Protein AF-0000000067865206 (afdb_homodimer)

Secondary structure (DSSP, 8-state):
-HHHHHHHHHHHHHHHGGGS-HHHHHHH-HHHHHHHHHHHHHHHHHHHSHHHHHHHHHHHHHHHHSHHHHHHHHHHHHHHHHHHH-SSHHHHHHHHHHHHHHHHHHHHHHHH--HHHHHHHHHHHHHHHHHHHHHHHHHHHHH-TT--EEETTEEE--TTSSSHHHHHHHHHHHHHHHHHHHHH---HHHHHHHHHHHHHHHHHHHHHT-HHHHHHHHHHHHHHHHHT-GGGGHHHHHHHHHHHHSHHHHHHHHTHHHHHHT-HHHHHHHHHHHHHHHSTTT-S-TTHHHHHHHHHHHH-GGG--TT--S---S-HHHHHHHHHHHHHHHHHHHHHHHHHHHHHHHHHH-SSTTHHHHHHHHHHHHHHHHHTTTS-GGG-HHHHHHHHHHHHHHHHHHHHHHHH-/-HHHHHHHHHHHHHHHGGGS-HHHHHHH-HHHHHHHHHHHHHHHHHHHSHHHHHHHHHHHHHHHHSHHHHHHHHHHHHHHHHHHH-SSHHHHHHHHHHHHHHHHHHHHHHHH--HHHHHHHHHHHHHHHHHHHHHHHHHHHHH-TT--EEETTEEE--TTSSSHHHHHHHHHHHHHHHHHHHHH---HHHHHHHHHHHHHHHHHHHHHT-HHHHHHHHHHHHHHHHHT-GGGGHHHHHHHHHHHHSHHHHHHHHTHHHHHHT-HHHHHHHHHHHHHHHSTTT-S-TTHHHHHHHHHHHH-GGG--TT--S---S-HHHHHHHHHHHHHHHHHHHHHHHHHHHHHHHHHH-SSTTHHHHHHHHHHHHHHHHHTTTS-GGG-HHHHHHHHHHHHHHHHHHHHHHHH-

Radius of gyration: 28.32 Å; Cα contacts (8 Å, |Δi|>4): 1065; chains: 2; bounding box: 62×91×67 Å

Sequence (810 aa):
MVNELIKWGFLIYLGITPLIPDTINSKYRIMDIYLVLLVFVYLIHMLVSYDRRNKLCNDLKKFFKDSIVIFMLIVIVLMGVSTVYSVDRGLALQETIRFGTYIAILYYFVSEINIKKDLGKVVRFIYYPAFIIGVLGVIQFITGKGITRYANGVARIVVTLDNPNTLGMYFVVLLFPLVMIAFYEKRTVKKVILGLVCLLFILNIAFSFSRNAWLALVVGICILTIIYNWKFIIGLFIAGAGVLLYPPLSVRIVGLGKAVMNDGRLKHWGIALEMFKDKPLTGVGNGNYVTLHSQYVKLFPKFIVPGEENYPTHNSYFKILSELGILGFIPFMLLHTMIFIRSIKICKLYSEKYKGLIKGLIVALLIFFQANLLDNMWFVPKVTFLYWIIVGILILLYRNKKAAKMVNELIKWGFLIYLGITPLIPDTINSKYRIMDIYLVLLVFVYLIHMLVSYDRRNKLCNDLKKFFKDSIVIFMLIVIVLMGVSTVYSVDRGLALQETIRFGTYIAILYYFVSEINIKKDLGKVVRFIYYPAFIIGVLGVIQFITGKGITRYANGVARIVVTLDNPNTLGMYFVVLLFPLVMIAFYEKRTVKKVILGLVCLLFILNIAFSFSRNAWLALVVGICILTIIYNWKFIIGLFIAGAGVLLYPPLSVRIVGLGKAVMNDGRLKHWGIALEMFKDKPLTGVGNGNYVTLHSQYVKLFPKFIVPGEENYPTHNSYFKILSELGILGFIPFMLLHTMIFIRSIKICKLYSEKYKGLIKGLIVALLIFFQANLLDNMWFVPKVTFLYWIIVGILILLYRNKKAAK

InterPro domains:
  IPR007016 O-antigen ligase-related domain [PF04932] (197-332)
  IPR051533 O-antigen ligase-like [PTHR37422] (36-397)

pLDDT: mean 91.8, std 6.21, range [66.19, 98.56]

Organism: NCBI:txid29363

Nearest PDB structures (foldseek):
  7tpj-assembly1_B  TM=6.674E-01  e=6.515E-07  Cupriavidus metallidurans
  8p1u-assembly1_A  TM=5.374E-01  e=4.015E-04  Pseudomonas aeruginosa
  7tpj-assembly1_B  TM=6.712E-01  e=6.562E-07  Cupriavidus metallidurans
  8p1u-assembly1_A  TM=5.367E-01  e=4.576E-04  Pseudomonas aeruginosa
  8bh1-assembly1_A  TM=5.716E-01  e=2.557E-03  Pseudomonas aeruginosa PAO1

Foldseek 3Di:
DVLVVLVVLLLLLQQCVLVAAPVVCVVPVVSVVSLVVSLVSVVVVQPVDPVSVVLVVVLVVVLCPDPLNVLLVLLLVLLQVLLVQAPPNVQSVVLSVVSVSLSVSLSCLQSRDACVPCVVSSLCSNVVSVLVQLVQQVVCQVVVPPFDDADPRHTAGQRRHDALQLLLLSLLLNLLLLLLVLVLDDDPVVSVVSVVSSVSSVVSNVRNLHPLSVVLNVLLLVLCCVPPNVCSVVVVVVVVVVQVVDPVSVVSVVCVVVCVVLPLLVLLLVLLVVLCVVPQAAANHQSCSLVCVQVSCVVPVVSDDPPDHSHDNFAQLSNQCRHGHPSSNVSVVVSLVVLLVLLVVLLVLDDRPCNSSSSSLSSSSVSVVSSNRRGNQCSRCSRVSVVSVSSSSSSSSVVVSVVVD/DVLVVLVVLLLLLQQCVLVAAPVVCVVPVVSVVSLVVSLVSVVVVQPVDPVSVVLVVVLVVVLCPDPLNVLLVLLLVLLQVLLVQAPPNVQSVVLSVVSVSLSVSLSCLQSRPACVPCVVSSLCSNVVSVLVQLVQQVVCQVVVPPFDDADPRHTAGQRRHDALQLLLLSLLLNLLLLLLVLVLDDDPVVSVVSVVSSVSSVVSNVRNLHPLSVVLNVLLLVLCCVPPNVCSVVVVVVVVVVQVVDPVSVVSVVCVVVCVVLPLLVLLLVLLVVLCVVPQAAANHQSCSLVCVQVSCVVPVVSDDPPDHSHDNFAQLSNQCRHGHPSSNVSVVVSLVVLLVLLVVLLVLDDRPCNSSSSSLSSSSVSVVSSNRRGNQCSRCSRVSVVSVSSSSSSSSVVVSVVVD

Solvent-accessible surface area (backbone atoms only — not comparable to full-atom values): 40981 Å² total; per-residue (Å²): 110,67,67,58,51,52,49,49,51,50,47,47,49,59,25,45,57,62,65,49,36,34,80,56,35,72,75,62,39,52,64,58,52,50,49,52,49,52,51,50,53,50,51,53,62,31,62,72,40,70,71,39,36,52,49,49,54,52,49,48,55,56,48,61,64,34,69,63,45,43,32,50,50,53,43,45,51,51,28,51,58,23,28,76,73,22,85,51,35,68,53,7,46,51,52,32,51,53,56,47,50,53,51,51,50,34,48,49,44,55,72,71,54,45,68,90,80,37,42,69,56,55,52,47,31,52,48,51,42,50,48,53,51,33,52,48,29,52,48,32,61,75,70,49,61,90,55,86,44,65,58,96,86,37,75,24,35,35,79,30,45,83,37,23,54,55,38,7,40,48,33,52,46,54,37,45,27,48,52,27,46,31,70,71,45,80,54,63,68,60,25,51,53,46,48,51,52,46,51,41,36,51,51,39,32,58,45,13,68,18,66,63,31,51,51,38,48,52,51,40,36,53,49,43,22,70,78,71,41,59,73,41,48,53,53,54,54,51,51,50,49,51,31,69,74,36,58,76,50,36,53,52,58,68,40,40,44,63,47,56,49,65,33,58,47,40,32,32,44,47,50,28,49,53,43,16,69,75,27,50,55,57,21,54,7,32,71,28,56,29,74,44,34,52,63,51,31,68,77,40,62,89,38,62,42,91,93,59,67,53,49,73,44,41,16,40,62,48,43,38,29,16,10,27,2,53,68,36,33,52,46,47,51,49,32,57,49,48,53,52,48,49,47,56,56,45,46,74,71,36,88,60,79,60,36,42,43,46,53,12,48,48,43,30,54,51,35,49,62,56,42,19,67,68,22,40,47,83,75,33,66,84,48,26,53,54,53,47,50,52,50,28,52,50,53,44,53,46,52,52,56,59,69,74,104,110,70,65,58,50,52,49,49,50,51,47,47,51,58,26,45,56,60,66,48,37,35,77,55,38,73,74,64,40,51,64,59,51,50,50,52,50,50,51,49,54,51,50,52,62,31,63,73,39,71,72,40,37,53,48,50,53,52,48,48,54,54,49,61,64,34,67,63,47,43,34,49,48,54,42,45,51,50,29,52,57,24,28,76,73,21,86,52,33,68,52,7,45,52,53,32,51,52,55,49,49,52,53,51,50,35,48,49,45,54,72,70,54,45,68,90,78,38,42,69,55,54,52,47,31,54,48,51,41,48,50,53,50,32,53,49,29,52,50,29,60,75,70,51,61,89,57,84,44,67,58,96,85,37,74,23,35,34,79,30,43,82,38,23,54,55,37,7,40,48,34,50,45,54,37,45,27,48,52,27,45,31,68,70,44,81,54,64,70,61,26,50,52,46,47,52,51,45,49,41,35,50,49,38,30,58,47,13,68,18,66,62,29,51,48,38,47,52,50,40,36,53,48,43,21,72,76,70,43,58,73,40,48,55,54,56,54,53,52,51,50,49,31,70,72,35,58,77,49,35,53,54,59,67,40,40,44,62,47,55,50,66,35,58,48,40,31,32,44,48,50,27,50,54,42,16,70,75,28,47,55,56,20,55,6,32,69,30,58,29,74,43,34,51,61,51,30,68,75,41,60,89,40,62,40,92,93,59,66,51,48,72,43,42,16,40,63,48,43,38,30,16,11,26,2,54,67,36,32,52,46,48,51,50,33,57,50,48,53,53,47,49,48,57,54,44,47,72,72,36,88,58,78,59,37,43,43,48,53,12,47,48,43,29,53,52,35,50,61,57,43,19,67,67,22,40,46,82,75,34,65,84,47,27,53,54,55,46,50,52,51,29,52,51,52,46,54,46,51,53,54,58,69,73,106

Structure (mmCIF, N/CA/C/O backbone):
data_AF-0000000067865206-model_v1
#
loop_
_entity.id
_entity.type
_entity.pdbx_description
1 polymer 'O-antigen ligase-related domain-containing protein'
#
loop_
_atom_site.group_PDB
_atom_site.id
_atom_site.type_symbol
_atom_site.label_atom_id
_atom_site.label_alt_id
_atom_site.label_comp_id
_atom_site.label_asym_id
_atom_site.label_entity_id
_atom_site.label_seq_id
_atom_site.pdbx_PDB_ins_code
_atom_site.Cartn_x
_atom_site.Cartn_y
_atom_site.Cartn_z
_atom_site.occupancy
_atom_site.B_iso_or_equiv
_atom_site.auth_seq_id
_atom_site.auth_comp_id
_atom_site.auth_asym_id
_atom_site.auth_atom_id
_atom_site.pdbx_PDB_model_num
ATOM 1 N N . MET A 1 1 ? 20.188 -33.969 -27.562 1 78.44 1 MET A N 1
ATOM 2 C CA . MET A 1 1 ? 19.141 -33.625 -28.516 1 78.44 1 MET A CA 1
ATOM 3 C C . MET A 1 1 ? 17.766 -33.656 -27.859 1 78.44 1 MET A C 1
ATOM 5 O O . MET A 1 1 ? 17.016 -32.688 -27.891 1 78.44 1 MET A O 1
ATOM 9 N N . VAL A 1 2 ? 17.453 -34.781 -27.109 1 85.94 2 VAL A N 1
ATOM 10 C CA . VAL A 1 2 ? 16.141 -34.938 -26.516 1 85.94 2 VAL A CA 1
ATOM 11 C C . VAL A 1 2 ? 15.93 -33.906 -25.422 1 85.94 2 VAL A C 1
ATOM 13 O O . VAL A 1 2 ? 14.852 -33.312 -25.312 1 85.94 2 VAL A O 1
ATOM 16 N N . ASN A 1 3 ? 16.938 -33.594 -24.75 1 88.5 3 ASN A N 1
ATOM 17 C CA . ASN A 1 3 ? 16.859 -32.594 -23.688 1 88.5 3 ASN A CA 1
ATOM 18 C C . ASN A 1 3 ? 16.5 -31.203 -24.25 1 88.5 3 ASN A C 1
ATOM 20 O O . ASN A 1 3 ? 15.719 -30.469 -23.656 1 88.5 3 ASN A O 1
ATOM 24 N N . GLU A 1 4 ? 17.047 -30.953 -25.344 1 91.75 4 GLU A N 1
ATOM 25 C CA . GLU A 1 4 ? 16.766 -29.672 -25.984 1 91.75 4 GLU A CA 1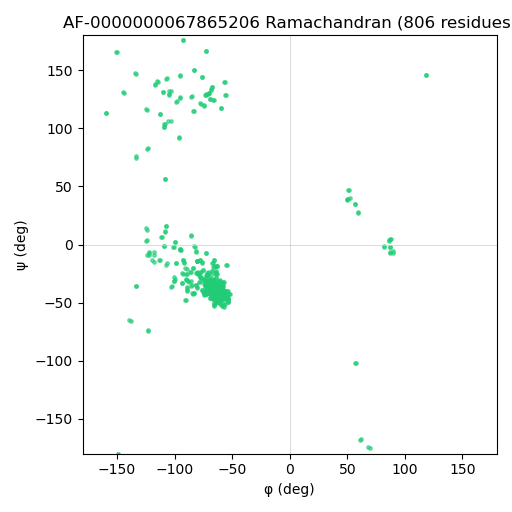
ATOM 26 C C . GLU A 1 4 ? 15.336 -29.609 -26.5 1 91.75 4 GLU A C 1
ATOM 28 O O . GLU A 1 4 ? 14.695 -28.562 -26.453 1 91.75 4 GLU A O 1
ATOM 33 N N . LEU A 1 5 ? 14.898 -30.766 -26.938 1 92.69 5 LEU A N 1
ATOM 34 C CA . LEU A 1 5 ? 13.531 -30.828 -27.438 1 92.69 5 LEU A CA 1
ATOM 35 C C . LEU A 1 5 ? 12.539 -30.625 -26.297 1 92.69 5 LEU A C 1
ATOM 37 O O . LEU A 1 5 ? 11.516 -29.953 -26.453 1 92.69 5 LEU A O 1
ATOM 41 N N . ILE A 1 6 ? 12.812 -31.219 -25.188 1 93.81 6 ILE A N 1
ATOM 42 C CA . ILE A 1 6 ? 11.953 -31.078 -24.016 1 93.81 6 ILE A CA 1
ATOM 43 C C . ILE A 1 6 ? 11.984 -29.625 -23.531 1 93.81 6 ILE A C 1
ATOM 45 O O . ILE A 1 6 ? 10.945 -29.078 -23.141 1 93.81 6 ILE A O 1
ATOM 49 N N . LYS A 1 7 ? 13.102 -29.047 -23.625 1 95.12 7 LYS A N 1
ATOM 50 C CA . LYS A 1 7 ? 13.227 -27.656 -23.234 1 95.12 7 LYS A CA 1
ATOM 51 C C . LYS A 1 7 ? 12.398 -26.75 -24.141 1 95.12 7 LYS A C 1
ATOM 53 O O . LYS A 1 7 ? 11.711 -25.844 -23.656 1 95.12 7 LYS A O 1
ATOM 58 N N . TRP A 1 8 ? 12.453 -27.031 -25.359 1 95.44 8 TRP A N 1
ATOM 59 C CA . TRP A 1 8 ? 11.625 -26.281 -26.297 1 95.44 8 TRP A CA 1
ATOM 60 C C . TRP A 1 8 ? 10.141 -26.531 -26.031 1 95.44 8 TRP A C 1
ATOM 62 O O . TRP A 1 8 ? 9.328 -25.609 -26.125 1 95.44 8 TRP A O 1
ATOM 72 N N . GLY A 1 9 ? 9.852 -27.781 -25.75 1 95.94 9 GLY A N 1
ATOM 73 C CA . GLY A 1 9 ? 8.484 -28.094 -25.375 1 95.94 9 GLY A CA 1
ATOM 74 C C . GLY A 1 9 ? 7.992 -27.297 -24.188 1 95.94 9 GLY A C 1
ATOM 75 O O . GLY A 1 9 ? 6.848 -26.828 -24.172 1 95.94 9 GLY A O 1
ATOM 76 N N . PHE A 1 10 ? 8.844 -27.125 -23.234 1 95.62 10 PHE A N 1
ATOM 77 C CA . PHE A 1 10 ? 8.5 -26.359 -22.047 1 95.62 10 PHE A CA 1
ATOM 78 C C . PHE A 1 10 ? 8.32 -24.875 -22.391 1 95.62 10 PHE A C 1
ATOM 80 O O . PHE A 1 10 ? 7.375 -24.25 -21.922 1 95.62 10 PHE A O 1
ATOM 87 N N . LEU A 1 11 ? 9.203 -24.312 -23.203 1 95.56 11 LEU A N 1
ATOM 88 C CA . LEU A 1 11 ? 9.109 -22.906 -23.609 1 95.56 11 LEU A CA 1
ATOM 89 C C . LEU A 1 11 ? 7.836 -22.656 -24.406 1 95.56 11 LEU A C 1
ATOM 91 O O . LEU A 1 11 ? 7.176 -21.625 -24.234 1 95.56 11 LEU A O 1
ATOM 95 N N . ILE A 1 12 ? 7.512 -23.609 -25.203 1 95.75 12 ILE A N 1
ATOM 96 C CA . ILE A 1 12 ? 6.281 -23.5 -25.984 1 95.75 12 ILE A CA 1
ATOM 97 C C . ILE A 1 12 ? 5.078 -23.547 -25.047 1 95.75 12 ILE A C 1
ATOM 99 O O . ILE A 1 12 ? 4.109 -22.797 -25.234 1 95.75 12 ILE A O 1
ATOM 103 N N . TYR A 1 13 ? 5.113 -24.406 -24.062 1 94.62 13 TYR A N 1
ATOM 104 C CA . TYR A 1 13 ? 4.059 -24.469 -23.062 1 94.62 13 TYR A CA 1
ATOM 105 C C . TYR A 1 13 ? 3.865 -23.109 -22.391 1 94.62 13 TYR A C 1
ATOM 107 O O . TYR A 1 13 ? 2.734 -22.641 -22.234 1 94.62 13 TYR A O 1
ATOM 115 N N . LEU A 1 14 ? 4.965 -22.453 -22.125 1 92.19 14 LEU A N 1
ATOM 116 C CA . LEU A 1 14 ? 4.922 -21.141 -21.484 1 92.19 14 LEU A CA 1
ATOM 117 C C . LEU A 1 14 ? 4.273 -20.109 -22.391 1 92.19 14 LEU A C 1
ATOM 119 O O . LEU A 1 14 ? 3.471 -19.297 -21.938 1 92.19 14 LEU A O 1
ATOM 123 N N . GLY A 1 15 ? 4.566 -20.172 -23.594 1 94.06 15 GLY A N 1
ATOM 124 C CA . GLY A 1 15 ? 4.105 -19.188 -24.547 1 94.06 15 GLY A CA 1
ATOM 125 C C . GLY A 1 15 ? 2.66 -19.375 -24.969 1 94.06 15 GLY A C 1
ATOM 126 O O . GLY A 1 15 ? 1.923 -18.406 -25.141 1 94.06 15 GLY A O 1
ATOM 127 N N . ILE A 1 16 ? 2.217 -20.578 -25.016 1 94.44 16 ILE A N 1
ATOM 128 C CA . ILE A 1 16 ? 0.913 -20.891 -25.594 1 94.44 16 ILE A CA 1
ATOM 129 C C . ILE A 1 16 ? -0.157 -20.828 -24.5 1 94.44 16 ILE A C 1
ATOM 131 O O . ILE A 1 16 ? -1.331 -20.578 -24.797 1 94.44 16 ILE A O 1
ATOM 135 N N . THR A 1 17 ? 0.217 -21.031 -23.297 1 92.88 17 THR A N 1
ATOM 136 C CA . THR A 1 17 ? -0.716 -21.125 -22.188 1 92.88 17 THR A CA 1
ATOM 137 C C . THR A 1 17 ? -1.628 -19.891 -22.141 1 92.88 17 THR A C 1
ATOM 139 O O . THR A 1 17 ? -2.852 -20.031 -22.094 1 92.88 17 THR A O 1
ATOM 142 N N . PRO A 1 18 ? -1.116 -18.672 -22.266 1 93.88 18 PRO A N 1
ATOM 143 C CA . PRO A 1 18 ? -2.016 -17.516 -22.188 1 93.88 18 PRO A CA 1
ATOM 144 C C . PRO A 1 18 ? -2.795 -17.281 -23.469 1 93.88 18 PRO A C 1
ATOM 146 O O . PRO A 1 18 ? -3.795 -16.562 -23.469 1 93.88 18 PRO A O 1
ATOM 149 N N . LEU A 1 19 ? -2.422 -17.922 -24.578 1 94.62 19 LEU A N 1
ATOM 150 C CA . LEU A 1 19 ? -3.035 -17.672 -25.875 1 94.62 19 LEU A CA 1
ATOM 151 C C . LEU A 1 19 ? -4.285 -18.531 -26.047 1 94.62 19 LEU A C 1
ATOM 153 O O . LEU A 1 19 ? -5.152 -18.219 -26.875 1 94.62 19 LEU A O 1
ATOM 157 N N . ILE A 1 20 ? -4.336 -19.625 -25.328 1 93.5 20 ILE A N 1
ATOM 158 C CA . ILE A 1 20 ? -5.496 -20.5 -25.438 1 93.5 20 ILE A CA 1
ATOM 159 C C . ILE A 1 20 ? -6.668 -19.906 -24.656 1 93.5 20 ILE A C 1
ATOM 161 O O . ILE A 1 20 ? -6.57 -19.703 -23.438 1 93.5 20 ILE A O 1
ATOM 165 N N . PRO A 1 21 ? -7.746 -19.656 -25.359 1 91.44 21 PRO A N 1
ATOM 166 C CA . PRO A 1 21 ? -8.898 -19.078 -24.656 1 91.44 21 PRO A CA 1
ATOM 167 C C . PRO A 1 21 ? -9.352 -19.938 -23.469 1 91.44 21 PRO A C 1
ATOM 169 O O . PRO A 1 21 ? -9.344 -21.156 -23.547 1 91.44 21 PRO A O 1
ATOM 172 N N . ASP A 1 22 ? -9.68 -19.281 -22.438 1 87.06 22 ASP A N 1
ATOM 173 C CA . ASP A 1 22 ? -10.086 -19.969 -21.203 1 87.06 22 ASP A CA 1
ATOM 174 C C . ASP A 1 22 ? -11.32 -20.828 -21.438 1 87.06 22 ASP A C 1
ATOM 176 O O . ASP A 1 22 ? -11.461 -21.891 -20.828 1 87.06 22 ASP A O 1
ATOM 180 N N . THR A 1 23 ? -12.219 -20.422 -22.297 1 85 23 THR A N 1
ATOM 181 C CA . THR A 1 23 ? -13.438 -21.156 -22.594 1 85 23 THR A CA 1
ATOM 182 C C . THR A 1 23 ? -13.117 -22.531 -23.172 1 85 23 THR A C 1
ATOM 184 O O . THR A 1 23 ? -13.797 -23.516 -22.875 1 85 23 THR A O 1
ATOM 187 N N . ILE A 1 24 ? -12.016 -22.562 -23.875 1 86.81 24 ILE A N 1
ATOM 188 C CA . ILE A 1 24 ? -11.602 -23.797 -24.5 1 86.81 24 ILE A CA 1
ATOM 189 C C . ILE A 1 24 ? -10.812 -24.656 -23.5 1 86.81 24 ILE A C 1
ATOM 191 O O . ILE A 1 24 ? -11.078 -25.844 -23.359 1 86.81 24 ILE A O 1
ATOM 195 N N . ASN A 1 25 ? -9.953 -24.031 -22.75 1 87.12 25 ASN A N 1
ATOM 196 C CA . ASN A 1 25 ? -9.102 -24.766 -21.812 1 87.12 25 ASN A CA 1
ATOM 197 C C . ASN A 1 25 ? -9.891 -25.281 -20.625 1 87.12 25 ASN A C 1
ATOM 199 O O . ASN A 1 25 ? -9.578 -26.344 -20.078 1 87.12 25 ASN A O 1
ATOM 203 N N . SER A 1 26 ? -10.906 -24.578 -20.219 1 81.88 26 SER A N 1
ATOM 204 C CA . SER A 1 26 ? -11.719 -25.016 -19.094 1 81.88 26 SER A CA 1
ATOM 205 C C . SER A 1 26 ? -12.539 -26.25 -19.453 1 81.88 26 SER A C 1
ATOM 207 O O . SER A 1 26 ? -12.766 -27.125 -18.609 1 81.88 26 SER A O 1
ATOM 209 N N . LYS A 1 27 ? -12.891 -26.359 -20.719 1 83.88 27 LYS A N 1
ATOM 210 C CA . LYS A 1 27 ? -13.719 -27.453 -21.188 1 83.88 27 LYS A CA 1
ATOM 211 C C . LYS A 1 27 ? -12.875 -28.688 -21.516 1 83.88 27 LYS A C 1
ATOM 213 O O . LYS A 1 27 ? -13.219 -29.797 -21.141 1 83.88 27 LYS A O 1
ATOM 218 N N . TYR A 1 28 ? -11.609 -28.359 -22.047 1 84.5 28 TYR A N 1
ATOM 219 C CA . TYR A 1 28 ? -10.859 -29.484 -22.594 1 84.5 28 TYR A CA 1
ATOM 220 C C . TYR A 1 28 ? -9.555 -29.688 -21.844 1 84.5 28 TYR A C 1
ATOM 222 O O . TYR A 1 28 ? -8.867 -30.688 -22.047 1 84.5 28 TYR A O 1
ATOM 230 N N . ARG A 1 29 ? -9.18 -28.906 -20.984 1 85.56 29 ARG A N 1
ATOM 231 C CA . ARG A 1 29 ? -7.988 -29.016 -20.141 1 85.56 29 ARG A CA 1
ATOM 232 C C . ARG A 1 29 ? -6.746 -29.281 -20.984 1 85.56 29 ARG A C 1
ATOM 234 O O . ARG A 1 29 ? -5.945 -30.156 -20.672 1 85.56 29 ARG A O 1
ATOM 241 N N . ILE A 1 30 ? -6.695 -28.641 -22.094 1 88.31 30 ILE A N 1
ATOM 242 C CA . ILE A 1 30 ? -5.664 -28.844 -23.109 1 88.31 30 ILE A CA 1
ATOM 243 C C . ILE A 1 30 ? -4.289 -28.578 -22.5 1 88.31 30 ILE A C 1
ATOM 245 O O . ILE A 1 30 ? -3.367 -29.391 -22.656 1 88.31 30 ILE A O 1
ATOM 249 N N . MET A 1 31 ? -4.137 -27.547 -21.75 1 88.94 31 MET A N 1
ATOM 250 C CA . MET A 1 31 ? -2.824 -27.156 -21.25 1 88.94 31 MET A CA 1
ATOM 251 C C . MET A 1 31 ? -2.402 -28.047 -20.094 1 88.94 31 MET A C 1
ATOM 253 O O . MET A 1 31 ? -1.213 -28.312 -19.891 1 88.94 31 MET A O 1
ATOM 257 N N . ASP A 1 32 ? -3.375 -28.562 -19.375 1 86.75 32 ASP A N 1
ATOM 258 C CA . ASP A 1 32 ? -3.062 -29.531 -18.328 1 86.75 32 ASP A CA 1
ATOM 259 C C . ASP A 1 32 ? -2.516 -30.828 -18.906 1 86.75 32 ASP A C 1
ATOM 261 O O . ASP A 1 32 ? -1.541 -31.375 -18.406 1 86.75 32 ASP A O 1
ATOM 265 N N . ILE A 1 33 ? -3.18 -31.234 -19.953 1 89.25 33 ILE A N 1
ATOM 266 C CA . ILE A 1 33 ? -2.748 -32.469 -20.625 1 89.25 33 ILE A CA 1
ATOM 267 C C . ILE A 1 33 ? -1.355 -32.25 -21.219 1 89.25 33 ILE A C 1
ATOM 269 O O . ILE A 1 33 ? -0.49 -33.125 -21.109 1 89.25 33 ILE A O 1
ATOM 273 N N . TYR A 1 34 ? -1.206 -31.078 -21.812 1 93.19 34 TYR A N 1
ATOM 274 C CA . TYR A 1 34 ? 0.099 -30.734 -22.359 1 93.19 34 TYR A CA 1
ATOM 275 C C . TYR A 1 34 ? 1.185 -30.828 -21.297 1 93.19 34 TYR A C 1
ATOM 277 O O . TYR A 1 34 ? 2.234 -31.438 -21.516 1 93.19 34 TYR A O 1
ATOM 285 N N . LEU A 1 35 ? 0.959 -30.297 -20.188 1 91.5 35 LEU A N 1
ATOM 286 C CA . LEU A 1 35 ? 1.952 -30.266 -19.109 1 91.5 35 LEU A CA 1
ATOM 287 C C . LEU A 1 35 ? 2.227 -31.672 -18.594 1 91.5 35 LEU A C 1
ATOM 289 O O . LEU A 1 35 ? 3.379 -32.031 -18.344 1 91.5 35 LEU A O 1
ATOM 293 N N . VAL A 1 36 ? 1.192 -32.5 -18.438 1 89.56 36 VAL A N 1
ATOM 294 C CA . VAL A 1 36 ? 1.336 -33.875 -17.938 1 89.56 36 VAL A CA 1
ATOM 295 C C . VAL A 1 36 ? 2.172 -34.688 -18.922 1 89.56 36 VAL A C 1
ATOM 297 O O . VAL A 1 36 ? 3.051 -35.438 -18.516 1 89.56 36 VAL A O 1
ATOM 300 N N . LEU A 1 37 ? 1.875 -34.438 -20.172 1 92.62 37 LEU A N 1
ATOM 301 C CA . LEU A 1 37 ? 2.627 -35.156 -21.203 1 92.62 37 LEU A CA 1
ATOM 302 C C . LEU A 1 37 ? 4.098 -34.75 -21.188 1 92.62 37 LEU A C 1
ATOM 304 O O . LEU A 1 37 ? 4.984 -35.594 -21.328 1 92.62 37 LEU A O 1
ATOM 308 N N . LEU A 1 38 ? 4.305 -33.438 -21.031 1 93.81 38 LEU A N 1
ATOM 309 C CA . LEU A 1 38 ? 5.672 -32.938 -20.969 1 93.81 38 LEU A CA 1
ATOM 310 C C . LEU A 1 38 ? 6.418 -33.531 -19.781 1 93.81 38 LEU A C 1
ATOM 312 O O . LEU A 1 38 ? 7.582 -33.938 -19.906 1 93.81 38 LEU A O 1
ATOM 316 N N . VAL A 1 39 ? 5.809 -33.625 -18.656 1 91.44 39 VAL A N 1
ATOM 317 C CA . VAL A 1 39 ? 6.41 -34.188 -17.453 1 91.44 39 VAL A CA 1
ATOM 318 C C . VAL A 1 39 ? 6.695 -35.656 -17.656 1 91.44 39 VAL A C 1
ATOM 320 O O . VAL A 1 39 ? 7.758 -36.156 -17.25 1 91.44 39 VAL A O 1
ATOM 323 N N . PHE A 1 40 ? 5.754 -36.312 -18.266 1 91.88 40 PHE A N 1
ATOM 324 C CA . PHE A 1 40 ? 5.895 -37.75 -18.516 1 91.88 40 PHE A CA 1
ATOM 325 C C . PHE A 1 40 ? 7.09 -38.031 -19.422 1 91.88 40 PHE A C 1
ATOM 327 O O . PHE A 1 40 ? 7.914 -38.906 -19.125 1 91.88 40 PHE A O 1
ATOM 334 N N . VAL A 1 41 ? 7.176 -37.312 -20.484 1 94.12 41 VAL A N 1
ATOM 335 C CA . VAL A 1 41 ? 8.273 -37.469 -21.422 1 94.12 41 VAL A CA 1
ATOM 336 C C . VAL A 1 41 ? 9.602 -37.156 -20.734 1 94.12 41 VAL A C 1
ATOM 338 O O . VAL A 1 41 ? 10.602 -37.844 -20.938 1 94.12 41 VAL A O 1
ATOM 341 N N . TYR A 1 42 ? 9.602 -36.094 -19.953 1 94.69 42 TYR A N 1
ATOM 342 C CA . TYR A 1 42 ? 10.797 -35.719 -19.219 1 94.69 42 TYR A CA 1
ATOM 343 C C . TYR A 1 42 ? 11.242 -36.812 -18.25 1 94.69 42 TYR A C 1
ATOM 345 O O . TYR A 1 42 ? 12.422 -37.156 -18.203 1 94.69 42 TYR A O 1
ATOM 353 N N . LEU A 1 43 ? 10.281 -37.406 -17.531 1 92.62 43 LEU A N 1
ATOM 354 C CA . LEU A 1 43 ? 10.602 -38.438 -16.562 1 92.62 43 LEU A CA 1
ATOM 355 C C . LEU A 1 43 ? 11.125 -39.688 -17.25 1 92.62 43 LEU A C 1
ATOM 357 O O . LEU A 1 43 ? 12.086 -40.312 -16.781 1 92.62 43 LEU A O 1
ATOM 361 N N . ILE A 1 44 ? 10.508 -40.031 -18.344 1 93.81 44 ILE A N 1
ATOM 362 C CA . ILE A 1 44 ? 10.961 -41.219 -19.094 1 93.81 44 ILE A CA 1
ATOM 363 C C . ILE A 1 44 ? 12.383 -40.969 -19.594 1 93.81 44 ILE A C 1
ATOM 365 O O . ILE A 1 44 ? 13.234 -41.875 -19.484 1 93.81 44 ILE A O 1
ATOM 369 N N . HIS A 1 45 ? 12.586 -39.75 -20.125 1 93.62 45 HIS A N 1
ATOM 370 C CA . HIS A 1 45 ? 13.914 -39.406 -20.625 1 93.62 45 HIS A CA 1
ATOM 371 C C . HIS A 1 45 ? 14.961 -39.5 -19.531 1 93.62 45 HIS A C 1
ATOM 373 O O . HIS A 1 45 ? 16.078 -39.969 -19.766 1 93.62 45 HIS A O 1
ATOM 379 N N . MET A 1 46 ? 14.617 -39.156 -18.328 1 92.75 46 MET A N 1
ATOM 380 C CA . MET A 1 46 ? 15.562 -39.125 -17.219 1 92.75 46 MET A CA 1
ATOM 381 C C . MET A 1 46 ? 15.781 -40.531 -16.656 1 92.75 46 MET A C 1
ATOM 383 O O . MET A 1 46 ? 16.859 -40.812 -16.125 1 92.75 46 MET A O 1
ATOM 387 N N . LEU A 1 47 ? 14.82 -41.438 -16.828 1 92.62 47 LEU A N 1
ATOM 388 C CA . LEU A 1 47 ? 14.867 -42.75 -16.172 1 92.62 47 LEU A CA 1
ATOM 389 C C . LEU A 1 47 ? 15.531 -43.781 -17.078 1 92.62 47 LEU A C 1
ATOM 391 O O . LEU A 1 47 ? 15.961 -44.844 -16.609 1 92.62 47 LEU A O 1
ATOM 395 N N . VAL A 1 48 ? 15.727 -43.531 -18.328 1 91.19 48 VAL A N 1
ATOM 396 C CA . VAL A 1 48 ? 16.219 -44.5 -19.297 1 91.19 48 VAL A CA 1
ATOM 397 C C . VAL A 1 48 ? 17.719 -44.719 -19.125 1 91.19 48 VAL A C 1
ATOM 399 O O . VAL A 1 48 ? 18.203 -45.844 -19.25 1 91.19 48 VAL A O 1
ATOM 402 N N . SER A 1 49 ? 18.5 -43.688 -18.844 1 91.25 49 SER A N 1
ATOM 403 C CA . SER A 1 49 ? 19.953 -43.781 -18.703 1 91.25 49 SER A CA 1
ATOM 404 C C . SER A 1 49 ? 20.359 -43.656 -17.234 1 91.25 49 SER A C 1
ATOM 406 O O . SER A 1 49 ? 19.75 -42.906 -16.469 1 91.25 49 SER A O 1
ATOM 408 N N . TYR A 1 50 ? 21.344 -44.438 -16.938 1 90.69 50 TYR A N 1
ATOM 409 C CA . TYR A 1 50 ? 21.859 -44.406 -15.57 1 90.69 50 TYR A CA 1
ATOM 410 C C . TYR A 1 50 ? 22.375 -43.031 -15.188 1 90.69 50 TYR A C 1
ATOM 412 O O . TYR A 1 50 ? 22.094 -42.531 -14.094 1 90.69 50 TYR A O 1
ATOM 420 N N . ASP A 1 51 ? 23.094 -42.438 -16.031 1 92.88 51 ASP A N 1
ATOM 421 C CA . ASP A 1 51 ? 23.672 -41.125 -15.773 1 92.88 51 ASP A CA 1
ATOM 422 C C . ASP A 1 51 ? 22.578 -40.094 -15.547 1 92.88 51 ASP A C 1
ATOM 424 O O . ASP A 1 51 ? 22.688 -39.219 -14.664 1 92.88 51 ASP A O 1
ATOM 428 N N . ARG A 1 52 ? 21.531 -40.156 -16.266 1 93.25 52 ARG A N 1
ATOM 429 C CA . ARG A 1 52 ? 20.422 -39.219 -16.156 1 93.25 52 ARG A CA 1
ATOM 430 C C . ARG A 1 52 ? 19.609 -39.469 -14.891 1 93.25 52 ARG A C 1
ATOM 432 O O . ARG A 1 52 ? 19.094 -38.531 -14.273 1 93.25 52 ARG A O 1
ATOM 439 N N . ARG A 1 53 ? 19.516 -40.75 -14.547 1 94.06 53 ARG A N 1
ATOM 440 C CA . ARG A 1 53 ? 18.844 -41.094 -13.305 1 94.06 53 ARG A CA 1
ATOM 441 C C . ARG A 1 53 ? 19.578 -40.5 -12.102 1 94.06 53 ARG A C 1
ATOM 443 O O . ARG A 1 53 ? 18.953 -40 -11.164 1 94.06 53 ARG A O 1
ATOM 450 N N . ASN A 1 54 ? 20.844 -40.625 -12.18 1 94.25 54 ASN A N 1
ATOM 451 C CA . ASN A 1 54 ? 21.656 -40.062 -11.102 1 94.25 54 ASN A CA 1
ATOM 452 C C . ASN A 1 54 ? 21.547 -38.531 -11.039 1 94.25 54 ASN A C 1
ATOM 454 O O . ASN A 1 54 ? 21.5 -37.969 -9.953 1 94.25 54 ASN A O 1
ATOM 458 N N . LYS A 1 55 ? 21.5 -37.938 -12.141 1 93.94 55 LYS A N 1
ATOM 459 C CA . LYS A 1 55 ? 21.297 -36.5 -12.188 1 93.94 55 LYS A CA 1
ATOM 460 C C . LYS A 1 55 ? 19.953 -36.094 -11.609 1 93.94 55 LYS A C 1
ATOM 462 O O . LYS A 1 55 ? 19.844 -35.156 -10.844 1 93.94 55 LYS A O 1
ATOM 467 N N . LEU A 1 56 ? 19.016 -36.844 -12.016 1 93.88 56 LEU A N 1
ATOM 468 C CA . LEU A 1 56 ? 17.656 -36.594 -11.523 1 93.88 56 LEU A CA 1
ATOM 469 C C . LEU A 1 56 ? 17.609 -36.688 -10 1 93.88 56 LEU A C 1
ATOM 471 O O . LEU A 1 56 ? 17.031 -35.844 -9.336 1 93.88 56 LEU A O 1
ATOM 475 N N . CYS A 1 57 ? 18.25 -37.75 -9.43 1 94.44 57 CYS A N 1
ATOM 476 C CA . CYS A 1 57 ? 18.266 -37.938 -7.984 1 94.44 57 CYS A CA 1
ATOM 477 C C . CYS A 1 57 ? 19 -36.812 -7.277 1 94.44 57 CYS A C 1
ATOM 479 O O . CYS A 1 57 ? 18.531 -36.312 -6.254 1 94.44 57 CYS A O 1
ATOM 481 N N . ASN A 1 58 ? 20.031 -36.406 -7.84 1 94.06 58 ASN A N 1
ATOM 482 C CA . ASN A 1 58 ? 20.812 -35.312 -7.25 1 94.06 58 ASN A CA 1
ATOM 483 C C . ASN A 1 58 ? 20.062 -34 -7.336 1 94.06 58 ASN A C 1
ATOM 485 O O . ASN A 1 58 ? 20.078 -33.188 -6.391 1 94.06 58 ASN A O 1
ATOM 489 N N . ASP A 1 59 ? 19.453 -33.75 -8.445 1 94.12 59 ASP A N 1
ATOM 490 C CA . ASP A 1 59 ? 18.688 -32.531 -8.633 1 94.12 59 ASP A CA 1
ATOM 491 C C . ASP A 1 59 ? 17.484 -32.469 -7.691 1 94.12 59 ASP A C 1
ATOM 493 O O . ASP A 1 59 ? 17.141 -31.406 -7.168 1 94.12 59 ASP A O 1
ATOM 497 N N . LEU A 1 60 ? 16.875 -33.562 -7.52 1 94.62 60 LEU A N 1
ATOM 498 C CA . LEU A 1 60 ? 15.742 -33.656 -6.609 1 94.62 60 LEU A CA 1
ATOM 499 C C . LEU A 1 60 ? 16.172 -33.375 -5.172 1 94.62 60 LEU A C 1
ATOM 501 O O . LEU A 1 60 ? 15.492 -32.656 -4.434 1 94.62 60 LEU A O 1
ATOM 505 N N . LYS A 1 61 ? 17.297 -33.906 -4.805 1 94.19 61 LYS A N 1
ATOM 506 C CA . LYS A 1 61 ? 17.828 -33.688 -3.459 1 94.19 61 LYS A CA 1
ATOM 507 C C . LYS A 1 61 ? 18.109 -32.219 -3.209 1 94.19 61 LYS A C 1
ATOM 509 O O . LYS A 1 61 ? 17.75 -31.688 -2.154 1 94.19 61 LYS A O 1
ATOM 514 N N . LYS A 1 62 ? 18.641 -31.641 -4.191 1 93 62 LYS A N 1
ATOM 515 C CA . LYS A 1 62 ? 18.938 -30.219 -4.086 1 93 62 LYS A CA 1
ATOM 516 C C . LYS A 1 62 ? 17.656 -29.391 -4.074 1 93 62 LYS A C 1
ATOM 518 O O . LYS A 1 62 ? 17.547 -28.406 -3.34 1 93 62 LYS A O 1
ATOM 523 N N . PHE A 1 63 ? 16.75 -29.797 -4.879 1 94.75 63 PHE A N 1
ATOM 524 C CA . PHE A 1 63 ? 15.484 -29.109 -5.016 1 94.75 63 PHE A CA 1
ATOM 525 C C . PHE A 1 63 ? 14.695 -29.141 -3.711 1 94.75 63 PHE A C 1
ATOM 527 O O . PHE A 1 63 ? 14.188 -28.125 -3.252 1 94.75 63 PHE A O 1
ATOM 534 N N . PHE A 1 64 ? 14.68 -30.266 -3.031 1 94.81 64 PHE A N 1
ATOM 535 C CA . PHE A 1 64 ? 13.867 -30.453 -1.835 1 94.81 64 PHE A CA 1
ATOM 536 C C . PHE A 1 64 ? 14.555 -29.859 -0.611 1 94.81 64 PHE A C 1
ATOM 538 O O . PHE A 1 64 ? 13.938 -29.734 0.451 1 94.81 64 PHE A O 1
ATOM 545 N N . LYS A 1 65 ? 15.773 -29.391 -0.791 1 93.38 65 LYS A N 1
ATOM 546 C CA . LYS A 1 65 ? 16.5 -28.75 0.311 1 93.38 65 LYS A CA 1
ATOM 547 C C . LYS A 1 65 ? 16.266 -27.25 0.325 1 93.38 65 LYS A C 1
ATOM 549 O O . LYS A 1 65 ? 16.562 -26.578 1.319 1 93.38 65 LYS A O 1
ATOM 554 N N . ASP A 1 66 ? 15.758 -26.797 -0.785 1 93.75 66 ASP A N 1
ATOM 555 C CA . ASP A 1 66 ? 15.492 -25.375 -0.861 1 93.75 66 ASP A CA 1
ATOM 556 C C . ASP A 1 66 ? 14.344 -24.984 0.073 1 93.75 66 ASP A C 1
ATOM 558 O O . ASP A 1 66 ? 13.32 -25.656 0.126 1 93.75 66 ASP A O 1
ATOM 562 N N . SER A 1 67 ? 14.531 -23.906 0.833 1 93.19 67 SER A N 1
ATOM 563 C CA . SER A 1 67 ? 13.555 -23.484 1.832 1 93.19 67 SER A CA 1
ATOM 564 C C . SER A 1 67 ? 12.203 -23.172 1.191 1 93.19 67 SER A C 1
ATOM 566 O O . SER A 1 67 ? 11.156 -23.484 1.764 1 93.19 67 SER A O 1
ATOM 568 N N . ILE A 1 68 ? 12.18 -22.594 0.03 1 95.56 68 ILE A N 1
ATOM 569 C CA . ILE A 1 68 ? 10.945 -22.266 -0.681 1 95.56 68 ILE A CA 1
ATOM 570 C C . ILE A 1 68 ? 10.188 -23.547 -1.002 1 95.56 68 ILE A C 1
ATOM 572 O O . ILE A 1 68 ? 8.977 -23.641 -0.77 1 95.56 68 ILE A O 1
ATOM 576 N N . VAL A 1 69 ? 10.906 -24.547 -1.454 1 96 69 VAL A N 1
ATOM 577 C CA . VAL A 1 69 ? 10.305 -25.828 -1.853 1 96 69 VAL A CA 1
ATOM 578 C C . VAL A 1 69 ? 9.781 -26.562 -0.618 1 96 69 VAL A C 1
ATOM 580 O O . VAL A 1 69 ? 8.727 -27.188 -0.663 1 96 69 VAL A O 1
ATOM 583 N N . ILE A 1 70 ? 10.484 -26.453 0.457 1 96.38 70 ILE A N 1
ATOM 584 C CA . ILE A 1 70 ? 10.055 -27.078 1.702 1 96.38 70 ILE A CA 1
ATOM 585 C C . ILE A 1 70 ? 8.695 -26.516 2.123 1 96.38 70 ILE A C 1
ATOM 587 O O . ILE A 1 70 ? 7.789 -27.266 2.477 1 96.38 70 ILE A O 1
ATOM 591 N N . PHE A 1 71 ? 8.547 -25.219 2.025 1 96.5 71 PHE A N 1
ATOM 592 C CA . PHE A 1 71 ? 7.273 -24.609 2.393 1 96.5 71 PHE A CA 1
ATOM 593 C C . PHE A 1 71 ? 6.184 -25 1.396 1 96.5 71 PHE A C 1
ATOM 595 O O . PHE A 1 71 ? 5.02 -25.156 1.771 1 96.5 71 PHE A O 1
ATOM 602 N N . MET A 1 72 ? 6.547 -25.125 0.129 1 97.56 72 MET A N 1
ATOM 603 C CA . MET A 1 72 ? 5.578 -25.594 -0.858 1 97.56 72 MET A CA 1
ATOM 604 C C . MET A 1 72 ? 5.098 -27 -0.524 1 97.56 72 MET A C 1
ATOM 606 O O . MET A 1 72 ? 3.912 -27.312 -0.658 1 97.56 72 MET A O 1
ATOM 610 N N . LEU A 1 73 ? 6.012 -27.828 -0.067 1 97.75 73 LEU A N 1
ATOM 611 C CA . LEU A 1 73 ? 5.68 -29.203 0.274 1 97.75 73 LEU A CA 1
ATOM 612 C C . LEU A 1 73 ? 4.785 -29.266 1.507 1 97.75 73 LEU A C 1
ATOM 614 O O . LEU A 1 73 ? 3.844 -30.047 1.561 1 97.75 73 LEU A O 1
ATOM 618 N N . ILE A 1 74 ? 5.066 -28.391 2.439 1 98.12 74 ILE A N 1
ATOM 619 C CA . ILE A 1 74 ? 4.223 -28.328 3.625 1 98.12 74 ILE A CA 1
ATOM 620 C C . ILE A 1 74 ? 2.801 -27.938 3.225 1 98.12 74 ILE A C 1
ATOM 622 O O . ILE A 1 74 ? 1.831 -28.562 3.662 1 98.12 74 ILE A O 1
ATOM 626 N N . VAL A 1 75 ? 2.66 -26.984 2.357 1 98.19 75 VAL A N 1
ATOM 627 C CA . VAL A 1 75 ? 1.354 -26.484 1.939 1 98.19 75 VAL A CA 1
ATOM 628 C C . VAL A 1 75 ? 0.608 -27.562 1.164 1 98.19 75 VAL A C 1
ATOM 630 O O . VAL A 1 75 ? -0.574 -27.812 1.411 1 98.19 75 VAL A O 1
ATOM 633 N N . ILE A 1 76 ? 1.332 -28.266 0.25 1 98.19 76 ILE A N 1
ATOM 634 C CA . ILE A 1 76 ? 0.639 -29.25 -0.569 1 98.19 76 ILE A CA 1
ATOM 635 C C . ILE A 1 76 ? 0.22 -30.438 0.296 1 98.19 76 ILE A C 1
ATOM 637 O O . ILE A 1 76 ? -0.831 -31.047 0.067 1 98.19 76 ILE A O 1
ATOM 641 N N . VAL A 1 77 ? 1.005 -30.812 1.296 1 98.31 77 VAL A N 1
ATOM 642 C CA . VAL A 1 77 ? 0.644 -31.891 2.209 1 98.31 77 VAL A CA 1
ATOM 643 C C . VAL A 1 77 ? -0.629 -31.531 2.967 1 98.31 77 VAL A C 1
ATOM 645 O O . VAL A 1 77 ? -1.538 -32.344 3.102 1 98.31 77 VAL A O 1
ATOM 648 N N . LEU A 1 78 ? -0.69 -30.297 3.404 1 98.38 78 LEU A N 1
ATOM 649 C CA . LEU A 1 78 ? -1.871 -29.844 4.129 1 98.38 78 LEU A CA 1
ATOM 650 C C . LEU A 1 78 ? -3.09 -29.812 3.215 1 98.38 78 LEU A C 1
ATOM 652 O O . LEU A 1 78 ? -4.199 -30.141 3.635 1 98.38 78 LEU A O 1
ATOM 656 N N . MET A 1 79 ? -2.895 -29.438 1.979 1 98.44 79 MET A N 1
ATOM 657 C CA . MET A 1 79 ? -3.967 -29.484 0.988 1 98.44 79 MET A CA 1
ATOM 658 C C . MET A 1 79 ? -4.434 -30.922 0.761 1 98.44 79 MET A C 1
ATOM 660 O O . MET A 1 79 ? -5.637 -31.188 0.689 1 98.44 79 MET A O 1
ATOM 664 N N . GLY A 1 80 ? -3.494 -31.797 0.657 1 98.31 80 GLY A N 1
ATOM 665 C CA . GLY A 1 80 ? -3.811 -33.219 0.474 1 98.31 80 GLY A CA 1
ATOM 666 C C . GLY A 1 80 ? -4.562 -33.812 1.646 1 98.31 80 GLY A C 1
ATOM 667 O O . GLY A 1 80 ? -5.555 -34.5 1.458 1 98.31 80 GLY A O 1
ATOM 668 N N . VAL A 1 81 ? -4.137 -33.5 2.832 1 98.25 81 VAL A N 1
ATOM 669 C CA . VAL A 1 81 ? -4.785 -33.969 4.039 1 98.25 81 VAL A CA 1
ATOM 670 C C . VAL A 1 81 ? -6.223 -33.469 4.102 1 98.25 81 VAL A C 1
ATOM 672 O O . VAL A 1 81 ? -7.125 -34.188 4.551 1 98.25 81 VAL A O 1
ATOM 675 N N . SER A 1 82 ? -6.465 -32.281 3.625 1 98.12 82 SER A N 1
ATOM 676 C CA . SER A 1 82 ? -7.785 -31.656 3.695 1 98.12 82 SER A CA 1
ATOM 677 C C . SER A 1 82 ? -8.797 -32.406 2.842 1 98.12 82 SER A C 1
ATOM 679 O O . SER A 1 82 ? -10.008 -32.281 3.041 1 98.12 82 SER A O 1
ATOM 681 N N . THR A 1 83 ? -8.297 -33.25 1.881 1 97.62 83 THR A N 1
ATOM 682 C CA . THR A 1 83 ? -9.188 -34.031 1.03 1 97.62 83 THR A CA 1
ATOM 683 C C . THR A 1 83 ? -9.984 -35.031 1.86 1 97.62 83 THR A C 1
ATOM 685 O O . THR A 1 83 ? -11.102 -35.375 1.497 1 97.62 83 THR A O 1
ATOM 688 N N . VAL A 1 84 ? -9.516 -35.406 2.977 1 97.31 84 VAL A N 1
ATOM 689 C CA . VAL A 1 84 ? -10.117 -36.406 3.83 1 97.31 84 VAL A CA 1
ATOM 690 C C . VAL A 1 84 ? -11.375 -35.844 4.496 1 97.31 84 VAL A C 1
ATOM 692 O O . VAL A 1 84 ? -12.375 -36.562 4.633 1 97.31 84 VAL A O 1
ATOM 695 N N . TYR A 1 85 ? -11.336 -34.594 4.852 1 96.94 85 TYR A N 1
ATOM 696 C CA . TYR A 1 85 ? -12.445 -34.062 5.633 1 96.94 85 TYR A CA 1
ATOM 697 C C . TYR A 1 85 ? -13.266 -33.062 4.812 1 96.94 85 TYR A C 1
ATOM 699 O O . TYR A 1 85 ? -14.203 -32.469 5.328 1 96.94 85 TYR A O 1
ATOM 707 N N . SER A 1 86 ? -12.969 -32.938 3.572 1 97.75 86 SER A N 1
ATOM 708 C CA . SER A 1 86 ? -13.703 -32.031 2.715 1 97.75 86 SER A CA 1
ATOM 709 C C . SER A 1 86 ? -15.062 -32.594 2.324 1 97.75 86 SER A C 1
ATOM 711 O O . SER A 1 86 ? -15.211 -33.781 2.145 1 97.75 86 SER A O 1
ATOM 713 N N . VAL A 1 87 ? -16.047 -31.672 2.229 1 97.62 87 VAL A N 1
ATOM 714 C CA . VAL A 1 87 ? -17.359 -32.062 1.735 1 97.62 87 VAL A CA 1
ATOM 715 C C . VAL A 1 87 ? -17.25 -32.469 0.267 1 97.62 87 VAL A C 1
ATOM 717 O O . VAL A 1 87 ? -17.734 -33.531 -0.121 1 97.62 87 VAL A O 1
ATOM 720 N N . ASP A 1 88 ? -16.641 -31.609 -0.538 1 98.06 88 ASP A N 1
ATOM 721 C CA . ASP A 1 88 ? -16.328 -31.938 -1.925 1 98.06 88 ASP A CA 1
ATOM 722 C C . ASP A 1 88 ? -14.883 -32.438 -2.057 1 98.06 88 ASP A C 1
ATOM 724 O O . ASP A 1 88 ? -13.992 -31.641 -2.369 1 98.06 88 ASP A O 1
ATOM 728 N N . ARG A 1 89 ? -14.68 -33.656 -1.996 1 98.06 89 ARG A N 1
ATOM 729 C CA . ARG A 1 89 ? -13.344 -34.25 -2.014 1 98.06 89 ARG A CA 1
ATOM 730 C C . ARG A 1 89 ? -12.711 -34.125 -3.396 1 98.06 89 ARG A C 1
ATOM 732 O O . ARG A 1 89 ? -11.492 -34 -3.518 1 98.06 89 ARG A O 1
ATOM 739 N N . GLY A 1 90 ? -13.547 -34.281 -4.422 1 96.94 90 GLY A N 1
ATOM 740 C CA . GLY A 1 90 ? -13.055 -34.156 -5.781 1 96.94 90 GLY A CA 1
ATOM 741 C C . GLY A 1 90 ? -12.414 -32.812 -6.055 1 96.94 90 GLY A C 1
ATOM 742 O O . GLY A 1 90 ? -11.32 -32.719 -6.621 1 96.94 90 GLY A O 1
ATOM 743 N N . LEU A 1 91 ? -13.102 -31.812 -5.621 1 96.06 91 LEU A N 1
ATOM 744 C CA . LEU A 1 91 ? -12.586 -30.453 -5.812 1 96.06 91 LEU A CA 1
ATOM 745 C C . LEU A 1 91 ? -11.305 -30.25 -5.008 1 96.06 91 LEU A C 1
ATOM 747 O O . LEU A 1 91 ? -10.359 -29.609 -5.484 1 96.06 91 LEU A O 1
ATOM 751 N N . ALA A 1 92 ? -11.281 -30.734 -3.787 1 98 92 ALA A N 1
ATOM 752 C CA . ALA A 1 92 ? -10.094 -30.625 -2.941 1 98 92 ALA A CA 1
ATOM 753 C C . ALA A 1 92 ? -8.891 -31.281 -3.605 1 98 92 ALA A C 1
ATOM 755 O O . ALA A 1 92 ? -7.797 -30.719 -3.633 1 98 92 ALA A O 1
ATOM 756 N N . LEU A 1 93 ? -9.094 -32.438 -4.117 1 97.12 93 LEU A N 1
ATOM 757 C CA . LEU A 1 93 ? -8.023 -33.156 -4.777 1 97.12 93 LEU A CA 1
ATOM 758 C C . LEU A 1 93 ? -7.559 -32.438 -6.035 1 97.12 93 LEU A C 1
ATOM 760 O O . LEU A 1 93 ? -6.359 -32.375 -6.309 1 97.12 93 LEU A O 1
ATOM 764 N N . GLN A 1 94 ? -8.484 -31.969 -6.812 1 94 94 GLN A N 1
ATOM 765 C CA . GLN A 1 94 ? -8.148 -31.234 -8.039 1 94 94 GLN A CA 1
ATOM 766 C C . GLN A 1 94 ? -7.266 -30.031 -7.738 1 94 94 GLN A C 1
ATOM 768 O O . GLN A 1 94 ? -6.273 -29.797 -8.43 1 94 94 GLN A O 1
ATOM 773 N N . GLU A 1 95 ? -7.625 -29.25 -6.734 1 95.38 95 GLU A N 1
ATOM 774 C CA . GLU A 1 95 ? -6.836 -28.078 -6.355 1 95.38 95 GLU A CA 1
ATOM 775 C C . GLU A 1 95 ? -5.461 -28.484 -5.836 1 95.38 95 GLU A C 1
ATOM 777 O O . GLU A 1 95 ? -4.477 -27.781 -6.055 1 95.38 95 GLU A O 1
ATOM 782 N N . THR A 1 96 ? -5.398 -29.578 -5.141 1 97.12 96 THR A N 1
ATOM 783 C CA . THR A 1 96 ? -4.129 -30.094 -4.633 1 97.12 96 THR A CA 1
ATOM 784 C C . THR A 1 96 ? -3.211 -30.5 -5.785 1 97.12 96 THR A C 1
ATOM 786 O O . THR A 1 96 ? -2.033 -30.125 -5.805 1 97.12 96 THR A O 1
ATOM 789 N N . ILE A 1 97 ? -3.756 -31.188 -6.727 1 94.06 97 ILE A N 1
ATOM 790 C CA . ILE A 1 97 ? -2.99 -31.609 -7.895 1 94.06 97 ILE A CA 1
ATOM 791 C C . ILE A 1 97 ? -2.5 -30.391 -8.672 1 94.06 97 ILE A C 1
ATOM 793 O O . ILE A 1 97 ? -1.356 -30.359 -9.125 1 94.06 97 ILE A O 1
ATOM 797 N N . ARG A 1 98 ? -3.344 -29.406 -8.789 1 92.81 98 ARG A N 1
ATOM 798 C CA . ARG A 1 98 ? -2.955 -28.188 -9.477 1 92.81 98 ARG A CA 1
ATOM 799 C C . ARG A 1 98 ? -1.749 -27.531 -8.805 1 92.81 98 ARG A C 1
ATOM 801 O O . ARG A 1 98 ? -0.812 -27.109 -9.477 1 92.81 98 ARG A O 1
ATOM 808 N N . PHE A 1 99 ? -1.814 -27.422 -7.512 1 95.62 99 PHE A N 1
ATOM 809 C CA . PHE A 1 99 ? -0.671 -26.875 -6.789 1 95.62 99 PHE A CA 1
ATOM 810 C C . PHE A 1 99 ? 0.575 -27.719 -7.031 1 95.62 99 PHE A C 1
ATOM 812 O O . PHE A 1 99 ? 1.679 -27.188 -7.152 1 95.62 99 PHE A O 1
ATOM 819 N N . GLY A 1 100 ? 0.415 -29.016 -7.121 1 94.75 100 GLY A N 1
ATOM 820 C CA . GLY A 1 100 ? 1.507 -29.922 -7.441 1 94.75 100 GLY A CA 1
ATOM 821 C C . GLY A 1 100 ? 2.127 -29.641 -8.805 1 94.75 100 GLY A C 1
ATOM 822 O O . GLY A 1 100 ? 3.34 -29.781 -8.969 1 94.75 100 GLY A O 1
ATOM 823 N N . THR A 1 101 ? 1.303 -29.281 -9.75 1 93.12 101 THR A N 1
ATOM 824 C CA . THR A 1 101 ? 1.818 -28.969 -11.078 1 93.12 101 THR A CA 1
ATOM 825 C C . THR A 1 101 ? 2.748 -27.75 -11.023 1 93.12 101 THR A C 1
ATOM 827 O O . THR A 1 101 ? 3.729 -27.688 -11.766 1 93.12 101 THR A O 1
ATOM 830 N N . TYR A 1 102 ? 2.477 -26.812 -10.148 1 94.56 102 TYR A N 1
ATOM 831 C CA . TYR A 1 102 ? 3.357 -25.656 -10 1 94.56 102 TYR A CA 1
ATOM 832 C C . TYR A 1 102 ? 4.711 -26.078 -9.438 1 94.56 102 TYR A C 1
ATOM 834 O O . TYR A 1 102 ? 5.746 -25.531 -9.82 1 94.56 102 TYR A O 1
ATOM 842 N N . ILE A 1 103 ? 4.684 -27.047 -8.547 1 95.25 103 ILE A N 1
ATOM 843 C CA . ILE A 1 103 ? 5.93 -27.578 -8 1 95.25 103 ILE A CA 1
ATOM 844 C C . ILE A 1 103 ? 6.73 -28.266 -9.102 1 95.25 103 ILE A C 1
ATOM 846 O O . ILE A 1 103 ? 7.945 -28.062 -9.211 1 95.25 103 ILE A O 1
ATOM 850 N N . ALA A 1 104 ? 6.012 -28.984 -9.945 1 93.69 104 ALA A N 1
ATOM 851 C CA . ALA A 1 104 ? 6.66 -29.672 -11.062 1 93.69 104 ALA A CA 1
ATOM 852 C C . ALA A 1 104 ? 7.273 -28.672 -12.039 1 93.69 104 ALA A C 1
ATOM 854 O O . ALA A 1 104 ? 8.398 -28.875 -12.516 1 93.69 104 ALA A O 1
ATOM 855 N N . ILE A 1 105 ? 6.57 -27.672 -12.297 1 93.75 105 ILE A N 1
ATOM 856 C CA . ILE A 1 105 ? 7.047 -26.625 -13.203 1 93.75 105 ILE A CA 1
ATOM 857 C C . ILE A 1 105 ? 8.289 -25.953 -12.617 1 93.75 105 ILE A C 1
ATOM 859 O O . ILE A 1 105 ? 9.289 -25.766 -13.32 1 93.75 105 ILE A O 1
ATOM 863 N N . LEU A 1 106 ? 8.172 -25.656 -11.359 1 95.75 106 LEU A N 1
ATOM 864 C CA . LEU A 1 106 ? 9.305 -25.031 -10.695 1 95.75 106 LEU A CA 1
ATOM 865 C C . LEU A 1 106 ? 10.523 -25.938 -10.711 1 95.75 106 LEU A C 1
ATOM 867 O O . LEU A 1 106 ? 11.641 -25.484 -10.961 1 95.75 106 LEU A O 1
ATOM 871 N N . TYR A 1 107 ? 10.336 -27.188 -10.461 1 95.62 107 TYR A N 1
ATOM 872 C CA . TYR A 1 107 ? 11.43 -28.156 -10.484 1 95.62 107 TYR A CA 1
ATOM 873 C C . TYR A 1 107 ? 12.102 -28.188 -11.852 1 95.62 107 TYR A C 1
ATOM 875 O O . TYR A 1 107 ? 13.328 -28.078 -11.945 1 95.62 107 TYR A O 1
ATOM 883 N N . TYR A 1 108 ? 11.281 -28.344 -12.836 1 94.5 108 TYR A N 1
ATOM 884 C CA . TYR A 1 108 ? 11.852 -28.391 -14.18 1 94.5 108 TYR A CA 1
ATOM 885 C C . TYR A 1 108 ? 12.633 -27.125 -14.492 1 94.5 108 TYR A C 1
ATOM 887 O O . TYR A 1 108 ? 13.742 -27.188 -15.023 1 94.5 108 TYR A O 1
ATOM 895 N N . PHE A 1 109 ? 12.07 -26 -14.188 1 93.88 109 PHE A N 1
ATOM 896 C CA . PHE A 1 109 ? 12.672 -24.703 -14.484 1 93.88 109 PHE A CA 1
ATOM 897 C C . PHE A 1 109 ? 14.031 -24.562 -13.812 1 93.88 109 PHE A C 1
ATOM 899 O O . PHE A 1 109 ? 15.023 -24.219 -14.461 1 93.88 109 PHE A O 1
ATOM 906 N N . VAL A 1 110 ? 14.133 -24.969 -12.586 1 94.5 110 VAL A N 1
ATOM 907 C CA . VAL A 1 110 ? 15.344 -24.75 -11.805 1 94.5 110 VAL A CA 1
ATOM 908 C C . VAL A 1 110 ? 16.391 -25.812 -12.148 1 94.5 110 VAL A C 1
ATOM 910 O O . VAL A 1 110 ? 17.594 -25.562 -12.062 1 94.5 110 VAL A O 1
ATOM 913 N N . SER A 1 111 ? 15.93 -26.969 -12.641 1 93.81 111 SER A N 1
ATOM 914 C CA . SER A 1 111 ? 16.844 -28.078 -12.914 1 93.81 111 SER A CA 1
ATOM 915 C C . SER A 1 111 ? 17.391 -28.016 -14.336 1 93.81 111 SER A C 1
ATOM 917 O O . SER A 1 111 ? 18.516 -28.422 -14.594 1 93.81 111 SER A O 1
ATOM 919 N N . GLU A 1 112 ? 16.562 -27.438 -15.242 1 93.88 112 GLU A N 1
ATOM 920 C CA . GLU A 1 112 ? 16.938 -27.625 -16.641 1 93.88 112 GLU A CA 1
ATOM 921 C C . GLU A 1 112 ? 17.188 -26.297 -17.328 1 93.88 112 GLU A C 1
ATOM 923 O O . GLU A 1 112 ? 17.781 -26.25 -18.406 1 93.88 112 GLU A O 1
ATOM 928 N N . ILE A 1 113 ? 16.812 -25.188 -16.766 1 94.19 113 ILE A N 1
ATOM 929 C CA . ILE A 1 113 ? 17 -23.875 -17.391 1 94.19 113 ILE A CA 1
ATOM 930 C C . ILE A 1 113 ? 18.281 -23.234 -16.875 1 94.19 113 ILE A C 1
ATOM 932 O O . ILE A 1 113 ? 18.531 -23.188 -15.672 1 94.19 113 ILE A O 1
ATOM 936 N N . ASN A 1 114 ? 19.094 -22.844 -17.797 1 92.5 114 ASN A N 1
ATOM 937 C CA . ASN A 1 114 ? 20.328 -22.125 -17.5 1 92.5 114 ASN A CA 1
ATOM 938 C C . ASN A 1 114 ? 20.141 -20.609 -17.688 1 92.5 114 ASN A C 1
ATOM 940 O O . ASN A 1 114 ? 19.812 -20.156 -18.781 1 92.5 114 ASN A O 1
ATOM 944 N N . ILE A 1 115 ? 20.391 -19.906 -16.703 1 88.75 115 ILE A N 1
ATOM 945 C CA . ILE A 1 115 ? 20.094 -18.484 -16.703 1 88.75 115 ILE A CA 1
ATOM 946 C C . ILE A 1 115 ? 20.906 -17.766 -17.781 1 88.75 115 ILE A C 1
ATOM 948 O O . ILE A 1 115 ? 20.422 -16.859 -18.438 1 88.75 115 ILE A O 1
ATOM 952 N N . LYS A 1 116 ? 22.156 -18.109 -17.984 1 89.44 116 LYS A N 1
ATOM 953 C CA . LYS A 1 116 ? 23.031 -17.453 -18.953 1 89.44 116 LYS A CA 1
ATOM 954 C C . LYS A 1 116 ? 22.609 -17.766 -20.391 1 89.44 116 LYS A C 1
ATOM 956 O O . LYS A 1 116 ? 22.547 -16.859 -21.234 1 89.44 116 LYS A O 1
ATOM 961 N N . LYS A 1 117 ? 22.109 -18.938 -20.594 1 92.81 117 LYS A N 1
ATOM 962 C CA . LYS A 1 117 ? 21.859 -19.391 -21.953 1 92.81 117 LYS A CA 1
ATOM 963 C C . LYS A 1 117 ? 20.391 -19.25 -22.328 1 92.81 117 LYS A C 1
ATOM 965 O O . LYS A 1 117 ? 20.047 -19 -23.484 1 92.81 117 LYS A O 1
ATOM 970 N N . ASP A 1 118 ? 19.5 -19.391 -21.297 1 94.75 118 ASP A N 1
ATOM 971 C CA . ASP A 1 118 ? 18.094 -19.625 -21.625 1 94.75 118 ASP A CA 1
ATOM 972 C C . ASP A 1 118 ? 17.234 -18.438 -21.203 1 94.75 118 ASP A C 1
ATOM 974 O O . ASP A 1 118 ? 16.078 -18.312 -21.625 1 94.75 118 ASP A O 1
ATOM 978 N N . LEU A 1 119 ? 17.719 -17.547 -20.422 1 92.88 119 LEU A N 1
ATOM 979 C CA . LEU A 1 119 ? 16.891 -16.484 -19.859 1 92.88 119 LEU A CA 1
ATOM 980 C C . LEU A 1 119 ? 16.266 -15.633 -20.969 1 92.88 119 LEU A C 1
ATOM 982 O O . LEU A 1 119 ? 15.086 -15.289 -20.906 1 92.88 119 LEU A O 1
ATOM 986 N N . GLY A 1 120 ? 17.094 -15.289 -21.969 1 93.38 120 GLY A N 1
ATOM 987 C CA . GLY A 1 120 ? 16.578 -14.516 -23.078 1 93.38 120 GLY A CA 1
ATOM 988 C C . GLY A 1 120 ? 15.406 -15.18 -23.781 1 93.38 120 GLY A C 1
ATOM 989 O O . GLY A 1 120 ? 14.43 -14.523 -24.125 1 93.38 120 GLY A O 1
ATOM 990 N N . LYS A 1 121 ? 15.461 -16.484 -23.969 1 95.56 121 LYS A N 1
ATOM 991 C CA . LYS A 1 121 ? 14.383 -17.25 -24.594 1 95.56 121 LYS A CA 1
ATOM 992 C C . LYS A 1 121 ? 13.141 -17.25 -23.703 1 95.56 121 LYS A C 1
ATOM 994 O O . LYS A 1 121 ? 12.023 -17.094 -24.203 1 95.56 121 LYS A O 1
ATOM 999 N N . VAL A 1 122 ? 13.367 -17.438 -22.422 1 95.81 122 VAL A N 1
ATOM 1000 C CA . VAL A 1 122 ? 12.258 -17.469 -21.469 1 95.81 122 VAL A CA 1
ATOM 1001 C C . VAL A 1 122 ? 11.492 -16.156 -21.516 1 95.81 122 VAL A C 1
ATOM 1003 O O . VAL A 1 122 ? 10.266 -16.141 -21.609 1 95.81 122 VAL A O 1
ATOM 1006 N N . VAL A 1 123 ? 12.234 -15.055 -21.531 1 94.81 123 VAL A N 1
ATOM 1007 C CA . VAL A 1 123 ? 11.641 -13.727 -21.547 1 94.81 123 VAL A CA 1
ATOM 1008 C C . VAL A 1 123 ? 10.852 -13.531 -22.844 1 94.81 123 VAL A C 1
ATOM 1010 O O . VAL A 1 123 ? 9.711 -13.047 -22.812 1 94.81 123 VAL A O 1
ATOM 1013 N N . ARG A 1 124 ? 11.336 -13.969 -23.969 1 95.44 124 ARG A N 1
ATOM 1014 C CA . ARG A 1 124 ? 10.664 -13.828 -25.266 1 95.44 124 ARG A CA 1
ATOM 1015 C C . ARG A 1 124 ? 9.375 -14.641 -25.297 1 95.44 124 ARG A C 1
ATOM 1017 O O . ARG A 1 124 ? 8.352 -14.164 -25.797 1 95.44 124 ARG A O 1
ATOM 1024 N N . PHE A 1 125 ? 9.422 -15.789 -24.719 1 96.88 125 PHE A N 1
ATOM 1025 C CA . PHE A 1 125 ? 8.273 -16.688 -24.766 1 96.88 125 PHE A CA 1
ATOM 1026 C C . PHE A 1 125 ? 7.191 -16.219 -23.797 1 96.88 125 PHE A C 1
ATOM 1028 O O . PHE A 1 125 ? 6.043 -16.656 -23.891 1 96.88 125 PHE A O 1
ATOM 1035 N N . ILE A 1 126 ? 7.547 -15.359 -22.906 1 96.5 126 ILE A N 1
ATOM 1036 C CA . ILE A 1 126 ? 6.559 -14.789 -22 1 96.5 126 ILE A CA 1
ATOM 1037 C C . ILE A 1 126 ? 5.961 -13.531 -22.609 1 96.5 126 ILE A C 1
ATOM 1039 O O . ILE A 1 126 ? 4.742 -13.336 -22.578 1 96.5 126 ILE A O 1
ATOM 1043 N N . TYR A 1 127 ? 6.754 -12.688 -23.281 1 97.44 127 TYR A N 1
ATOM 1044 C CA . TYR A 1 127 ? 6.305 -11.352 -23.672 1 97.44 127 TYR A CA 1
ATOM 1045 C C . TYR A 1 127 ? 5.727 -11.359 -25.078 1 97.44 127 TYR A C 1
ATOM 1047 O O . TYR A 1 127 ? 4.898 -10.516 -25.422 1 97.44 127 TYR A O 1
ATOM 1055 N N . TYR A 1 128 ? 6.145 -12.352 -25.953 1 97.38 128 TYR A N 1
ATOM 1056 C CA . TYR A 1 128 ? 5.562 -12.398 -27.297 1 97.38 128 TYR A CA 1
ATOM 1057 C C . TYR A 1 128 ? 4.07 -12.695 -27.234 1 97.38 128 TYR A C 1
ATOM 1059 O O . TYR A 1 128 ? 3.264 -11.977 -27.828 1 97.38 128 TYR A O 1
ATOM 1067 N N . PRO A 1 129 ? 3.709 -13.711 -26.5 1 97.44 129 PRO A N 1
ATOM 1068 C CA . PRO A 1 129 ? 2.266 -13.93 -26.359 1 97.44 129 PRO A CA 1
ATOM 1069 C C . PRO A 1 129 ? 1.547 -12.75 -25.719 1 97.44 129 PRO A C 1
ATOM 1071 O O . PRO A 1 129 ? 0.415 -12.43 -26.094 1 97.44 129 PRO A O 1
ATOM 1074 N N . ALA A 1 130 ? 2.139 -12.148 -24.734 1 97.94 130 ALA A N 1
ATOM 1075 C CA . ALA A 1 130 ? 1.543 -10.984 -24.094 1 97.94 130 ALA A CA 1
ATOM 1076 C C . ALA A 1 130 ? 1.312 -9.859 -25.094 1 97.94 130 ALA A C 1
ATOM 1078 O O . ALA A 1 130 ? 0.306 -9.156 -25.031 1 97.94 130 ALA A O 1
ATOM 1079 N N . PHE A 1 131 ? 2.258 -9.719 -26 1 98.25 131 PHE A N 1
ATOM 1080 C CA . PHE A 1 131 ? 2.119 -8.719 -27.047 1 98.25 131 PHE A CA 1
ATOM 1081 C C . PHE A 1 131 ? 0.921 -9.031 -27.938 1 98.25 131 PHE A C 1
ATOM 1083 O O . PHE A 1 131 ? 0.12 -8.148 -28.25 1 98.25 131 PHE A O 1
ATOM 1090 N N . ILE A 1 132 ? 0.815 -10.258 -28.297 1 98.12 132 ILE A N 1
ATOM 1091 C CA . ILE A 1 132 ? -0.287 -10.688 -29.156 1 98.12 132 ILE A CA 1
ATOM 1092 C C . ILE A 1 132 ? -1.616 -10.445 -28.438 1 98.12 132 ILE A C 1
ATOM 1094 O O . ILE A 1 132 ? -2.539 -9.859 -29.016 1 98.12 132 ILE A O 1
ATOM 1098 N N . ILE A 1 133 ? -1.697 -10.844 -27.203 1 97.81 133 ILE A N 1
ATOM 1099 C CA . ILE A 1 133 ? -2.906 -10.656 -26.422 1 97.81 133 ILE A CA 1
ATOM 1100 C C . ILE A 1 133 ? -3.207 -9.172 -26.281 1 97.81 133 ILE A C 1
ATOM 1102 O O . ILE A 1 133 ? -4.367 -8.758 -26.328 1 97.81 133 ILE A O 1
ATOM 1106 N N . GLY A 1 134 ? -2.143 -8.367 -26.078 1 98.31 134 GLY A N 1
ATOM 1107 C CA . GLY A 1 134 ? -2.311 -6.926 -25.984 1 98.31 134 GLY A CA 1
ATOM 1108 C C . GLY A 1 134 ? -2.9 -6.297 -27.234 1 98.31 134 GLY A C 1
ATOM 1109 O O . GLY A 1 134 ? -3.791 -5.449 -27.141 1 98.31 134 GLY A O 1
ATOM 1110 N N . VAL A 1 135 ? -2.41 -6.691 -28.359 1 98.19 135 VAL A N 1
ATOM 1111 C CA . VAL A 1 135 ? -2.922 -6.188 -29.625 1 98.19 135 VAL A CA 1
ATOM 1112 C C . VAL A 1 135 ? -4.379 -6.609 -29.797 1 98.19 135 VAL A C 1
ATOM 1114 O O . VAL A 1 135 ? -5.23 -5.789 -30.156 1 98.19 135 VAL A O 1
ATOM 1117 N N . LEU A 1 136 ? -4.648 -7.832 -29.516 1 97.19 136 LEU A N 1
ATOM 1118 C CA . LEU A 1 136 ? -6.016 -8.336 -29.609 1 97.19 136 LEU A CA 1
ATOM 1119 C C . LEU A 1 136 ? -6.938 -7.598 -28.656 1 97.19 136 LEU A C 1
ATOM 1121 O O . LEU A 1 136 ? -8.117 -7.383 -28.953 1 97.19 136 LEU A O 1
ATOM 1125 N N . GLY A 1 137 ? -6.402 -7.281 -27.484 1 97 137 GLY A N 1
ATOM 1126 C CA . GLY A 1 137 ? -7.188 -6.52 -26.531 1 97 137 GLY A CA 1
ATOM 1127 C C . GLY A 1 137 ? -7.605 -5.156 -27.047 1 97 137 GLY A C 1
ATOM 1128 O O . GLY A 1 137 ? -8.766 -4.762 -26.906 1 97 137 GLY A O 1
ATOM 1129 N N . VAL A 1 138 ? -6.734 -4.461 -27.703 1 96.25 138 VAL A N 1
ATOM 1130 C CA . VAL A 1 138 ? -7.035 -3.15 -28.266 1 96.25 138 VAL A CA 1
ATOM 1131 C C . VAL A 1 138 ? -8.055 -3.301 -29.406 1 96.25 138 VAL A C 1
ATOM 1133 O O . VAL A 1 138 ? -8.992 -2.512 -29.5 1 96.25 138 VAL A O 1
ATOM 1136 N N . ILE A 1 139 ? -7.852 -4.281 -30.188 1 96.19 139 ILE A N 1
ATOM 1137 C CA . ILE A 1 139 ? -8.781 -4.547 -31.281 1 96.19 139 ILE A CA 1
ATOM 1138 C C . ILE A 1 139 ? -10.172 -4.84 -30.719 1 96.19 139 ILE A C 1
ATOM 1140 O O . ILE A 1 139 ? -11.172 -4.32 -31.203 1 96.19 139 ILE A O 1
ATOM 1144 N N . GLN A 1 140 ? -10.172 -5.695 -29.672 1 95.69 140 GLN A N 1
ATOM 1145 C CA . GLN A 1 140 ? -11.438 -6.016 -29.031 1 95.69 140 GLN A CA 1
ATOM 1146 C C . GLN A 1 140 ? -12.109 -4.762 -28.484 1 95.69 140 GLN A C 1
ATOM 1148 O O . GLN A 1 140 ? -13.336 -4.617 -28.562 1 95.69 140 GLN A O 1
ATOM 1153 N N . PHE A 1 141 ? -11.383 -3.916 -27.984 1 93.19 141 PHE A N 1
ATOM 1154 C CA . PHE A 1 141 ? -11.922 -2.686 -27.422 1 93.19 141 PHE A CA 1
ATOM 1155 C C . PHE A 1 141 ? -12.523 -1.805 -28.5 1 93.19 141 PHE A C 1
ATOM 1157 O O . PHE A 1 141 ? -13.594 -1.216 -28.312 1 93.19 141 PHE A O 1
ATOM 1164 N N . ILE A 1 142 ? -11.906 -1.671 -29.625 1 92.88 142 ILE A N 1
ATOM 1165 C CA . ILE A 1 142 ? -12.32 -0.793 -30.719 1 92.88 142 ILE A CA 1
ATOM 1166 C C . ILE A 1 142 ? -13.523 -1.398 -31.438 1 92.88 142 ILE A C 1
ATOM 1168 O O . ILE A 1 142 ? -14.492 -0.696 -31.75 1 92.88 142 ILE A O 1
ATOM 1172 N N . THR A 1 143 ? -13.555 -2.697 -31.672 1 93.56 143 THR A N 1
ATOM 1173 C CA . THR A 1 143 ? -14.578 -3.338 -32.469 1 93.56 143 THR A CA 1
ATOM 1174 C C . THR A 1 143 ? -15.773 -3.75 -31.625 1 93.56 143 THR A C 1
ATOM 1176 O O . THR A 1 143 ? -16.891 -3.904 -32.125 1 93.56 143 THR A O 1
ATOM 1179 N N . GLY A 1 144 ? -15.461 -4.086 -30.328 1 91 144 GLY A N 1
ATOM 1180 C CA . GLY A 1 144 ? -16.5 -4.578 -29.438 1 91 144 GLY A CA 1
ATOM 1181 C C . GLY A 1 144 ? -16.797 -6.055 -29.625 1 91 144 GLY A C 1
ATOM 1182 O O . GLY A 1 144 ? -17.578 -6.633 -28.875 1 91 144 GLY A O 1
ATOM 1183 N N . LYS A 1 145 ? -16.125 -6.633 -30.531 1 89.56 145 LYS A N 1
ATOM 1184 C CA . LYS A 1 145 ? -16.406 -8.031 -30.844 1 89.56 145 LYS A CA 1
ATOM 1185 C C . LYS A 1 145 ? -15.891 -8.945 -29.734 1 89.56 145 LYS A C 1
ATOM 1187 O O . LYS A 1 145 ? -14.758 -8.812 -29.281 1 89.56 145 LYS A O 1
ATOM 1192 N N . GLY A 1 146 ? -16.766 -9.859 -29.25 1 86.06 146 GLY A N 1
ATOM 1193 C CA . GLY A 1 146 ? -16.359 -10.852 -28.281 1 86.06 146 GLY A CA 1
ATOM 1194 C C . GLY A 1 146 ? -16.469 -10.359 -26.844 1 86.06 146 GLY A C 1
ATOM 1195 O O . GLY A 1 146 ? -16.125 -11.078 -25.906 1 86.06 146 GLY A O 1
ATOM 1196 N N . ILE A 1 147 ? -16.984 -9.195 -26.672 1 87.38 147 ILE A N 1
ATOM 1197 C CA . ILE A 1 147 ? -17.109 -8.633 -25.328 1 87.38 147 ILE A CA 1
ATOM 1198 C C . ILE A 1 147 ? -18.391 -9.125 -24.672 1 87.38 147 ILE A C 1
ATOM 1200 O O . ILE A 1 147 ? -19.469 -9.07 -25.281 1 87.38 147 ILE A O 1
ATOM 1204 N N . THR A 1 148 ? -18.281 -9.656 -23.5 1 81.44 148 THR A N 1
ATOM 1205 C CA . THR A 1 148 ? -19.438 -10.195 -22.797 1 81.44 148 THR A CA 1
ATOM 1206 C C . THR A 1 148 ? -19.594 -9.531 -21.422 1 81.44 148 THR A C 1
ATOM 1208 O O . THR A 1 148 ? -20.578 -9.75 -20.734 1 81.44 148 THR A O 1
ATOM 1211 N N . ARG A 1 149 ? -18.688 -8.789 -21 1 86.94 149 ARG A N 1
ATOM 1212 C CA . ARG A 1 149 ? -18.688 -8.164 -19.672 1 86.94 149 ARG A CA 1
ATOM 1213 C C . ARG A 1 149 ? -18.734 -6.645 -19.781 1 86.94 149 ARG A C 1
ATOM 1215 O O . ARG A 1 149 ? -18.062 -6.062 -20.641 1 86.94 149 ARG A O 1
ATOM 1222 N N . TYR A 1 150 ? -19.547 -6.059 -18.922 1 81.44 150 TYR A N 1
ATOM 1223 C CA . TYR A 1 150 ? -19.719 -4.609 -18.953 1 81.44 150 TYR A CA 1
ATOM 1224 C C . TYR A 1 150 ? -19.656 -4.035 -17.531 1 81.44 150 TYR A C 1
ATOM 1226 O O . TYR A 1 150 ? -19.969 -4.723 -16.562 1 81.44 150 TYR A O 1
ATOM 1234 N N . ALA A 1 151 ? -19.172 -2.885 -17.359 1 74.06 151 ALA A N 1
ATOM 1235 C CA . ALA A 1 151 ? -19.203 -2.102 -16.125 1 74.06 151 ALA A CA 1
ATOM 1236 C C . ALA A 1 151 ? -19.828 -0.731 -16.359 1 74.06 151 ALA A C 1
ATOM 1238 O O . ALA A 1 151 ? -19.25 0.124 -17.016 1 74.06 151 ALA A O 1
ATOM 1239 N N . ASN A 1 152 ? -20.953 -0.526 -15.688 1 72.94 152 ASN A N 1
ATOM 1240 C CA . ASN A 1 152 ? -21.672 0.726 -15.875 1 72.94 152 ASN A CA 1
ATOM 1241 C C . ASN A 1 152 ? -21.875 1.044 -17.359 1 72.94 152 ASN A C 1
ATOM 1243 O O . ASN A 1 152 ? -21.562 2.146 -17.797 1 72.94 152 ASN A O 1
ATOM 1247 N N . GLY A 1 153 ? -22.156 0.023 -18.156 1 76.44 153 GLY A N 1
ATOM 1248 C CA . GLY A 1 153 ? -22.469 0.215 -19.562 1 76.44 153 GLY A CA 1
ATOM 1249 C C . GLY A 1 153 ? -21.25 0.247 -20.453 1 76.44 153 GLY A C 1
ATOM 1250 O O . GLY A 1 153 ? -21.375 0.344 -21.672 1 76.44 153 GLY A O 1
ATOM 1251 N N . VAL A 1 154 ? -20.094 0.137 -19.828 1 80.81 154 VAL A N 1
ATOM 1252 C CA . VAL A 1 154 ? -18.875 0.184 -20.625 1 80.81 154 VAL A CA 1
ATOM 1253 C C . VAL A 1 154 ? -18.312 -1.223 -20.781 1 80.81 154 VAL A C 1
ATOM 1255 O O . VAL A 1 154 ? -18.266 -1.991 -19.812 1 80.81 154 VAL A O 1
ATOM 1258 N N . ALA A 1 155 ? -17.984 -1.542 -22.016 1 86.19 155 ALA A N 1
ATOM 1259 C CA . ALA A 1 155 ? -17.453 -2.859 -22.344 1 86.19 155 ALA A CA 1
ATOM 1260 C C . ALA A 1 155 ? -16.062 -3.068 -21.734 1 86.19 155 ALA A C 1
ATOM 1262 O O . ALA A 1 155 ? -15.242 -2.154 -21.719 1 86.19 155 ALA A O 1
ATOM 1263 N N . ARG A 1 156 ? -15.828 -4.258 -21.141 1 92.31 156 ARG A N 1
ATOM 1264 C CA . ARG A 1 156 ? -14.539 -4.648 -20.562 1 92.31 156 ARG A CA 1
ATOM 1265 C C . ARG A 1 156 ? -13.891 -5.75 -21.406 1 92.31 156 ARG A C 1
ATOM 1267 O O . ARG A 1 156 ? -14.531 -6.754 -21.719 1 92.31 156 ARG A O 1
ATOM 1274 N N . ILE A 1 157 ? -12.711 -5.594 -21.719 1 94.88 157 ILE A N 1
ATOM 1275 C CA . ILE A 1 157 ? -12.055 -6.555 -22.594 1 94.88 157 ILE A CA 1
ATOM 1276 C C . ILE A 1 157 ? -11.57 -7.754 -21.781 1 94.88 157 ILE A C 1
ATOM 1278 O O . ILE A 1 157 ? -11.211 -7.613 -20.609 1 94.88 157 ILE A O 1
ATOM 1282 N N . VAL A 1 158 ? -11.523 -8.992 -22.453 1 94.12 158 VAL A N 1
ATOM 1283 C CA . VAL A 1 158 ? -11.141 -10.234 -21.781 1 94.12 158 VAL A CA 1
ATOM 1284 C C . VAL A 1 158 ? -10.133 -10.992 -22.656 1 94.12 158 VAL A C 1
ATOM 1286 O O . VAL A 1 158 ? -9.266 -11.688 -22.125 1 94.12 158 VAL A O 1
ATOM 1289 N N . VAL A 1 159 ? -10.32 -10.898 -24.016 1 94.56 159 VAL A N 1
ATOM 1290 C CA . VAL A 1 159 ? -9.5 -11.523 -25.047 1 94.56 159 VAL A CA 1
ATOM 1291 C C . VAL A 1 159 ? -9.453 -13.031 -24.844 1 94.56 159 VAL A C 1
ATOM 1293 O O . VAL A 1 159 ? -10.453 -13.727 -25.047 1 94.56 159 VAL A O 1
ATOM 1296 N N . THR A 1 160 ? -8.305 -13.617 -24.266 1 93.56 160 THR A N 1
ATOM 1297 C CA . THR A 1 160 ? -8.18 -15.062 -24.094 1 93.56 160 THR A CA 1
ATOM 1298 C C . THR A 1 160 ? -8.281 -15.453 -22.625 1 93.56 160 THR A C 1
ATOM 1300 O O . THR A 1 160 ? -8.211 -16.641 -22.281 1 93.56 160 THR A O 1
ATOM 1303 N N . LEU A 1 161 ? -8.43 -14.539 -21.734 1 93.31 161 LEU A N 1
ATOM 1304 C CA . LEU A 1 161 ? -8.453 -14.828 -20.312 1 93.31 161 LEU A CA 1
ATOM 1305 C C . LEU A 1 161 ? -9.875 -15.047 -19.812 1 93.31 161 LEU A C 1
ATOM 1307 O O . LEU A 1 161 ? -10.82 -15.078 -20.609 1 93.31 161 LEU A O 1
ATOM 1311 N N . ASP A 1 162 ? -10.047 -15.383 -18.625 1 89.5 162 ASP A N 1
ATOM 1312 C CA . ASP A 1 162 ? -11.352 -15.789 -18.109 1 89.5 162 ASP A CA 1
ATOM 1313 C C . ASP A 1 162 ? -12.219 -14.57 -17.781 1 89.5 162 ASP A C 1
ATOM 1315 O O . ASP A 1 162 ? -13.438 -14.609 -17.953 1 89.5 162 ASP A O 1
ATOM 1319 N N . ASN A 1 163 ? -11.664 -13.531 -17.281 1 92.5 163 ASN A N 1
ATOM 1320 C CA . ASN A 1 163 ? -12.398 -12.305 -16.969 1 92.5 163 ASN A CA 1
ATOM 1321 C C . ASN A 1 163 ? -11.508 -11.07 -17.094 1 92.5 163 ASN A C 1
ATOM 1323 O O . ASN A 1 163 ? -10.289 -11.188 -17.203 1 92.5 163 ASN A O 1
ATOM 1327 N N . PRO A 1 164 ? -12.086 -9.906 -17.125 1 95 164 PRO A N 1
ATOM 1328 C CA . PRO A 1 164 ? -11.328 -8.664 -17.312 1 95 164 PRO A CA 1
ATOM 1329 C C . PRO A 1 164 ? -10.328 -8.422 -16.188 1 95 164 PRO A C 1
ATOM 1331 O O . PRO A 1 164 ? -9.25 -7.855 -16.406 1 95 164 PRO A O 1
ATOM 1334 N N . ASN A 1 165 ? -10.672 -8.844 -14.961 1 93.94 165 ASN A N 1
ATOM 1335 C CA . ASN A 1 165 ? -9.742 -8.68 -13.844 1 93.94 165 ASN A CA 1
ATOM 1336 C C . ASN A 1 165 ? -8.461 -9.469 -14.062 1 93.94 165 ASN A C 1
ATOM 1338 O O . ASN A 1 165 ? -7.363 -8.961 -13.805 1 93.94 165 ASN A O 1
ATOM 1342 N N . THR A 1 166 ? -8.625 -10.617 -14.578 1 96 166 THR A N 1
ATOM 1343 C CA . THR A 1 166 ? -7.465 -11.469 -14.844 1 96 166 THR A CA 1
ATOM 1344 C C . THR A 1 166 ? -6.598 -10.875 -15.953 1 96 166 THR A C 1
ATOM 1346 O O . THR A 1 166 ? -5.371 -10.906 -15.867 1 96 166 THR A O 1
ATOM 1349 N N . LEU A 1 167 ? -7.258 -10.359 -16.938 1 97.06 167 LEU A N 1
ATOM 1350 C CA . LEU A 1 167 ? -6.516 -9.734 -18.016 1 97.06 167 LEU A CA 1
ATOM 1351 C C . LEU A 1 167 ? -5.707 -8.547 -17.5 1 97.06 167 LEU A C 1
ATOM 1353 O O . LEU A 1 167 ? -4.523 -8.414 -17.828 1 97.06 167 LEU A O 1
ATOM 1357 N N . GLY A 1 168 ? -6.355 -7.695 -16.766 1 97.56 168 GLY A N 1
ATOM 1358 C CA . GLY A 1 168 ? -5.66 -6.559 -16.188 1 97.56 168 GLY A CA 1
ATOM 1359 C C . GLY A 1 168 ? -4.449 -6.961 -15.367 1 97.56 168 GLY A C 1
ATOM 1360 O O . GLY A 1 168 ? -3.371 -6.379 -15.523 1 97.56 168 GLY A O 1
ATOM 1361 N N . MET A 1 169 ? -4.617 -7.945 -14.555 1 97.38 169 MET A N 1
ATOM 1362 C CA . MET A 1 169 ? -3.535 -8.391 -13.68 1 97.38 169 MET A CA 1
ATOM 1363 C C . MET A 1 169 ? -2.412 -9.023 -14.492 1 97.38 169 MET A C 1
ATOM 1365 O O . MET A 1 169 ? -1.234 -8.852 -14.172 1 97.38 169 MET A O 1
ATOM 1369 N N . TYR A 1 170 ? -2.826 -9.789 -15.516 1 97.69 170 TYR A N 1
ATOM 1370 C CA . TYR A 1 170 ? -1.848 -10.383 -16.422 1 97.69 170 TYR A CA 1
ATOM 1371 C C . TYR A 1 170 ? -0.891 -9.328 -16.969 1 97.69 170 TYR A C 1
ATOM 1373 O O . TYR A 1 170 ? 0.329 -9.508 -16.922 1 97.69 170 TYR A O 1
ATOM 1381 N N . PHE A 1 171 ? -1.412 -8.227 -17.328 1 98.44 171 PHE A N 1
ATOM 1382 C CA . PHE A 1 171 ? -0.602 -7.191 -17.953 1 98.44 171 PHE A CA 1
ATOM 1383 C C . PHE A 1 171 ? 0.155 -6.387 -16.906 1 98.44 171 PHE A C 1
ATOM 1385 O O . PHE A 1 171 ? 1.287 -5.961 -17.141 1 98.44 171 PHE A O 1
ATOM 1392 N N . VAL A 1 172 ? -0.438 -6.168 -15.75 1 97.75 172 VAL A N 1
ATOM 1393 C CA . VAL A 1 172 ? 0.251 -5.352 -14.758 1 97.75 172 VAL A CA 1
ATOM 1394 C C . VAL A 1 172 ? 1.469 -6.105 -14.227 1 97.75 172 VAL A C 1
ATOM 1396 O O . VAL A 1 172 ? 2.527 -5.512 -14.008 1 97.75 172 VAL A O 1
ATOM 1399 N N . VAL A 1 173 ? 1.371 -7.375 -14.07 1 97.19 173 VAL A N 1
ATOM 1400 C CA . VAL A 1 173 ? 2.469 -8.203 -13.578 1 97.19 173 VAL A CA 1
ATOM 1401 C C . VAL A 1 173 ? 3.621 -8.18 -14.578 1 97.19 173 VAL A C 1
ATOM 1403 O O . VAL A 1 173 ? 4.789 -8.117 -14.188 1 97.19 173 VAL A O 1
ATOM 1406 N N . LEU A 1 174 ? 3.303 -8.188 -15.828 1 97.94 174 LEU A N 1
ATOM 1407 C CA . LEU A 1 174 ? 4.316 -8.258 -16.875 1 97.94 174 LEU A CA 1
ATOM 1408 C C . LEU A 1 174 ? 4.867 -6.871 -17.188 1 97.94 174 LEU A C 1
ATOM 1410 O O . LEU A 1 174 ? 5.957 -6.742 -17.75 1 97.94 174 LEU A O 1
ATOM 1414 N N . LEU A 1 175 ? 4.141 -5.809 -16.844 1 98 175 LEU A N 1
ATOM 1415 C CA . LEU A 1 175 ? 4.488 -4.438 -17.203 1 98 175 LEU A CA 1
ATOM 1416 C C . LEU A 1 175 ? 5.77 -3.996 -16.5 1 98 175 LEU A C 1
ATOM 1418 O O . LEU A 1 175 ? 6.699 -3.508 -17.141 1 98 175 LEU A O 1
ATOM 1422 N N . PHE A 1 176 ? 5.871 -4.234 -15.242 1 96.62 176 PHE A N 1
ATOM 1423 C CA . PHE A 1 176 ? 6.922 -3.594 -14.461 1 96.62 176 PHE A CA 1
ATOM 1424 C C . PHE A 1 176 ? 8.281 -4.203 -14.773 1 96.62 176 PHE A C 1
ATOM 1426 O O . PHE A 1 176 ? 9.266 -3.482 -14.953 1 96.62 176 PHE A O 1
ATOM 1433 N N . PRO A 1 177 ? 8.391 -5.566 -14.898 1 96.5 177 PRO A N 1
ATOM 1434 C CA . PRO A 1 177 ? 9.672 -6.086 -15.375 1 96.5 177 PRO A CA 1
ATOM 1435 C C . PRO A 1 177 ? 10.055 -5.543 -16.75 1 96.5 177 PRO A C 1
ATOM 1437 O O . PRO A 1 177 ? 11.227 -5.258 -17 1 96.5 177 PRO A O 1
ATOM 1440 N N . LEU A 1 178 ? 9.102 -5.359 -17.609 1 96.69 178 LEU A N 1
ATOM 1441 C CA . LEU A 1 178 ? 9.375 -4.844 -18.938 1 96.69 178 LEU A CA 1
ATOM 1442 C C . LEU A 1 178 ? 9.844 -3.393 -18.875 1 96.69 178 LEU A C 1
ATOM 1444 O O . LEU A 1 178 ? 10.742 -2.994 -19.625 1 96.69 178 LEU A O 1
ATOM 1448 N N . VAL A 1 179 ? 9.219 -2.604 -18.062 1 95.81 179 VAL A N 1
ATOM 1449 C CA . VAL A 1 179 ? 9.617 -1.212 -17.875 1 95.81 179 VAL A CA 1
ATOM 1450 C C . VAL A 1 179 ? 11.078 -1.144 -17.438 1 95.81 179 VAL A C 1
ATOM 1452 O O . VAL A 1 179 ? 11.844 -0.314 -17.938 1 95.81 179 VAL A O 1
ATOM 1455 N N . MET A 1 180 ? 11.461 -2.008 -16.547 1 94.06 180 MET A N 1
ATOM 1456 C CA . MET A 1 180 ? 12.828 -1.996 -16.047 1 94.06 180 MET A CA 1
ATOM 1457 C C . MET A 1 180 ? 13.812 -2.467 -17.109 1 94.06 180 MET A C 1
ATOM 1459 O O . MET A 1 180 ? 14.938 -1.969 -17.188 1 94.06 180 MET A O 1
ATOM 1463 N N . ILE A 1 181 ? 13.359 -3.439 -17.891 1 92.19 181 ILE A N 1
ATOM 1464 C CA . ILE A 1 181 ? 14.188 -3.871 -19 1 92.19 181 ILE A CA 1
ATOM 1465 C C . ILE A 1 181 ? 14.375 -2.717 -19.984 1 92.19 181 ILE A C 1
ATOM 1467 O O . ILE A 1 181 ? 15.484 -2.459 -20.453 1 92.19 181 ILE A O 1
ATOM 1471 N N . ALA A 1 182 ? 13.352 -1.988 -20.281 1 92.5 182 ALA A N 1
ATOM 1472 C CA . ALA A 1 182 ? 13.398 -0.853 -21.188 1 92.5 182 ALA A CA 1
ATOM 1473 C C . ALA A 1 182 ? 14.289 0.257 -20.641 1 92.5 182 ALA A C 1
ATOM 1475 O O . ALA A 1 182 ? 15.031 0.896 -21.406 1 92.5 182 ALA A O 1
ATOM 1476 N N . PHE A 1 183 ? 14.203 0.447 -19.375 1 88.88 183 PHE A N 1
ATOM 1477 C CA . PHE A 1 183 ? 14.945 1.522 -18.734 1 88.88 183 PHE A CA 1
ATOM 1478 C C . PHE A 1 183 ? 16.453 1.285 -18.844 1 88.88 183 PHE A C 1
ATOM 1480 O O . PHE A 1 183 ? 17.234 2.236 -18.953 1 88.88 183 PHE A O 1
ATOM 1487 N N . TYR A 1 184 ? 16.922 0.029 -18.828 1 87.75 184 TYR A N 1
ATOM 1488 C CA . TYR A 1 184 ? 18.344 -0.304 -18.844 1 87.75 184 TYR A CA 1
ATOM 1489 C C . TYR A 1 184 ? 18.812 -0.584 -20.266 1 87.75 184 TYR A C 1
ATOM 1491 O O . TYR A 1 184 ? 20 -0.814 -20.5 1 87.75 184 TYR A O 1
ATOM 1499 N N . GLU A 1 185 ? 17.828 -0.565 -21.188 1 90.25 185 GLU A N 1
ATOM 1500 C CA . GLU A 1 185 ? 18.188 -0.799 -22.578 1 90.25 185 GLU A CA 1
ATOM 1501 C C . GLU A 1 185 ? 18.984 0.366 -23.156 1 90.25 185 GLU A C 1
ATOM 1503 O O . GLU A 1 185 ? 18.641 1.53 -22.938 1 90.25 185 GLU A O 1
ATOM 1508 N N . LYS A 1 186 ? 20.094 0.113 -23.781 1 90.69 186 LYS A N 1
ATOM 1509 C CA . LYS A 1 186 ? 21.016 1.144 -24.266 1 90.69 186 LYS A CA 1
ATOM 1510 C C . LYS A 1 186 ? 20.656 1.576 -25.688 1 90.69 186 LYS A C 1
ATOM 1512 O O . LYS A 1 186 ? 20.844 2.738 -26.047 1 90.69 186 LYS A O 1
ATOM 1517 N N . ARG A 1 187 ? 20.219 0.704 -26.547 1 93.94 187 ARG A N 1
ATOM 1518 C CA . ARG A 1 187 ? 19.875 1.027 -27.922 1 93.94 187 ARG A CA 1
ATOM 1519 C C . ARG A 1 187 ? 18.562 1.806 -28 1 93.94 187 ARG A C 1
ATOM 1521 O O . ARG A 1 187 ? 17.516 1.315 -27.562 1 93.94 187 ARG A O 1
ATOM 1528 N N . THR A 1 188 ? 18.531 2.816 -28.609 1 94.69 188 THR A N 1
ATOM 1529 C CA . THR A 1 188 ? 17.391 3.74 -28.625 1 94.69 188 THR A CA 1
ATOM 1530 C C . THR A 1 188 ? 16.188 3.113 -29.328 1 94.69 188 THR A C 1
ATOM 1532 O O . THR A 1 188 ? 15.062 3.225 -28.844 1 94.69 188 THR A O 1
ATOM 1535 N N . VAL A 1 189 ? 16.453 2.506 -30.469 1 96.44 189 VAL A N 1
ATOM 1536 C CA . VAL A 1 189 ? 15.359 1.912 -31.234 1 96.44 189 VAL A CA 1
ATOM 1537 C C . VAL A 1 189 ? 14.664 0.845 -30.391 1 96.44 189 VAL A C 1
ATOM 1539 O O . VAL A 1 189 ? 13.43 0.816 -30.297 1 96.44 189 VAL A O 1
ATOM 1542 N N . LYS A 1 190 ? 15.406 -0.032 -29.781 1 95.38 190 LYS A N 1
ATOM 1543 C CA . LYS A 1 190 ? 14.852 -1.081 -28.922 1 95.38 190 LYS A CA 1
ATOM 1544 C C . LYS A 1 190 ? 14.133 -0.488 -27.719 1 95.38 190 LYS A C 1
ATOM 1546 O O . LYS A 1 190 ? 13.094 -1.004 -27.297 1 95.38 190 LYS A O 1
ATOM 1551 N N . LYS A 1 191 ? 14.688 0.525 -27.188 1 95.38 191 LYS A N 1
ATOM 1552 C CA . LYS A 1 191 ? 14.078 1.216 -26.062 1 95.38 191 LYS A CA 1
ATOM 1553 C C . LYS A 1 191 ? 12.703 1.762 -26.422 1 95.38 191 LYS A C 1
ATOM 1555 O O . LYS A 1 191 ? 11.75 1.646 -25.656 1 95.38 191 LYS A O 1
ATOM 1560 N N . VAL A 1 192 ? 12.594 2.332 -27.609 1 96.06 192 VAL A N 1
ATOM 1561 C CA . VAL A 1 192 ? 11.336 2.898 -28.078 1 96.06 192 VAL A CA 1
ATOM 1562 C C . VAL A 1 192 ? 10.32 1.781 -28.312 1 96.06 192 VAL A C 1
ATOM 1564 O O . VAL A 1 192 ? 9.148 1.906 -27.938 1 96.06 192 VAL A O 1
ATOM 1567 N N . ILE A 1 193 ? 10.773 0.733 -28.875 1 96.88 193 ILE A N 1
ATOM 1568 C CA . ILE A 1 193 ? 9.891 -0.402 -29.141 1 96.88 193 ILE A CA 1
ATOM 1569 C C . ILE A 1 193 ? 9.359 -0.956 -27.812 1 96.88 193 ILE A C 1
ATOM 1571 O O . ILE A 1 193 ? 8.156 -1.185 -27.672 1 96.88 193 ILE A O 1
ATOM 1575 N N . LEU A 1 194 ? 10.227 -1.174 -26.859 1 96.69 194 LEU A N 1
ATOM 1576 C CA . LEU A 1 194 ? 9.82 -1.664 -25.547 1 96.69 194 LEU A CA 1
ATOM 1577 C C . LEU A 1 194 ? 8.859 -0.69 -24.891 1 96.69 194 LEU A C 1
ATOM 1579 O O . LEU A 1 194 ? 7.91 -1.107 -24.203 1 96.69 194 LEU A O 1
ATOM 1583 N N . GLY A 1 195 ? 9.117 0.577 -25.078 1 95.94 195 GLY A N 1
ATOM 1584 C CA . GLY A 1 195 ? 8.211 1.593 -24.578 1 95.94 195 GLY A CA 1
ATOM 1585 C C . GLY A 1 195 ? 6.816 1.497 -25.172 1 95.94 195 GLY A C 1
ATOM 1586 O O . GLY A 1 195 ? 5.824 1.651 -24.453 1 95.94 195 GLY A O 1
ATOM 1587 N N . LEU A 1 196 ? 6.758 1.292 -26.406 1 97 196 LEU A N 1
ATOM 1588 C CA . LEU A 1 196 ? 5.473 1.151 -27.078 1 97 196 LEU A CA 1
ATOM 1589 C C . LEU A 1 196 ? 4.738 -0.093 -26.594 1 97 196 LEU A C 1
ATOM 1591 O O . LEU A 1 196 ? 3.51 -0.082 -26.469 1 97 196 LEU A O 1
ATOM 1595 N N . VAL A 1 197 ? 5.465 -1.156 -26.359 1 98 197 VAL A N 1
ATOM 1596 C CA . VAL A 1 197 ? 4.859 -2.367 -25.828 1 98 197 VAL A CA 1
ATOM 1597 C C . VAL A 1 197 ? 4.32 -2.098 -24.422 1 98 197 VAL A C 1
ATOM 1599 O O . VAL A 1 197 ? 3.238 -2.564 -24.062 1 98 197 VAL A O 1
ATOM 1602 N N . CYS A 1 198 ? 5.055 -1.331 -23.641 1 97.31 198 CYS A N 1
ATOM 1603 C CA . CYS A 1 198 ? 4.574 -0.94 -22.312 1 97.31 198 CYS A CA 1
ATOM 1604 C C . CYS A 1 198 ? 3.271 -0.154 -22.422 1 97.31 198 CYS A C 1
ATOM 1606 O O . CYS A 1 198 ? 2.346 -0.368 -21.641 1 97.31 198 CYS A O 1
ATOM 1608 N N . LEU A 1 199 ? 3.258 0.76 -23.359 1 95.88 199 LEU A N 1
ATOM 1609 C CA . LEU A 1 199 ? 2.045 1.542 -23.578 1 95.88 199 LEU A CA 1
ATOM 1610 C C . LEU A 1 199 ? 0.874 0.637 -23.953 1 95.88 199 LEU A C 1
ATOM 1612 O O . LEU A 1 199 ? -0.246 0.841 -23.469 1 95.88 199 LEU A O 1
ATOM 1616 N N . LEU A 1 200 ? 1.161 -0.308 -24.781 1 97.69 200 LEU A N 1
ATOM 1617 C CA . LEU A 1 200 ? 0.147 -1.291 -25.156 1 97.69 200 LEU A CA 1
ATOM 1618 C C . LEU A 1 200 ? -0.386 -2.006 -23.906 1 97.69 200 LEU A C 1
ATOM 1620 O O . LEU A 1 200 ? -1.594 -2.215 -23.781 1 97.69 200 LEU A O 1
ATOM 1624 N N . PHE A 1 201 ? 0.516 -2.424 -23.016 1 98.31 201 PHE A N 1
ATOM 1625 C CA . PHE A 1 201 ? 0.112 -3.096 -21.797 1 98.31 201 PHE A CA 1
ATOM 1626 C C . PHE A 1 201 ? -0.727 -2.168 -20.922 1 98.31 201 PHE A C 1
ATOM 1628 O O . PHE A 1 201 ? -1.736 -2.59 -20.344 1 98.31 201 PHE A O 1
ATOM 1635 N N . ILE A 1 202 ? -0.375 -0.899 -20.859 1 96.62 202 ILE A N 1
ATOM 1636 C CA . ILE A 1 202 ? -1.096 0.082 -20.047 1 96.62 202 ILE A CA 1
ATOM 1637 C C . ILE A 1 202 ? -2.504 0.272 -20.609 1 96.62 202 ILE A C 1
ATOM 1639 O O . ILE A 1 202 ? -3.473 0.367 -19.859 1 96.62 202 ILE A O 1
ATOM 1643 N N . LEU A 1 203 ? -2.625 0.33 -21.891 1 95.44 203 LEU A N 1
ATOM 1644 C CA . LEU A 1 203 ? -3.936 0.465 -22.516 1 95.44 203 LEU A CA 1
ATOM 1645 C C . LEU A 1 203 ? -4.824 -0.727 -22.188 1 95.44 203 LEU A C 1
ATOM 1647 O O . LEU A 1 203 ? -6.016 -0.558 -21.906 1 95.44 203 LEU A O 1
ATOM 1651 N N . ASN A 1 204 ? -4.23 -1.916 -22.203 1 97.5 204 ASN A N 1
ATOM 1652 C CA . ASN A 1 204 ? -5.008 -3.102 -21.875 1 97.5 204 ASN A CA 1
ATOM 1653 C C . ASN A 1 204 ? -5.426 -3.104 -20.406 1 97.5 204 ASN A C 1
ATOM 1655 O O . ASN A 1 204 ? -6.512 -3.576 -20.062 1 97.5 204 ASN A O 1
ATOM 1659 N N . ILE A 1 205 ? -4.59 -2.6 -19.531 1 96.88 205 ILE A N 1
ATOM 1660 C CA . ILE A 1 205 ? -4.949 -2.439 -18.125 1 96.88 205 ILE A CA 1
ATOM 1661 C C . ILE A 1 205 ? -6.117 -1.464 -18 1 96.88 205 ILE A C 1
ATOM 1663 O O . ILE A 1 205 ? -7.09 -1.742 -17.297 1 96.88 205 ILE A O 1
ATOM 1667 N N . ALA A 1 206 ? -6.035 -0.406 -18.734 1 93.81 206 ALA A N 1
ATOM 1668 C CA . ALA A 1 206 ? -7.078 0.612 -18.688 1 93.81 206 ALA A CA 1
ATOM 1669 C C . ALA A 1 206 ? -8.398 0.07 -19.234 1 93.81 206 ALA A C 1
ATOM 1671 O O . ALA A 1 206 ? -9.453 0.238 -18.609 1 93.81 206 ALA A O 1
ATOM 1672 N N . PHE A 1 207 ? -8.305 -0.662 -20.312 1 94.19 207 PHE A N 1
ATOM 1673 C CA . PHE A 1 207 ? -9.5 -1.114 -21.016 1 94.19 207 PHE A CA 1
ATOM 1674 C C . PHE A 1 207 ? -10.102 -2.33 -20.328 1 94.19 207 PHE A C 1
ATOM 1676 O O . PHE A 1 207 ? -11.242 -2.703 -20.594 1 94.19 207 PHE A O 1
ATOM 1683 N N . SER A 1 208 ? -9.344 -2.928 -19.453 1 94.88 208 SER A N 1
ATOM 1684 C CA . SER A 1 208 ? -9.914 -4.008 -18.672 1 94.88 208 SER A CA 1
ATOM 1685 C C . SER A 1 208 ? -10.914 -3.471 -17.641 1 94.88 208 SER A C 1
ATOM 1687 O O . SER A 1 208 ? -11.734 -4.219 -17.109 1 94.88 208 SER A O 1
ATOM 1689 N N . PHE A 1 209 ? -10.727 -2.229 -17.25 1 92.31 209 PHE A N 1
ATOM 1690 C CA . PHE A 1 209 ? -11.555 -1.548 -16.266 1 92.31 209 PHE A CA 1
ATOM 1691 C C . PHE A 1 209 ? -11.531 -2.287 -14.938 1 92.31 209 PHE A C 1
ATOM 1693 O O . PHE A 1 209 ? -12.516 -2.279 -14.195 1 92.31 209 PHE A O 1
ATOM 1700 N N . SER A 1 210 ? -10.438 -2.984 -14.703 1 92.88 210 SER A N 1
ATOM 1701 C CA . SER A 1 210 ? -10.242 -3.678 -13.438 1 92.88 210 SER A CA 1
ATOM 1702 C C . SER A 1 210 ? -9.703 -2.736 -12.367 1 92.88 210 SER A C 1
ATOM 1704 O O . SER A 1 210 ? -8.555 -2.301 -12.438 1 92.88 210 SER A O 1
ATOM 1706 N N . ARG A 1 211 ? -10.5 -2.523 -11.383 1 89.06 211 ARG A N 1
ATOM 1707 C CA . ARG A 1 211 ? -10.078 -1.653 -10.289 1 89.06 211 ARG A CA 1
ATOM 1708 C C . ARG A 1 211 ? -8.867 -2.229 -9.562 1 89.06 211 ARG A C 1
ATOM 1710 O O . ARG A 1 211 ? -7.988 -1.484 -9.125 1 89.06 211 ARG A O 1
ATOM 1717 N N . ASN A 1 212 ? -8.867 -3.52 -9.453 1 92.75 212 ASN A N 1
ATOM 1718 C CA . ASN A 1 212 ? -7.73 -4.184 -8.828 1 92.75 212 ASN A CA 1
ATOM 1719 C C . ASN A 1 212 ? -6.445 -3.963 -9.625 1 92.75 212 ASN A C 1
ATOM 1721 O O . ASN A 1 212 ? -5.387 -3.707 -9.047 1 92.75 212 ASN A O 1
ATOM 1725 N N . ALA A 1 213 ? -6.543 -4.043 -10.891 1 95.56 213 ALA A N 1
ATOM 1726 C CA . ALA A 1 213 ? -5.379 -3.838 -11.75 1 95.56 213 ALA A CA 1
ATOM 1727 C C . ALA A 1 213 ? -4.914 -2.385 -11.703 1 95.56 213 ALA A C 1
ATOM 1729 O O . ALA A 1 213 ? -3.711 -2.109 -11.719 1 95.56 213 ALA A O 1
ATOM 1730 N N . TRP A 1 214 ? -5.883 -1.505 -11.68 1 92.81 214 TRP A N 1
ATOM 1731 C CA . TRP A 1 214 ? -5.539 -0.091 -11.57 1 92.81 214 TRP A CA 1
ATOM 1732 C C . TRP A 1 214 ? -4.789 0.183 -10.266 1 92.81 214 TRP A C 1
ATOM 1734 O O . TRP A 1 214 ? -3.781 0.894 -10.266 1 92.81 214 TRP A O 1
ATOM 1744 N N . LEU A 1 215 ? -5.277 -0.354 -9.227 1 90.94 215 LEU A N 1
ATOM 1745 C CA . LEU A 1 215 ? -4.613 -0.199 -7.938 1 90.94 215 LEU A CA 1
ATOM 1746 C C . LEU A 1 215 ? -3.211 -0.798 -7.977 1 90.94 215 LEU A C 1
ATOM 1748 O O . LEU A 1 215 ? -2.266 -0.211 -7.441 1 90.94 215 LEU A O 1
ATOM 1752 N N . ALA A 1 216 ? -3.1 -1.933 -8.57 1 96 216 ALA A N 1
ATOM 1753 C CA . ALA A 1 216 ? -1.8 -2.586 -8.695 1 96 216 ALA A CA 1
ATOM 1754 C C . ALA A 1 216 ? -0.825 -1.717 -9.484 1 96 216 ALA A C 1
ATOM 1756 O O . ALA A 1 216 ? 0.367 -1.668 -9.172 1 96 216 ALA A O 1
ATOM 1757 N N . LEU A 1 217 ? -1.328 -1.1 -10.523 1 95.25 217 LEU A N 1
ATOM 1758 C CA . LEU A 1 217 ? -0.502 -0.191 -11.312 1 95.25 217 LEU A CA 1
ATOM 1759 C C . LEU A 1 217 ? 0.026 0.95 -10.453 1 95.25 217 LEU A C 1
ATOM 1761 O O . LEU A 1 217 ? 1.216 1.27 -10.492 1 95.25 217 LEU A O 1
ATOM 1765 N N . VAL A 1 218 ? -0.811 1.494 -9.633 1 91.19 218 VAL A N 1
ATOM 1766 C CA . VAL A 1 218 ? -0.442 2.6 -8.758 1 91.19 218 VAL A CA 1
ATOM 1767 C C . VAL A 1 218 ? 0.588 2.127 -7.73 1 91.19 218 VAL A C 1
ATOM 1769 O O . VAL A 1 218 ? 1.622 2.771 -7.539 1 91.19 218 VAL A O 1
ATOM 1772 N N . VAL A 1 219 ? 0.34 1.021 -7.152 1 91.19 219 VAL A N 1
ATOM 1773 C CA . VAL A 1 219 ? 1.231 0.464 -6.141 1 91.19 219 VAL A CA 1
ATOM 1774 C C . VAL A 1 219 ? 2.598 0.175 -6.758 1 91.19 219 VAL A C 1
ATOM 1776 O O . VAL A 1 219 ? 3.633 0.505 -6.176 1 91.19 219 VAL A O 1
ATOM 1779 N N . GLY A 1 220 ? 2.547 -0.426 -7.914 1 94.12 220 GLY A N 1
ATOM 1780 C CA . GLY A 1 220 ? 3.801 -0.725 -8.586 1 94.12 220 GLY A CA 1
ATOM 1781 C C . GLY A 1 220 ? 4.625 0.512 -8.891 1 94.12 220 GLY A C 1
ATOM 1782 O O . GLY A 1 220 ? 5.84 0.521 -8.68 1 94.12 220 GLY A O 1
ATOM 1783 N N . ILE A 1 221 ? 3.984 1.601 -9.344 1 93.81 221 ILE A N 1
ATOM 1784 C CA . ILE A 1 221 ? 4.672 2.854 -9.641 1 93.81 221 ILE A CA 1
ATOM 1785 C C . ILE A 1 221 ? 5.262 3.434 -8.359 1 93.81 221 ILE A C 1
ATOM 1787 O O . ILE A 1 221 ? 6.414 3.875 -8.344 1 93.81 221 ILE A O 1
ATOM 1791 N N . CYS A 1 222 ? 4.508 3.34 -7.305 1 89.38 222 CYS A N 1
ATOM 1792 C CA . CYS A 1 222 ? 4.98 3.855 -6.023 1 89.38 222 CYS A CA 1
ATOM 1793 C C . CYS A 1 222 ? 6.215 3.092 -5.551 1 89.38 222 CYS A C 1
ATOM 1795 O O . CYS A 1 222 ? 7.191 3.697 -5.105 1 89.38 222 CYS A O 1
ATOM 1797 N N . ILE A 1 223 ? 6.191 1.839 -5.711 1 89.88 223 ILE A N 1
ATOM 1798 C CA . ILE A 1 223 ? 7.309 1.015 -5.254 1 89.88 223 ILE A CA 1
ATOM 1799 C C . ILE A 1 223 ? 8.547 1.318 -6.086 1 89.88 223 ILE A C 1
ATOM 1801 O O . ILE A 1 223 ? 9.641 1.503 -5.543 1 89.88 223 ILE A O 1
ATOM 1805 N N . LEU A 1 224 ? 8.383 1.406 -7.367 1 91.06 224 LEU A N 1
ATOM 1806 C CA . LEU A 1 224 ? 9.523 1.7 -8.234 1 91.06 224 LEU A CA 1
ATOM 1807 C C . LEU A 1 224 ? 10.086 3.086 -7.938 1 91.06 224 LEU A C 1
ATOM 1809 O O . LEU A 1 224 ? 11.297 3.299 -8.016 1 91.06 224 LEU A O 1
ATOM 1813 N N . THR A 1 225 ? 9.203 4.016 -7.625 1 88.25 225 THR A N 1
ATOM 1814 C CA . THR A 1 225 ? 9.625 5.363 -7.266 1 88.25 225 THR A CA 1
ATOM 1815 C C . THR A 1 225 ? 10.5 5.344 -6.02 1 88.25 225 THR A C 1
ATOM 1817 O O . THR A 1 225 ? 11.508 6.051 -5.949 1 88.25 225 THR A O 1
ATOM 1820 N N . ILE A 1 226 ? 10.219 4.484 -5.137 1 84.19 226 ILE A N 1
ATOM 1821 C CA . ILE A 1 226 ? 10.898 4.426 -3.85 1 84.19 226 ILE A CA 1
ATOM 1822 C C . ILE A 1 226 ? 12.211 3.658 -3.992 1 84.19 226 ILE A C 1
ATOM 1824 O O . ILE A 1 226 ? 13.258 4.102 -3.502 1 84.19 226 ILE A O 1
ATOM 1828 N N . ILE A 1 227 ? 12.203 2.607 -4.707 1 82.94 227 ILE A N 1
ATOM 1829 C CA . ILE A 1 227 ? 13.336 1.693 -4.621 1 82.94 227 ILE A CA 1
ATOM 1830 C C . ILE A 1 227 ? 14.289 1.94 -5.789 1 82.94 227 ILE A C 1
ATOM 1832 O O . ILE A 1 227 ? 15.43 1.469 -5.781 1 82.94 227 ILE A O 1
ATOM 1836 N N . TYR A 1 228 ? 13.766 2.65 -6.781 1 86.5 228 TYR A N 1
ATOM 1837 C CA . TYR A 1 228 ? 14.633 2.766 -7.949 1 86.5 228 TYR A CA 1
ATOM 1838 C C . TYR A 1 228 ? 14.898 4.227 -8.289 1 86.5 228 TYR A C 1
ATOM 1840 O O . TYR A 1 228 ? 15.945 4.773 -7.949 1 86.5 228 TYR A O 1
ATOM 1848 N N . ASN A 1 229 ? 13.844 4.836 -8.867 1 88.88 229 ASN A N 1
ATOM 1849 C CA . ASN A 1 229 ? 14.023 6.203 -9.344 1 88.88 229 ASN A CA 1
ATOM 1850 C C . ASN A 1 229 ? 12.766 7.039 -9.141 1 88.88 229 ASN A C 1
ATOM 1852 O O . ASN A 1 229 ? 11.672 6.633 -9.539 1 88.88 229 ASN A O 1
ATOM 1856 N N . TRP A 1 230 ? 12.914 8.195 -8.57 1 87.25 230 TRP A N 1
ATOM 1857 C CA . TRP A 1 230 ? 11.781 9.055 -8.219 1 87.25 230 TRP A CA 1
ATOM 1858 C C . TRP A 1 230 ? 11.023 9.492 -9.469 1 87.25 230 TRP A C 1
ATOM 1860 O O . TRP A 1 230 ? 9.852 9.852 -9.398 1 87.25 230 TRP A O 1
ATOM 1870 N N . LYS A 1 231 ? 11.586 9.547 -10.625 1 89.81 231 LYS A N 1
ATOM 1871 C CA . LYS A 1 231 ? 10.969 10.031 -11.859 1 89.81 231 LYS A CA 1
ATOM 1872 C C . LYS A 1 231 ? 9.789 9.156 -12.258 1 89.81 231 LYS A C 1
ATOM 1874 O O . LYS A 1 231 ? 8.938 9.57 -13.055 1 89.81 231 LYS A O 1
ATOM 1879 N N . PHE A 1 232 ? 9.734 7.926 -11.688 1 90.38 232 PHE A N 1
ATOM 1880 C CA . PHE A 1 232 ? 8.633 7.027 -11.992 1 90.38 232 PHE A CA 1
ATOM 1881 C C . PHE A 1 232 ? 7.309 7.602 -11.492 1 90.38 232 PHE A C 1
ATOM 1883 O O . PHE A 1 232 ? 6.238 7.199 -11.945 1 90.38 232 PHE A O 1
ATOM 1890 N N . ILE A 1 233 ? 7.383 8.547 -10.57 1 90.06 233 ILE A N 1
ATOM 1891 C CA . ILE A 1 233 ? 6.18 9.141 -10.008 1 90.06 233 ILE A CA 1
ATOM 1892 C C . ILE A 1 233 ? 5.414 9.891 -11.102 1 90.06 233 ILE A C 1
ATOM 1894 O O . ILE A 1 233 ? 4.207 10.102 -10.984 1 90.06 233 ILE A O 1
ATOM 1898 N N . ILE A 1 234 ? 6.109 10.336 -12.133 1 88.81 234 ILE A N 1
ATOM 1899 C CA . ILE A 1 234 ? 5.488 11.023 -13.258 1 88.81 234 ILE A CA 1
ATOM 1900 C C . ILE A 1 234 ? 4.422 10.125 -13.883 1 88.81 234 ILE A C 1
ATOM 1902 O O . ILE A 1 234 ? 3.381 10.609 -14.336 1 88.81 234 ILE A O 1
ATOM 1906 N N . GLY A 1 235 ? 4.691 8.812 -13.82 1 88.56 235 GLY A N 1
ATOM 1907 C CA . GLY A 1 235 ? 3.711 7.863 -14.32 1 88.56 235 GLY A CA 1
ATOM 1908 C C . GLY A 1 235 ? 2.369 7.965 -13.617 1 88.56 235 GLY A C 1
ATOM 1909 O O . GLY A 1 235 ? 1.322 7.781 -14.242 1 88.56 235 GLY A O 1
ATOM 1910 N N . LEU A 1 236 ? 2.381 8.297 -12.336 1 88.06 236 LEU A N 1
ATOM 1911 C CA . LEU A 1 236 ? 1.143 8.445 -11.578 1 88.06 236 LEU A CA 1
ATOM 1912 C C . LEU A 1 236 ? 0.351 9.656 -12.062 1 88.06 236 LEU A C 1
ATOM 1914 O O . LEU A 1 236 ? -0.878 9.602 -12.148 1 88.06 236 LEU A O 1
ATOM 1918 N N . PHE A 1 237 ? 1.034 10.688 -12.367 1 87.44 237 PHE A N 1
ATOM 1919 C CA . PHE A 1 237 ? 0.379 11.898 -12.844 1 87.44 237 PHE A CA 1
ATOM 1920 C C . PHE A 1 237 ? -0.178 11.695 -14.25 1 87.44 237 PHE A C 1
ATOM 1922 O O . PHE A 1 237 ? -1.272 12.172 -14.562 1 87.44 237 PHE A O 1
ATOM 1929 N N . ILE A 1 238 ? 0.562 10.969 -15.031 1 85.31 238 ILE A N 1
ATOM 1930 C CA . ILE A 1 238 ? 0.086 10.664 -16.375 1 85.31 238 ILE A CA 1
ATOM 1931 C C . ILE A 1 238 ? -1.151 9.773 -16.312 1 85.31 238 ILE A C 1
ATOM 1933 O O . ILE A 1 238 ? -2.148 10.031 -16.984 1 85.31 238 ILE A O 1
ATOM 1937 N N . ALA A 1 239 ? -1.04 8.781 -15.453 1 85.25 239 ALA A N 1
ATOM 1938 C CA . ALA A 1 239 ? -2.189 7.898 -15.258 1 85.25 239 ALA A CA 1
ATOM 1939 C C . ALA A 1 239 ? -3.396 8.672 -14.742 1 85.25 239 ALA A C 1
ATOM 1941 O O . ALA A 1 239 ? -4.52 8.469 -15.203 1 85.25 239 ALA A O 1
ATOM 1942 N N . GLY A 1 240 ? -3.18 9.516 -13.805 1 83.5 240 GLY A N 1
ATOM 1943 C CA . GLY A 1 240 ? -4.25 10.344 -13.273 1 83.5 240 GLY A CA 1
ATOM 1944 C C . GLY A 1 240 ? -4.879 11.25 -14.32 1 83.5 240 GLY A C 1
ATOM 1945 O O . GLY A 1 240 ? -6.102 11.375 -14.375 1 83.5 240 GLY A O 1
ATOM 1946 N N . ALA A 1 241 ? -4.047 11.867 -15.125 1 83.19 241 ALA A N 1
ATOM 1947 C CA . ALA A 1 241 ? -4.531 12.711 -16.219 1 83.19 241 ALA A CA 1
ATOM 1948 C C . ALA A 1 241 ? -5.359 11.906 -17.203 1 83.19 241 ALA A C 1
ATOM 1950 O O . ALA A 1 241 ? -6.395 12.375 -17.688 1 83.19 241 ALA A O 1
ATOM 1951 N N . GLY A 1 242 ? -4.887 10.711 -17.5 1 83.31 242 GLY A N 1
ATOM 1952 C CA . GLY A 1 242 ? -5.645 9.836 -18.391 1 83.31 242 GLY A CA 1
ATOM 1953 C C . GLY A 1 242 ? -7.039 9.531 -17.875 1 83.31 242 GLY A C 1
ATOM 1954 O O . GLY A 1 242 ? -8 9.555 -18.641 1 83.31 242 GLY A O 1
ATOM 1955 N N . VAL A 1 243 ? -7.121 9.305 -16.609 1 83.31 243 VAL A N 1
ATOM 1956 C CA . VAL A 1 243 ? -8.406 9.016 -15.984 1 83.31 243 VAL A CA 1
ATOM 1957 C C . VAL A 1 243 ? -9.32 10.234 -16.094 1 83.31 243 VAL A C 1
ATOM 1959 O O . VAL A 1 243 ? -10.508 10.102 -16.391 1 83.31 243 VAL A O 1
ATOM 1962 N N . LEU A 1 244 ? -8.758 11.414 -15.867 1 76.88 244 LEU A N 1
ATOM 1963 C CA . LEU A 1 244 ? -9.547 12.648 -15.891 1 76.88 244 LEU A CA 1
ATOM 1964 C C . LEU A 1 244 ? -10.023 12.953 -17.312 1 76.88 244 LEU A C 1
ATOM 1966 O O . LEU A 1 244 ? -11.117 13.492 -17.5 1 76.88 244 LEU A O 1
ATOM 1970 N N . LEU A 1 245 ? -9.25 12.555 -18.297 1 81.12 245 LEU A N 1
ATOM 1971 C CA . LEU A 1 245 ? -9.523 12.945 -19.672 1 81.12 245 LEU A CA 1
ATOM 1972 C C . LEU A 1 245 ? -10.445 11.938 -20.359 1 81.12 245 LEU A C 1
ATOM 1974 O O . LEU A 1 245 ? -11.062 12.242 -21.375 1 81.12 245 LEU A O 1
ATOM 1978 N N . TYR A 1 246 ? -10.523 10.719 -19.844 1 84.44 246 TYR A N 1
ATOM 1979 C CA . TYR A 1 246 ? -11.367 9.68 -20.422 1 84.44 246 TYR A CA 1
ATOM 1980 C C . TYR A 1 246 ? -12.578 9.406 -19.547 1 84.44 246 TYR A C 1
ATOM 1982 O O . TYR A 1 246 ? -12.492 8.641 -18.578 1 84.44 246 TYR A O 1
ATOM 1990 N N . PRO A 1 247 ? -13.688 9.852 -19.875 1 82.94 247 PRO A N 1
ATOM 1991 C CA . PRO A 1 247 ? -14.867 9.898 -19.016 1 82.94 247 PRO A CA 1
ATOM 1992 C C . PRO A 1 247 ? -15.266 8.523 -18.469 1 82.94 247 PRO A C 1
ATOM 1994 O O . PRO A 1 247 ? -15.594 8.383 -17.297 1 82.94 247 PRO A O 1
ATOM 1997 N N . PRO A 1 248 ? -15.18 7.508 -19.344 1 82.25 248 PRO A N 1
ATOM 1998 C CA . PRO A 1 248 ? -15.562 6.215 -18.781 1 82.25 248 PRO A CA 1
ATOM 1999 C C . PRO A 1 248 ? -14.688 5.812 -17.594 1 82.25 248 PRO A C 1
ATOM 2001 O O . PRO A 1 248 ? -15.172 5.184 -16.641 1 82.25 248 PRO A O 1
ATOM 2004 N N . LEU A 1 249 ? -13.516 6.176 -17.625 1 82.19 249 LEU A N 1
ATOM 2005 C CA . LEU A 1 249 ? -12.617 5.863 -16.516 1 82.19 249 LEU A CA 1
ATOM 2006 C C . LEU A 1 249 ? -12.914 6.746 -15.312 1 82.19 249 LEU A C 1
ATOM 2008 O O . LEU A 1 249 ? -12.945 6.266 -14.18 1 82.19 249 LEU A O 1
ATOM 2012 N N . SER A 1 250 ? -13.133 8.023 -15.578 1 78.81 250 SER A N 1
ATOM 2013 C CA . SER A 1 250 ? -13.391 8.969 -14.492 1 78.81 250 SER A CA 1
ATOM 2014 C C . SER A 1 250 ? -14.672 8.617 -13.742 1 78.81 250 SER A C 1
ATOM 2016 O O . SER A 1 250 ? -14.719 8.68 -12.516 1 78.81 250 SER A O 1
ATOM 2018 N N . VAL A 1 251 ? -15.641 8.172 -14.438 1 78 251 VAL A N 1
ATOM 2019 C CA . VAL A 1 251 ? -16.922 7.797 -13.844 1 78 251 VAL A CA 1
ATOM 2020 C C . VAL A 1 251 ? -16.734 6.562 -12.961 1 78 251 VAL A C 1
ATOM 2022 O O . VAL A 1 251 ? -17.328 6.473 -11.875 1 78 251 VAL A O 1
ATOM 2025 N N . ARG A 1 252 ? -15.906 5.691 -13.375 1 78.75 252 ARG A N 1
ATOM 2026 C CA . ARG A 1 252 ? -15.672 4.465 -12.617 1 78.75 252 ARG A CA 1
ATOM 2027 C C . ARG A 1 252 ? -14.891 4.75 -11.336 1 78.75 252 ARG A C 1
ATOM 2029 O O . ARG A 1 252 ? -15.148 4.133 -10.297 1 78.75 252 ARG A O 1
ATOM 2036 N N . ILE A 1 253 ? -14.055 5.695 -11.422 1 74.19 253 ILE A N 1
ATOM 2037 C CA . ILE A 1 253 ? -13.281 6.051 -10.242 1 74.19 253 ILE A CA 1
ATOM 2038 C C . ILE A 1 253 ? -14.164 6.793 -9.242 1 74.19 253 ILE A C 1
ATOM 2040 O O . ILE A 1 253 ? -14.109 6.531 -8.039 1 74.19 253 ILE A O 1
ATOM 2044 N N . VAL A 1 254 ? -14.953 7.637 -9.766 1 68.12 254 VAL A N 1
ATOM 2045 C CA . VAL A 1 254 ? -15.859 8.414 -8.93 1 68.12 254 VAL A CA 1
ATOM 2046 C C . VAL A 1 254 ? -16.875 7.492 -8.273 1 68.12 254 VAL A C 1
ATOM 2048 O O . VAL A 1 254 ? -17.281 7.715 -7.129 1 68.12 254 VAL A O 1
ATOM 2051 N N . GLY A 1 255 ? -17.188 6.41 -8.984 1 71.69 255 GLY A N 1
ATOM 2052 C CA . GLY A 1 255 ? -18.172 5.461 -8.477 1 71.69 255 GLY A CA 1
ATOM 2053 C C . GLY A 1 255 ? -17.562 4.43 -7.543 1 71.69 255 GLY A C 1
ATOM 2054 O O . GLY A 1 255 ? -18.25 3.488 -7.129 1 71.69 255 GLY A O 1
ATOM 2055 N N . LEU A 1 256 ? -16.344 4.582 -7.195 1 73.12 256 LEU A N 1
ATOM 2056 C CA . LEU A 1 256 ? -15.625 3.6 -6.391 1 73.12 256 LEU A CA 1
ATOM 2057 C C . LEU A 1 256 ? -16.266 3.449 -5.016 1 73.12 256 LEU A C 1
ATOM 2059 O O . LEU A 1 256 ? -16.406 2.334 -4.512 1 73.12 256 LEU A O 1
ATOM 2063 N N . GLY A 1 257 ? -16.594 4.543 -4.418 1 67.25 257 GLY A N 1
ATOM 2064 C CA . GLY A 1 257 ? -17.234 4.473 -3.111 1 67.25 257 GLY A CA 1
ATOM 2065 C C . GLY A 1 257 ? -18.5 3.633 -3.107 1 67.25 257 GLY A C 1
ATOM 2066 O O . GLY A 1 257 ? -18.625 2.709 -2.305 1 67.25 257 GLY A O 1
ATOM 2067 N N . LYS A 1 258 ? -19.391 3.924 -4.039 1 69.44 258 LYS A N 1
ATOM 2068 C CA . LYS A 1 258 ? -20.625 3.162 -4.172 1 69.44 258 LYS A CA 1
ATOM 2069 C C . LYS A 1 258 ? -20.344 1.706 -4.531 1 69.44 258 LYS A C 1
ATOM 2071 O O . LYS A 1 258 ? -21 0.797 -4.023 1 69.44 258 LYS A O 1
ATOM 2076 N N . ALA A 1 259 ? -19.344 1.568 -5.328 1 73.88 259 ALA A N 1
ATOM 2077 C CA . ALA A 1 259 ? -19 0.222 -5.77 1 73.88 259 ALA A CA 1
ATOM 2078 C C . ALA A 1 259 ? -18.469 -0.615 -4.605 1 73.88 259 ALA A C 1
ATOM 2080 O O . ALA A 1 259 ? -18.797 -1.799 -4.488 1 73.88 259 ALA A O 1
ATOM 2081 N N . VAL A 1 260 ? -17.766 0.009 -3.775 1 71.19 260 VAL A N 1
ATOM 2082 C CA . VAL A 1 260 ? -17.203 -0.693 -2.625 1 71.19 260 VAL A CA 1
ATOM 2083 C C . VAL A 1 260 ? -18.312 -1.043 -1.64 1 71.19 260 VAL A C 1
ATOM 2085 O O . VAL A 1 260 ? -18.344 -2.15 -1.098 1 71.19 260 VAL A O 1
ATOM 2088 N N . MET A 1 261 ? -19.219 -0.14 -1.471 1 68.25 261 MET A N 1
ATOM 2089 C CA . MET A 1 261 ? -20.328 -0.346 -0.546 1 68.25 261 MET A CA 1
ATOM 2090 C C . MET A 1 261 ? -21.203 -1.51 -0.998 1 68.25 261 MET A C 1
ATOM 2092 O O . MET A 1 261 ? -21.797 -2.209 -0.17 1 68.25 261 MET A O 1
ATOM 2096 N N . ASN A 1 262 ? -21.188 -1.673 -2.264 1 69.62 262 ASN A N 1
ATOM 2097 C CA . ASN A 1 262 ? -22.094 -2.682 -2.811 1 69.62 262 ASN A CA 1
ATOM 2098 C C . ASN A 1 262 ? -21.328 -3.908 -3.299 1 69.62 262 ASN A C 1
ATOM 2100 O O . ASN A 1 262 ? -21.875 -4.75 -4.008 1 69.62 262 ASN A O 1
ATOM 2104 N N . ASP A 1 263 ? -20.094 -3.887 -2.928 1 75.12 263 ASP A N 1
ATOM 2105 C CA . ASP A 1 263 ? -19.266 -4.973 -3.445 1 75.12 263 ASP A CA 1
ATOM 2106 C C . ASP A 1 263 ? -19.578 -6.289 -2.736 1 75.12 263 ASP A C 1
ATOM 2108 O O . ASP A 1 263 ? -19.5 -6.375 -1.51 1 75.12 263 ASP A O 1
ATOM 2112 N N . GLY A 1 264 ? -20.016 -7.234 -3.531 1 83.31 264 GLY A N 1
ATOM 2113 C CA . GLY A 1 264 ? -20.281 -8.57 -3.02 1 83.31 264 GLY A CA 1
ATOM 2114 C C . GLY A 1 264 ? -19.094 -9.188 -2.309 1 83.31 264 GLY A C 1
ATOM 2115 O O . GLY A 1 264 ? -19.25 -10.039 -1.438 1 83.31 264 GLY A O 1
ATOM 2116 N N . ARG A 1 265 ? -17.891 -8.656 -2.518 1 85.94 265 ARG A N 1
ATOM 2117 C CA . ARG A 1 265 ? -16.672 -9.195 -1.945 1 85.94 265 ARG A CA 1
ATOM 2118 C C . ARG A 1 265 ? -16.688 -9.109 -0.423 1 85.94 265 ARG A C 1
ATOM 2120 O O . ARG A 1 265 ? -16.281 -10.047 0.264 1 85.94 265 ARG A O 1
ATOM 2127 N N . LEU A 1 266 ? -17.141 -8.031 0.028 1 84.56 266 LEU A N 1
ATOM 2128 C CA . LEU A 1 266 ? -17.125 -7.855 1.477 1 84.56 266 LEU A CA 1
ATOM 2129 C C . LEU A 1 266 ? -18.016 -8.891 2.154 1 84.56 266 LEU A C 1
ATOM 2131 O O . LEU A 1 266 ? -17.688 -9.383 3.238 1 84.56 266 LEU A O 1
ATOM 2135 N N . LYS A 1 267 ? -19.094 -9.172 1.554 1 87.81 267 LYS A N 1
ATOM 2136 C CA . LYS A 1 267 ? -19.969 -10.203 2.08 1 87.81 267 LYS A CA 1
ATOM 2137 C C . LYS A 1 267 ? -19.344 -11.586 1.945 1 87.81 267 LYS A C 1
ATOM 2139 O O . LYS A 1 267 ? -19.453 -12.414 2.854 1 87.81 267 LYS A O 1
ATOM 2144 N N . HIS A 1 268 ? -18.641 -11.797 0.845 1 92.88 268 HIS A N 1
ATOM 2145 C CA . HIS A 1 268 ? -17.938 -13.062 0.665 1 92.88 268 HIS A CA 1
ATOM 2146 C C . HIS A 1 268 ? -16.828 -13.234 1.707 1 92.88 268 HIS A C 1
ATOM 2148 O O . HIS A 1 268 ? -16.594 -14.344 2.193 1 92.88 268 HIS A O 1
ATOM 2154 N N . TRP A 1 269 ? -16.188 -12.164 2.014 1 91.12 269 TRP A N 1
ATOM 2155 C CA . TRP A 1 269 ? -15.156 -12.203 3.049 1 91.12 269 TRP A CA 1
ATOM 2156 C C . TRP A 1 269 ? -15.758 -12.555 4.406 1 91.12 269 TRP A C 1
ATOM 2158 O O . TRP A 1 269 ? -15.156 -13.289 5.191 1 91.12 269 TRP A O 1
ATOM 2168 N N . GLY A 1 270 ? -16.969 -11.969 4.621 1 88.5 270 GLY A N 1
ATOM 2169 C CA . GLY A 1 270 ? -17.672 -12.32 5.84 1 88.5 270 GLY A CA 1
ATOM 2170 C C . GLY A 1 270 ? -17.953 -13.805 5.965 1 88.5 270 GLY A C 1
ATOM 2171 O O . GLY A 1 270 ? -17.75 -14.391 7.027 1 88.5 270 GLY A O 1
ATOM 2172 N N . ILE A 1 271 ? -18.328 -14.367 4.895 1 92.75 271 ILE A N 1
ATOM 2173 C CA . ILE A 1 271 ? -18.625 -15.797 4.867 1 92.75 271 ILE A CA 1
ATOM 2174 C C . ILE A 1 271 ? -17.344 -16.594 5.109 1 92.75 271 ILE A C 1
ATOM 2176 O O . ILE A 1 271 ? -17.344 -17.578 5.855 1 92.75 271 ILE A O 1
ATOM 2180 N N . ALA A 1 272 ? -16.297 -16.156 4.492 1 94.81 272 ALA A N 1
ATOM 2181 C CA . ALA A 1 272 ? -15.023 -16.828 4.691 1 94.81 272 ALA A CA 1
ATOM 2182 C C . ALA A 1 272 ? -14.617 -16.797 6.16 1 94.81 272 ALA A C 1
ATOM 2184 O O . ALA A 1 272 ? -14.117 -17.797 6.691 1 94.81 272 ALA A O 1
ATOM 2185 N N . LEU A 1 273 ? -14.852 -15.75 6.793 1 90 273 LEU A N 1
ATOM 2186 C CA . LEU A 1 273 ? -14.484 -15.609 8.195 1 90 273 LEU A CA 1
ATOM 2187 C C . LEU A 1 273 ? -15.375 -16.469 9.086 1 90 273 LEU A C 1
ATOM 2189 O O . LEU A 1 273 ? -14.914 -17.016 10.086 1 90 273 LEU A O 1
ATOM 2193 N N . GLU A 1 274 ? -16.656 -16.547 8.766 1 91.81 274 GLU A N 1
ATOM 2194 C CA . GLU A 1 274 ? -17.531 -17.438 9.508 1 91.81 274 GLU A CA 1
ATOM 2195 C C . GLU A 1 274 ? -17.078 -18.891 9.375 1 91.81 274 GLU A C 1
ATOM 2197 O O . GLU A 1 274 ? -17.125 -19.641 10.352 1 91.81 274 GLU A O 1
ATOM 2202 N N . MET A 1 275 ? -16.672 -19.25 8.195 1 95.5 275 MET A N 1
ATOM 2203 C CA . MET A 1 275 ? -16.156 -20.594 7.992 1 95.5 275 MET A CA 1
ATOM 2204 C C . MET A 1 275 ? -14.906 -20.828 8.836 1 95.5 275 MET A C 1
ATOM 2206 O O . MET A 1 275 ? -14.734 -21.891 9.422 1 95.5 275 MET A O 1
ATOM 2210 N N . PHE A 1 276 ? -14.062 -19.844 8.898 1 93.44 276 PHE A N 1
ATOM 2211 C CA . PHE A 1 276 ? -12.844 -19.938 9.695 1 93.44 276 PHE A CA 1
ATOM 2212 C C . PHE A 1 276 ? -13.172 -20.094 11.172 1 93.44 276 PHE A C 1
ATOM 2214 O O . PHE A 1 276 ? -12.539 -20.891 11.867 1 93.44 276 PHE A O 1
ATOM 2221 N N . LYS A 1 277 ? -14.148 -19.375 11.625 1 89.88 277 LYS A N 1
ATOM 2222 C CA . LYS A 1 277 ? -14.562 -19.469 13.023 1 89.88 277 LYS A CA 1
ATOM 2223 C C . LYS A 1 277 ? -15.086 -20.859 13.352 1 89.88 277 LYS A C 1
ATOM 2225 O O . LYS A 1 277 ? -14.867 -21.375 14.453 1 89.88 277 LYS A O 1
ATOM 2230 N N . ASP A 1 278 ? -15.727 -21.422 12.438 1 94.12 278 ASP A N 1
ATOM 2231 C CA . ASP A 1 278 ? -16.297 -22.75 12.609 1 94.12 278 ASP A CA 1
ATOM 2232 C C . ASP A 1 278 ? -15.203 -23.812 12.703 1 94.12 278 ASP A C 1
ATOM 2234 O O . ASP A 1 278 ? -15.289 -24.734 13.516 1 94.12 278 ASP A O 1
ATOM 2238 N N . LYS A 1 279 ? -14.18 -23.703 11.898 1 96.38 279 LYS A N 1
ATOM 2239 C CA . LYS A 1 279 ? -13.055 -24.625 11.875 1 96.38 279 LYS A CA 1
ATOM 2240 C C . LYS A 1 279 ? -11.727 -23.859 11.844 1 96.38 279 LYS A C 1
ATOM 2242 O O . LYS A 1 279 ? -11 -23.922 10.852 1 96.38 279 LYS A O 1
ATOM 2247 N N . PRO A 1 280 ? -11.281 -23.297 12.922 1 93.5 280 PRO A N 1
ATOM 2248 C CA . PRO A 1 280 ? -10.133 -22.391 12.945 1 93.5 280 PRO A CA 1
ATOM 2249 C C . PRO A 1 280 ? -8.805 -23.094 12.68 1 93.5 280 PRO A C 1
ATOM 2251 O O . PRO A 1 280 ? -7.895 -22.484 12.102 1 93.5 280 PRO A O 1
ATOM 2254 N N . LEU A 1 281 ? -8.711 -24.344 12.938 1 95.12 281 LEU A N 1
ATOM 2255 C CA . LEU A 1 281 ? -7.434 -25.031 12.82 1 95.12 281 LEU A CA 1
ATOM 2256 C C . LEU A 1 281 ? -7.254 -25.609 11.414 1 95.12 281 LEU A C 1
ATOM 2258 O O . LEU A 1 281 ? -6.266 -25.312 10.742 1 95.12 281 LEU A O 1
ATOM 2262 N N . THR A 1 282 ? -8.273 -26.312 10.883 1 97.44 282 THR A N 1
ATOM 2263 C CA . THR A 1 282 ? -8.086 -27.094 9.656 1 97.44 282 THR A CA 1
ATOM 2264 C C . THR A 1 282 ? -8.781 -26.422 8.477 1 97.44 282 THR A C 1
ATOM 2266 O O . THR A 1 282 ? -8.484 -26.719 7.32 1 97.44 282 THR A O 1
ATOM 2269 N N . GLY A 1 283 ? -9.766 -25.438 8.766 1 97.56 283 GLY A N 1
ATOM 2270 C CA . GLY A 1 283 ? -10.609 -24.922 7.695 1 97.56 283 GLY A CA 1
ATOM 2271 C C . GLY A 1 283 ? -11.594 -25.953 7.176 1 97.56 283 GLY A C 1
ATOM 2272 O O . GLY A 1 283 ? -11.641 -27.078 7.672 1 97.56 283 GLY A O 1
ATOM 2273 N N . VAL A 1 284 ? -12.336 -25.656 6.152 1 98.19 284 VAL A N 1
ATOM 2274 C CA . VAL A 1 284 ? -13.43 -26.5 5.691 1 98.19 284 VAL A CA 1
ATOM 2275 C C . VAL A 1 284 ? -12.945 -27.422 4.578 1 98.19 284 VAL A C 1
ATOM 2277 O O . VAL A 1 284 ? -13.711 -28.234 4.062 1 98.19 284 VAL A O 1
ATOM 2280 N N . GLY A 1 285 ? -11.727 -27.266 4.184 1 98.5 285 GLY A N 1
ATOM 2281 C CA . GLY A 1 285 ? -11.156 -28.094 3.135 1 98.5 285 GLY A CA 1
ATOM 2282 C C . GLY A 1 285 ? -10.727 -27.312 1.916 1 98.5 285 GLY A C 1
ATOM 2283 O O . GLY A 1 285 ? -11.383 -26.328 1.538 1 98.5 285 GLY A O 1
ATOM 2284 N N . ASN A 1 286 ? -9.648 -27.781 1.286 1 98.06 286 ASN A N 1
ATOM 2285 C CA . ASN A 1 286 ? -9.07 -27.109 0.131 1 98.06 286 ASN A CA 1
ATOM 2286 C C . ASN A 1 286 ? -10.062 -27 -1.021 1 98.06 286 ASN A C 1
ATOM 2288 O O . ASN A 1 286 ? -10.586 -28.016 -1.485 1 98.06 286 ASN A O 1
ATOM 2292 N N . GLY A 1 287 ? -10.398 -25.797 -1.383 1 97.31 287 GLY A N 1
ATOM 2293 C CA . GLY A 1 287 ? -11.297 -25.547 -2.5 1 97.31 287 GLY A CA 1
ATOM 2294 C C . GLY A 1 287 ? -12.766 -25.578 -2.105 1 97.31 287 GLY A C 1
ATOM 2295 O O . GLY A 1 287 ? -13.641 -25.328 -2.932 1 97.31 287 GLY A O 1
ATOM 2296 N N . ASN A 1 288 ? -13.062 -25.75 -0.877 1 98.31 288 ASN A N 1
ATOM 2297 C CA . ASN A 1 288 ? -14.438 -26.047 -0.516 1 98.31 288 ASN A CA 1
ATOM 2298 C C . ASN A 1 288 ? -15.18 -24.812 -0.024 1 98.31 288 ASN A C 1
ATOM 2300 O O . ASN A 1 288 ? -16.359 -24.875 0.304 1 98.31 288 ASN A O 1
ATOM 2304 N N . TYR A 1 289 ? -14.508 -23.656 -0.033 1 97.88 289 TYR A N 1
ATOM 2305 C CA . TYR A 1 289 ? -15.25 -22.438 0.245 1 97.88 289 TYR A CA 1
ATOM 2306 C C . TYR A 1 289 ? -16.453 -22.312 -0.679 1 97.88 289 TYR A C 1
ATOM 2308 O O . TYR A 1 289 ? -17.578 -22.078 -0.219 1 97.88 289 TYR A O 1
ATOM 2316 N N . VAL A 1 290 ? -16.25 -22.531 -1.98 1 97.06 290 VAL A N 1
ATOM 2317 C CA . VAL A 1 290 ? -17.281 -22.312 -2.986 1 97.06 290 VAL A CA 1
ATOM 2318 C C . VAL A 1 290 ? -18.406 -23.328 -2.799 1 97.06 290 VAL A C 1
ATOM 2320 O O . VAL A 1 290 ? -19.578 -23 -2.945 1 97.06 290 VAL A O 1
ATOM 2323 N N . THR A 1 291 ? -18.031 -24.5 -2.424 1 96.81 291 THR A N 1
ATOM 2324 C CA . THR A 1 291 ? -19 -25.578 -2.236 1 96.81 291 THR A CA 1
ATOM 2325 C C . THR A 1 291 ? -19.922 -25.281 -1.064 1 96.81 291 THR A C 1
ATOM 2327 O O . THR A 1 291 ? -21.109 -25.594 -1.111 1 96.81 291 THR A O 1
ATOM 2330 N N . LEU A 1 292 ? -19.359 -24.641 -0.104 1 97.25 292 LEU A N 1
ATOM 2331 C CA . LEU A 1 292 ? -20.125 -24.453 1.127 1 97.25 292 LEU A CA 1
ATOM 2332 C C . LEU A 1 292 ? -20.703 -23.047 1.192 1 97.25 292 LEU A C 1
ATOM 2334 O O . LEU A 1 292 ? -21.438 -22.703 2.127 1 97.25 292 LEU A O 1
ATOM 2338 N N . HIS A 1 293 ? -20.406 -22.266 0.214 1 96.44 293 HIS A N 1
ATOM 2339 C CA . HIS A 1 293 ? -20.797 -20.859 0.193 1 96.44 293 HIS A CA 1
ATOM 2340 C C . HIS A 1 293 ? -22.297 -20.703 0.415 1 96.44 293 HIS A C 1
ATOM 2342 O O . HIS A 1 293 ? -22.734 -19.984 1.316 1 96.44 293 HIS A O 1
ATOM 2348 N N . SER A 1 294 ? -23.141 -21.422 -0.303 1 95.25 294 SER A N 1
ATOM 2349 C CA . SER A 1 294 ? -24.594 -21.297 -0.239 1 95.25 294 SER A CA 1
ATOM 2350 C C . SER A 1 294 ? -25.125 -21.734 1.12 1 95.25 294 SER A C 1
ATOM 2352 O O . SER A 1 294 ? -26.062 -21.109 1.651 1 95.25 294 SER A O 1
ATOM 2354 N N . GLN A 1 295 ? -24.578 -22.719 1.648 1 95.88 295 GLN A N 1
ATOM 2355 C CA . GLN A 1 295 ? -25.016 -23.219 2.953 1 95.88 295 GLN A CA 1
ATOM 2356 C C . GLN A 1 295 ? -24.75 -22.188 4.047 1 95.88 295 GLN A C 1
ATOM 2358 O O . GLN A 1 295 ? -25.594 -21.953 4.91 1 95.88 295 GLN A O 1
ATOM 2363 N N . TYR A 1 296 ? -23.578 -21.625 4.008 1 95.31 296 TYR A N 1
ATOM 2364 C CA . TYR A 1 296 ? -23.234 -20.641 5.027 1 95.31 296 TYR A CA 1
ATOM 2365 C C . TYR A 1 296 ? -24.031 -19.344 4.848 1 95.31 296 TYR A C 1
ATOM 2367 O O . TYR A 1 296 ? -24.344 -18.672 5.824 1 95.31 296 TYR A O 1
ATOM 2375 N N . VAL A 1 297 ? -24.328 -18.984 3.629 1 94.12 297 VAL A N 1
ATOM 2376 C CA . VAL A 1 297 ? -25.156 -17.812 3.371 1 94.12 297 VAL A CA 1
ATOM 2377 C C . VAL A 1 297 ? -26.531 -18.016 3.977 1 94.12 297 VAL A C 1
ATOM 2379 O O . VAL A 1 297 ? -27.141 -17.062 4.496 1 94.12 297 VAL A O 1
ATOM 2382 N N . LYS A 1 298 ? -27.047 -19.188 3.891 1 94.69 298 LYS A N 1
ATOM 2383 C CA . LYS A 1 298 ? -28.328 -19.516 4.508 1 94.69 298 LYS A CA 1
ATOM 2384 C C . LYS A 1 298 ? -28.266 -19.359 6.023 1 94.69 298 LYS A C 1
ATOM 2386 O O . LYS A 1 298 ? -29.234 -18.906 6.645 1 94.69 298 LYS A O 1
ATOM 2391 N N . LEU A 1 299 ? -27.188 -19.703 6.594 1 94.5 299 LEU A N 1
ATOM 2392 C CA . LEU A 1 299 ? -26.984 -19.594 8.039 1 94.5 299 LEU A CA 1
ATOM 2393 C C . LEU A 1 299 ? -26.812 -18.141 8.461 1 94.5 299 LEU A C 1
ATOM 2395 O O . LEU A 1 299 ? -27.188 -17.75 9.57 1 94.5 299 LEU A O 1
ATOM 2399 N N . PHE A 1 300 ? -26.141 -17.359 7.574 1 92.12 300 PHE A N 1
ATOM 2400 C CA . PHE A 1 300 ? -25.875 -15.953 7.852 1 92.12 300 PHE A CA 1
ATOM 2401 C C . PHE A 1 300 ? -26.438 -15.07 6.75 1 92.12 300 PHE A C 1
ATOM 2403 O O . PHE A 1 300 ? -25.688 -14.469 5.98 1 92.12 300 PHE A O 1
ATOM 2410 N N . PRO A 1 301 ? -27.672 -14.734 6.762 1 91.56 301 PRO A N 1
ATOM 2411 C CA . PRO A 1 301 ? -28.375 -14.055 5.664 1 91.56 301 PRO A CA 1
ATOM 2412 C C . PRO A 1 301 ? -27.875 -12.625 5.445 1 91.56 301 PRO A C 1
ATOM 2414 O O . PRO A 1 301 ? -28.109 -12.047 4.379 1 91.56 301 PRO A O 1
ATOM 2417 N N . LYS A 1 302 ? -27.188 -12.094 6.379 1 85 302 LYS A N 1
ATOM 2418 C CA . LYS A 1 302 ? -26.641 -10.742 6.238 1 85 302 LYS A CA 1
ATOM 2419 C C . LYS A 1 302 ? -25.594 -10.688 5.137 1 85 302 LYS A C 1
ATOM 2421 O O . LYS A 1 302 ? -25.266 -9.609 4.637 1 85 302 LYS A O 1
ATOM 2426 N N . PHE A 1 303 ? -25.188 -11.867 4.723 1 87.88 303 PHE A N 1
ATOM 2427 C CA . PHE A 1 303 ? -24.125 -11.914 3.727 1 87.88 303 PHE A CA 1
ATOM 2428 C C . PHE A 1 303 ? -24.672 -12.32 2.365 1 87.88 303 PHE A C 1
ATOM 2430 O O . PHE A 1 303 ? -23.906 -12.672 1.462 1 87.88 303 PHE A O 1
ATOM 2437 N N . ILE A 1 304 ? -25.906 -12.258 2.172 1 87.62 304 ILE A N 1
ATOM 2438 C CA . ILE A 1 304 ? -26.531 -12.617 0.901 1 87.62 304 ILE A CA 1
ATOM 2439 C C . ILE A 1 304 ? -26.156 -11.586 -0.163 1 87.62 304 ILE A C 1
ATOM 2441 O O . ILE A 1 304 ? -26.219 -10.383 0.089 1 87.62 304 ILE A O 1
ATOM 2445 N N . VAL A 1 305 ? -25.641 -12.062 -1.182 1 88.31 305 VAL A N 1
ATOM 2446 C CA . VAL A 1 305 ? -25.5 -11.266 -2.398 1 88.31 305 VAL A CA 1
ATOM 2447 C C . VAL A 1 305 ? -26.406 -11.836 -3.492 1 88.31 305 VAL A C 1
ATOM 2449 O O . VAL A 1 305 ? -26.156 -12.93 -4.004 1 88.31 305 VAL A O 1
ATOM 2452 N N . PRO A 1 306 ? -27.406 -11.023 -3.811 1 84.69 306 PRO A N 1
ATOM 2453 C CA . PRO A 1 306 ? -28.375 -11.555 -4.777 1 84.69 306 PRO A CA 1
ATOM 2454 C C . PRO A 1 306 ? -27.719 -12.008 -6.078 1 84.69 306 PRO A C 1
ATOM 2456 O O . PRO A 1 306 ? -26.891 -11.281 -6.645 1 84.69 306 PRO A O 1
ATOM 2459 N N . GLY A 1 307 ? -28 -13.234 -6.504 1 85.06 307 GLY A N 1
ATOM 2460 C CA . GLY A 1 307 ? -27.531 -13.75 -7.781 1 85.06 307 GLY A CA 1
ATOM 2461 C C . GLY A 1 307 ? -26.172 -14.43 -7.684 1 85.06 307 GLY A C 1
ATOM 2462 O O . GLY A 1 307 ? -25.672 -14.961 -8.68 1 85.06 307 GLY A O 1
ATOM 2463 N N . GLU A 1 308 ? -25.641 -14.32 -6.535 1 86 308 GLU A N 1
ATOM 2464 C CA . GLU A 1 308 ? -24.328 -14.938 -6.367 1 86 308 GLU A CA 1
ATOM 2465 C C . GLU A 1 308 ? -24.406 -16.172 -5.473 1 86 308 GLU A C 1
ATOM 2467 O O . GLU A 1 308 ? -24.438 -16.047 -4.246 1 86 308 GLU A O 1
ATOM 2472 N N . GLU A 1 309 ? -24.406 -17.312 -6.137 1 85.62 309 GLU A N 1
ATOM 2473 C CA . GLU A 1 309 ? -24.391 -18.594 -5.449 1 85.62 309 GLU A CA 1
ATOM 2474 C C . GLU A 1 309 ? -23.094 -19.359 -5.75 1 85.62 309 GLU A C 1
ATOM 2476 O O . GLU A 1 309 ? -22.609 -19.359 -6.887 1 85.62 309 GLU A O 1
ATOM 2481 N N . ASN A 1 310 ? -22.547 -20.031 -4.707 1 88.75 310 ASN A N 1
ATOM 2482 C CA . ASN A 1 310 ? -21.297 -20.766 -4.871 1 88.75 310 ASN A CA 1
ATOM 2483 C C . ASN A 1 310 ? -20.219 -19.891 -5.512 1 88.75 310 ASN A C 1
ATOM 2485 O O . ASN A 1 310 ? -19.578 -20.312 -6.48 1 88.75 310 ASN A O 1
ATOM 2489 N N . TYR A 1 311 ? -20.125 -18.766 -5.008 1 89.94 311 TYR A N 1
ATOM 2490 C CA . TYR A 1 311 ? -19.25 -17.719 -5.535 1 89.94 311 TYR A CA 1
ATOM 2491 C C . TYR A 1 311 ? -17.906 -17.719 -4.801 1 89.94 311 TYR A C 1
ATOM 2493 O O . TYR A 1 311 ? -17.844 -18.031 -3.615 1 89.94 311 TYR A O 1
ATOM 2501 N N . PRO A 1 312 ? -16.812 -17.406 -5.473 1 93.06 312 PRO A N 1
ATOM 2502 C CA . PRO A 1 312 ? -15.5 -17.422 -4.828 1 93.06 312 PRO A CA 1
ATOM 2503 C C . PRO A 1 312 ? -15.305 -16.25 -3.857 1 93.06 312 PRO A C 1
ATOM 2505 O O . PRO A 1 312 ? -16.094 -15.305 -3.865 1 93.06 312 PRO A O 1
ATOM 2508 N N . THR A 1 313 ? -14.289 -16.344 -3.043 1 93.19 313 THR A N 1
ATOM 2509 C CA . THR A 1 313 ? -14.016 -15.367 -2.002 1 93.19 313 THR A CA 1
ATOM 2510 C C . THR A 1 313 ? -13.477 -14.07 -2.607 1 93.19 313 THR A C 1
ATOM 2512 O O . THR A 1 313 ? -13.625 -13 -2.021 1 93.19 313 THR A O 1
ATOM 2515 N N . HIS A 1 314 ? -12.773 -14.125 -3.779 1 92.62 314 HIS A N 1
ATOM 2516 C CA . HIS A 1 314 ? -12.07 -13.016 -4.41 1 92.62 314 HIS A CA 1
ATOM 2517 C C . HIS A 1 314 ? -11.039 -12.406 -3.461 1 92.62 314 HIS A C 1
ATOM 2519 O O . HIS A 1 314 ? -10.922 -11.18 -3.375 1 92.62 314 HIS A O 1
ATOM 2525 N N . ASN A 1 315 ? -10.453 -13.172 -2.688 1 95 315 ASN A N 1
ATOM 2526 C CA . ASN A 1 315 ? -9.383 -12.875 -1.747 1 95 315 ASN A CA 1
ATOM 2527 C C . ASN A 1 315 ? -8.617 -14.141 -1.363 1 95 315 ASN A C 1
ATOM 2529 O O . ASN A 1 315 ? -9.133 -14.992 -0.642 1 95 315 ASN A O 1
ATOM 2533 N N . SER A 1 316 ? -7.398 -14.164 -1.781 1 97.12 316 SER A N 1
ATOM 2534 C CA . SER A 1 316 ? -6.645 -15.398 -1.607 1 97.12 316 SER A CA 1
ATOM 2535 C C . SER A 1 316 ? -6.348 -15.664 -0.135 1 97.12 316 SER A C 1
ATOM 2537 O O . SER A 1 316 ? -6.242 -16.812 0.285 1 97.12 316 SER A O 1
ATOM 2539 N N . TYR A 1 317 ? -6.211 -14.672 0.649 1 94.25 317 TYR A N 1
ATOM 2540 C CA . TYR A 1 317 ? -5.914 -14.828 2.068 1 94.25 317 TYR A CA 1
ATOM 2541 C C . TYR A 1 317 ? -7.105 -15.414 2.816 1 94.25 317 TYR A C 1
ATOM 2543 O O . TYR A 1 317 ? -6.961 -16.375 3.578 1 94.25 317 TYR A O 1
ATOM 2551 N N . PHE A 1 318 ? -8.266 -14.875 2.535 1 94.44 318 PHE A N 1
ATOM 2552 C CA . PHE A 1 318 ? -9.477 -15.383 3.164 1 94.44 318 PHE A CA 1
ATOM 2553 C C . PHE A 1 318 ? -9.812 -16.781 2.633 1 94.44 318 PHE A C 1
ATOM 2555 O O . PHE A 1 318 ? -10.344 -17.609 3.365 1 94.44 318 PHE A O 1
ATOM 2562 N N . LYS A 1 319 ? -9.43 -16.953 1.354 1 97.5 319 LYS A N 1
ATOM 2563 C CA . LYS A 1 319 ? -9.625 -18.281 0.79 1 97.5 319 LYS A CA 1
ATOM 2564 C C . LYS A 1 319 ? -8.844 -19.328 1.574 1 97.5 319 LYS A C 1
ATOM 2566 O O . LYS A 1 319 ? -9.422 -20.312 2.053 1 97.5 319 LYS A O 1
ATOM 2571 N N . ILE A 1 320 ? -7.598 -19.109 1.791 1 97.94 320 ILE A N 1
ATOM 2572 C CA . ILE A 1 320 ? -6.738 -20.078 2.461 1 97.94 320 ILE A CA 1
ATOM 2573 C C . ILE A 1 320 ? -7.125 -20.188 3.936 1 97.94 320 ILE A C 1
ATOM 2575 O O . ILE A 1 320 ? -7.164 -21.281 4.504 1 97.94 320 ILE A O 1
ATOM 2579 N N . LEU A 1 321 ? -7.453 -19.109 4.516 1 94.81 321 LEU A N 1
ATOM 2580 C CA . LEU A 1 321 ? -7.844 -19.094 5.918 1 94.81 321 LEU A CA 1
ATOM 2581 C C . LEU A 1 321 ? -9.102 -19.922 6.145 1 94.81 321 LEU A C 1
ATOM 2583 O O . LEU A 1 321 ? -9.18 -20.688 7.105 1 94.81 321 LEU A O 1
ATOM 2587 N N . SER A 1 322 ? -10.078 -19.781 5.289 1 97 322 SER A N 1
ATOM 2588 C CA . SER A 1 322 ? -11.344 -20.5 5.426 1 97 322 SER A CA 1
ATOM 2589 C C . SER A 1 322 ? -11.188 -21.969 5.035 1 97 322 SER A C 1
ATOM 2591 O O . SER A 1 322 ? -11.805 -22.844 5.637 1 97 322 SER A O 1
ATOM 2593 N N . GLU A 1 323 ? -10.297 -22.266 4.121 1 98.56 323 GLU A N 1
ATOM 2594 C CA . GLU A 1 323 ? -10.219 -23.609 3.537 1 98.56 323 GLU A CA 1
ATOM 2595 C C . GLU A 1 323 ? -9.211 -24.484 4.281 1 98.56 323 GLU A C 1
ATOM 2597 O O . GLU A 1 323 ? -9.391 -25.703 4.383 1 98.56 323 GLU A O 1
ATOM 2602 N N . LEU A 1 324 ? -8.133 -23.828 4.797 1 98.44 324 LEU A N 1
ATOM 2603 C CA . LEU A 1 324 ? -7.082 -24.641 5.398 1 98.44 324 LEU A CA 1
ATOM 2604 C C . LEU A 1 324 ? -6.809 -24.203 6.836 1 98.44 324 LEU A C 1
ATOM 2606 O O . LEU A 1 324 ? -5.895 -24.719 7.484 1 98.44 324 LEU A O 1
ATOM 2610 N N . GLY A 1 325 ? -7.551 -23.25 7.367 1 95.88 325 GLY A N 1
ATOM 2611 C CA . GLY A 1 325 ? -7.391 -22.812 8.742 1 95.88 325 GLY A CA 1
ATOM 2612 C C . GLY A 1 325 ? -6.023 -22.219 9.023 1 95.88 325 GLY A C 1
ATOM 2613 O O . GLY A 1 325 ? -5.281 -21.891 8.094 1 95.88 325 GLY A O 1
ATOM 2614 N N . ILE A 1 326 ? -5.727 -22.047 10.281 1 93 326 ILE A N 1
ATOM 2615 C CA . ILE A 1 326 ? -4.465 -21.453 10.695 1 93 326 ILE A CA 1
ATOM 2616 C C . ILE A 1 326 ? -3.305 -22.375 10.336 1 93 326 ILE A C 1
ATOM 2618 O O . ILE A 1 326 ? -2.207 -21.922 10.016 1 93 326 ILE A O 1
ATOM 2622 N N . LEU A 1 327 ? -3.514 -23.625 10.32 1 96.06 327 LEU A N 1
ATOM 2623 C CA . LEU A 1 327 ? -2.482 -24.609 10.008 1 96.06 327 LEU A CA 1
ATOM 2624 C C . LEU A 1 327 ? -2.008 -24.469 8.562 1 96.06 327 LEU A C 1
ATOM 2626 O O . LEU A 1 327 ? -0.826 -24.656 8.273 1 96.06 327 LEU A O 1
ATOM 2630 N N . GLY A 1 328 ? -2.924 -24.172 7.715 1 97.25 328 GLY A N 1
ATOM 2631 C CA . GLY A 1 328 ? -2.557 -23.953 6.328 1 97.25 328 GLY A CA 1
ATOM 2632 C C . GLY A 1 328 ? -2.145 -22.516 6.039 1 97.25 328 GLY A C 1
ATOM 2633 O O . GLY A 1 328 ? -1.256 -22.281 5.219 1 97.25 328 GLY A O 1
ATOM 2634 N N . PHE A 1 329 ? -2.727 -21.562 6.746 1 95.56 329 PHE A N 1
ATOM 2635 C CA . PHE A 1 329 ? -2.52 -20.141 6.496 1 95.56 329 PHE A CA 1
ATOM 2636 C C . PHE A 1 329 ? -1.092 -19.734 6.84 1 95.56 329 PHE A C 1
ATOM 2638 O O . PHE A 1 329 ? -0.445 -19.016 6.078 1 95.56 329 PHE A O 1
ATOM 2645 N N . ILE A 1 330 ? -0.585 -20.188 7.926 1 93.12 330 ILE A N 1
ATOM 2646 C CA . ILE A 1 330 ? 0.724 -19.766 8.414 1 93.12 330 ILE A CA 1
ATOM 2647 C C . ILE A 1 330 ? 1.809 -20.234 7.441 1 93.12 330 ILE A C 1
ATOM 2649 O O . ILE A 1 330 ? 2.59 -19.422 6.938 1 93.12 330 ILE A O 1
ATOM 2653 N N . PRO A 1 331 ? 1.848 -21.516 7.094 1 96.12 331 PRO A N 1
ATOM 2654 C CA . PRO A 1 331 ? 2.871 -21.922 6.129 1 96.12 331 PRO A CA 1
ATOM 2655 C C . PRO A 1 331 ? 2.699 -21.234 4.77 1 96.12 331 PRO A C 1
ATOM 2657 O O . PRO A 1 331 ? 3.688 -20.953 4.09 1 96.12 331 PRO A O 1
ATOM 2660 N N . PHE A 1 332 ? 1.494 -21.031 4.379 1 97.12 332 PHE A N 1
ATOM 2661 C CA . PHE A 1 332 ? 1.226 -20.359 3.117 1 97.12 332 PHE A CA 1
ATOM 2662 C C . PHE A 1 332 ? 1.802 -18.953 3.125 1 97.12 332 PHE A C 1
ATOM 2664 O O . PHE A 1 332 ? 2.467 -18.531 2.172 1 97.12 332 PHE A O 1
ATOM 2671 N N . MET A 1 333 ? 1.577 -18.203 4.184 1 94.12 333 MET A N 1
ATOM 2672 C CA . MET A 1 333 ? 2.104 -16.859 4.312 1 94.12 333 MET A CA 1
ATOM 2673 C C . MET A 1 333 ? 3.625 -16.859 4.406 1 94.12 333 MET A C 1
ATOM 2675 O O . MET A 1 333 ? 4.293 -16 3.846 1 94.12 333 MET A O 1
ATOM 2679 N N . LEU A 1 334 ? 4.168 -17.781 5.137 1 93.69 334 LEU A N 1
ATOM 2680 C CA . LEU A 1 334 ? 5.613 -17.891 5.273 1 93.69 334 LEU A CA 1
ATOM 2681 C C . LEU A 1 334 ? 6.266 -18.188 3.928 1 93.69 334 LEU A C 1
ATOM 2683 O O . LEU A 1 334 ? 7.34 -17.672 3.623 1 93.69 334 LEU A O 1
ATOM 2687 N N . LEU A 1 335 ? 5.578 -19.031 3.137 1 96.81 335 LEU A N 1
ATOM 2688 C CA . LEU A 1 335 ? 6.062 -19.359 1.801 1 96.81 335 LEU A CA 1
ATOM 2689 C C . LEU A 1 335 ? 6.238 -18.094 0.965 1 96.81 335 LEU A C 1
ATOM 2691 O O . LEU A 1 335 ? 7.336 -17.812 0.476 1 96.81 335 LEU A O 1
ATOM 2695 N N . HIS A 1 336 ? 5.207 -17.297 0.871 1 96.5 336 HIS A N 1
ATOM 2696 C CA . HIS A 1 336 ? 5.23 -16.125 -0.001 1 96.5 336 HIS A CA 1
ATOM 2697 C C . HIS A 1 336 ? 6.113 -15.031 0.574 1 96.5 336 HIS A C 1
ATOM 2699 O O . HIS A 1 336 ? 6.762 -14.297 -0.173 1 96.5 336 HIS A O 1
ATOM 2705 N N . THR A 1 337 ? 6.188 -14.953 1.897 1 92.5 337 THR A N 1
ATOM 2706 C CA . THR A 1 337 ? 7.074 -13.984 2.535 1 92.5 337 THR A CA 1
ATOM 2707 C C . THR A 1 337 ? 8.539 -14.352 2.297 1 92.5 337 THR A C 1
ATOM 2709 O O . THR A 1 337 ? 9.367 -13.477 2.039 1 92.5 337 THR A O 1
ATOM 2712 N N . MET A 1 338 ? 8.812 -15.578 2.375 1 92.88 338 MET A N 1
ATOM 2713 C CA . MET A 1 338 ? 10.172 -16.047 2.131 1 92.88 338 MET A CA 1
ATOM 2714 C C . MET A 1 338 ? 10.594 -15.758 0.694 1 92.88 338 MET A C 1
ATOM 2716 O O . MET A 1 338 ? 11.742 -15.391 0.444 1 92.88 338 MET A O 1
ATOM 2720 N N . ILE A 1 339 ? 9.688 -16 -0.195 1 96.12 339 ILE A N 1
ATOM 2721 C CA . ILE A 1 339 ? 9.961 -15.703 -1.597 1 96.12 339 ILE A CA 1
ATOM 2722 C C . ILE A 1 339 ? 10.297 -14.219 -1.751 1 96.12 339 ILE A C 1
ATOM 2724 O O . ILE A 1 339 ? 11.281 -13.867 -2.41 1 96.12 339 ILE A O 1
ATOM 2728 N N . PHE A 1 340 ? 9.57 -13.406 -1.153 1 93.25 340 PHE A N 1
ATOM 2729 C CA . PHE A 1 340 ? 9.781 -11.969 -1.226 1 93.25 340 PHE A CA 1
ATOM 2730 C C . PHE A 1 340 ? 11.125 -11.586 -0.613 1 93.25 340 PHE A C 1
ATOM 2732 O O . PHE A 1 340 ? 11.898 -10.836 -1.21 1 93.25 340 PHE A O 1
ATOM 2739 N N . ILE A 1 341 ? 11.453 -12.125 0.565 1 90.56 341 ILE A N 1
ATOM 2740 C CA . ILE A 1 341 ? 12.711 -11.844 1.251 1 90.56 341 ILE A CA 1
ATOM 2741 C C . ILE A 1 341 ? 13.883 -12.281 0.375 1 90.56 341 ILE A C 1
ATOM 2743 O O . ILE A 1 341 ? 14.867 -11.547 0.24 1 90.56 341 ILE A O 1
ATOM 2747 N N . ARG A 1 342 ? 13.719 -13.422 -0.167 1 90.56 342 ARG A N 1
ATOM 2748 C CA . ARG A 1 342 ? 14.766 -13.922 -1.043 1 90.56 342 ARG A CA 1
ATOM 2749 C C . ARG A 1 342 ? 14.984 -13 -2.234 1 90.56 342 ARG A C 1
ATOM 2751 O O . ARG A 1 342 ? 16.109 -12.805 -2.682 1 90.56 342 ARG A O 1
ATOM 2758 N N . SER A 1 343 ? 13.961 -12.5 -2.789 1 92.44 343 SER A N 1
ATOM 2759 C CA . SER A 1 343 ? 14.078 -11.594 -3.926 1 92.44 343 SER A CA 1
ATOM 2760 C C . SER A 1 343 ? 14.859 -10.336 -3.553 1 92.44 343 SER A C 1
ATOM 2762 O O . SER A 1 343 ? 15.672 -9.852 -4.34 1 92.44 343 SER A O 1
ATOM 2764 N N . ILE A 1 344 ? 14.664 -9.828 -2.385 1 87.94 344 ILE A N 1
ATOM 2765 C CA . ILE A 1 344 ? 15.383 -8.648 -1.912 1 87.94 344 ILE A CA 1
ATOM 2766 C C . ILE A 1 344 ? 16.859 -8.977 -1.738 1 87.94 344 ILE A C 1
ATOM 2768 O O . ILE A 1 344 ? 17.734 -8.188 -2.113 1 87.94 344 ILE A O 1
ATOM 2772 N N . LYS A 1 345 ? 17.125 -10.133 -1.16 1 88.25 345 LYS A N 1
ATOM 2773 C CA . LYS A 1 345 ? 18.5 -10.555 -0.935 1 88.25 345 LYS A CA 1
ATOM 2774 C C . LYS A 1 345 ? 19.25 -10.734 -2.256 1 88.25 345 LYS A C 1
ATOM 2776 O O . LYS A 1 345 ? 20.422 -10.359 -2.371 1 88.25 345 LYS A O 1
ATOM 2781 N N . ILE A 1 346 ? 18.547 -11.281 -3.219 1 90.31 346 ILE A N 1
ATOM 2782 C CA . ILE A 1 346 ? 19.156 -11.508 -4.527 1 90.31 346 ILE A CA 1
ATOM 2783 C C . ILE A 1 346 ? 19.469 -10.172 -5.191 1 90.31 346 ILE A C 1
ATOM 2785 O O . ILE A 1 346 ? 20.484 -10.031 -5.867 1 90.31 346 ILE A O 1
ATOM 2789 N N . CYS A 1 347 ? 18.625 -9.234 -5.035 1 87.25 347 CYS A N 1
ATOM 2790 C CA . CYS A 1 347 ? 18.828 -7.91 -5.617 1 87.25 347 CYS A CA 1
ATOM 2791 C C . CYS A 1 347 ? 20.141 -7.293 -5.117 1 87.25 347 CYS A C 1
ATOM 2793 O O . CYS A 1 347 ? 20.844 -6.633 -5.875 1 87.25 347 CYS A O 1
ATOM 2795 N N . LYS A 1 348 ? 20.516 -7.516 -3.938 1 84.44 348 LYS A N 1
ATOM 2796 C CA . LYS A 1 348 ? 21.719 -6.961 -3.336 1 84.44 348 LYS A CA 1
ATOM 2797 C C . LYS A 1 348 ? 22.969 -7.676 -3.85 1 84.44 348 LYS A C 1
ATOM 2799 O O . LYS A 1 348 ? 24.078 -7.133 -3.783 1 84.44 348 LYS A O 1
ATOM 2804 N N . LEU A 1 349 ? 22.734 -8.891 -4.336 1 85.88 349 LEU A N 1
ATOM 2805 C CA . LEU A 1 349 ? 23.859 -9.703 -4.797 1 85.88 349 LEU A CA 1
ATOM 2806 C C . LEU A 1 349 ? 24.297 -9.273 -6.191 1 85.88 349 LEU A C 1
ATOM 2808 O O . LEU A 1 349 ? 25.406 -9.586 -6.617 1 85.88 349 LEU A O 1
ATOM 2812 N N . TYR A 1 350 ? 23.406 -8.719 -6.906 1 84.75 350 TYR A N 1
ATOM 2813 C CA . TYR A 1 350 ? 23.734 -8.336 -8.281 1 84.75 350 TYR A CA 1
ATOM 2814 C C . TYR A 1 350 ? 23.938 -6.832 -8.391 1 84.75 350 TYR A C 1
ATOM 2816 O O . TYR A 1 350 ? 23.172 -6.047 -7.824 1 84.75 350 TYR A O 1
ATOM 2824 N N . SER A 1 351 ? 25.047 -6.379 -8.961 1 73.88 351 SER A N 1
ATOM 2825 C CA . SER A 1 351 ? 25.359 -4.957 -9.023 1 73.88 351 SER A CA 1
ATOM 2826 C C . SER A 1 351 ? 25.031 -4.371 -10.391 1 73.88 351 SER A C 1
ATOM 2828 O O . SER A 1 351 ? 24.828 -3.164 -10.523 1 73.88 351 SER A O 1
ATOM 2830 N N . GLU A 1 352 ? 25.062 -5.105 -11.422 1 76.81 352 GLU A N 1
ATOM 2831 C CA . GLU A 1 352 ? 24.859 -4.516 -12.742 1 76.81 352 GLU A CA 1
ATOM 2832 C C . GLU A 1 352 ? 23.953 -5.398 -13.609 1 76.81 352 GLU A C 1
ATOM 2834 O O . GLU A 1 352 ? 22.797 -5.062 -13.852 1 76.81 352 GLU A O 1
ATOM 2839 N N . LYS A 1 353 ? 24.609 -6.605 -13.883 1 80.25 353 LYS A N 1
ATOM 2840 C CA . LYS A 1 353 ? 23.859 -7.48 -14.789 1 80.25 353 LYS A CA 1
ATOM 2841 C C . LYS A 1 353 ? 22.562 -7.973 -14.133 1 80.25 353 LYS A C 1
ATOM 2843 O O . LYS A 1 353 ? 22.578 -8.383 -12.969 1 80.25 353 LYS A O 1
ATOM 2848 N N . TYR A 1 354 ? 21.359 -7.805 -14.656 1 86.88 354 TYR A N 1
ATOM 2849 C CA . TYR A 1 354 ? 20.062 -8.344 -14.266 1 86.88 354 TYR A CA 1
ATOM 2850 C C . TYR A 1 354 ? 19.391 -7.453 -13.219 1 86.88 354 TYR A C 1
ATOM 2852 O O . TYR A 1 354 ? 18.25 -7.715 -12.812 1 86.88 354 TYR A O 1
ATOM 2860 N N . LYS A 1 355 ? 20.125 -6.43 -12.734 1 84.88 355 LYS A N 1
ATOM 2861 C CA . LYS A 1 355 ? 19.609 -5.602 -11.648 1 84.88 355 LYS A CA 1
ATOM 2862 C C . LYS A 1 355 ? 18.234 -5.035 -12.008 1 84.88 355 LYS A C 1
ATOM 2864 O O . LYS A 1 355 ? 17.312 -5.078 -11.195 1 84.88 355 LYS A O 1
ATOM 2869 N N . GLY A 1 356 ? 18.172 -4.527 -13.211 1 87.44 356 GLY A N 1
ATOM 2870 C CA . GLY A 1 356 ? 16.891 -4 -13.664 1 87.44 356 GLY A CA 1
ATOM 2871 C C . GLY A 1 356 ? 15.789 -5.039 -13.664 1 87.44 356 GLY A C 1
ATOM 2872 O O . GLY A 1 356 ? 14.695 -4.797 -13.148 1 87.44 356 GLY A O 1
ATOM 2873 N N . LEU A 1 357 ? 16.094 -6.18 -14.148 1 90.25 357 LEU A N 1
ATOM 2874 C CA . LEU A 1 357 ? 15.133 -7.277 -14.211 1 90.25 357 LEU A CA 1
ATOM 2875 C C . LEU A 1 357 ? 14.688 -7.691 -12.812 1 90.25 357 LEU A C 1
ATOM 2877 O O . LEU A 1 357 ? 13.492 -7.848 -12.555 1 90.25 357 LEU A O 1
ATOM 2881 N N . ILE A 1 358 ? 15.68 -7.844 -11.898 1 92.25 358 ILE A N 1
ATOM 2882 C CA . ILE A 1 358 ? 15.391 -8.297 -10.539 1 92.25 358 ILE A CA 1
ATOM 2883 C C . ILE A 1 358 ? 14.477 -7.293 -9.844 1 92.25 358 ILE A C 1
ATOM 2885 O O . ILE A 1 358 ? 13.516 -7.68 -9.172 1 92.25 358 ILE A O 1
ATOM 2889 N N . LYS A 1 359 ? 14.703 -6.035 -10.031 1 90.94 359 LYS A N 1
ATOM 2890 C CA . LYS A 1 359 ? 13.867 -5.008 -9.422 1 90.94 359 LYS A CA 1
ATOM 2891 C C . LYS A 1 359 ? 12.445 -5.055 -9.977 1 90.94 359 LYS A C 1
ATOM 2893 O O . LYS A 1 359 ? 11.477 -4.895 -9.234 1 90.94 359 LYS A O 1
ATOM 2898 N N . GLY A 1 360 ? 12.383 -5.223 -11.289 1 94.69 360 GLY A N 1
ATOM 2899 C CA . GLY A 1 360 ? 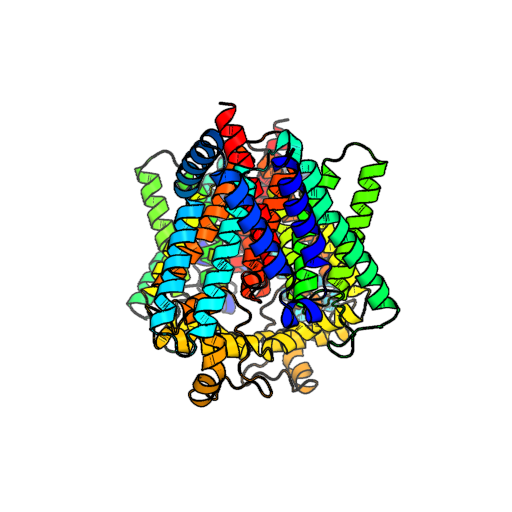11.07 -5.402 -11.891 1 94.69 360 GLY A CA 1
ATOM 2900 C C . GLY A 1 360 ? 10.328 -6.609 -11.352 1 94.69 360 GLY A C 1
ATOM 2901 O O . GLY A 1 360 ? 9.117 -6.555 -11.141 1 94.69 360 GLY A O 1
ATOM 2902 N N . LEU A 1 361 ? 11.062 -7.676 -11.125 1 95.56 361 LEU A N 1
ATOM 2903 C CA . LEU A 1 361 ? 10.461 -8.898 -10.594 1 95.56 361 LEU A CA 1
ATOM 2904 C C . LEU A 1 361 ? 10 -8.695 -9.156 1 95.56 361 LEU A C 1
ATOM 2906 O O . LEU A 1 361 ? 8.969 -9.242 -8.742 1 95.56 361 LEU A O 1
ATOM 2910 N N . ILE A 1 362 ? 10.766 -7.949 -8.383 1 92.69 362 ILE A N 1
ATOM 2911 C CA . ILE A 1 362 ? 10.391 -7.637 -7.008 1 92.69 362 ILE A CA 1
ATOM 2912 C C . ILE A 1 362 ? 9.062 -6.883 -6.988 1 92.69 362 ILE A C 1
ATOM 2914 O O . ILE A 1 362 ? 8.172 -7.191 -6.191 1 92.69 362 ILE A O 1
ATOM 2918 N N . VAL A 1 363 ? 8.922 -5.926 -7.887 1 94.62 363 VAL A N 1
ATOM 2919 C CA . VAL A 1 363 ? 7.676 -5.172 -7.988 1 94.62 363 VAL A CA 1
ATOM 2920 C C . VAL A 1 363 ? 6.531 -6.109 -8.359 1 94.62 363 VAL A C 1
ATOM 2922 O O . VAL A 1 363 ? 5.445 -6.035 -7.777 1 94.62 363 VAL A O 1
ATOM 2925 N N . ALA A 1 364 ? 6.766 -6.973 -9.297 1 96.56 364 ALA A N 1
ATOM 2926 C CA . ALA A 1 364 ? 5.746 -7.934 -9.719 1 96.56 364 ALA A CA 1
ATOM 2927 C C . ALA A 1 364 ? 5.297 -8.805 -8.555 1 96.56 364 ALA A C 1
ATOM 2929 O O . ALA A 1 364 ? 4.105 -9.078 -8.398 1 96.56 364 ALA A O 1
ATOM 2930 N N . LEU A 1 365 ? 6.234 -9.242 -7.727 1 95.5 365 LEU A N 1
ATOM 2931 C CA . LEU A 1 365 ? 5.906 -10.062 -6.562 1 95.5 365 LEU A CA 1
ATOM 2932 C C . LEU A 1 365 ? 5.039 -9.281 -5.578 1 95.5 365 LEU A C 1
ATOM 2934 O O . LEU A 1 365 ? 4.07 -9.812 -5.039 1 95.5 365 LEU A O 1
ATOM 2938 N N . LEU A 1 366 ? 5.355 -8.055 -5.387 1 93.31 366 LEU A N 1
ATOM 2939 C CA . LEU A 1 366 ? 4.594 -7.223 -4.465 1 93.31 366 LEU A CA 1
ATOM 2940 C C . LEU A 1 366 ? 3.189 -6.969 -4.996 1 93.31 366 LEU A C 1
ATOM 2942 O O . LEU A 1 366 ? 2.234 -6.883 -4.223 1 93.31 366 LEU A O 1
ATOM 2946 N N . ILE A 1 367 ? 3.113 -6.855 -6.258 1 94.81 367 ILE A N 1
ATOM 2947 C CA . ILE A 1 367 ? 1.814 -6.68 -6.898 1 94.81 367 ILE A CA 1
ATOM 2948 C C . ILE A 1 367 ? 0.938 -7.902 -6.633 1 94.81 367 ILE A C 1
ATOM 2950 O O . ILE A 1 367 ? -0.268 -7.773 -6.41 1 94.81 367 ILE A O 1
ATOM 2954 N N . PHE A 1 368 ? 1.501 -9.039 -6.609 1 95 368 PHE A N 1
ATOM 2955 C CA . PHE A 1 368 ? 0.746 -10.242 -6.293 1 95 368 PHE A CA 1
ATOM 2956 C C . PHE A 1 368 ? 0.193 -10.18 -4.871 1 95 368 PHE A C 1
ATOM 2958 O O . PHE A 1 368 ? -0.959 -10.547 -4.633 1 95 368 PHE A O 1
ATOM 2965 N N . PHE A 1 369 ? 0.971 -9.719 -3.996 1 94.12 369 PHE A N 1
ATOM 2966 C CA . PHE A 1 369 ? 0.501 -9.594 -2.621 1 94.12 369 PHE A CA 1
ATOM 2967 C C . PHE A 1 369 ? -0.711 -8.68 -2.543 1 94.12 369 PHE A C 1
ATOM 2969 O O . PHE A 1 369 ? -1.696 -8.992 -1.873 1 94.12 369 PHE A O 1
ATOM 2976 N N . GLN A 1 370 ? -0.617 -7.613 -3.273 1 92.38 370 GLN A N 1
ATOM 2977 C CA . GLN A 1 370 ? -1.703 -6.641 -3.26 1 92.38 370 GLN A CA 1
ATOM 2978 C C . GLN A 1 370 ? -2.922 -7.164 -4.016 1 92.38 370 GLN A C 1
ATOM 2980 O O . GLN A 1 370 ? -4.055 -7 -3.564 1 92.38 370 GLN A O 1
ATOM 2985 N N . ALA A 1 371 ? -2.664 -7.766 -5.141 1 95.06 371 ALA A N 1
ATOM 2986 C CA . ALA A 1 371 ? -3.742 -8.25 -5.996 1 95.06 371 ALA A CA 1
ATOM 2987 C C . ALA A 1 371 ? -4.586 -9.297 -5.277 1 95.06 371 ALA A C 1
ATOM 2989 O O . ALA A 1 371 ? -5.797 -9.391 -5.496 1 95.06 371 ALA A O 1
ATOM 2990 N N . ASN A 1 372 ? -3.963 -10.023 -4.422 1 96.5 372 ASN A N 1
ATOM 2991 C CA . ASN A 1 372 ? -4.633 -11.141 -3.764 1 96.5 372 ASN A CA 1
ATOM 2992 C C . ASN A 1 372 ? -5.465 -10.672 -2.572 1 96.5 372 ASN A C 1
ATOM 2994 O O . ASN A 1 372 ? -6.215 -11.453 -1.988 1 96.5 372 ASN A O 1
ATOM 2998 N N . LEU A 1 373 ? -5.457 -9.383 -2.264 1 91.19 373 LEU A N 1
ATOM 2999 C CA . LEU A 1 373 ? -6.363 -8.797 -1.28 1 91.19 373 LEU A CA 1
ATOM 3000 C C . LEU A 1 373 ? -7.758 -8.609 -1.868 1 91.19 373 LEU A C 1
ATOM 3002 O O . LEU A 1 373 ? -8.75 -8.594 -1.134 1 91.19 373 LEU A O 1
ATOM 3006 N N . LEU A 1 374 ? -7.773 -8.523 -3.234 1 91.94 374 LEU A N 1
ATOM 3007 C CA . LEU A 1 374 ? -9.039 -8.164 -3.865 1 91.94 374 LEU A CA 1
ATOM 3008 C C . LEU A 1 374 ? -9.477 -9.234 -4.863 1 91.94 374 LEU A C 1
ATOM 3010 O O . LEU A 1 374 ? -10.578 -9.172 -5.406 1 91.94 374 LEU A O 1
ATOM 3014 N N . ASP A 1 375 ? -8.539 -10.18 -5.047 1 94.31 375 ASP A N 1
ATOM 3015 C CA . ASP A 1 375 ? -8.844 -11.289 -5.949 1 94.31 375 ASP A CA 1
ATOM 3016 C C . ASP A 1 375 ? -8.125 -12.562 -5.52 1 94.31 375 ASP A C 1
ATOM 3018 O O . ASP A 1 375 ? -7.473 -12.586 -4.469 1 94.31 375 ASP A O 1
ATOM 3022 N N . ASN A 1 376 ? -8.32 -13.641 -6.262 1 95.69 376 ASN A N 1
ATOM 3023 C CA . ASN A 1 376 ? -7.668 -14.922 -6.02 1 95.69 376 ASN A CA 1
ATOM 3024 C C . ASN A 1 376 ? -6.613 -15.227 -7.078 1 95.69 376 ASN A C 1
ATOM 3026 O O . ASN A 1 376 ? -6.602 -16.312 -7.656 1 95.69 376 ASN A O 1
ATOM 3030 N N . MET A 1 377 ? -5.695 -14.297 -7.188 1 95.31 377 MET A N 1
ATOM 3031 C CA . MET A 1 377 ? -4.77 -14.367 -8.312 1 95.31 377 MET A CA 1
ATOM 3032 C C . MET A 1 377 ? -3.785 -15.516 -8.141 1 95.31 377 MET A C 1
ATOM 3034 O O . MET A 1 377 ? -3.305 -16.094 -9.117 1 95.31 377 MET A O 1
ATOM 3038 N N . TRP A 1 378 ? -3.535 -15.961 -6.922 1 96.44 378 TRP A N 1
ATOM 3039 C CA . TRP A 1 378 ? -2.66 -17.109 -6.691 1 96.44 378 TRP A CA 1
ATOM 3040 C C . TRP A 1 378 ? -3.34 -18.406 -7.109 1 96.44 378 TRP A C 1
ATOM 3042 O O . TRP A 1 378 ? -2.691 -19.453 -7.203 1 96.44 378 TRP A O 1
ATOM 3052 N N . PHE A 1 379 ? -4.602 -18.312 -7.449 1 94.88 379 PHE A N 1
ATOM 3053 C CA . PHE A 1 379 ? -5.352 -19.516 -7.766 1 94.88 379 PHE A CA 1
ATOM 3054 C C . PHE A 1 379 ? -5.988 -19.406 -9.148 1 94.88 379 PHE A C 1
ATOM 3056 O O . PHE A 1 379 ? -6.91 -20.172 -9.469 1 94.88 379 PHE A O 1
ATOM 3063 N N . VAL A 1 380 ? -5.559 -18.469 -9.898 1 92.69 380 VAL A N 1
ATOM 3064 C CA . VAL A 1 380 ? -5.938 -18.344 -11.297 1 92.69 380 VAL A CA 1
ATOM 3065 C C . VAL A 1 380 ? -4.773 -18.766 -12.188 1 92.69 380 VAL A C 1
ATOM 3067 O O . VAL A 1 380 ? -3.812 -18.016 -12.375 1 92.69 380 VAL A O 1
ATOM 3070 N N . PRO A 1 381 ? -4.867 -19.844 -12.75 1 89.31 381 PRO A N 1
ATOM 3071 C CA . PRO A 1 381 ? -3.732 -20.516 -13.391 1 89.31 381 PRO A CA 1
ATOM 3072 C C . PRO A 1 381 ? -3.016 -19.625 -14.398 1 89.31 381 PRO A C 1
ATOM 3074 O O . PRO A 1 381 ? -1.782 -19.578 -14.422 1 89.31 381 PRO A O 1
ATOM 3077 N N . LYS A 1 382 ? -3.707 -18.812 -15.219 1 89.38 382 LYS A N 1
ATOM 3078 C CA . LYS A 1 382 ? -3.08 -18.016 -16.266 1 89.38 382 LYS A CA 1
ATOM 3079 C C . LYS A 1 382 ? -2.207 -16.922 -15.688 1 89.38 382 LYS A C 1
ATOM 3081 O O . LYS A 1 382 ? -1.266 -16.453 -16.328 1 89.38 382 LYS A O 1
ATOM 3086 N N . VAL A 1 383 ? -2.48 -16.547 -14.469 1 93.56 383 VAL A N 1
ATOM 3087 C CA . VAL A 1 383 ? -1.673 -15.516 -13.82 1 93.56 383 VAL A CA 1
ATOM 3088 C C . VAL A 1 383 ? -0.701 -16.156 -12.836 1 93.56 383 VAL A C 1
ATOM 3090 O O . VAL A 1 383 ? 0.452 -15.734 -12.727 1 93.56 383 VAL A O 1
ATOM 3093 N N . THR A 1 384 ? -1.135 -17.203 -12.188 1 94.44 384 THR A N 1
ATOM 3094 C CA . THR A 1 384 ? -0.329 -17.875 -11.172 1 94.44 384 THR A CA 1
ATOM 3095 C C . THR A 1 384 ? 0.927 -18.469 -11.797 1 94.44 384 THR A C 1
ATOM 3097 O O . THR A 1 384 ? 1.988 -18.5 -11.172 1 94.44 384 THR A O 1
ATOM 3100 N N . PHE A 1 385 ? 0.769 -18.953 -12.984 1 92 385 PHE A N 1
ATOM 3101 C CA . PHE A 1 385 ? 1.916 -19.547 -13.656 1 92 385 PHE A CA 1
ATOM 3102 C C . PHE A 1 385 ? 3.055 -18.531 -13.781 1 92 385 PHE A C 1
ATOM 3104 O O . PHE A 1 385 ? 4.223 -18.891 -13.617 1 92 385 PHE A O 1
ATOM 3111 N N . LEU A 1 386 ? 2.725 -17.25 -14.008 1 94.62 386 LEU A N 1
ATOM 3112 C CA . LEU A 1 386 ? 3.734 -16.203 -14.078 1 94.62 386 LEU A CA 1
ATOM 3113 C C . LEU A 1 386 ? 4.445 -16.031 -12.742 1 94.62 386 LEU A C 1
ATOM 3115 O O . LEU A 1 386 ? 5.66 -15.82 -12.703 1 94.62 386 LEU A O 1
ATOM 3119 N N . TYR A 1 387 ? 3.666 -16.156 -11.695 1 96.44 387 TYR A N 1
ATOM 3120 C CA . TYR A 1 387 ? 4.223 -16.047 -10.352 1 96.44 387 TYR A CA 1
ATOM 3121 C C . TYR A 1 387 ? 5.32 -17.078 -10.125 1 96.44 387 TYR A C 1
ATOM 3123 O O . TYR A 1 387 ? 6.41 -16.734 -9.656 1 96.44 387 TYR A O 1
ATOM 3131 N N . TRP A 1 388 ? 5.098 -18.266 -10.516 1 95.81 388 TRP A N 1
ATOM 3132 C CA . TRP A 1 388 ? 6.027 -19.359 -10.227 1 95.81 388 TRP A CA 1
ATOM 3133 C C . TRP A 1 388 ? 7.223 -19.312 -11.172 1 95.81 388 TRP A C 1
ATOM 3135 O O . TRP A 1 388 ? 8.328 -19.719 -10.805 1 95.81 388 TRP A O 1
ATOM 3145 N N . ILE A 1 389 ? 7.027 -18.781 -12.352 1 95.31 389 ILE A N 1
ATOM 3146 C CA . ILE A 1 389 ? 8.164 -18.562 -13.242 1 95.31 389 ILE A CA 1
ATOM 3147 C C . ILE A 1 389 ? 9.078 -17.5 -12.656 1 95.31 389 ILE A C 1
ATOM 3149 O O . ILE A 1 389 ? 10.305 -17.625 -12.695 1 95.31 389 ILE A O 1
ATOM 3153 N N . ILE A 1 390 ? 8.461 -16.453 -12.094 1 95.94 390 ILE A N 1
ATOM 3154 C CA . ILE A 1 390 ? 9.234 -15.406 -11.422 1 95.94 390 ILE A CA 1
ATOM 3155 C C . ILE A 1 390 ? 10.047 -16.016 -10.289 1 95.94 390 ILE A C 1
ATOM 3157 O O . ILE A 1 390 ? 11.25 -15.758 -10.164 1 95.94 390 ILE A O 1
ATOM 3161 N N . VAL A 1 391 ? 9.43 -16.859 -9.523 1 96.62 391 VAL A N 1
ATOM 3162 C CA . VAL A 1 391 ? 10.094 -17.531 -8.414 1 96.62 391 VAL A CA 1
ATOM 3163 C C . VAL A 1 391 ? 11.25 -18.391 -8.938 1 96.62 391 VAL A C 1
ATOM 3165 O O . VAL A 1 391 ? 12.344 -18.375 -8.375 1 96.62 391 VAL A O 1
ATOM 3168 N N . GLY A 1 392 ? 11.008 -19.109 -10.047 1 96.06 392 GLY A N 1
ATOM 3169 C CA . GLY A 1 392 ? 12.055 -19.922 -10.664 1 96.06 392 GLY A CA 1
ATOM 3170 C C . GLY A 1 392 ? 13.258 -19.094 -11.094 1 96.06 392 GLY A C 1
ATOM 3171 O O . GLY A 1 392 ? 14.406 -19.5 -10.867 1 96.06 392 GLY A O 1
ATOM 3172 N N . ILE A 1 393 ? 13.016 -17.969 -11.695 1 94.75 393 ILE A N 1
ATOM 3173 C CA . ILE A 1 393 ? 14.094 -17.078 -12.125 1 94.75 393 ILE A CA 1
ATOM 3174 C C . ILE A 1 393 ? 14.914 -16.625 -10.922 1 94.75 393 ILE A C 1
ATOM 3176 O O . ILE A 1 393 ? 16.141 -16.641 -10.961 1 94.75 393 ILE A O 1
ATOM 3180 N N . LEU A 1 394 ? 14.25 -16.297 -9.867 1 92.56 394 LEU A N 1
ATOM 3181 C CA . LEU A 1 394 ? 14.93 -15.828 -8.672 1 92.56 394 LEU A CA 1
ATOM 3182 C C . LEU A 1 394 ? 15.789 -16.922 -8.062 1 92.56 394 LEU A C 1
ATOM 3184 O O . LEU A 1 394 ? 16.922 -16.672 -7.629 1 92.56 394 LEU A O 1
ATOM 3188 N N . ILE A 1 395 ? 15.25 -18.125 -8.031 1 92.19 395 ILE A N 1
ATOM 3189 C CA . ILE A 1 395 ? 16 -19.25 -7.488 1 92.19 395 ILE A CA 1
ATOM 3190 C C . ILE A 1 395 ? 17.25 -19.484 -8.328 1 92.19 395 ILE A C 1
ATOM 3192 O O . ILE A 1 395 ? 18.344 -19.688 -7.785 1 92.19 395 ILE A O 1
ATOM 3196 N N . LEU A 1 396 ? 17.141 -19.391 -9.602 1 92.44 396 LEU A N 1
ATOM 3197 C CA . LEU A 1 396 ? 18.266 -19.625 -10.5 1 92.44 396 LEU A CA 1
ATOM 3198 C C . LEU A 1 396 ? 19.312 -18.547 -10.352 1 92.44 396 LEU A C 1
ATOM 3200 O O . LEU A 1 396 ? 20.516 -18.844 -10.359 1 92.44 396 LEU A O 1
ATOM 3204 N N . LEU A 1 397 ? 18.875 -17.344 -10.242 1 91.12 397 LEU A N 1
ATOM 3205 C CA . LEU A 1 397 ? 19.812 -16.234 -10.07 1 91.12 397 LEU A CA 1
ATOM 3206 C C . LEU A 1 397 ? 20.578 -16.375 -8.758 1 91.12 397 LEU A C 1
ATOM 3208 O O . LEU A 1 397 ? 21.781 -16.078 -8.703 1 91.12 397 LEU A O 1
ATOM 3212 N N . TYR A 1 398 ? 19.906 -16.797 -7.773 1 89.06 398 TYR A N 1
ATOM 3213 C CA . TYR A 1 398 ? 20.547 -17.016 -6.484 1 89.06 398 TYR A CA 1
ATOM 3214 C C . TYR A 1 398 ? 21.594 -18.109 -6.578 1 89.06 398 TYR A C 1
ATOM 3216 O O . TYR A 1 398 ? 22.719 -17.953 -6.078 1 89.06 398 TYR A O 1
ATOM 3224 N N . ARG A 1 399 ? 21.266 -19.219 -7.234 1 87.44 399 ARG A N 1
ATOM 3225 C CA . ARG A 1 399 ? 22.172 -20.344 -7.391 1 87.44 399 ARG A CA 1
ATOM 3226 C C . ARG A 1 399 ? 23.375 -19.953 -8.242 1 87.44 399 ARG A C 1
ATOM 3228 O O . ARG A 1 399 ? 24.5 -20.391 -7.965 1 87.44 399 ARG A O 1
ATOM 3235 N N . ASN A 1 400 ? 23.125 -19.203 -9.227 1 86.25 400 ASN A N 1
ATOM 3236 C CA . ASN A 1 400 ? 24.188 -18.75 -10.117 1 86.25 400 ASN A CA 1
ATOM 3237 C C . ASN A 1 400 ? 25.203 -17.891 -9.383 1 86.25 400 ASN A C 1
ATOM 3239 O O . ASN A 1 400 ? 26.406 -18 -9.625 1 86.25 400 ASN A O 1
ATOM 3243 N N . LYS A 1 401 ? 24.766 -17 -8.547 1 83.62 401 LYS A N 1
ATOM 3244 C CA . LYS A 1 401 ? 25.656 -16.125 -7.801 1 83.62 401 LYS A CA 1
ATOM 3245 C C . LYS A 1 401 ? 26.422 -16.906 -6.734 1 83.62 401 LYS A C 1
ATOM 3247 O O . LYS A 1 401 ? 27.609 -16.641 -6.504 1 83.62 401 LYS A O 1
ATOM 3252 N N . LYS A 1 402 ? 25.828 -17.844 -6.176 1 81.31 402 LYS A N 1
ATOM 3253 C CA . LYS A 1 402 ? 26.5 -18.656 -5.164 1 81.31 402 LYS A CA 1
ATOM 3254 C C . LYS A 1 402 ? 27.562 -19.547 -5.793 1 81.31 402 LYS A C 1
ATOM 3256 O O . LYS A 1 402 ? 28.609 -19.781 -5.188 1 81.31 402 LYS A O 1
ATOM 3261 N N . ALA A 1 403 ? 27.297 -19.969 -6.957 1 75.94 403 ALA A N 1
ATOM 3262 C CA . ALA A 1 403 ? 28.25 -20.812 -7.668 1 75.94 403 ALA A CA 1
ATOM 3263 C C . ALA A 1 403 ? 29.453 -20 -8.141 1 75.94 403 ALA A C 1
ATOM 3265 O O . ALA A 1 403 ? 30.562 -20.531 -8.289 1 75.94 403 ALA A O 1
ATOM 3266 N N . ALA A 1 404 ? 29.375 -18.797 -8.359 1 74.75 404 ALA A N 1
ATOM 3267 C CA . ALA A 1 404 ? 30.469 -17.922 -8.789 1 74.75 404 ALA A CA 1
ATOM 3268 C C . ALA A 1 404 ? 31.344 -17.516 -7.613 1 74.75 404 ALA A C 1
ATOM 3270 O O . ALA A 1 404 ? 32.469 -17.078 -7.797 1 74.75 404 ALA A O 1
ATOM 3271 N N . LYS A 1 405 ? 30.922 -17.719 -6.352 1 66.44 405 LYS A N 1
ATOM 3272 C CA . LYS A 1 405 ? 31.75 -17.422 -5.188 1 66.44 405 LYS A CA 1
ATOM 3273 C C . LYS A 1 405 ? 32.531 -18.656 -4.738 1 66.44 405 LYS A C 1
ATOM 3275 O O . LYS A 1 405 ? 33.625 -18.547 -4.215 1 66.44 405 LYS A O 1
ATOM 3280 N N . MET B 1 1 ? 21.422 36.25 23.328 1 78.44 1 MET B N 1
ATOM 3281 C CA . MET B 1 1 ? 20.609 35.812 24.469 1 78.44 1 MET B CA 1
ATOM 3282 C C . MET B 1 1 ? 19.141 35.719 24.078 1 78.44 1 MET B C 1
ATOM 3284 O O . MET B 1 1 ? 18.516 34.656 24.234 1 78.44 1 MET B O 1
ATOM 3288 N N . VAL B 1 2 ? 18.578 36.812 23.406 1 85.75 2 VAL B N 1
ATOM 3289 C CA . VAL B 1 2 ? 17.156 36.844 23.078 1 85.75 2 VAL B CA 1
ATOM 3290 C C . VAL B 1 2 ? 16.859 35.75 22.031 1 85.75 2 VAL B C 1
ATOM 3292 O O . VAL B 1 2 ? 15.836 35.062 22.125 1 85.75 2 VAL B O 1
ATOM 3295 N N . ASN B 1 3 ? 17.75 35.531 21.172 1 88.44 3 ASN B N 1
ATOM 3296 C CA . ASN B 1 3 ? 17.578 34.531 20.141 1 88.44 3 ASN B CA 1
ATOM 3297 C C . ASN B 1 3 ? 17.484 33.125 20.75 1 88.44 3 ASN B C 1
ATOM 3299 O O . ASN B 1 3 ? 16.672 32.312 20.312 1 88.44 3 ASN B O 1
ATOM 3303 N N . GLU B 1 4 ? 18.234 32.938 21.719 1 91.75 4 GLU B N 1
ATOM 3304 C CA . GLU B 1 4 ? 18.203 31.625 22.391 1 91.75 4 GLU B CA 1
ATOM 3305 C C . GLU B 1 4 ? 16.906 31.438 23.172 1 91.75 4 GLU B C 1
ATOM 3307 O O . GLU B 1 4 ? 16.375 30.312 23.234 1 91.75 4 GLU B O 1
ATOM 3312 N N . LEU B 1 5 ? 16.453 32.531 23.688 1 92.69 5 LEU B N 1
ATOM 3313 C CA . LEU B 1 5 ? 15.203 32.469 24.438 1 92.69 5 LEU B CA 1
ATOM 3314 C C . LEU B 1 5 ? 14.039 32.156 23.5 1 92.69 5 LEU B C 1
ATOM 3316 O O . LEU B 1 5 ? 13.141 31.391 23.844 1 92.69 5 LEU B O 1
ATOM 3320 N N . ILE B 1 6 ? 14.047 32.75 22.359 1 93.75 6 ILE B N 1
ATOM 3321 C CA . ILE B 1 6 ? 13 32.5 21.375 1 93.75 6 ILE B CA 1
ATOM 3322 C C . ILE B 1 6 ? 13.078 31.062 20.875 1 93.75 6 ILE B C 1
ATOM 3324 O O . ILE B 1 6 ? 12.055 30.406 20.688 1 93.75 6 ILE B O 1
ATOM 3328 N N . LYS B 1 7 ? 14.242 30.625 20.734 1 95.06 7 LYS B N 1
ATOM 3329 C CA . LYS B 1 7 ? 14.445 29.25 20.312 1 95.06 7 LYS B CA 1
ATOM 3330 C C . LYS B 1 7 ? 13.891 28.266 21.359 1 95.06 7 LYS B C 1
ATOM 3332 O O . LYS B 1 7 ? 13.227 27.297 21 1 95.06 7 LYS B O 1
ATOM 3337 N N . TRP B 1 8 ? 14.156 28.562 22.547 1 95.5 8 TRP B N 1
ATOM 3338 C CA . TRP B 1 8 ? 13.602 27.734 23.609 1 95.5 8 TRP B CA 1
ATOM 3339 C C . TRP B 1 8 ? 12.078 27.828 23.641 1 95.5 8 TRP B C 1
ATOM 3341 O O . TRP B 1 8 ? 11.391 26.828 23.875 1 95.5 8 TRP B O 1
ATOM 3351 N N . GLY B 1 9 ? 11.602 29.047 23.422 1 95.94 9 GLY B N 1
ATOM 3352 C CA . GLY B 1 9 ? 10.164 29.203 23.312 1 95.94 9 GLY B CA 1
ATOM 3353 C C . GLY B 1 9 ? 9.539 28.344 22.234 1 95.94 9 GLY B C 1
ATOM 3354 O O . GLY B 1 9 ? 8.469 27.766 22.438 1 95.94 9 GLY B O 1
ATOM 3355 N N . PHE B 1 10 ? 10.211 28.266 21.156 1 95.56 10 PHE B N 1
ATOM 3356 C CA . PHE B 1 10 ? 9.727 27.453 20.031 1 95.56 10 PHE B CA 1
ATOM 3357 C C . PHE B 1 10 ? 9.766 25.969 20.375 1 95.56 10 PHE B C 1
ATOM 3359 O O . PHE B 1 10 ? 8.82 25.234 20.094 1 95.56 10 PHE B O 1
ATOM 3366 N N . LEU B 1 11 ? 10.836 25.5 21.016 1 95.5 11 LEU B N 1
ATOM 3367 C CA . LEU B 1 11 ? 10.961 24.109 21.422 1 95.5 11 LEU B CA 1
ATOM 3368 C C . LEU B 1 11 ? 9.891 23.734 22.438 1 95.5 11 LEU B C 1
ATOM 3370 O O . LEU B 1 11 ? 9.32 22.641 22.375 1 95.5 11 LEU B O 1
ATOM 3374 N N . ILE B 1 12 ? 9.633 24.656 23.281 1 95.69 12 ILE B N 1
ATOM 3375 C CA . ILE B 1 12 ? 8.586 24.438 24.281 1 95.69 12 ILE B CA 1
ATOM 3376 C C . ILE B 1 12 ? 7.23 24.344 23.578 1 95.69 12 ILE B C 1
ATOM 3378 O O . ILE B 1 12 ? 6.395 23.516 23.953 1 95.69 12 ILE B O 1
ATOM 3382 N N . TYR B 1 13 ? 6.988 25.203 22.625 1 94.62 13 TYR B N 1
ATOM 3383 C CA . TYR B 1 13 ? 5.766 25.141 21.828 1 94.62 13 TYR B CA 1
ATOM 3384 C C . TYR B 1 13 ? 5.59 23.75 21.219 1 94.62 13 TYR B C 1
ATOM 3386 O O . TYR B 1 13 ? 4.5 23.172 21.266 1 94.62 13 TYR B O 1
ATOM 3394 N N . LEU B 1 14 ? 6.676 23.219 20.734 1 92.19 14 LEU B N 1
ATOM 3395 C CA . LEU B 1 14 ? 6.645 21.906 20.094 1 92.19 14 LEU B CA 1
ATOM 3396 C C . LEU B 1 14 ? 6.289 20.828 21.109 1 92.19 14 LEU B C 1
ATOM 3398 O O . LEU B 1 14 ? 5.508 19.922 20.812 1 92.19 14 LEU B O 1
ATOM 3402 N N . GLY B 1 15 ? 6.793 20.938 22.234 1 94.06 15 GLY B N 1
ATOM 3403 C CA . GLY B 1 15 ? 6.625 19.906 23.25 1 94.06 15 GLY B CA 1
ATOM 3404 C C . GLY B 1 15 ? 5.27 19.969 23.938 1 94.06 15 GLY B C 1
ATOM 3405 O O . GLY B 1 15 ? 4.684 18.922 24.25 1 94.06 15 GLY B O 1
ATOM 3406 N N . ILE B 1 16 ? 4.723 21.109 24.078 1 94.38 16 ILE B N 1
ATOM 3407 C CA . ILE B 1 16 ? 3.525 21.297 24.875 1 94.38 16 ILE B CA 1
ATOM 3408 C C . ILE B 1 16 ? 2.283 21.109 24.016 1 94.38 16 ILE B C 1
ATOM 3410 O O . ILE B 1 16 ? 1.218 20.734 24.516 1 94.38 16 ILE B O 1
ATOM 3414 N N . THR B 1 17 ? 2.402 21.328 22.781 1 92.75 17 THR B N 1
ATOM 3415 C CA . THR B 1 17 ? 1.272 21.297 21.859 1 92.75 17 THR B CA 1
ATOM 3416 C C . THR B 1 17 ? 0.506 19.984 21.969 1 92.75 17 THR B C 1
ATOM 3418 O O . THR B 1 17 ? -0.713 19.984 22.156 1 92.75 17 THR B O 1
ATOM 3421 N N . PRO B 1 18 ? 1.158 18.828 21.984 1 93.69 18 PRO B N 1
ATOM 3422 C CA . PRO B 1 18 ? 0.387 17.578 22.062 1 93.69 18 PRO B CA 1
ATOM 3423 C C . PRO B 1 18 ? -0.105 17.281 23.484 1 93.69 18 PRO B C 1
ATOM 3425 O O . PRO B 1 18 ? -1.007 16.469 23.656 1 93.69 18 PRO B O 1
ATOM 3428 N N . LEU B 1 19 ? 0.399 17.969 24.484 1 94.5 19 LEU B N 1
ATOM 3429 C CA . LEU B 1 19 ? 0.069 17.672 25.875 1 94.5 19 LEU B CA 1
ATOM 3430 C C . LEU B 1 19 ? -1.208 18.406 26.297 1 94.5 19 LEU B C 1
ATOM 3432 O O . LEU B 1 19 ? -1.868 18 27.266 1 94.5 19 LEU B O 1
ATOM 3436 N N . ILE B 1 20 ? -1.502 19.469 25.609 1 93.25 20 ILE B N 1
ATOM 3437 C CA . ILE B 1 20 ? -2.705 20.219 25.953 1 93.25 20 ILE B CA 1
ATOM 3438 C C . ILE B 1 20 ? -3.934 19.5 25.391 1 93.25 20 ILE B C 1
ATOM 3440 O O . ILE B 1 20 ? -4.047 19.297 24.188 1 93.25 20 ILE B O 1
ATOM 3444 N N . PRO B 1 21 ? -4.836 19.156 26.281 1 91.25 21 PRO B N 1
ATOM 3445 C CA . PRO B 1 21 ? -6.031 18.453 25.797 1 91.25 21 PRO B CA 1
ATOM 3446 C C . PRO B 1 21 ? -6.785 19.25 24.734 1 91.25 21 PRO B C 1
ATOM 3448 O O . PRO B 1 21 ? -6.895 20.469 24.828 1 91.25 21 PRO B O 1
ATOM 3451 N N . ASP B 1 22 ? -7.23 18.562 23.781 1 86.88 22 ASP B N 1
ATOM 3452 C CA . ASP B 1 22 ? -7.926 19.172 22.656 1 86.88 22 ASP B CA 1
ATOM 3453 C C . ASP B 1 22 ? -9.18 19.922 23.109 1 86.88 22 ASP B C 1
ATOM 3455 O O . ASP B 1 22 ? -9.539 20.953 22.562 1 86.88 22 ASP B O 1
ATOM 3459 N N . THR B 1 23 ? -9.859 19.438 24.125 1 84.56 23 THR B N 1
ATOM 3460 C CA . THR B 1 23 ? -11.07 20.047 24.656 1 84.56 23 THR B CA 1
ATOM 3461 C C . THR B 1 23 ? -10.781 21.453 25.172 1 84.56 23 THR B C 1
ATOM 3463 O O . THR B 1 23 ? -11.617 22.359 25.031 1 84.56 23 THR B O 1
ATOM 3466 N N . ILE B 1 24 ? -9.594 21.594 25.656 1 86.44 24 ILE B N 1
ATOM 3467 C CA . ILE B 1 24 ? -9.195 22.891 26.203 1 86.44 24 ILE B CA 1
ATOM 3468 C C . ILE B 1 24 ? -8.711 23.797 25.078 1 86.44 24 ILE B C 1
ATOM 3470 O O . ILE B 1 24 ? -9.125 24.953 24.984 1 86.44 24 ILE B O 1
ATOM 3474 N N . ASN B 1 25 ? -7.941 23.25 24.172 1 87.12 25 ASN B N 1
ATOM 3475 C CA . ASN B 1 25 ? -7.363 24.062 23.094 1 87.12 25 ASN B CA 1
ATOM 3476 C C . ASN B 1 25 ? -8.422 24.484 22.078 1 87.12 25 ASN B C 1
ATOM 3478 O O . ASN B 1 25 ? -8.328 25.562 21.484 1 87.12 25 ASN B O 1
ATOM 3482 N N . SER B 1 26 ? -9.398 23.656 21.891 1 81.75 26 SER B N 1
ATOM 3483 C CA . SER B 1 26 ? -10.453 24 20.938 1 81.75 26 SER B CA 1
ATOM 3484 C C . SER B 1 26 ? -11.312 25.141 21.453 1 81.75 26 SER B C 1
ATOM 3486 O O . SER B 1 26 ? -11.789 25.969 20.672 1 81.75 26 SER B O 1
ATOM 3488 N N . LYS B 1 27 ? -11.43 25.25 22.75 1 83.56 27 LYS B N 1
ATOM 3489 C CA . LYS B 1 27 ? -12.266 26.266 23.375 1 83.56 27 LYS B CA 1
ATOM 3490 C C . LYS B 1 27 ? -11.5 27.578 23.547 1 83.56 27 LYS B C 1
ATOM 3492 O O . LYS B 1 27 ? -12.023 28.656 23.25 1 83.56 27 LYS B O 1
ATOM 3497 N N . TYR B 1 28 ? -10.188 27.484 23.844 1 84.88 28 TYR B N 1
ATOM 3498 C CA . TYR B 1 28 ? -9.477 28.688 24.266 1 84.88 28 TYR B CA 1
ATOM 3499 C C . TYR B 1 28 ? -8.367 29.031 23.281 1 84.88 28 TYR B C 1
ATOM 3501 O O . TYR B 1 28 ? -7.754 30.109 23.375 1 84.88 28 TYR B O 1
ATOM 3509 N N . ARG B 1 29 ? -8.039 28.188 22.328 1 87 29 ARG B N 1
ATOM 3510 C CA . ARG B 1 29 ? -7.035 28.406 21.297 1 87 29 ARG B CA 1
ATOM 3511 C C . ARG B 1 29 ? -5.699 28.812 21.891 1 87 29 ARG B C 1
ATOM 3513 O O . ARG B 1 29 ? -5.074 29.781 21.438 1 87 29 ARG B O 1
ATOM 3520 N N . ILE B 1 30 ? -5.336 28.203 22.969 1 88.81 30 ILE B N 1
ATOM 3521 C CA . ILE B 1 30 ? -4.16 28.531 23.766 1 88.81 30 ILE B CA 1
ATOM 3522 C C . ILE B 1 30 ? -2.9 28.406 22.906 1 88.81 30 ILE B C 1
ATOM 3524 O O . ILE B 1 30 ? -2.053 29.297 22.891 1 88.81 30 ILE B O 1
ATOM 3528 N N . MET B 1 31 ? -2.793 27.375 22.125 1 88.75 31 MET B N 1
ATOM 3529 C CA . MET B 1 31 ? -1.562 27.109 21.391 1 88.75 31 MET B CA 1
ATOM 3530 C C . MET B 1 31 ? -1.458 28.031 20.172 1 88.75 31 MET B C 1
ATOM 3532 O O . MET B 1 31 ? -0.357 28.391 19.75 1 88.75 31 MET B O 1
ATOM 3536 N N . ASP B 1 32 ? -2.598 28.422 19.656 1 86.56 32 ASP B N 1
ATOM 3537 C CA . ASP B 1 32 ? -2.586 29.391 18.562 1 86.56 32 ASP B CA 1
ATOM 3538 C 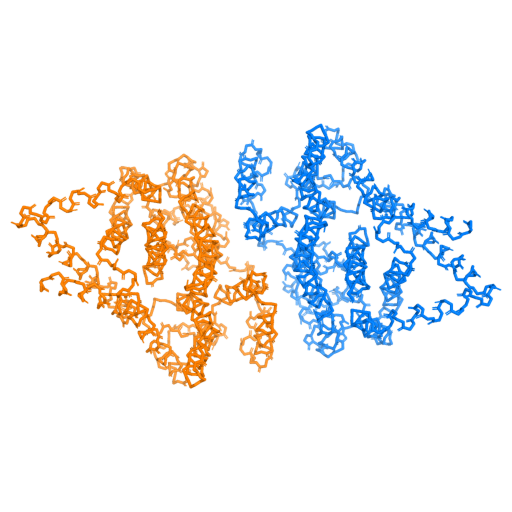C . ASP B 1 32 ? -2.076 30.75 19.047 1 86.56 32 ASP B C 1
ATOM 3540 O O . ASP B 1 32 ? -1.276 31.406 18.375 1 86.56 32 ASP B O 1
ATOM 3544 N N . ILE B 1 33 ? -2.572 31.094 20.188 1 88.81 33 ILE B N 1
ATOM 3545 C CA . ILE B 1 33 ? -2.15 32.344 20.781 1 88.81 33 ILE B CA 1
ATOM 3546 C C . ILE B 1 33 ? -0.658 32.312 21.109 1 88.81 33 ILE B C 1
ATOM 3548 O O . ILE B 1 33 ? 0.076 33.25 20.844 1 88.81 33 ILE B O 1
ATOM 3552 N N . TYR B 1 34 ? -0.289 31.172 21.656 1 93.12 34 TYR B N 1
ATOM 3553 C CA . TYR B 1 34 ? 1.124 30.969 21.953 1 93.12 34 TYR B CA 1
ATOM 3554 C C . TYR B 1 34 ? 1.977 31.141 20.703 1 93.12 34 TYR B C 1
ATOM 3556 O O . TYR B 1 34 ? 2.986 31.844 20.734 1 93.12 34 TYR B O 1
ATOM 3564 N N . LEU B 1 35 ? 1.598 30.578 19.656 1 91.44 35 LEU B N 1
ATOM 3565 C CA . LEU B 1 35 ? 2.367 30.641 18.422 1 91.44 35 LEU B CA 1
ATOM 3566 C C . LEU B 1 35 ? 2.395 32.062 17.859 1 91.44 35 LEU B C 1
ATOM 3568 O O . LEU B 1 35 ? 3.439 32.531 17.406 1 91.44 35 LEU B O 1
ATOM 3572 N N . VAL B 1 36 ? 1.274 32.781 17.906 1 89.31 36 VAL B N 1
ATOM 3573 C CA . VAL B 1 36 ? 1.185 34.125 17.406 1 89.31 36 VAL B CA 1
ATOM 3574 C C . VAL B 1 36 ? 2.1 35.062 18.219 1 89.31 36 VAL B C 1
ATOM 3576 O O . VAL B 1 36 ? 2.803 35.906 17.672 1 89.31 36 VAL B O 1
ATOM 3579 N N . LEU B 1 37 ? 2.064 34.812 19.5 1 92.5 37 LEU B N 1
ATOM 3580 C CA . LEU B 1 37 ? 2.92 35.594 20.375 1 92.5 37 LEU B CA 1
ATOM 3581 C C . LEU B 1 37 ? 4.395 35.344 20.078 1 92.5 37 LEU B C 1
ATOM 3583 O O . LEU B 1 37 ? 5.199 36.281 20.062 1 92.5 37 LEU B O 1
ATOM 3587 N N . LEU B 1 38 ? 4.707 34.062 19.891 1 93.75 38 LEU B N 1
ATOM 3588 C CA . LEU B 1 38 ? 6.086 33.719 19.562 1 93.75 38 LEU B CA 1
ATOM 3589 C C . LEU B 1 38 ? 6.531 34.375 18.266 1 93.75 38 LEU B C 1
ATOM 3591 O O . LEU B 1 38 ? 7.652 34.875 18.172 1 93.75 38 LEU B O 1
ATOM 3595 N N . VAL B 1 39 ? 5.723 34.375 17.281 1 91.38 39 VAL B N 1
ATOM 3596 C CA . VAL B 1 39 ? 6.027 34.969 15.984 1 91.38 39 VAL B CA 1
ATOM 3597 C C . VAL B 1 39 ? 6.191 36.469 16.141 1 91.38 39 VAL B C 1
ATOM 3599 O O . VAL B 1 39 ? 7.102 37.062 15.547 1 91.38 39 VAL B O 1
ATOM 3602 N N . PHE B 1 40 ? 5.32 37.031 16.906 1 91.75 40 PHE B N 1
ATOM 3603 C CA . PHE B 1 40 ? 5.359 38.469 17.141 1 91.75 40 PHE B CA 1
ATOM 3604 C C . PHE B 1 40 ? 6.664 38.875 17.812 1 91.75 40 PHE B C 1
ATOM 3606 O O . PHE B 1 40 ? 7.324 39.812 17.375 1 91.75 40 PHE B O 1
ATOM 3613 N N . VAL B 1 41 ? 7.016 38.188 18.844 1 94.12 41 VAL B N 1
ATOM 3614 C CA . VAL B 1 41 ? 8.25 38.5 19.562 1 94.12 41 VAL B CA 1
ATOM 3615 C C . VAL B 1 41 ? 9.445 38.281 18.641 1 94.12 41 VAL B C 1
ATOM 3617 O O . VAL B 1 41 ? 10.398 39.094 18.656 1 94.12 41 VAL B O 1
ATOM 3620 N N . TYR B 1 42 ? 9.406 37.25 17.859 1 94.69 42 TYR B N 1
ATOM 3621 C CA . TYR B 1 42 ? 10.484 36.969 16.906 1 94.69 42 TYR B CA 1
ATOM 3622 C C . TYR B 1 42 ? 10.625 38.094 15.891 1 94.69 42 TYR B C 1
ATOM 3624 O O . TYR B 1 42 ? 11.734 38.562 15.617 1 94.69 42 TYR B O 1
ATOM 3632 N N . LEU B 1 43 ? 9.492 38.594 15.367 1 92.62 43 LEU B N 1
ATOM 3633 C CA . LEU B 1 43 ? 9.516 39.625 14.359 1 92.62 43 LEU B CA 1
ATOM 3634 C C . LEU B 1 43 ? 10.023 40.938 14.953 1 92.62 43 LEU B C 1
ATOM 3636 O O . LEU B 1 43 ? 10.812 41.656 14.312 1 92.62 43 LEU B O 1
ATOM 3640 N N . ILE B 1 44 ? 9.594 41.219 16.141 1 93.75 44 ILE B N 1
ATOM 3641 C CA . ILE B 1 44 ? 10.062 42.438 16.797 1 93.75 44 ILE B CA 1
ATOM 3642 C C . ILE B 1 44 ? 11.57 42.375 17.031 1 93.75 44 ILE B C 1
ATOM 3644 O O . ILE B 1 44 ? 12.289 43.344 16.781 1 93.75 44 ILE B O 1
ATOM 3648 N N . HIS B 1 45 ? 12 41.188 17.5 1 93.62 45 HIS B N 1
ATOM 3649 C CA . HIS B 1 45 ? 13.422 40.969 17.75 1 93.62 45 HIS B CA 1
ATOM 3650 C C . HIS B 1 45 ? 14.234 41.156 16.469 1 93.62 45 HIS B C 1
ATOM 3652 O O . HIS B 1 45 ? 15.32 41.719 16.484 1 93.62 45 HIS B O 1
ATOM 3658 N N . MET B 1 46 ? 13.711 40.75 15.352 1 92.75 46 MET B N 1
ATOM 3659 C CA . MET B 1 46 ? 14.422 40.812 14.078 1 92.75 46 MET B CA 1
ATOM 3660 C C . MET B 1 46 ? 14.398 42.219 13.5 1 92.75 46 MET B C 1
ATOM 3662 O O . MET B 1 46 ? 15.312 42.625 12.789 1 92.75 46 MET B O 1
ATOM 3666 N N . LEU B 1 47 ? 13.383 43.062 13.859 1 92.56 47 LEU B N 1
ATOM 3667 C CA . LEU B 1 47 ? 13.18 44.344 13.227 1 92.56 47 LEU B CA 1
ATOM 3668 C C . LEU B 1 47 ? 13.891 45.438 13.992 1 92.56 47 LEU B C 1
ATOM 3670 O O . LEU B 1 47 ? 14.109 46.531 13.461 1 92.56 47 LEU B O 1
ATOM 3674 N N . VAL B 1 48 ? 14.344 45.219 15.188 1 91.12 48 VAL B N 1
ATOM 3675 C CA . VAL B 1 48 ? 14.898 46.25 16.062 1 91.12 48 VAL B CA 1
ATOM 3676 C C . VAL B 1 48 ? 16.312 46.625 15.602 1 91.12 48 VAL B C 1
ATOM 3678 O O . VAL B 1 48 ? 16.703 47.781 15.648 1 91.12 48 VAL B O 1
ATOM 3681 N N . SER B 1 49 ? 17.141 45.656 15.172 1 91.31 49 SER B N 1
ATOM 3682 C CA . SER B 1 49 ? 18.516 45.906 14.75 1 91.31 49 SER B CA 1
ATOM 3683 C C . SER B 1 49 ? 18.641 45.812 13.234 1 91.31 49 SER B C 1
ATOM 3685 O O . SER B 1 49 ? 17.984 45 12.594 1 91.31 49 SER B O 1
ATOM 3687 N N . TYR B 1 50 ? 19.484 46.688 12.758 1 90.69 50 TYR B N 1
ATOM 3688 C CA . TYR B 1 50 ? 19.734 46.719 11.32 1 90.69 50 TYR B CA 1
ATOM 3689 C C . TYR B 1 50 ? 20.297 45.375 10.836 1 90.69 50 TYR B C 1
ATOM 3691 O O . TYR B 1 50 ? 19.875 44.875 9.805 1 90.69 50 TYR B O 1
ATOM 3699 N N . ASP B 1 51 ? 21.234 44.875 11.531 1 92.88 51 ASP B N 1
ATOM 3700 C CA . ASP B 1 51 ? 21.875 43.625 11.148 1 92.88 51 ASP B CA 1
ATOM 3701 C C . ASP B 1 51 ? 20.859 42.469 11.125 1 92.88 51 ASP B C 1
ATOM 3703 O O . ASP B 1 51 ? 20.891 41.625 10.234 1 92.88 51 ASP B O 1
ATOM 3707 N N . ARG B 1 52 ? 19.969 42.469 12.031 1 93.19 52 ARG B N 1
ATOM 3708 C CA . ARG B 1 52 ? 18.969 41.406 12.117 1 93.19 52 ARG B CA 1
ATOM 3709 C C . ARG B 1 52 ? 17.906 41.562 11.031 1 93.19 52 ARG B C 1
ATOM 3711 O O . ARG B 1 52 ? 17.391 40.562 10.516 1 93.19 52 ARG B O 1
ATOM 3718 N N . ARG B 1 53 ? 17.625 42.812 10.719 1 94.12 53 ARG B N 1
ATOM 3719 C CA . ARG B 1 53 ? 16.688 43.062 9.633 1 94.12 53 ARG B CA 1
ATOM 3720 C C . ARG B 1 53 ? 17.234 42.531 8.305 1 94.12 53 ARG B C 1
ATOM 3722 O O . ARG B 1 53 ? 16.5 41.969 7.504 1 94.12 53 ARG B O 1
ATOM 3729 N N . ASN B 1 54 ? 18.484 42.781 8.148 1 94.31 54 ASN B N 1
ATOM 3730 C CA . ASN B 1 54 ? 19.125 42.312 6.93 1 94.31 54 ASN B CA 1
ATOM 3731 C C . ASN B 1 54 ? 19.156 40.781 6.879 1 94.31 54 ASN B C 1
ATOM 3733 O O . ASN B 1 54 ? 18.969 40.188 5.816 1 94.31 54 ASN B O 1
ATOM 3737 N N . LYS B 1 55 ? 19.375 40.188 7.965 1 94 55 LYS B N 1
ATOM 3738 C CA . LYS B 1 55 ? 19.344 38.719 8.039 1 94 55 LYS B CA 1
ATOM 3739 C C . LYS B 1 55 ? 17.953 38.188 7.719 1 94 55 LYS B C 1
ATOM 3741 O O . LYS B 1 55 ? 17.797 37.219 6.98 1 94 55 LYS B O 1
ATOM 3746 N N . LEU B 1 56 ? 17.031 38.844 8.312 1 93.88 56 LEU B N 1
ATOM 3747 C CA . LEU B 1 56 ? 15.641 38.469 8.07 1 93.88 56 LEU B CA 1
ATOM 3748 C C . LEU B 1 56 ? 15.305 38.531 6.59 1 93.88 56 LEU B C 1
ATOM 3750 O O . LEU B 1 56 ? 14.695 37.625 6.035 1 93.88 56 LEU B O 1
ATOM 3754 N N . CYS B 1 57 ? 15.719 39.625 5.902 1 94.5 57 CYS B N 1
ATOM 3755 C CA . CYS B 1 57 ? 15.445 39.812 4.484 1 94.5 57 CYS B CA 1
ATOM 3756 C C . CYS B 1 57 ? 16.141 38.75 3.646 1 94.5 57 CYS B C 1
ATOM 3758 O O . CYS B 1 57 ? 15.547 38.188 2.723 1 94.5 57 CYS B O 1
ATOM 3760 N N . ASN B 1 58 ? 17.312 38.469 4.012 1 94.19 58 ASN B N 1
ATOM 3761 C CA . ASN B 1 58 ? 18.062 37.438 3.281 1 94.19 58 ASN B CA 1
ATOM 3762 C C . ASN B 1 58 ? 17.484 36.062 3.5 1 94.19 58 ASN B C 1
ATOM 3764 O O . ASN B 1 58 ? 17.406 35.25 2.564 1 94.19 58 ASN B O 1
ATOM 3768 N N . ASP B 1 59 ? 17.109 35.781 4.707 1 94.25 59 ASP B N 1
ATOM 3769 C CA . ASP B 1 59 ? 16.516 34.469 5.031 1 94.25 59 ASP B CA 1
ATOM 3770 C C . ASP B 1 59 ? 15.172 34.281 4.328 1 94.25 59 ASP B C 1
ATOM 3772 O O . ASP B 1 59 ? 14.859 33.188 3.863 1 94.25 59 ASP B O 1
ATOM 3776 N N . LEU B 1 60 ? 14.43 35.312 4.27 1 94.81 60 LEU B N 1
ATOM 3777 C CA . LEU B 1 60 ? 13.141 35.25 3.59 1 94.81 60 LEU B CA 1
ATOM 3778 C C . LEU B 1 60 ? 13.32 35.031 2.096 1 94.81 60 LEU B C 1
ATOM 3780 O O . LEU B 1 60 ? 12.586 34.25 1.493 1 94.81 60 LEU B O 1
ATOM 3784 N N . LYS B 1 61 ? 14.289 35.688 1.528 1 94.25 61 LYS B N 1
ATOM 3785 C CA . LYS B 1 61 ? 14.578 35.5 0.108 1 94.25 61 LYS B CA 1
ATOM 3786 C C . LYS B 1 61 ? 14.953 34.062 -0.198 1 94.25 61 LYS B C 1
ATOM 3788 O O . LYS B 1 61 ? 14.469 33.469 -1.173 1 94.25 61 LYS B O 1
ATOM 3793 N N . LYS B 1 62 ? 15.727 33.531 0.66 1 93.25 62 LYS B N 1
ATOM 3794 C CA . LYS B 1 62 ? 16.141 32.156 0.492 1 93.25 62 LYS B CA 1
ATOM 3795 C C . LYS B 1 62 ? 14.969 31.203 0.713 1 93.25 62 LYS B C 1
ATOM 3797 O O . LYS B 1 62 ? 14.828 30.203 0.005 1 93.25 62 LYS B O 1
ATOM 3802 N N . PHE B 1 63 ? 14.195 31.531 1.679 1 94.88 63 PHE B N 1
ATOM 3803 C CA . PHE B 1 63 ? 13.047 30.703 2.045 1 94.88 63 PHE B CA 1
ATOM 3804 C C . PHE B 1 63 ? 12.031 30.656 0.909 1 94.88 63 PHE B C 1
ATOM 3806 O O . PHE B 1 63 ? 11.555 29.578 0.542 1 94.88 63 PHE B O 1
ATOM 3813 N N . PHE B 1 64 ? 11.773 31.75 0.252 1 94.94 64 PHE B N 1
ATOM 3814 C CA . PHE B 1 64 ? 10.742 31.859 -0.77 1 94.94 64 PHE B CA 1
ATOM 3815 C C . PHE B 1 64 ? 11.242 31.328 -2.105 1 94.94 64 PHE B C 1
ATOM 3817 O O . PHE B 1 64 ? 10.461 31.125 -3.035 1 94.94 64 PHE B O 1
ATOM 3824 N N . LYS B 1 65 ? 12.523 30.984 -2.162 1 93.62 65 LYS B N 1
ATOM 3825 C CA . LYS B 1 65 ? 13.086 30.422 -3.385 1 93.62 65 LYS B CA 1
ATOM 3826 C C . LYS B 1 65 ? 13.008 28.891 -3.369 1 93.62 65 LYS B C 1
ATOM 3828 O O . LYS B 1 65 ? 13.172 28.25 -4.406 1 93.62 65 LYS B O 1
ATOM 3833 N N . ASP B 1 66 ? 12.758 28.406 -2.18 1 93.94 66 ASP B N 1
ATOM 3834 C CA . ASP B 1 66 ? 12.648 26.953 -2.07 1 93.94 66 ASP B CA 1
ATOM 3835 C C . ASP B 1 66 ? 11.398 26.438 -2.777 1 93.94 66 ASP B C 1
ATOM 3837 O O . ASP B 1 66 ? 10.312 27.016 -2.627 1 93.94 66 ASP B O 1
ATOM 3841 N N . SER B 1 67 ? 11.531 25.406 -3.566 1 93.44 67 SER B N 1
ATOM 3842 C CA . SER B 1 67 ? 10.438 24.875 -4.371 1 93.44 67 SER B CA 1
ATOM 3843 C C . SER B 1 67 ? 9.273 24.438 -3.49 1 93.44 67 SER B C 1
ATOM 3845 O O . SER B 1 67 ? 8.109 24.625 -3.85 1 93.44 67 SER B O 1
ATOM 3847 N N . ILE B 1 68 ? 9.523 23.859 -2.359 1 95.69 68 ILE B N 1
ATOM 3848 C CA . ILE B 1 68 ? 8.484 23.406 -1.434 1 95.69 68 ILE B CA 1
ATOM 3849 C C . ILE B 1 68 ? 7.672 24.609 -0.962 1 95.69 68 ILE B C 1
ATOM 3851 O O . ILE B 1 68 ? 6.438 24.578 -0.961 1 95.69 68 ILE B O 1
ATOM 3855 N N . VAL B 1 69 ? 8.359 25.688 -0.643 1 96.19 69 VAL B N 1
ATOM 3856 C CA . VAL B 1 69 ? 7.715 26.906 -0.126 1 96.19 69 VAL B CA 1
ATOM 3857 C C . VAL B 1 69 ? 6.902 27.562 -1.233 1 96.19 69 VAL B C 1
ATOM 3859 O O . VAL B 1 69 ? 5.812 28.078 -0.983 1 96.19 69 VAL B O 1
ATOM 3862 N N . ILE B 1 70 ? 7.395 27.516 -2.422 1 96.44 70 ILE B N 1
ATOM 3863 C CA . ILE B 1 70 ? 6.676 28.094 -3.557 1 96.44 70 ILE B CA 1
ATOM 3864 C C . ILE B 1 70 ? 5.332 27.375 -3.721 1 96.44 70 ILE B C 1
ATOM 3866 O O . ILE B 1 70 ? 4.297 28.031 -3.891 1 96.44 70 ILE B O 1
ATOM 3870 N N . PHE B 1 71 ? 5.332 26.078 -3.617 1 96.56 71 PHE B N 1
ATOM 3871 C CA . PHE B 1 71 ? 4.082 25.344 -3.742 1 96.56 71 PHE B CA 1
ATOM 3872 C C . PHE B 1 71 ? 3.166 25.609 -2.557 1 96.56 71 PHE B C 1
ATOM 3874 O O . PHE B 1 71 ? 1.942 25.656 -2.705 1 96.56 71 PHE B O 1
ATOM 3881 N N . MET B 1 72 ? 3.746 25.797 -1.364 1 97.62 72 MET B N 1
ATOM 3882 C CA . MET B 1 72 ? 2.936 26.172 -0.209 1 97.62 72 MET B CA 1
ATOM 3883 C C . MET B 1 72 ? 2.26 27.516 -0.434 1 97.62 72 MET B C 1
ATOM 3885 O O . MET B 1 72 ? 1.096 27.703 -0.076 1 97.62 72 MET B O 1
ATOM 3889 N N . LEU B 1 73 ? 2.982 28.422 -1.051 1 97.75 73 LEU B N 1
ATOM 3890 C CA . LEU B 1 73 ? 2.451 29.75 -1.31 1 97.75 73 LEU B CA 1
ATOM 3891 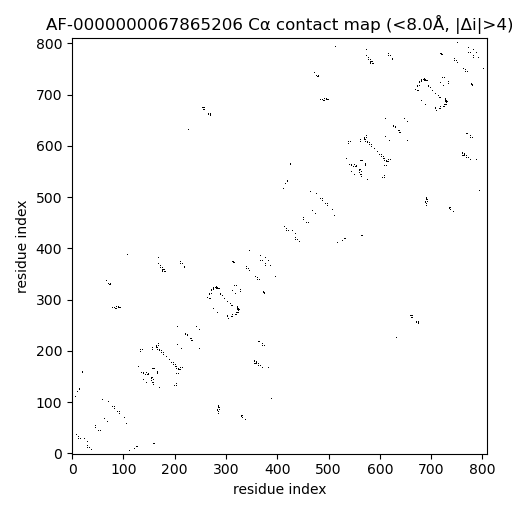C C . LEU B 1 73 ? 1.337 29.703 -2.35 1 97.75 73 LEU B C 1
ATOM 3893 O O . LEU B 1 73 ? 0.326 30.391 -2.217 1 97.75 73 LEU B O 1
ATOM 3897 N N . ILE B 1 74 ? 1.53 28.859 -3.332 1 98.19 74 ILE B N 1
ATOM 3898 C CA . ILE B 1 74 ? 0.485 28.703 -4.336 1 98.19 74 ILE B CA 1
ATOM 3899 C C . ILE B 1 74 ? -0.786 28.172 -3.68 1 98.19 74 ILE B C 1
ATOM 3901 O O . ILE B 1 74 ? -1.879 28.688 -3.918 1 98.19 74 ILE B O 1
ATOM 3905 N N . VAL B 1 75 ? -0.665 27.219 -2.814 1 98.19 75 VAL B N 1
ATOM 3906 C CA . VAL B 1 75 ? -1.808 26.594 -2.16 1 98.19 75 VAL B CA 1
ATOM 3907 C C . VAL B 1 75 ? -2.502 27.594 -1.249 1 98.19 75 VAL B C 1
ATOM 3909 O O . VAL B 1 75 ? -3.729 27.719 -1.264 1 98.19 75 VAL B O 1
ATOM 3912 N N . ILE B 1 76 ? -1.689 28.375 -0.486 1 98.19 76 ILE B N 1
ATOM 3913 C CA . ILE B 1 76 ? -2.314 29.297 0.457 1 98.19 76 ILE B CA 1
ATOM 3914 C C . ILE B 1 76 ? -3.008 30.438 -0.305 1 98.19 76 ILE B C 1
ATOM 3916 O O . ILE B 1 76 ? -4.051 30.922 0.123 1 98.19 76 ILE B O 1
ATOM 3920 N N . VAL B 1 77 ? -2.469 30.859 -1.429 1 98.31 77 VAL B N 1
ATOM 3921 C CA . VAL B 1 77 ? -3.104 31.891 -2.25 1 98.31 77 VAL B CA 1
ATOM 3922 C C . VAL B 1 77 ? -4.453 31.391 -2.756 1 98.31 77 VAL B C 1
ATOM 3924 O O . VAL B 1 77 ? -5.449 32.125 -2.711 1 98.31 77 VAL B O 1
ATOM 3927 N N . LEU B 1 78 ? -4.469 30.156 -3.186 1 98.38 78 LEU B N 1
ATOM 3928 C CA . LEU B 1 78 ? -5.715 29.578 -3.678 1 98.38 78 LEU B CA 1
ATOM 3929 C C . LEU B 1 78 ? -6.727 29.422 -2.551 1 98.38 78 LEU B C 1
ATOM 3931 O O . LEU B 1 78 ? -7.926 29.641 -2.752 1 98.38 78 LEU B O 1
ATOM 3935 N N . MET B 1 79 ? -6.262 29.078 -1.378 1 98.44 79 MET B N 1
ATOM 3936 C CA . MET B 1 79 ? -7.125 29.031 -0.203 1 98.44 79 MET B CA 1
ATOM 3937 C C . MET B 1 79 ? -7.688 30.422 0.119 1 98.44 79 MET B C 1
ATOM 3939 O O . MET B 1 79 ? -8.875 30.547 0.417 1 98.44 79 MET B O 1
ATOM 3943 N N . GLY B 1 80 ? -6.836 31.391 0.047 1 98.31 80 GLY B N 1
ATOM 3944 C CA . GLY B 1 80 ? -7.258 32.75 0.299 1 98.31 80 GLY B CA 1
ATOM 3945 C C . GLY B 1 80 ? -8.273 33.281 -0.707 1 98.31 80 GLY B C 1
ATOM 3946 O O . GLY B 1 80 ? -9.281 33.875 -0.329 1 98.31 80 GLY B O 1
ATOM 3947 N N . VAL B 1 81 ? -8.055 32.969 -1.95 1 98.25 81 VAL B N 1
ATOM 3948 C CA . VAL B 1 81 ? -8.969 33.375 -3.012 1 98.25 81 VAL B CA 1
ATOM 3949 C C . VAL B 1 81 ? -10.328 32.719 -2.801 1 98.25 81 VAL B C 1
ATOM 3951 O O . VAL B 1 81 ? -11.367 33.344 -3.064 1 98.25 81 VAL B O 1
ATOM 3954 N N . SER B 1 82 ? -10.352 31.531 -2.285 1 98.12 82 SER B N 1
ATOM 3955 C CA . SER B 1 82 ? -11.594 30.781 -2.105 1 98.12 82 SER B CA 1
ATOM 3956 C C . SER B 1 82 ? -12.5 31.453 -1.073 1 98.12 82 SER B C 1
ATOM 3958 O O . SER B 1 82 ? -13.703 31.188 -1.038 1 98.12 82 SER B O 1
ATOM 3960 N N . THR B 1 83 ? -11.891 32.344 -0.213 1 97.69 83 THR B N 1
ATOM 3961 C CA . THR B 1 83 ? -12.68 33.031 0.797 1 97.69 83 THR B CA 1
ATOM 3962 C C . THR B 1 83 ? -13.719 33.938 0.141 1 97.69 83 THR B C 1
ATOM 3964 O O . THR B 1 83 ? -14.773 34.188 0.718 1 97.69 83 THR B O 1
ATOM 3967 N N . VAL B 1 84 ? -13.516 34.344 -1.056 1 97.31 84 VAL B N 1
ATOM 3968 C CA . VAL B 1 84 ? -14.367 35.281 -1.771 1 97.31 84 VAL B CA 1
ATOM 3969 C C . VAL B 1 84 ? -15.664 34.594 -2.191 1 97.31 84 VAL B C 1
ATOM 3971 O O . VAL B 1 84 ? -16.75 35.188 -2.123 1 97.31 84 VAL B O 1
ATOM 3974 N N . TYR B 1 85 ? -15.578 33.344 -2.547 1 96.94 85 TYR B N 1
ATOM 3975 C CA . TYR B 1 85 ? -16.766 32.688 -3.107 1 96.94 85 TYR B CA 1
ATOM 3976 C C . TYR B 1 85 ? -17.297 31.625 -2.16 1 96.94 85 TYR B C 1
ATOM 3978 O O . TYR B 1 85 ? -18.266 30.922 -2.484 1 96.94 85 TYR B O 1
ATOM 3986 N N . SER B 1 86 ? -16.766 31.531 -1 1 97.75 86 SER B N 1
ATOM 3987 C CA . SER B 1 86 ? -17.219 30.547 -0.027 1 97.75 86 SER B CA 1
ATOM 3988 C C . SER B 1 86 ? -18.531 30.969 0.622 1 97.75 86 SER B C 1
ATOM 3990 O O . SER B 1 86 ? -18.766 32.156 0.844 1 97.75 86 SER B O 1
ATOM 3992 N N . VAL B 1 87 ? -19.359 29.953 0.883 1 97.62 87 VAL B N 1
ATOM 3993 C CA . VAL B 1 87 ? -20.594 30.219 1.621 1 97.62 87 VAL B CA 1
ATOM 3994 C C . VAL B 1 87 ? -20.266 30.656 3.047 1 97.62 87 VAL B C 1
ATOM 3996 O O . VAL B 1 87 ? -20.766 31.672 3.527 1 97.62 87 VAL B O 1
ATOM 3999 N N . ASP B 1 88 ? -19.438 29.891 3.713 1 98 88 ASP B N 1
ATOM 4000 C CA . ASP B 1 88 ? -18.891 30.25 5.02 1 98 88 ASP B CA 1
ATOM 4001 C C . ASP B 1 88 ? -17.516 30.891 4.879 1 98 88 ASP B C 1
ATOM 4003 O O . ASP B 1 88 ? -16.5 30.203 5.008 1 98 88 ASP B O 1
ATOM 4007 N N . ARG B 1 89 ? -17.438 32.125 4.777 1 98 89 ARG B N 1
ATOM 4008 C CA . ARG B 1 89 ? -16.188 32.844 4.543 1 98 89 ARG B CA 1
ATOM 4009 C C . ARG B 1 89 ? -15.297 32.812 5.781 1 98 89 ARG B C 1
ATOM 4011 O O . ARG B 1 89 ? -14.07 32.812 5.668 1 98 89 ARG B O 1
ATOM 4018 N N . GLY B 1 90 ? -15.945 32.875 6.953 1 96.75 90 GLY B N 1
ATOM 4019 C CA . GLY B 1 90 ? -15.188 32.812 8.195 1 96.75 90 GLY B CA 1
ATOM 4020 C C . GLY B 1 90 ? -14.375 31.547 8.328 1 96.75 90 GLY B C 1
ATOM 4021 O O . GLY B 1 90 ? -13.195 31.594 8.68 1 96.75 90 GLY B O 1
ATOM 4022 N N . LEU B 1 91 ? -15.039 30.484 8.039 1 96 91 LEU B N 1
ATOM 4023 C CA . LEU B 1 91 ? -14.359 29.203 8.117 1 96 91 LEU B CA 1
ATOM 4024 C C . LEU B 1 91 ? -13.242 29.109 7.078 1 96 91 LEU B C 1
ATOM 4026 O O . LEU B 1 91 ? -12.164 28.578 7.363 1 96 91 LEU B O 1
ATOM 4030 N N . ALA B 1 92 ? -13.5 29.578 5.875 1 98 92 ALA B N 1
ATOM 4031 C CA . ALA B 1 92 ? -12.484 29.594 4.82 1 98 92 ALA B CA 1
ATOM 4032 C C . ALA B 1 92 ? -11.25 30.375 5.246 1 98 92 ALA B C 1
ATOM 4034 O O . ALA B 1 92 ? -10.125 29.922 5.059 1 98 92 ALA B O 1
ATOM 4035 N N . LEU B 1 93 ? -11.469 31.484 5.805 1 97.06 93 LEU B N 1
ATOM 4036 C CA . LEU B 1 93 ? -10.375 32.344 6.258 1 97.06 93 LEU B CA 1
ATOM 4037 C C . LEU B 1 93 ? -9.609 31.688 7.398 1 97.06 93 LEU B C 1
ATOM 4039 O O . LEU B 1 93 ? -8.375 31.734 7.438 1 97.06 93 LEU B O 1
ATOM 4043 N N . GLN B 1 94 ? -10.32 31.109 8.336 1 93.94 94 GLN B N 1
ATOM 4044 C CA . GLN B 1 94 ? -9.688 30.438 9.469 1 93.94 94 GLN B CA 1
ATOM 4045 C C . GLN B 1 94 ? -8.758 29.328 9 1 93.94 94 GLN B C 1
ATOM 4047 O O . GLN B 1 94 ? -7.633 29.203 9.492 1 93.94 94 GLN B O 1
ATOM 4052 N N . GLU B 1 95 ? -9.219 28.516 8.07 1 95.31 95 GLU B N 1
ATOM 4053 C CA . GLU B 1 95 ? -8.398 27.422 7.539 1 95.31 95 GLU B CA 1
ATOM 4054 C C . GLU B 1 95 ? -7.195 27.969 6.773 1 95.31 95 GLU B C 1
ATOM 4056 O O . GLU B 1 95 ? -6.121 27.359 6.793 1 95.31 95 GLU B O 1
ATOM 4061 N N . THR B 1 96 ? -7.391 29.047 6.082 1 97.06 96 THR B N 1
ATOM 4062 C CA . THR B 1 96 ? -6.297 29.688 5.352 1 97.06 96 THR B CA 1
ATOM 4063 C C . THR B 1 96 ? -5.227 30.188 6.309 1 97.06 96 THR B C 1
ATOM 4065 O O . THR B 1 96 ? -4.035 29.953 6.102 1 97.06 96 THR B O 1
ATOM 4068 N N . ILE B 1 97 ? -5.648 30.828 7.352 1 94 97 ILE B N 1
ATOM 4069 C CA . ILE B 1 97 ? -4.727 31.344 8.352 1 94 97 ILE B CA 1
ATOM 4070 C C . ILE B 1 97 ? -3.977 30.188 9.016 1 94 97 ILE B C 1
ATOM 4072 O O . ILE B 1 97 ? -2.77 30.281 9.25 1 94 97 ILE B O 1
ATOM 4076 N N . ARG B 1 98 ? -4.668 29.125 9.281 1 92.69 98 ARG B N 1
ATOM 4077 C CA . ARG B 1 98 ? -4.035 27.953 9.867 1 92.69 98 ARG B CA 1
ATOM 4078 C C . ARG B 1 98 ? -2.918 27.422 8.977 1 92.69 98 ARG B C 1
ATOM 4080 O O . ARG B 1 98 ? -1.831 27.094 9.453 1 92.69 98 ARG B O 1
ATOM 4087 N N . PHE B 1 99 ? -3.213 27.281 7.715 1 95.5 99 PHE B N 1
ATOM 4088 C CA . PHE B 1 99 ? -2.176 26.844 6.789 1 95.5 99 PHE B CA 1
ATOM 4089 C C . PHE B 1 99 ? -1.001 27.812 6.797 1 95.5 99 PHE B C 1
ATOM 4091 O O . PHE B 1 99 ? 0.155 27.406 6.703 1 95.5 99 PHE B O 1
ATOM 4098 N N . GLY B 1 100 ? -1.275 29.094 6.922 1 94.62 100 GLY B N 1
ATOM 4099 C CA . GLY B 1 100 ? -0.242 30.125 7.039 1 94.62 100 GLY B CA 1
ATOM 4100 C C . GLY B 1 100 ? 0.647 29.922 8.25 1 94.62 100 GLY B C 1
ATOM 4101 O O . GLY B 1 100 ? 1.853 30.188 8.188 1 94.62 100 GLY B O 1
ATOM 4102 N N . THR B 1 101 ? 0.055 29.484 9.344 1 93 101 THR B N 1
ATOM 4103 C CA . THR B 1 101 ? 0.842 29.25 10.547 1 93 101 THR B CA 1
ATOM 4104 C C . THR B 1 101 ? 1.866 28.141 10.305 1 93 101 THR B C 1
ATOM 4106 O O . THR B 1 101 ? 2.971 28.172 10.852 1 93 101 THR B O 1
ATOM 4109 N N . TYR B 1 102 ? 1.546 27.156 9.492 1 94.5 102 TYR B N 1
ATOM 4110 C CA . TYR B 1 102 ? 2.502 26.094 9.172 1 94.5 102 TYR B CA 1
ATOM 4111 C C . TYR B 1 102 ? 3.672 26.656 8.367 1 94.5 102 TYR B C 1
ATOM 4113 O O . TYR B 1 102 ? 4.812 26.219 8.539 1 94.5 102 TYR B O 1
ATOM 4121 N N . ILE B 1 103 ? 3.377 27.609 7.504 1 95.25 103 ILE B N 1
ATOM 4122 C CA . ILE B 1 103 ? 4.434 28.25 6.734 1 95.25 103 ILE B CA 1
ATOM 4123 C C . ILE B 1 103 ? 5.352 29.031 7.676 1 95.25 103 ILE B C 1
ATOM 4125 O O . ILE B 1 103 ? 6.578 28.969 7.547 1 95.25 103 ILE B O 1
ATOM 4129 N N . ALA B 1 104 ? 4.723 29.688 8.648 1 93.69 104 ALA B N 1
ATOM 4130 C CA . ALA B 1 104 ? 5.492 30.453 9.625 1 93.69 104 ALA B CA 1
ATOM 4131 C C . ALA B 1 104 ? 6.375 29.531 10.469 1 93.69 104 ALA B C 1
ATOM 4133 O O . ALA B 1 104 ? 7.539 29.859 10.719 1 93.69 104 ALA B O 1
ATOM 4134 N N . ILE B 1 105 ? 5.848 28.453 10.852 1 93.75 105 ILE B N 1
ATOM 4135 C CA . ILE B 1 105 ? 6.59 27.484 11.641 1 93.75 105 ILE B CA 1
ATOM 4136 C C . ILE B 1 105 ? 7.762 26.938 10.828 1 93.75 105 ILE B C 1
ATOM 4138 O O . ILE B 1 105 ? 8.891 26.859 11.328 1 93.75 105 ILE B O 1
ATOM 4142 N N . LEU B 1 106 ? 7.441 26.609 9.609 1 95.75 106 LEU B N 1
ATOM 4143 C CA . LEU B 1 106 ? 8.484 26.078 8.734 1 95.75 106 LEU B CA 1
ATOM 4144 C C . LEU B 1 106 ? 9.586 27.109 8.531 1 95.75 106 LEU B C 1
ATOM 4146 O O . LEU B 1 106 ? 10.773 26.781 8.562 1 95.75 106 LEU B O 1
ATOM 4150 N N . TYR B 1 107 ? 9.234 28.344 8.328 1 95.75 107 TYR B N 1
ATOM 4151 C CA . TYR B 1 107 ? 10.211 29.422 8.156 1 95.75 107 TYR B CA 1
ATOM 4152 C C . TYR B 1 107 ? 11.125 29.531 9.367 1 95.75 107 TYR B C 1
ATOM 4154 O O . TYR B 1 107 ? 12.344 29.562 9.227 1 95.75 107 TYR B O 1
ATOM 4162 N N . TYR B 1 108 ? 10.484 29.625 10.492 1 94.56 108 TYR B N 1
ATOM 4163 C CA . TYR B 1 108 ? 11.289 29.75 11.703 1 94.56 108 TYR B CA 1
ATOM 4164 C C . TYR B 1 108 ? 12.242 28.562 11.859 1 94.56 108 TYR B C 1
ATOM 4166 O O . TYR B 1 108 ? 13.422 28.75 12.172 1 94.56 108 TYR B O 1
ATOM 4174 N N . PHE B 1 109 ? 11.742 27.375 11.648 1 94 109 PHE B N 1
ATOM 4175 C CA . PHE B 1 109 ? 12.516 26.156 11.82 1 94 109 PHE B CA 1
ATOM 4176 C C . PHE B 1 109 ? 13.734 26.156 10.906 1 94 109 PHE B C 1
ATOM 4178 O O . PHE B 1 109 ? 14.859 25.906 11.352 1 94 109 PHE B O 1
ATOM 4185 N N . VAL B 1 110 ? 13.57 26.547 9.68 1 94.62 110 VAL B N 1
ATOM 4186 C CA . VAL B 1 110 ? 14.625 26.438 8.68 1 94.62 110 VAL B CA 1
ATOM 4187 C C . VAL B 1 110 ? 15.602 27.594 8.828 1 94.62 110 VAL B C 1
ATOM 4189 O O . VAL B 1 110 ? 16.781 27.469 8.516 1 94.62 110 VAL B O 1
ATOM 4192 N N . SER B 1 111 ? 15.133 28.703 9.414 1 93.88 111 SER B N 1
ATOM 4193 C CA . SER B 1 111 ? 15.969 29.906 9.508 1 93.88 111 SER B CA 1
ATOM 4194 C C . SER B 1 111 ? 16.781 29.906 10.805 1 93.88 111 SER B C 1
ATOM 4196 O O . SER B 1 111 ? 17.891 30.438 10.844 1 93.88 111 SER B O 1
ATOM 4198 N N . GLU B 1 112 ? 16.203 29.281 11.852 1 93.94 112 GLU B N 1
ATOM 4199 C CA . GLU B 1 112 ? 16.797 29.516 13.156 1 93.94 112 GLU B CA 1
ATOM 4200 C C . GLU B 1 112 ? 17.328 28.219 13.766 1 93.94 112 GLU B C 1
ATOM 4202 O O . GLU B 1 112 ? 18.125 28.25 14.711 1 93.94 112 GLU B O 1
ATOM 4207 N N . ILE B 1 113 ? 16.969 27.078 13.273 1 94.25 113 ILE B N 1
ATOM 4208 C CA . ILE B 1 113 ? 17.391 25.797 13.828 1 94.25 113 ILE B CA 1
ATOM 4209 C C . ILE B 1 113 ? 18.625 25.297 13.07 1 94.25 113 ILE B C 1
ATOM 4211 O O . ILE B 1 113 ? 18.625 25.266 11.844 1 94.25 113 ILE B O 1
ATOM 4215 N N . ASN B 1 114 ? 19.641 25 13.812 1 92.62 114 ASN B N 1
ATOM 4216 C CA . ASN B 1 114 ? 20.844 24.406 13.273 1 92.62 114 ASN B CA 1
ATOM 4217 C C . ASN B 1 114 ? 20.859 22.891 13.469 1 92.62 114 ASN B C 1
ATOM 4219 O O . ASN B 1 114 ? 20.797 22.406 14.602 1 92.62 114 ASN B O 1
ATOM 4223 N N . ILE B 1 115 ? 20.984 22.188 12.477 1 89 115 ILE B N 1
ATOM 4224 C CA . ILE B 1 115 ? 20.828 20.734 12.508 1 89 115 ILE B CA 1
ATOM 4225 C C . ILE B 1 115 ? 21.906 20.125 13.398 1 89 115 ILE B C 1
ATOM 4227 O O . ILE B 1 115 ? 21.641 19.172 14.133 1 89 115 ILE B O 1
ATOM 4231 N N . LYS B 1 116 ? 23.141 20.609 13.367 1 89.62 116 LYS B N 1
ATOM 4232 C CA . LYS B 1 116 ? 24.25 20.047 14.141 1 89.62 116 LYS B CA 1
ATOM 4233 C C . LYS B 1 116 ? 24.078 20.328 15.633 1 89.62 116 LYS B C 1
ATOM 4235 O O . LYS B 1 116 ? 24.266 19.438 16.469 1 89.62 116 LYS B O 1
ATOM 4240 N N . LYS B 1 117 ? 23.516 21.438 15.953 1 92.88 117 LYS B N 1
ATOM 4241 C CA . LYS B 1 117 ? 23.484 21.875 17.344 1 92.88 117 LYS B CA 1
ATOM 4242 C C . LYS B 1 117 ? 22.125 21.594 17.984 1 92.88 117 LYS B C 1
ATOM 4244 O O . LYS B 1 117 ? 22.047 21.328 19.188 1 92.88 117 LYS B O 1
ATOM 4249 N N . ASP B 1 118 ? 21.047 21.641 17.141 1 94.81 118 ASP B N 1
ATOM 4250 C CA . ASP B 1 118 ? 19.719 21.734 17.734 1 94.81 118 ASP B CA 1
ATOM 4251 C C . ASP B 1 118 ? 18.922 20.453 17.469 1 94.81 118 ASP B C 1
ATOM 4253 O O . ASP B 1 118 ? 17.891 20.234 18.109 1 94.81 118 ASP B O 1
ATOM 4257 N N . LEU B 1 119 ? 19.328 19.609 16.609 1 92.94 119 LEU B N 1
ATOM 4258 C CA . LEU B 1 119 ? 18.531 18.453 16.203 1 92.94 119 LEU B CA 1
ATOM 4259 C C . LEU B 1 119 ? 18.219 17.562 17.406 1 92.94 119 LEU B C 1
ATOM 4261 O O . LEU B 1 119 ? 17.078 17.094 17.562 1 92.94 119 LEU B O 1
ATOM 4265 N N . GLY B 1 120 ? 19.25 17.312 18.219 1 93.44 120 GLY B N 1
ATOM 4266 C CA . GLY B 1 120 ? 19.031 16.516 19.406 1 93.44 120 GLY B CA 1
ATOM 4267 C C . GLY B 1 120 ? 17.953 17.062 20.312 1 93.44 120 GLY B C 1
ATOM 4268 O O . GLY B 1 120 ? 17.125 16.312 20.844 1 93.44 120 GLY B O 1
ATOM 4269 N N . LYS B 1 121 ? 17.906 18.375 20.516 1 95.56 121 LYS B N 1
ATOM 4270 C CA . LYS B 1 121 ? 16.891 19.031 21.328 1 95.56 121 LYS B CA 1
ATOM 4271 C C . LYS B 1 121 ? 15.508 18.891 20.703 1 95.56 121 LYS B C 1
ATOM 4273 O O . LYS B 1 121 ? 14.523 18.625 21.391 1 95.56 121 LYS B O 1
ATOM 4278 N N . VAL B 1 122 ? 15.469 19.094 19.391 1 95.94 122 VAL B N 1
ATOM 4279 C CA . VAL B 1 122 ? 14.203 19 18.672 1 95.94 122 VAL B CA 1
ATOM 4280 C C . VAL B 1 122 ? 13.602 17.609 18.844 1 95.94 122 VAL B C 1
ATOM 4282 O O . VAL B 1 122 ? 12.422 17.469 19.172 1 95.94 122 VAL B O 1
ATOM 4285 N N . VAL B 1 123 ? 14.438 16.594 18.703 1 94.88 123 VAL B N 1
ATOM 4286 C CA . VAL B 1 123 ? 13.992 15.211 18.828 1 94.88 123 VAL B CA 1
ATOM 4287 C C . VAL B 1 123 ? 13.484 14.953 20.25 1 94.88 123 VAL B C 1
ATOM 4289 O O . VAL B 1 123 ? 12.422 14.359 20.438 1 94.88 123 VAL B O 1
ATOM 4292 N N . ARG B 1 124 ? 14.133 15.453 21.266 1 95.44 124 ARG B N 1
ATOM 4293 C CA . ARG B 1 124 ? 13.734 15.258 22.656 1 95.44 124 ARG B CA 1
ATOM 4294 C C . ARG B 1 124 ? 12.398 15.938 22.953 1 95.44 124 ARG B C 1
ATOM 4296 O O . ARG B 1 124 ? 11.539 15.359 23.625 1 95.44 124 ARG B O 1
ATOM 4303 N N . PHE B 1 125 ? 12.211 17.078 22.391 1 96.94 125 PHE B N 1
ATOM 4304 C CA . PHE B 1 125 ? 11 17.844 22.656 1 96.94 125 PHE B CA 1
ATOM 4305 C C . PHE B 1 125 ? 9.812 17.266 21.906 1 96.94 125 PHE B C 1
ATOM 4307 O O . PHE B 1 125 ? 8.664 17.578 22.203 1 96.94 125 PHE B O 1
ATOM 4314 N N . ILE B 1 126 ? 10.078 16.438 20.953 1 96.5 126 ILE B N 1
ATOM 4315 C CA . ILE B 1 126 ? 9.008 15.758 20.234 1 96.5 126 ILE B CA 1
ATOM 4316 C C . ILE B 1 126 ? 8.664 14.445 20.938 1 96.5 126 ILE B C 1
ATOM 4318 O O . ILE B 1 126 ? 7.492 14.125 21.141 1 96.5 126 ILE B O 1
ATOM 4322 N N . TYR B 1 127 ? 9.656 13.695 21.438 1 97.44 127 TYR B N 1
ATOM 4323 C CA . TYR B 1 127 ? 9.43 12.328 21.891 1 97.44 127 TYR B CA 1
ATOM 4324 C C . TYR B 1 127 ? 9.125 12.297 23.391 1 97.44 127 TYR B C 1
ATOM 4326 O O . TYR B 1 127 ? 8.469 11.367 23.875 1 97.44 127 TYR B O 1
ATOM 4334 N N . TYR B 1 128 ? 9.602 13.328 24.188 1 97.38 128 TYR B N 1
ATOM 4335 C CA . TYR B 1 128 ? 9.289 13.328 25.609 1 97.38 128 TYR B CA 1
ATOM 4336 C C . TYR B 1 128 ? 7.785 13.469 25.828 1 97.38 128 TYR B C 1
ATOM 4338 O O . TYR B 1 128 ? 7.188 12.68 26.562 1 97.38 128 TYR B O 1
ATOM 4346 N N . PRO B 1 129 ? 7.188 14.438 25.188 1 97.44 129 PRO B N 1
ATOM 4347 C CA . PRO B 1 129 ? 5.734 14.5 25.328 1 97.44 129 PRO B CA 1
ATOM 4348 C C . PRO B 1 129 ? 5.027 13.25 24.828 1 97.44 129 PRO B C 1
ATOM 4350 O O . PRO B 1 129 ? 4.027 12.812 25.406 1 97.44 129 PRO B O 1
ATOM 4353 N N . ALA B 1 130 ? 5.48 12.711 23.734 1 97.94 130 ALA B N 1
ATOM 4354 C CA . ALA B 1 130 ? 4.898 11.477 23.219 1 97.94 130 ALA B CA 1
ATOM 4355 C C . ALA B 1 130 ? 4.98 10.352 24.25 1 97.94 130 ALA B C 1
ATOM 4357 O O . ALA B 1 130 ? 4.055 9.539 24.359 1 97.94 130 ALA B O 1
ATOM 4358 N N . PHE B 1 131 ? 6.094 10.312 24.938 1 98.19 131 PHE B N 1
ATOM 4359 C CA . PHE B 1 131 ? 6.262 9.32 25.984 1 98.19 131 PHE B CA 1
ATOM 4360 C C . PHE B 1 131 ? 5.227 9.516 27.094 1 98.19 131 PHE B C 1
ATOM 4362 O O . PHE B 1 131 ? 4.594 8.555 27.531 1 98.19 131 PHE B O 1
ATOM 4369 N N . ILE B 1 132 ? 5.059 10.727 27.469 1 98.12 132 ILE B N 1
ATOM 4370 C CA . ILE B 1 132 ? 4.098 11.047 28.516 1 98.12 132 ILE B CA 1
ATOM 4371 C C . ILE B 1 132 ? 2.691 10.664 28.078 1 98.12 132 ILE B C 1
ATOM 4373 O O . ILE B 1 132 ? 1.959 10 28.812 1 98.12 132 ILE B O 1
ATOM 4377 N N . ILE B 1 133 ? 2.336 11.031 26.891 1 97.75 133 ILE B N 1
ATOM 4378 C CA . ILE B 1 133 ? 1.024 10.711 26.344 1 97.75 133 ILE B CA 1
ATOM 4379 C C . ILE B 1 133 ? 0.858 9.195 26.25 1 97.75 133 ILE B C 1
ATOM 4381 O O . ILE B 1 133 ? -0.225 8.672 26.516 1 97.75 133 ILE B O 1
ATOM 4385 N N . GLY B 1 134 ? 1.943 8.508 25.844 1 98.31 134 GLY B N 1
ATOM 4386 C CA . GLY B 1 134 ? 1.907 7.055 25.766 1 98.31 134 GLY B CA 1
ATOM 4387 C C . GLY B 1 134 ? 1.634 6.387 27.094 1 98.31 134 GLY B C 1
ATOM 4388 O O . GLY B 1 134 ? 0.833 5.453 27.172 1 98.31 134 GLY B O 1
ATOM 4389 N N . VAL B 1 135 ? 2.285 6.844 28.109 1 98.12 135 VAL B N 1
ATOM 4390 C CA . VAL B 1 135 ? 2.08 6.305 29.453 1 98.12 135 VAL B CA 1
ATOM 4391 C C . VAL B 1 135 ? 0.646 6.574 29.906 1 98.12 135 VAL B C 1
ATOM 4393 O O . VAL B 1 135 ? -0.032 5.672 30.406 1 98.12 135 VAL B O 1
ATOM 4396 N N . LEU B 1 136 ? 0.201 7.758 29.688 1 97.12 136 LEU B N 1
ATOM 4397 C CA . LEU B 1 136 ? -1.165 8.117 30.047 1 97.12 136 LEU B CA 1
ATOM 4398 C C . LEU B 1 136 ? -2.174 7.277 29.281 1 97.12 136 LEU B C 1
ATOM 4400 O O . LEU B 1 136 ? -3.242 6.949 29.797 1 97.12 136 LEU B O 1
ATOM 4404 N N . GLY B 1 137 ? -1.84 7 28.031 1 96.94 137 GLY B N 1
ATOM 4405 C CA . GLY B 1 137 ? -2.707 6.152 27.219 1 96.94 137 GLY B CA 1
ATOM 4406 C C . GLY B 1 137 ? -2.879 4.762 27.797 1 96.94 137 GLY B C 1
ATOM 4407 O O . GLY B 1 137 ? -3.996 4.246 27.875 1 96.94 137 GLY B O 1
ATOM 4408 N N . VAL B 1 138 ? -1.828 4.172 28.266 1 96.19 138 VAL B N 1
ATOM 4409 C CA . VAL B 1 138 ? -1.876 2.844 28.875 1 96.19 138 VAL B CA 1
ATOM 4410 C C . VAL B 1 138 ? -2.67 2.9 30.172 1 96.19 138 VAL B C 1
ATOM 4412 O O . VAL B 1 138 ? -3.488 2.018 30.453 1 96.19 138 VAL B O 1
ATOM 4415 N N . ILE B 1 139 ? -2.432 3.904 30.922 1 96.06 139 ILE B N 1
ATOM 4416 C CA . ILE B 1 139 ? -3.162 4.082 32.188 1 96.06 139 ILE B CA 1
ATOM 4417 C C . ILE B 1 139 ? -4.656 4.223 31.875 1 96.06 139 ILE B C 1
ATOM 4419 O O . ILE B 1 139 ? -5.484 3.605 32.562 1 96.06 139 ILE B O 1
ATOM 4423 N N . GLN B 1 140 ? -4.941 5.055 30.875 1 95.56 140 GLN B N 1
ATOM 4424 C CA . GLN B 1 140 ? -6.332 5.234 30.484 1 95.56 140 GLN B CA 1
ATOM 4425 C C . GLN B 1 140 ? -6.961 3.91 30.062 1 95.56 140 GLN B C 1
ATOM 4427 O O . GLN B 1 140 ? -8.125 3.641 30.375 1 95.56 140 GLN B O 1
ATOM 4432 N N . PHE B 1 141 ? -6.262 3.143 29.438 1 93.06 141 PHE B N 1
ATOM 4433 C CA . PHE B 1 141 ? -6.762 1.859 28.953 1 93.06 141 PHE B CA 1
ATOM 4434 C C . PHE B 1 141 ? -7.051 0.927 30.125 1 93.06 141 PHE B C 1
ATOM 4436 O O . PHE B 1 141 ? -8.07 0.228 30.141 1 93.06 141 PHE B O 1
ATOM 4443 N N . ILE B 1 142 ? -6.223 0.877 31.109 1 92.69 142 ILE B N 1
ATOM 4444 C CA . ILE B 1 142 ? -6.328 -0.03 32.25 1 92.69 142 ILE B CA 1
ATOM 4445 C C . ILE B 1 142 ? -7.426 0.451 33.188 1 92.69 142 ILE B C 1
ATOM 4447 O O . ILE B 1 142 ? -8.242 -0.346 33.656 1 92.69 142 ILE B O 1
ATOM 4451 N N . THR B 1 143 ? -7.543 1.737 33.438 1 93.31 143 THR B N 1
ATOM 4452 C CA . THR B 1 143 ? -8.461 2.273 34.438 1 93.31 143 THR B CA 1
ATOM 4453 C C . THR B 1 143 ? -9.828 2.555 33.812 1 93.31 143 THR B C 1
ATOM 4455 O O . THR B 1 143 ? -10.836 2.596 34.531 1 93.31 143 THR B O 1
ATOM 4458 N N . GLY B 1 144 ? -9.797 2.906 32.5 1 90.81 144 GLY B N 1
ATOM 4459 C CA . GLY B 1 144 ? -11.039 3.279 31.828 1 90.81 144 GLY B CA 1
ATOM 4460 C C . GLY B 1 144 ? -11.438 4.719 32.094 1 90.81 144 GLY B C 1
ATOM 4461 O O . GLY B 1 144 ? -12.422 5.203 31.516 1 90.81 144 GLY B O 1
ATOM 4462 N N . LYS B 1 145 ? -10.68 5.371 32.875 1 89.19 145 LYS B N 1
ATOM 4463 C CA . LYS B 1 145 ? -11.023 6.738 33.219 1 89.19 145 LYS B CA 1
ATOM 4464 C C . LYS B 1 145 ? -10.836 7.688 32.062 1 89.19 145 LYS B C 1
ATOM 4466 O O . LYS B 1 145 ? -9.797 7.668 31.391 1 89.19 145 LYS B O 1
ATOM 4471 N N . GLY B 1 146 ? -11.859 8.5 31.75 1 85.81 146 GLY B N 1
ATOM 4472 C CA . GLY B 1 146 ? -11.75 9.523 30.719 1 85.81 146 GLY B CA 1
ATOM 4473 C C . GLY B 1 146 ? -12.086 9.008 29.344 1 85.81 146 GLY B C 1
ATOM 4474 O O . GLY B 1 146 ? -11.984 9.742 28.359 1 85.81 146 GLY B O 1
ATOM 4475 N N . ILE B 1 147 ? -12.508 7.777 29.25 1 87.25 147 ILE B N 1
ATOM 4476 C CA . ILE B 1 147 ? -12.82 7.199 27.953 1 87.25 147 ILE B CA 1
ATOM 4477 C C . ILE B 1 147 ? -14.258 7.547 27.562 1 87.25 147 ILE B C 1
ATOM 4479 O O . ILE B 1 147 ? -15.18 7.383 28.359 1 87.25 147 ILE B O 1
ATOM 4483 N N . THR B 1 148 ? -14.422 8.094 26.391 1 81.19 148 THR B N 1
ATOM 4484 C CA . THR B 1 148 ? -15.742 8.5 25.922 1 81.19 148 THR B CA 1
ATOM 4485 C C . THR B 1 148 ? -16.078 7.812 24.609 1 81.19 148 THR B C 1
ATOM 4487 O O . THR B 1 148 ? -17.219 7.914 24.125 1 81.19 148 THR B O 1
ATOM 4490 N N . ARG B 1 149 ? -15.203 7.152 24 1 86.75 149 ARG B N 1
ATOM 4491 C CA . ARG B 1 149 ? -15.398 6.527 22.703 1 86.75 149 ARG B CA 1
ATOM 4492 C C . ARG B 1 149 ? -15.266 5.012 22.797 1 86.75 149 ARG B C 1
ATOM 4494 O O . ARG B 1 149 ? -14.398 4.504 23.5 1 86.75 149 ARG B O 1
ATOM 4501 N N . TYR B 1 150 ? -16.172 4.344 22.109 1 80.88 150 TYR B N 1
ATOM 4502 C CA . TYR B 1 150 ? -16.188 2.885 22.141 1 80.88 150 TYR B CA 1
ATOM 4503 C C . TYR B 1 150 ? -16.328 2.307 20.75 1 80.88 150 TYR B C 1
ATOM 4505 O O . TYR B 1 150 ? -16.891 2.951 19.844 1 80.88 150 TYR B O 1
ATOM 4513 N N . ALA B 1 151 ? -15.781 1.218 20.453 1 73.75 151 ALA B N 1
ATOM 4514 C CA . ALA B 1 151 ? -15.961 0.424 19.25 1 73.75 151 ALA B CA 1
ATOM 4515 C C . ALA B 1 151 ? -16.391 -1.001 19.578 1 73.75 151 ALA B C 1
ATOM 4517 O O . ALA B 1 151 ? -15.602 -1.785 20.109 1 73.75 151 ALA B O 1
ATOM 4518 N N . ASN B 1 152 ? -17.578 -1.323 19.141 1 72.69 152 ASN B N 1
ATOM 4519 C CA . ASN B 1 152 ? -18.125 -2.643 19.438 1 72.69 152 ASN B CA 1
ATOM 4520 C C . ASN B 1 152 ? -18.016 -2.969 20.922 1 72.69 152 ASN B C 1
ATOM 4522 O O . ASN B 1 152 ? -17.5 -4.031 21.297 1 72.69 152 ASN B O 1
ATOM 4526 N N . GLY B 1 153 ? -18.234 -1.972 21.781 1 76.25 153 GLY B N 1
ATOM 4527 C CA . GLY B 1 153 ? -18.25 -2.186 23.219 1 76.25 153 GLY B CA 1
ATOM 4528 C C . GLY B 1 153 ? -16.891 -2.088 23.859 1 76.25 153 GLY B C 1
ATOM 4529 O O . GLY B 1 153 ? -16.75 -2.191 25.078 1 76.25 153 GLY B O 1
ATOM 4530 N N . VAL B 1 154 ? -15.898 -1.865 23.016 1 80.75 154 VAL B N 1
ATOM 4531 C CA . VAL B 1 154 ? -14.555 -1.784 23.578 1 80.75 154 VAL B CA 1
ATOM 4532 C C . VAL B 1 154 ? -14.102 -0.325 23.625 1 80.75 154 VAL B C 1
ATOM 4534 O O . VAL B 1 154 ? -14.336 0.438 22.688 1 80.75 154 VAL B O 1
ATOM 4537 N N . ALA B 1 155 ? -13.578 0.04 24.781 1 85.88 155 ALA B N 1
ATOM 4538 C CA . ALA B 1 155 ? -13.133 1.408 25.016 1 85.88 155 ALA B CA 1
ATOM 4539 C C . ALA B 1 155 ? -11.922 1.753 24.156 1 85.88 155 ALA B C 1
ATOM 4541 O O . ALA B 1 155 ? -11.023 0.931 23.984 1 85.88 155 ALA B O 1
ATOM 4542 N N . ARG B 1 156 ? -11.93 2.949 23.547 1 92.06 156 ARG B N 1
ATOM 4543 C CA . ARG B 1 156 ? -10.828 3.469 22.75 1 92.06 156 ARG B CA 1
ATOM 4544 C C . ARG B 1 156 ? -10.141 4.637 23.453 1 92.06 156 ARG B C 1
ATOM 4546 O O . ARG B 1 156 ? -10.812 5.57 23.891 1 92.06 156 ARG B O 1
ATOM 4553 N N . ILE B 1 157 ? -8.914 4.617 23.531 1 94.75 157 ILE B N 1
ATOM 4554 C CA . ILE B 1 157 ? -8.203 5.648 24.281 1 94.75 157 ILE B CA 1
ATOM 4555 C C . ILE B 1 157 ? -8.016 6.883 23.406 1 94.75 157 ILE B C 1
ATOM 4557 O O . ILE B 1 157 ? -7.859 6.77 22.188 1 94.75 157 ILE B O 1
ATOM 4561 N N . VAL B 1 158 ? -7.961 8.117 24.062 1 94 158 VAL B N 1
ATOM 4562 C CA . VAL B 1 158 ? -7.84 9.383 23.359 1 94 158 VAL B CA 1
ATOM 4563 C C . VAL B 1 158 ? -6.773 10.25 24.016 1 94 158 VAL B C 1
ATOM 4565 O O . VAL B 1 158 ? -6.094 11.031 23.344 1 94 158 VAL B O 1
ATOM 4568 N N . VAL B 1 159 ? -6.688 10.164 25.391 1 94.5 159 VAL B N 1
ATOM 4569 C CA . VAL B 1 159 ? -5.754 10.875 26.266 1 94.5 159 VAL B CA 1
ATOM 4570 C C . VAL B 1 159 ? -5.902 12.383 26.047 1 94.5 159 VAL B C 1
ATOM 4572 O O . VAL B 1 159 ? -6.906 12.969 26.453 1 94.5 159 VAL B O 1
ATOM 4575 N N . THR B 1 160 ? -4.957 13.07 25.266 1 93.5 160 THR B N 1
ATOM 4576 C CA . THR B 1 160 ? -5.016 14.523 25.094 1 93.5 160 THR B CA 1
ATOM 4577 C C . THR B 1 160 ? -5.434 14.875 23.672 1 93.5 160 THR B C 1
ATOM 4579 O O . THR B 1 160 ? -5.547 16.062 23.328 1 93.5 160 THR B O 1
ATOM 4582 N N . LEU B 1 161 ? -5.652 13.93 22.828 1 93.12 161 LEU B N 1
ATOM 4583 C CA . LEU B 1 161 ? -5.973 14.203 21.438 1 93.12 161 LEU B CA 1
ATOM 4584 C C . LEU B 1 161 ? -7.48 14.273 21.234 1 93.12 161 LEU B C 1
ATOM 4586 O O . LEU B 1 161 ? -8.25 14.219 22.188 1 93.12 161 LEU B O 1
ATOM 4590 N N . ASP B 1 162 ? -7.918 14.586 20.094 1 89.31 162 ASP B N 1
ATOM 4591 C CA . ASP B 1 162 ? -9.328 14.852 19.844 1 89.31 162 ASP B CA 1
ATOM 4592 C C . ASP B 1 162 ? -10.109 13.555 19.672 1 89.31 162 ASP B C 1
ATOM 4594 O O . ASP B 1 162 ? -11.273 13.461 20.078 1 89.31 162 ASP B O 1
ATOM 4598 N N . ASN B 1 163 ? -9.547 12.555 19.062 1 92.44 163 ASN B N 1
ATOM 4599 C CA . ASN B 1 163 ? -10.203 11.266 18.875 1 92.44 163 ASN B CA 1
ATOM 4600 C C . ASN B 1 163 ? -9.188 10.133 18.812 1 92.44 163 ASN B C 1
ATOM 4602 O O . ASN B 1 163 ? -7.98 10.367 18.703 1 92.44 163 ASN B O 1
ATOM 4606 N N . PRO B 1 164 ? -9.633 8.914 18.938 1 94.88 164 PRO B N 1
ATOM 4607 C CA . PRO B 1 164 ? -8.719 7.766 18.969 1 94.88 164 PRO B CA 1
ATOM 4608 C C . PRO B 1 164 ? -7.934 7.609 17.672 1 94.88 164 PRO B C 1
ATOM 4610 O O . PRO B 1 164 ? -6.785 7.16 17.688 1 94.88 164 PRO B O 1
ATOM 4613 N N . ASN B 1 165 ? -8.547 7.984 16.547 1 94 165 ASN B N 1
ATOM 4614 C CA . ASN B 1 165 ? -7.836 7.902 15.273 1 94 165 ASN B CA 1
ATOM 4615 C C . ASN B 1 165 ? -6.613 8.82 15.25 1 94 165 ASN B C 1
ATOM 4617 O O . ASN B 1 165 ? -5.543 8.422 14.789 1 94 165 ASN B O 1
ATOM 4621 N N . THR B 1 166 ? -6.789 9.969 15.805 1 95.94 166 THR B N 1
ATOM 4622 C CA . THR B 1 166 ? -5.699 10.93 15.852 1 95.94 166 THR B CA 1
ATOM 4623 C C . THR B 1 166 ? -4.582 10.445 16.766 1 95.94 166 THR B C 1
ATOM 4625 O O . THR B 1 166 ? -3.4 10.602 16.453 1 95.94 166 THR B O 1
ATOM 4628 N N . LEU B 1 167 ? -4.988 9.867 17.844 1 97.06 167 LEU B N 1
ATOM 4629 C CA . LEU B 1 167 ? -3.994 9.328 18.766 1 97.06 167 LEU B CA 1
ATOM 4630 C C . LEU B 1 167 ? -3.18 8.219 18.094 1 97.06 167 LEU B C 1
ATOM 4632 O O . LEU B 1 167 ? -1.949 8.219 18.188 1 97.06 167 LEU B O 1
ATOM 4636 N N . GLY B 1 168 ? -3.867 7.312 17.5 1 97.5 168 GLY B N 1
ATOM 4637 C CA . GLY B 1 168 ? -3.18 6.246 16.781 1 97.5 168 GLY B CA 1
ATOM 4638 C C . GLY B 1 168 ? -2.193 6.758 15.75 1 97.5 168 GLY B C 1
ATOM 4639 O O . GLY B 1 168 ? -1.052 6.297 15.688 1 97.5 168 GLY B O 1
ATOM 4640 N N . MET B 1 169 ? -2.619 7.711 14.984 1 97.38 169 MET B N 1
ATOM 4641 C CA . MET B 1 169 ? -1.774 8.258 13.922 1 97.38 169 MET B CA 1
ATOM 4642 C C . MET B 1 169 ? -0.588 9.016 14.508 1 97.38 169 MET B C 1
ATOM 4644 O O . MET B 1 169 ? 0.518 8.961 13.969 1 97.38 169 MET B O 1
ATOM 4648 N N . TYR B 1 170 ? -0.869 9.742 15.609 1 97.62 170 TYR B N 1
ATOM 4649 C CA . TYR B 1 170 ? 0.195 10.445 16.312 1 97.62 170 TYR B CA 1
ATOM 4650 C C . TYR B 1 170 ? 1.341 9.5 16.656 1 97.62 170 TYR B C 1
ATOM 4652 O O . TYR B 1 170 ? 2.504 9.805 16.391 1 97.62 170 TYR B O 1
ATOM 4660 N N . PHE B 1 171 ? 1.016 8.359 17.094 1 98.44 171 PHE B N 1
ATOM 4661 C CA . PHE B 1 171 ? 2.033 7.418 17.547 1 98.44 171 PHE B CA 1
ATOM 4662 C C . PHE B 1 171 ? 2.652 6.68 16.375 1 98.44 171 PHE B C 1
ATOM 4664 O O . PHE B 1 171 ? 3.846 6.371 16.391 1 98.44 171 PHE B O 1
ATOM 4671 N N . VAL B 1 172 ? 1.877 6.383 15.359 1 97.75 172 VAL B N 1
ATOM 4672 C CA . VAL B 1 172 ? 2.445 5.629 14.242 1 97.75 172 VAL B CA 1
ATOM 4673 C C . VAL B 1 172 ? 3.453 6.5 13.5 1 97.75 172 VAL B C 1
ATOM 4675 O O . VAL B 1 172 ? 4.508 6.016 13.078 1 97.75 172 VAL B O 1
ATOM 4678 N N . VAL B 1 173 ? 3.195 7.758 13.367 1 97.19 173 VAL B N 1
ATOM 4679 C CA . VAL B 1 173 ? 4.086 8.688 12.688 1 97.19 173 VAL B CA 1
ATOM 4680 C C . VAL B 1 173 ? 5.406 8.797 13.453 1 97.19 173 VAL B C 1
ATOM 4682 O O . VAL B 1 173 ? 6.48 8.852 12.844 1 97.19 173 VAL B O 1
ATOM 4685 N N . LEU B 1 174 ? 5.336 8.781 14.742 1 97.94 174 LEU B N 1
ATOM 4686 C CA . LEU B 1 174 ? 6.516 8.969 15.578 1 97.94 174 LEU B CA 1
ATOM 4687 C C . LEU B 1 174 ? 7.258 7.645 15.766 1 97.94 174 LEU B C 1
ATOM 4689 O O . LEU B 1 174 ? 8.445 7.641 16.109 1 97.94 174 LEU B O 1
ATOM 4693 N N . LEU B 1 175 ? 6.598 6.508 15.555 1 98 175 LEU B N 1
ATOM 4694 C CA . LEU B 1 175 ? 7.148 5.188 15.836 1 98 175 LEU B CA 1
ATOM 4695 C C . LEU B 1 175 ? 8.312 4.875 14.898 1 98 175 LEU B C 1
ATOM 4697 O O . LEU B 1 175 ? 9.391 4.492 15.352 1 98 175 LEU B O 1
ATOM 4701 N N . PHE B 1 176 ? 8.148 5.109 13.648 1 96.69 176 PHE B N 1
ATOM 4702 C CA . PHE B 1 176 ? 9.086 4.574 12.672 1 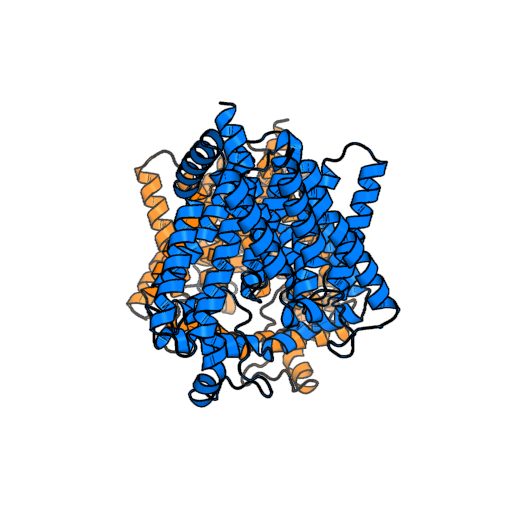96.69 176 PHE B CA 1
ATOM 4703 C C . PHE B 1 176 ? 10.414 5.328 12.727 1 96.69 176 PHE B C 1
ATOM 4705 O O . PHE B 1 176 ? 11.484 4.715 12.711 1 96.69 176 PHE B O 1
ATOM 4712 N N . PRO B 1 177 ? 10.398 6.699 12.844 1 96.5 177 PRO B N 1
ATOM 4713 C CA . PRO B 1 177 ? 11.688 7.355 13.07 1 96.5 177 PRO B CA 1
ATOM 4714 C C . PRO B 1 177 ? 12.383 6.871 14.344 1 96.5 177 PRO B C 1
ATOM 4716 O O . PRO B 1 177 ? 13.602 6.719 14.367 1 96.5 177 PRO B O 1
ATOM 4719 N N . LEU B 1 178 ? 11.641 6.594 15.359 1 96.69 178 LEU B N 1
ATOM 4720 C CA . LEU B 1 178 ? 12.211 6.125 16.625 1 96.69 178 LEU B CA 1
ATOM 4721 C C . LEU B 1 178 ? 12.805 4.73 16.453 1 96.69 178 LEU B C 1
ATOM 4723 O O . LEU B 1 178 ? 13.867 4.438 17.016 1 96.69 178 LEU B O 1
ATOM 4727 N N . VAL B 1 179 ? 12.125 3.873 15.758 1 95.81 179 VAL B N 1
ATOM 4728 C CA . VAL B 1 179 ? 12.617 2.527 15.484 1 95.81 179 VAL B CA 1
ATOM 4729 C C . VAL B 1 179 ? 13.969 2.609 14.773 1 95.81 179 VAL B C 1
ATOM 4731 O O . VAL B 1 179 ? 14.898 1.871 15.109 1 95.81 179 VAL B O 1
ATOM 4734 N N . MET B 1 180 ? 14.086 3.496 13.844 1 94.12 180 MET B N 1
ATOM 4735 C CA . MET B 1 180 ? 15.328 3.621 13.078 1 94.12 180 MET B CA 1
ATOM 4736 C C . MET B 1 180 ? 16.438 4.207 13.938 1 94.12 180 MET B C 1
ATOM 4738 O O . MET B 1 180 ? 17.609 3.828 13.797 1 94.12 180 MET B O 1
ATOM 4742 N N . ILE B 1 181 ? 16.031 5.145 14.805 1 92.12 181 ILE B N 1
ATOM 4743 C CA . ILE B 1 181 ? 17.016 5.672 15.75 1 92.12 181 ILE B CA 1
ATOM 4744 C C . ILE B 1 181 ? 17.5 4.555 16.656 1 92.12 181 ILE B C 1
ATOM 4746 O O . ILE B 1 181 ? 18.703 4.422 16.906 1 92.12 181 ILE B O 1
ATOM 4750 N N . ALA B 1 182 ? 16.641 3.711 17.141 1 92.44 182 ALA B N 1
ATOM 4751 C CA . ALA B 1 182 ? 16.984 2.598 18.016 1 92.44 182 ALA B CA 1
ATOM 4752 C C . ALA B 1 182 ? 17.875 1.585 17.297 1 92.44 182 ALA B C 1
ATOM 4754 O O . ALA B 1 182 ? 18.812 1.038 17.891 1 92.44 182 ALA B O 1
ATOM 4755 N N . PHE B 1 183 ? 17.578 1.376 16.062 1 89 183 PHE B N 1
ATOM 4756 C CA . PHE B 1 183 ? 18.297 0.381 15.289 1 89 183 PHE B CA 1
ATOM 4757 C C . PHE B 1 183 ? 19.75 0.784 15.117 1 89 183 PHE B C 1
ATOM 4759 O O . PHE B 1 183 ? 20.641 -0.074 15.055 1 89 183 PHE B O 1
ATOM 4766 N N . TYR B 1 184 ? 20.062 2.08 15.016 1 87.69 184 TYR B N 1
ATOM 4767 C CA . TYR B 1 184 ? 21.422 2.568 14.773 1 87.69 184 TYR B CA 1
ATOM 4768 C C . TYR B 1 184 ? 22.125 2.912 16.078 1 87.69 184 TYR B C 1
ATOM 4770 O O . TYR B 1 184 ? 23.297 3.273 16.078 1 87.69 184 TYR B O 1
ATOM 4778 N N . GLU B 1 185 ? 21.328 2.791 17.156 1 90.12 185 GLU B N 1
ATOM 4779 C CA . GLU B 1 185 ? 21.922 3.07 18.469 1 90.12 185 GLU B CA 1
ATOM 4780 C C . GLU B 1 185 ? 22.922 1.996 18.859 1 90.12 185 GLU B C 1
ATOM 4782 O O . GLU B 1 185 ? 22.672 0.802 18.703 1 90.12 185 GLU B O 1
ATOM 4787 N N . LYS B 1 186 ? 24.109 2.357 19.281 1 90.44 186 LYS B N 1
ATOM 4788 C CA . LYS B 1 186 ? 25.203 1.43 19.578 1 90.44 186 LYS B CA 1
ATOM 4789 C C . LYS B 1 186 ? 25.156 0.977 21.031 1 90.44 186 LYS B C 1
ATOM 4791 O O . LYS B 1 186 ? 25.531 -0.157 21.344 1 90.44 186 LYS B O 1
ATOM 4796 N N . ARG B 1 187 ? 24.812 1.81 21.984 1 93.81 187 ARG B N 1
ATOM 4797 C CA . ARG B 1 187 ? 24.781 1.466 23.391 1 93.81 187 ARG B CA 1
ATOM 4798 C C . ARG B 1 187 ? 23.594 0.557 23.703 1 93.81 187 ARG B C 1
ATOM 4800 O O . ARG B 1 187 ? 22.438 0.935 23.484 1 93.81 187 ARG B O 1
ATOM 4807 N N . THR B 1 188 ? 23.781 -0.456 24.297 1 94.5 188 THR B N 1
ATOM 4808 C CA . THR B 1 188 ? 22.781 -1.491 24.516 1 94.5 188 THR B CA 1
ATOM 4809 C C . THR B 1 188 ? 21.672 -0.985 25.438 1 94.5 188 THR B C 1
ATOM 4811 O O . THR B 1 188 ? 20.484 -1.218 25.188 1 94.5 188 THR B O 1
ATOM 4814 N N . VAL B 1 189 ? 22.078 -0.341 26.516 1 96.31 189 VAL B N 1
ATOM 4815 C CA . VAL B 1 189 ? 21.094 0.142 27.484 1 96.31 189 VAL B CA 1
ATOM 4816 C C . VAL B 1 189 ? 20.141 1.123 26.797 1 96.31 189 VAL B C 1
ATOM 4818 O O . VAL B 1 189 ? 18.922 1.022 26.938 1 96.31 189 VAL B O 1
ATOM 4821 N N . LYS B 1 190 ? 20.656 2.066 26.062 1 95.31 190 LYS B N 1
ATOM 4822 C CA . LYS B 1 190 ? 19.844 3.045 25.344 1 95.31 190 LYS B CA 1
ATOM 4823 C C . LYS B 1 190 ? 18.969 2.369 24.281 1 95.31 190 LYS B C 1
ATOM 4825 O O . LYS B 1 190 ? 17.828 2.771 24.078 1 95.31 190 LYS B O 1
ATOM 4830 N N . LYS B 1 191 ? 19.516 1.419 23.641 1 95.25 191 LYS B N 1
ATOM 4831 C CA . LYS B 1 191 ? 18.781 0.657 22.641 1 95.25 191 LYS B CA 1
ATOM 4832 C C . LYS B 1 191 ? 17.562 -0.024 23.266 1 95.25 191 LYS B C 1
ATOM 4834 O O . LYS B 1 191 ? 16.484 -0.013 22.688 1 95.25 191 LYS B O 1
ATOM 4839 N N . VAL B 1 192 ? 17.75 -0.588 24.453 1 95.94 192 VAL B N 1
ATOM 4840 C CA . VAL B 1 192 ? 16.656 -1.277 25.141 1 95.94 192 VAL B CA 1
ATOM 4841 C C . VAL B 1 192 ? 15.602 -0.269 25.562 1 95.94 192 VAL B C 1
ATOM 4843 O O . VAL B 1 192 ? 14.398 -0.52 25.422 1 95.94 192 VAL B O 1
ATOM 4846 N N . ILE B 1 193 ? 16.031 0.828 26.047 1 96.81 193 ILE B N 1
ATOM 4847 C CA . ILE B 1 193 ? 15.109 1.867 26.484 1 96.81 193 ILE B CA 1
ATOM 4848 C C . ILE B 1 193 ? 14.281 2.348 25.297 1 96.81 193 ILE B C 1
ATOM 4850 O O . ILE B 1 193 ? 13.055 2.449 25.375 1 96.81 193 ILE B O 1
ATOM 4854 N N . LEU B 1 194 ? 14.93 2.633 24.188 1 96.56 194 LEU B N 1
ATOM 4855 C CA . LEU B 1 194 ? 14.227 3.066 22.984 1 96.56 194 LEU B CA 1
ATOM 4856 C C . LEU B 1 194 ? 13.258 1.989 22.5 1 96.56 194 LEU B C 1
ATOM 4858 O O . LEU B 1 194 ? 12.164 2.301 22.031 1 96.56 194 LEU B O 1
ATOM 4862 N N . GLY B 1 195 ? 13.688 0.763 22.641 1 95.88 195 GLY B N 1
ATOM 4863 C CA . GLY B 1 195 ? 12.805 -0.347 22.297 1 95.88 195 GLY B CA 1
ATOM 4864 C C . GLY B 1 195 ? 11.547 -0.39 23.156 1 95.88 195 GLY B C 1
ATOM 4865 O O . GLY B 1 195 ? 10.461 -0.653 22.641 1 95.88 195 GLY B O 1
ATOM 4866 N N . LEU B 1 196 ? 11.711 -0.175 24.375 1 96.94 196 LEU B N 1
ATOM 4867 C CA . LEU B 1 196 ? 10.57 -0.162 25.281 1 96.94 196 LEU B CA 1
ATOM 4868 C C . LEU B 1 196 ? 9.633 0.995 24.969 1 96.94 196 LEU B C 1
ATOM 4870 O O . LEU B 1 196 ? 8.414 0.856 25.062 1 96.94 196 LEU B O 1
ATOM 4874 N N . VAL B 1 197 ? 10.18 2.121 24.609 1 98 197 VAL B N 1
ATOM 4875 C CA . VAL B 1 197 ? 9.359 3.26 24.203 1 98 197 VAL B CA 1
ATOM 4876 C C . VAL B 1 197 ? 8.602 2.922 22.922 1 98 197 VAL B C 1
ATOM 4878 O O . VAL B 1 197 ? 7.426 3.271 22.781 1 98 197 VAL B O 1
ATOM 4881 N N . CYS B 1 198 ? 9.25 2.23 22.016 1 97.25 198 CYS B N 1
ATOM 4882 C CA . CYS B 1 198 ? 8.57 1.779 20.812 1 97.25 198 CYS B CA 1
ATOM 4883 C C . CYS B 1 198 ? 7.402 0.862 21.156 1 97.25 198 CYS B C 1
ATOM 4885 O O . CYS B 1 198 ? 6.324 0.971 20.562 1 97.25 198 CYS B O 1
ATOM 4887 N N . LEU B 1 199 ? 7.652 -0.037 22.062 1 95.94 199 LEU B N 1
ATOM 4888 C CA . LEU B 1 199 ? 6.594 -0.938 22.5 1 95.94 199 LEU B CA 1
ATOM 4889 C C . LEU B 1 199 ? 5.422 -0.156 23.094 1 95.94 199 LEU B C 1
ATOM 4891 O O . LEU B 1 199 ? 4.262 -0.48 22.844 1 95.94 199 LEU B O 1
ATOM 4895 N N . LEU B 1 200 ? 5.766 0.819 23.875 1 97.62 200 LEU B N 1
ATOM 4896 C CA . LEU B 1 200 ? 4.742 1.695 24.438 1 97.62 200 LEU B CA 1
ATOM 4897 C C . LEU B 1 200 ? 3.914 2.338 23.328 1 97.62 200 LEU B C 1
ATOM 4899 O O . LEU B 1 200 ? 2.688 2.416 23.422 1 97.62 200 LEU B O 1
ATOM 4903 N N . PHE B 1 201 ? 4.574 2.838 22.281 1 98.31 201 PHE B N 1
ATOM 4904 C CA . PHE B 1 201 ? 3.879 3.451 21.156 1 98.31 201 PHE B CA 1
ATOM 4905 C C . PHE B 1 201 ? 2.99 2.436 20.453 1 98.31 201 PHE B C 1
ATOM 4907 O O . PHE B 1 201 ? 1.854 2.744 20.078 1 98.31 201 PHE B O 1
ATOM 4914 N N . ILE B 1 202 ? 3.457 1.212 20.312 1 96.56 202 ILE B N 1
ATOM 4915 C CA . ILE B 1 202 ? 2.701 0.153 19.641 1 96.56 202 ILE B CA 1
ATOM 4916 C C . ILE B 1 202 ? 1.453 -0.177 20.469 1 96.56 202 ILE B C 1
ATOM 4918 O O . ILE B 1 202 ? 0.374 -0.381 19.906 1 96.56 202 ILE B O 1
ATOM 4922 N N . LEU B 1 203 ? 1.581 -0.235 21.734 1 95.38 203 LEU B N 1
ATOM 4923 C CA . LEU B 1 203 ? 0.436 -0.498 22.609 1 95.38 203 LEU B CA 1
ATOM 4924 C C . LEU B 1 203 ? -0.622 0.591 22.453 1 95.38 203 LEU B C 1
ATOM 4926 O O . LEU B 1 203 ? -1.818 0.297 22.406 1 95.38 203 LEU B O 1
ATOM 4930 N N . ASN B 1 204 ? -0.158 1.831 22.375 1 97.44 204 ASN B N 1
ATOM 4931 C CA . ASN B 1 204 ? -1.106 2.928 22.203 1 97.44 204 ASN B CA 1
ATOM 4932 C C . ASN B 1 204 ? -1.794 2.867 20.844 1 97.44 204 ASN B C 1
ATOM 4934 O O . ASN B 1 204 ? -2.969 3.219 20.719 1 97.44 204 ASN B O 1
ATOM 4938 N N . ILE B 1 205 ? -1.085 2.447 19.828 1 96.88 205 ILE B N 1
ATOM 4939 C CA . ILE B 1 205 ? -1.686 2.238 18.516 1 96.88 205 ILE B CA 1
ATOM 4940 C C . ILE B 1 205 ? -2.746 1.144 18.609 1 96.88 205 ILE B C 1
ATOM 4942 O O . ILE B 1 205 ? -3.861 1.311 18.094 1 96.88 205 ILE B O 1
ATOM 4946 N N . ALA B 1 206 ? -2.424 0.114 19.297 1 93.75 206 ALA B N 1
ATOM 4947 C CA . ALA B 1 206 ? -3.348 -1.008 19.438 1 93.75 206 ALA B CA 1
ATOM 4948 C C . ALA B 1 206 ? -4.586 -0.599 20.234 1 93.75 206 ALA B C 1
ATOM 4950 O O . ALA B 1 206 ? -5.715 -0.882 19.828 1 93.75 206 ALA B O 1
ATOM 4951 N N . PHE B 1 207 ? -4.367 0.151 21.281 1 94.06 207 PHE B N 1
ATOM 4952 C CA . PHE B 1 207 ? -5.445 0.484 22.203 1 94.06 207 PHE B CA 1
ATOM 4953 C C . PHE B 1 207 ? -6.297 1.623 21.656 1 94.06 207 PHE B C 1
ATOM 4955 O O . PHE B 1 207 ? -7.398 1.879 22.141 1 94.06 207 PHE B O 1
ATOM 4962 N N . SER B 1 208 ? -5.773 2.289 20.656 1 94.75 208 SER B N 1
ATOM 4963 C CA . SER B 1 208 ? -6.602 3.295 20 1 94.75 208 SER B CA 1
ATOM 4964 C C . SER B 1 208 ? -7.711 2.646 19.188 1 94.75 208 SER B C 1
ATOM 4966 O O . SER B 1 208 ? -8.695 3.301 18.828 1 94.75 208 SER B O 1
ATOM 4968 N N . PHE B 1 209 ? -7.48 1.424 18.75 1 92.19 209 PHE B N 1
ATOM 4969 C CA . PHE B 1 209 ? -8.406 0.651 17.938 1 92.19 209 PHE B CA 1
ATOM 4970 C C . PHE B 1 209 ? -8.719 1.375 16.641 1 92.19 209 PHE B C 1
ATOM 4972 O O . PHE B 1 209 ? -9.82 1.259 16.094 1 92.19 209 PHE B O 1
ATOM 4979 N N . SER B 1 210 ? -7.758 2.176 16.203 1 92.81 210 SER B N 1
ATOM 4980 C CA . SER B 1 210 ? -7.891 2.871 14.93 1 92.81 210 SER B CA 1
ATOM 4981 C C . SER B 1 210 ? -7.465 1.978 13.773 1 92.81 210 SER B C 1
ATOM 4983 O O . SER B 1 210 ? -6.281 1.667 13.617 1 92.81 210 SER B O 1
ATOM 4985 N N . ARG B 1 211 ? -8.406 1.674 12.953 1 88.94 211 ARG B N 1
ATOM 4986 C CA . ARG B 1 211 ? -8.109 0.84 11.789 1 88.94 211 ARG B CA 1
ATOM 4987 C C . ARG B 1 211 ? -7.125 1.532 10.859 1 88.94 211 ARG B C 1
ATOM 4989 O O . ARG B 1 211 ? -6.273 0.879 10.25 1 88.94 211 ARG B O 1
ATOM 4996 N N . ASN B 1 212 ? -7.277 2.812 10.758 1 92.81 212 ASN B N 1
ATOM 4997 C CA . ASN B 1 212 ? -6.355 3.584 9.93 1 92.81 212 ASN B CA 1
ATOM 4998 C C . ASN B 1 212 ? -4.926 3.506 10.469 1 92.81 212 ASN B C 1
ATOM 5000 O O . ASN B 1 212 ? -3.979 3.355 9.695 1 92.81 212 ASN B O 1
ATOM 5004 N N . ALA B 1 213 ? -4.789 3.586 11.734 1 95.56 213 ALA B N 1
ATOM 5005 C CA . ALA B 1 213 ? -3.469 3.512 12.352 1 95.56 213 ALA B CA 1
ATOM 5006 C C . ALA B 1 213 ? -2.873 2.113 12.203 1 95.56 213 ALA B C 1
ATOM 5008 O O . ALA B 1 213 ? -1.668 1.965 11.992 1 95.56 213 ALA B O 1
ATOM 5009 N N . TRP B 1 214 ? -3.736 1.139 12.359 1 92.88 214 TRP B N 1
ATOM 5010 C CA . TRP B 1 214 ? -3.275 -0.232 12.164 1 92.88 214 TRP B CA 1
ATOM 5011 C C . TRP B 1 214 ? -2.76 -0.438 10.742 1 92.88 214 TRP B C 1
ATOM 5013 O O . TRP B 1 214 ? -1.7 -1.035 10.539 1 92.88 214 TRP B O 1
ATOM 5023 N N . LEU B 1 215 ? -3.488 0.035 9.82 1 91 215 LEU B N 1
ATOM 5024 C CA . LEU B 1 215 ? -3.066 -0.064 8.43 1 91 215 LEU B CA 1
ATOM 5025 C C . LEU B 1 215 ? -1.754 0.681 8.203 1 91 215 LEU B C 1
ATOM 5027 O O . LEU B 1 215 ? -0.872 0.192 7.496 1 91 215 LEU B O 1
ATOM 5031 N N . ALA B 1 216 ? -1.649 1.828 8.781 1 96 216 ALA B N 1
ATOM 5032 C CA . ALA B 1 216 ? -0.424 2.615 8.664 1 96 216 ALA B CA 1
ATOM 5033 C C . ALA B 1 216 ? 0.769 1.861 9.242 1 96 216 ALA B C 1
ATOM 5035 O O . ALA B 1 216 ? 1.878 1.935 8.711 1 96 216 ALA B O 1
ATOM 5036 N N . LEU B 1 217 ? 0.535 1.199 10.352 1 95.25 217 LEU B N 1
ATOM 5037 C CA . LEU B 1 217 ? 1.586 0.39 10.961 1 95.25 217 LEU B CA 1
ATOM 5038 C C . LEU B 1 217 ? 2.055 -0.699 10 1 95.25 217 LEU B C 1
ATOM 5040 O O . LEU B 1 217 ? 3.258 -0.892 9.812 1 95.25 217 LEU B O 1
ATOM 5044 N N . VAL B 1 218 ? 1.142 -1.331 9.352 1 91.31 218 VAL B N 1
ATOM 5045 C CA . VAL B 1 218 ? 1.449 -2.402 8.414 1 91.31 218 VAL B CA 1
ATOM 5046 C C . VAL B 1 218 ? 2.211 -1.834 7.215 1 91.31 218 VAL B C 1
ATOM 5048 O O . VAL B 1 218 ? 3.25 -2.369 6.82 1 91.31 218 VAL B O 1
ATOM 5051 N N . VAL B 1 219 ? 1.735 -0.768 6.699 1 91.25 219 VAL B N 1
ATOM 5052 C CA . VAL B 1 219 ? 2.355 -0.13 5.543 1 91.25 219 VAL B CA 1
ATOM 5053 C C . VAL B 1 219 ? 3.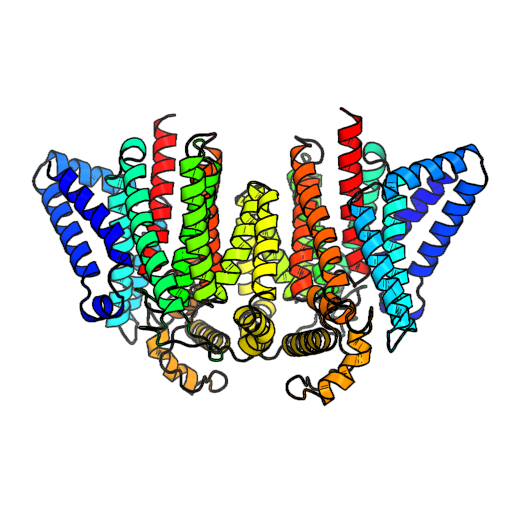777 0.306 5.895 1 91.25 219 VAL B C 1
ATOM 5055 O O . VAL B 1 219 ? 4.711 0.081 5.121 1 91.25 219 VAL B O 1
ATOM 5058 N N . GLY B 1 220 ? 3.887 0.912 7.047 1 94.19 220 GLY B N 1
ATOM 5059 C CA . GLY B 1 220 ? 5.207 1.348 7.477 1 94.19 220 GLY B CA 1
ATOM 5060 C C . GLY B 1 220 ? 6.199 0.207 7.602 1 94.19 220 GLY B C 1
ATOM 5061 O O . GLY B 1 220 ? 7.348 0.323 7.164 1 94.19 220 GLY B O 1
ATOM 5062 N N . ILE B 1 221 ? 5.777 -0.937 8.156 1 93.88 221 ILE B N 1
ATOM 5063 C CA . ILE B 1 221 ? 6.633 -2.107 8.305 1 93.88 221 ILE B CA 1
ATOM 5064 C C . ILE B 1 221 ? 7.027 -2.635 6.926 1 93.88 221 ILE B C 1
ATOM 5066 O O . ILE B 1 221 ? 8.195 -2.951 6.688 1 93.88 221 ILE B O 1
ATOM 5070 N N . CYS B 1 222 ? 6.082 -2.627 6.035 1 89.44 222 CYS B N 1
ATOM 5071 C CA . CYS B 1 222 ? 6.352 -3.1 4.684 1 89.44 222 CYS B CA 1
ATOM 5072 C C . CYS B 1 222 ? 7.387 -2.217 3.992 1 89.44 222 CYS B C 1
ATOM 5074 O O . CYS B 1 222 ? 8.32 -2.721 3.365 1 89.44 222 CYS B O 1
ATOM 5076 N N . ILE B 1 223 ? 7.262 -0.976 4.16 1 89.94 223 ILE B N 1
ATOM 5077 C CA . ILE B 1 223 ? 8.18 -0.045 3.508 1 89.94 223 ILE B CA 1
ATOM 5078 C C . ILE B 1 223 ? 9.578 -0.211 4.086 1 89.94 223 ILE B C 1
ATOM 5080 O O . ILE B 1 223 ? 10.562 -0.286 3.342 1 89.94 223 ILE B O 1
ATOM 5084 N N . LEU B 1 224 ? 9.672 -0.302 5.379 1 91.12 224 LEU B N 1
ATOM 5085 C CA . LEU B 1 224 ? 10.984 -0.466 6.004 1 91.12 224 LEU B CA 1
ATOM 5086 C C . LEU B 1 224 ? 11.617 -1.79 5.598 1 91.12 224 LEU B C 1
ATOM 5088 O O . LEU B 1 224 ? 12.836 -1.875 5.449 1 91.12 224 LEU B O 1
ATOM 5092 N N . THR B 1 225 ? 10.797 -2.812 5.445 1 88.25 225 THR B N 1
ATOM 5093 C CA . THR B 1 225 ? 11.273 -4.117 5 1 88.25 225 THR B CA 1
ATOM 5094 C C . THR B 1 225 ? 11.898 -4.016 3.611 1 88.25 225 THR B C 1
ATOM 5096 O O . THR B 1 225 ? 12.938 -4.617 3.348 1 88.25 225 THR B O 1
ATOM 5099 N N . ILE B 1 226 ? 11.367 -3.191 2.814 1 84.12 226 ILE B N 1
ATOM 5100 C CA . ILE B 1 226 ? 11.789 -3.074 1.422 1 84.12 226 ILE B CA 1
ATOM 5101 C C . ILE B 1 226 ? 13.016 -2.17 1.322 1 84.12 226 ILE B C 1
ATOM 5103 O O . ILE B 1 226 ? 13.984 -2.504 0.641 1 84.12 226 ILE B O 1
ATOM 5107 N N . ILE B 1 227 ? 13.023 -1.115 2.041 1 82.94 227 ILE B N 1
ATOM 5108 C CA . ILE B 1 227 ? 14.023 -0.089 1.749 1 82.94 227 ILE B CA 1
ATOM 5109 C C . ILE B 1 227 ? 15.203 -0.225 2.709 1 82.94 227 ILE B C 1
ATOM 5111 O O . ILE B 1 227 ? 16.266 0.369 2.49 1 82.94 227 ILE B O 1
ATOM 5115 N N . TYR B 1 228 ? 14.969 -0.973 3.783 1 86.56 228 TYR B N 1
ATOM 5116 C CA . TYR B 1 228 ? 16.047 -0.993 4.762 1 86.56 228 TYR B CA 1
ATOM 5117 C C . TYR B 1 228 ? 16.516 -2.418 5.027 1 86.56 228 TYR B C 1
ATOM 5119 O O . TYR B 1 228 ? 17.531 -2.857 4.488 1 86.56 228 TYR B O 1
ATOM 5127 N N . ASN B 1 229 ? 15.656 -3.135 5.77 1 88.88 229 ASN B N 1
ATOM 5128 C CA . ASN B 1 229 ? 16.062 -4.473 6.184 1 88.88 229 ASN B CA 1
ATOM 5129 C C . ASN B 1 229 ? 14.875 -5.438 6.207 1 88.88 229 ASN B C 1
ATOM 5131 O O . ASN B 1 229 ? 13.844 -5.141 6.809 1 88.88 229 ASN B O 1
ATOM 5135 N N . TRP B 1 230 ? 15.031 -6.582 5.617 1 87.19 230 TRP B N 1
ATOM 5136 C CA . TRP B 1 230 ? 13.953 -7.551 5.473 1 87.19 230 TRP B CA 1
ATOM 5137 C C . TRP B 1 230 ? 13.492 -8.062 6.836 1 87.19 230 TRP B C 1
ATOM 5139 O O . TRP B 1 230 ? 12.367 -8.547 6.98 1 87.19 230 TRP B O 1
ATOM 5149 N N . LYS B 1 231 ? 14.25 -8.055 7.863 1 89.81 231 LYS B N 1
ATOM 5150 C CA . LYS B 1 231 ? 13.93 -8.586 9.18 1 89.81 231 LYS B CA 1
ATOM 5151 C C . LYS B 1 231 ? 12.758 -7.832 9.805 1 89.81 231 LYS B C 1
ATOM 5153 O O . LYS B 1 231 ? 12.117 -8.328 10.734 1 89.81 231 LYS B O 1
ATOM 5158 N N . PHE B 1 232 ? 12.477 -6.617 9.273 1 90.44 232 PHE B N 1
ATOM 5159 C CA . PHE B 1 232 ? 11.359 -5.836 9.789 1 90.44 232 PHE B CA 1
ATOM 5160 C C . PHE B 1 232 ? 10.031 -6.547 9.539 1 90.44 232 PHE B C 1
ATOM 5162 O O . PHE B 1 232 ? 9.031 -6.254 10.203 1 90.44 232 PHE B O 1
ATOM 5169 N N . ILE B 1 233 ? 10.031 -7.484 8.617 1 90.06 233 ILE B N 1
ATOM 5170 C CA . ILE B 1 233 ? 8.812 -8.203 8.281 1 90.06 233 ILE B CA 1
ATOM 5171 C C . ILE B 1 233 ? 8.344 -9.023 9.484 1 90.06 233 ILE B C 1
ATOM 5173 O O . ILE B 1 233 ? 7.164 -9.352 9.602 1 90.06 233 ILE B O 1
ATOM 5177 N N . ILE B 1 234 ? 9.266 -9.391 10.375 1 88.88 234 ILE B N 1
ATOM 5178 C CA . ILE B 1 234 ? 8.938 -10.125 11.586 1 88.88 234 ILE B CA 1
ATOM 5179 C C . ILE B 1 234 ? 7.926 -9.336 12.414 1 88.88 234 ILE B C 1
ATOM 5181 O O . ILE B 1 234 ? 7.047 -9.922 13.047 1 88.88 234 ILE B O 1
ATOM 5185 N N . GLY B 1 235 ? 8.047 -8.008 12.312 1 88.62 235 GLY B N 1
ATOM 5186 C CA . GLY B 1 235 ? 7.086 -7.156 13 1 88.62 235 GLY B CA 1
ATOM 5187 C C . GLY B 1 235 ? 5.652 -7.402 12.57 1 88.62 235 GLY B C 1
ATOM 5188 O O . GLY B 1 235 ? 4.73 -7.32 13.383 1 88.62 235 GLY B O 1
ATOM 5189 N N . LEU B 1 236 ? 5.449 -7.75 11.297 1 88.12 236 LEU B N 1
ATOM 5190 C CA . LEU B 1 236 ? 4.113 -8.039 10.789 1 88.12 236 LEU B CA 1
ATOM 5191 C C . LEU B 1 236 ? 3.559 -9.312 11.406 1 88.12 236 LEU B C 1
ATOM 5193 O O . LEU B 1 236 ? 2.371 -9.391 11.734 1 88.12 236 LEU B O 1
ATOM 5197 N N . PHE B 1 237 ? 4.395 -10.258 11.562 1 87.25 237 PHE B N 1
ATOM 5198 C CA . PHE B 1 237 ? 3.975 -11.531 12.141 1 87.25 237 PHE B CA 1
ATOM 5199 C C . PHE B 1 237 ? 3.674 -11.367 13.625 1 87.25 237 PHE B C 1
ATOM 5201 O O . PHE B 1 237 ? 2.713 -11.953 14.141 1 87.25 237 PHE B O 1
ATOM 5208 N N . ILE B 1 238 ? 4.469 -10.562 14.273 1 85.38 238 ILE B N 1
ATOM 5209 C CA . ILE B 1 238 ? 4.23 -10.305 15.688 1 85.38 238 ILE B CA 1
ATOM 5210 C C . ILE B 1 238 ? 2.916 -9.547 15.859 1 85.38 238 ILE B C 1
ATOM 5212 O O . ILE B 1 238 ? 2.1 -9.891 16.719 1 85.38 238 ILE B O 1
ATOM 5216 N N . ALA B 1 239 ? 2.756 -8.539 15.008 1 85.38 239 ALA B N 1
ATOM 5217 C CA . ALA B 1 239 ? 1.508 -7.785 15.047 1 85.38 239 ALA B CA 1
ATOM 5218 C C . ALA B 1 239 ? 0.311 -8.688 14.766 1 85.38 239 ALA B C 1
ATOM 5220 O O . ALA B 1 239 ? -0.721 -8.594 15.43 1 85.38 239 ALA B O 1
ATOM 5221 N N . GLY B 1 240 ? 0.427 -9.508 13.789 1 83.5 240 GLY B N 1
ATOM 5222 C CA . GLY B 1 240 ? -0.632 -10.453 13.469 1 83.5 240 GLY B CA 1
ATOM 5223 C C . GLY B 1 240 ? -0.955 -11.406 14.602 1 83.5 240 GLY B C 1
ATOM 5224 O O . GLY B 1 240 ? -2.125 -11.656 14.891 1 83.5 240 GLY B O 1
ATOM 5225 N N . ALA B 1 241 ? 0.073 -11.93 15.227 1 83.06 241 ALA B N 1
ATOM 5226 C CA . ALA B 1 241 ? -0.108 -12.812 16.375 1 83.06 241 ALA B CA 1
ATOM 5227 C C . ALA B 1 241 ? -0.809 -12.094 17.516 1 83.06 241 ALA B C 1
ATOM 5229 O O . ALA B 1 241 ? -1.679 -12.656 18.188 1 83.06 241 ALA B O 1
ATOM 5230 N N . GLY B 1 242 ? -0.418 -10.852 17.734 1 83.31 242 GLY B N 1
ATOM 5231 C CA . GLY B 1 242 ? -1.076 -10.055 18.75 1 83.31 242 GLY B CA 1
ATOM 5232 C C . GLY B 1 242 ? -2.566 -9.898 18.531 1 83.31 242 GLY B C 1
ATOM 5233 O O . GLY B 1 242 ? -3.361 -10.008 19.469 1 83.31 242 GLY B O 1
ATOM 5234 N N . VAL B 1 243 ? -2.914 -9.68 17.297 1 83.25 243 VAL B N 1
ATOM 5235 C CA . VAL B 1 243 ? -4.316 -9.531 16.938 1 83.25 243 VAL B CA 1
ATOM 5236 C C . VAL B 1 243 ? -5.066 -10.836 17.203 1 83.25 243 VAL B C 1
ATOM 5238 O O . VAL B 1 243 ? -6.184 -10.82 17.719 1 83.25 243 VAL B O 1
ATOM 5241 N N . LEU B 1 244 ? -4.438 -11.953 16.859 1 76.75 244 LEU B N 1
ATOM 5242 C CA . LEU B 1 244 ? -5.07 -13.258 17.016 1 76.75 244 LEU B CA 1
ATOM 5243 C C . LEU B 1 244 ? -5.234 -13.602 18.5 1 76.75 244 LEU B C 1
ATOM 5245 O O . LEU B 1 244 ? -6.211 -14.25 18.891 1 76.75 244 LEU B O 1
ATOM 5249 N N . LEU B 1 245 ? -4.344 -13.109 19.328 1 81.19 245 LEU B N 1
ATOM 5250 C CA . LEU B 1 245 ? -4.305 -13.516 20.719 1 81.19 245 LEU B CA 1
ATOM 5251 C C . LEU B 1 245 ? -5.176 -12.602 21.578 1 81.19 245 LEU B C 1
ATOM 5253 O O . LEU B 1 245 ? -5.539 -12.961 22.703 1 81.19 245 LEU B O 1
ATOM 5257 N N . TYR B 1 246 ? -5.484 -11.406 21.109 1 84.38 246 TYR B N 1
ATOM 5258 C CA . TYR B 1 246 ? -6.301 -10.453 21.859 1 84.38 246 TYR B CA 1
ATOM 5259 C C . TYR B 1 246 ? -7.68 -10.312 21.219 1 84.38 246 TYR B C 1
ATOM 5261 O O . TYR B 1 246 ? -7.855 -9.555 20.266 1 84.38 246 TYR B O 1
ATOM 5269 N N . PRO B 1 247 ? -8.641 -10.867 21.75 1 82.94 247 PRO B N 1
ATOM 5270 C CA . PRO B 1 247 ? -9.961 -11.039 21.141 1 82.94 247 PRO B CA 1
ATOM 5271 C C . PRO B 1 247 ? -10.586 -9.711 20.703 1 82.94 247 PRO B C 1
ATOM 5273 O O . PRO B 1 247 ? -11.141 -9.617 19.609 1 82.94 247 PRO B O 1
ATOM 5276 N N . PRO B 1 248 ? -10.445 -8.688 21.562 1 82.19 248 PRO B N 1
ATOM 5277 C CA . PRO B 1 248 ? -11.055 -7.445 21.078 1 82.19 248 PRO B CA 1
ATOM 5278 C C . PRO B 1 248 ? -10.469 -6.965 19.75 1 82.19 248 PRO B C 1
ATOM 5280 O O . PRO B 1 248 ? -11.18 -6.398 18.922 1 82.19 248 PRO B O 1
ATOM 5283 N N . LEU B 1 249 ? -9.281 -7.215 19.562 1 82.12 249 LEU B N 1
ATOM 5284 C CA . LEU B 1 249 ? -8.641 -6.824 18.312 1 82.12 249 LEU B CA 1
ATOM 5285 C C . LEU B 1 249 ? -9.07 -7.746 17.172 1 82.12 249 LEU B C 1
ATOM 5287 O O . LEU B 1 249 ? -9.367 -7.281 16.062 1 82.12 249 LEU B O 1
ATOM 5291 N N . SER B 1 250 ? -9.117 -9.031 17.453 1 78.88 250 SER B N 1
ATOM 5292 C CA . SER B 1 250 ? -9.477 -10.008 16.438 1 78.88 250 SER B CA 1
ATOM 5293 C C . SER B 1 250 ? -10.906 -9.805 15.945 1 78.88 250 SER B C 1
ATOM 5295 O O . SER B 1 250 ? -11.172 -9.883 14.75 1 78.88 250 SER B O 1
ATOM 5297 N N . VAL B 1 251 ? -11.766 -9.453 16.812 1 78.06 251 VAL B N 1
ATOM 5298 C CA . VAL B 1 251 ? -13.172 -9.219 16.469 1 78.06 251 VAL B CA 1
ATOM 5299 C C . VAL B 1 251 ? -13.289 -7.984 15.586 1 78.06 251 VAL B C 1
ATOM 5301 O O . VAL B 1 251 ? -14.07 -7.969 14.633 1 78.06 251 VAL B O 1
ATOM 5304 N N . ARG B 1 252 ? -12.477 -7.027 15.844 1 78.62 252 ARG B N 1
ATOM 5305 C CA . ARG B 1 252 ? -12.516 -5.793 15.062 1 78.62 252 ARG B CA 1
ATOM 5306 C C . ARG B 1 252 ? -11.969 -6.012 13.656 1 78.62 252 ARG B C 1
ATOM 5308 O O . ARG B 1 252 ? -12.477 -5.438 12.688 1 78.62 252 ARG B O 1
ATOM 5315 N N . ILE B 1 253 ? -11.047 -6.875 13.578 1 74.19 253 ILE B N 1
ATOM 5316 C CA . ILE B 1 253 ? -10.477 -7.164 12.266 1 74.19 253 ILE B CA 1
ATOM 5317 C C . ILE B 1 253 ? -11.453 -8.008 11.453 1 74.19 253 ILE B C 1
ATOM 5319 O O . ILE B 1 253 ? -11.656 -7.762 10.258 1 74.19 253 ILE B O 1
ATOM 5323 N N . VAL B 1 254 ? -12.039 -8.906 12.109 1 68.38 254 VAL B N 1
ATOM 5324 C CA . VAL B 1 254 ? -13 -9.789 11.453 1 68.38 254 VAL B CA 1
ATOM 5325 C C . VAL B 1 254 ? -14.219 -8.984 11.008 1 68.38 254 VAL B C 1
ATOM 5327 O O . VAL B 1 254 ? -14.812 -9.266 9.961 1 68.38 254 VAL B O 1
ATOM 5330 N N . GLY B 1 255 ? -14.492 -7.926 11.773 1 71.88 255 GLY B N 1
ATOM 5331 C CA . GLY B 1 255 ? -15.641 -7.09 11.461 1 71.88 255 GLY B CA 1
ATOM 5332 C C . GLY B 1 255 ? -15.336 -6.012 10.438 1 71.88 255 GLY B C 1
ATOM 5333 O O . GLY B 1 255 ? -16.172 -5.148 10.164 1 71.88 255 GLY B O 1
ATOM 5334 N N . LEU B 1 256 ? -14.188 -6.055 9.859 1 73.38 256 LEU B N 1
ATOM 5335 C CA . LEU B 1 256 ? -13.734 -5.012 8.945 1 73.38 256 LEU B CA 1
ATOM 5336 C C . LEU B 1 256 ? -14.625 -4.941 7.715 1 73.38 256 LEU B C 1
ATOM 5338 O O . LEU B 1 256 ? -14.977 -3.848 7.258 1 73.38 256 LEU B O 1
ATOM 5342 N N . GLY B 1 257 ? -14.953 -6.07 7.184 1 67.5 257 GLY B N 1
ATOM 5343 C CA . GLY B 1 257 ? -15.828 -6.07 6.02 1 67.5 257 GLY B CA 1
ATOM 5344 C C . GLY B 1 257 ? -17.141 -5.367 6.266 1 67.5 257 GLY B C 1
ATOM 5345 O O . GLY B 1 257 ? -17.531 -4.465 5.516 1 67.5 257 GLY B O 1
ATOM 5346 N N . LYS B 1 258 ? -17.812 -5.734 7.34 1 69.38 258 LYS B N 1
ATOM 5347 C CA . LYS B 1 258 ? -19.078 -5.105 7.711 1 69.38 258 LYS B CA 1
ATOM 5348 C C . LYS B 1 258 ? -18.875 -3.623 8.023 1 69.38 258 LYS B C 1
ATOM 5350 O O . LYS B 1 258 ? -19.719 -2.793 7.66 1 69.38 258 LYS B O 1
ATOM 5355 N N . ALA B 1 259 ? -17.766 -3.373 8.625 1 74.12 259 ALA B N 1
ATOM 5356 C CA . ALA B 1 259 ? -17.484 -1.993 9 1 74.12 259 ALA B CA 1
ATOM 5357 C C . ALA B 1 259 ? -17.266 -1.119 7.766 1 74.12 259 ALA B C 1
ATOM 5359 O O . ALA B 1 259 ? -17.734 0.025 7.727 1 74.12 259 ALA B O 1
ATOM 5360 N N . VAL B 1 260 ? -16.688 -1.688 6.812 1 71.56 260 VAL B N 1
ATOM 5361 C CA . VAL B 1 260 ? -16.422 -0.941 5.586 1 71.56 260 VAL B CA 1
ATOM 5362 C C . VAL B 1 260 ? -17.719 -0.713 4.832 1 71.56 260 VAL B C 1
ATOM 5364 O O . VAL B 1 260 ? -17.969 0.381 4.32 1 71.56 260 VAL B O 1
ATOM 5367 N N . MET B 1 261 ? -18.547 -1.691 4.824 1 68.31 261 MET B N 1
ATOM 5368 C CA . MET B 1 261 ? -19.828 -1.608 4.125 1 68.31 261 MET B CA 1
ATOM 5369 C C . MET B 1 261 ? -20.719 -0.541 4.746 1 68.31 261 MET B C 1
ATOM 5371 O O . MET B 1 261 ? -21.531 0.086 4.055 1 68.31 261 MET B O 1
ATOM 5375 N N . ASN B 1 262 ? -20.484 -0.365 5.988 1 70.06 262 ASN B N 1
ATOM 5376 C CA . ASN B 1 262 ? -21.359 0.548 6.707 1 70.06 262 ASN B CA 1
ATOM 5377 C C . ASN B 1 262 ? -20.641 1.851 7.062 1 70.06 262 ASN B C 1
ATOM 5379 O O . ASN B 1 262 ? -21.141 2.629 7.883 1 70.06 262 ASN B O 1
ATOM 5383 N N . ASP B 1 263 ? -19.516 1.96 6.457 1 75.56 263 ASP B N 1
ATOM 5384 C CA . ASP B 1 263 ? -18.734 3.133 6.82 1 75.56 263 ASP B CA 1
ATOM 5385 C C . ASP B 1 263 ? -19.312 4.398 6.195 1 75.56 263 ASP B C 1
ATOM 5387 O O . ASP B 1 263 ? -19.453 4.484 4.973 1 75.56 263 ASP B O 1
ATOM 5391 N N . GLY B 1 264 ? -19.688 5.309 7.055 1 83.75 264 GLY B N 1
ATOM 5392 C CA . GLY B 1 264 ? -20.188 6.598 6.613 1 83.75 264 GLY B CA 1
ATOM 5393 C C . GLY B 1 264 ? -19.219 7.332 5.699 1 83.75 264 GLY B C 1
ATOM 5394 O O . GLY B 1 264 ? -19.641 8.164 4.887 1 83.75 264 GLY B O 1
ATOM 5395 N N . ARG B 1 265 ? -17.953 6.926 5.691 1 86 265 ARG B N 1
ATOM 5396 C CA . ARG B 1 265 ? -16.922 7.594 4.91 1 86 265 ARG B CA 1
ATOM 5397 C C . ARG B 1 265 ? -17.203 7.484 3.416 1 86 265 ARG B C 1
ATOM 5399 O O . ARG B 1 265 ? -17.047 8.453 2.672 1 86 265 ARG B O 1
ATOM 5406 N N . LEU B 1 266 ? -17.625 6.367 3.039 1 84.56 266 LEU B N 1
ATOM 5407 C CA . LEU B 1 266 ? -17.875 6.176 1.613 1 84.56 266 LEU B CA 1
ATOM 5408 C C . LEU B 1 266 ? -18.969 7.109 1.117 1 84.56 266 LEU B C 1
ATOM 5410 O O . LEU B 1 266 ? -18.906 7.617 -0.004 1 84.56 266 LEU B O 1
ATOM 5414 N N . LYS B 1 267 ? -19.938 7.285 1.91 1 87.88 267 LYS B N 1
ATOM 5415 C CA . LYS B 1 267 ? -21 8.211 1.564 1 87.88 267 LYS B CA 1
ATOM 5416 C C . LYS B 1 267 ? -20.516 9.656 1.591 1 87.88 267 LYS B C 1
ATOM 5418 O O . LYS B 1 267 ? -20.875 10.461 0.728 1 87.88 267 LYS B O 1
ATOM 5423 N N . HIS B 1 268 ? -19.625 9.953 2.545 1 92.88 268 HIS B N 1
ATOM 5424 C CA . HIS B 1 268 ? -19.047 11.281 2.602 1 92.88 268 HIS B CA 1
ATOM 5425 C C . HIS B 1 268 ? -18.172 11.555 1.374 1 92.88 268 HIS B C 1
ATOM 5427 O O . HIS B 1 268 ? -18.156 12.68 0.862 1 92.88 268 HIS B O 1
ATOM 5433 N N . TRP B 1 269 ? -17.484 10.555 0.937 1 91.19 269 TRP B N 1
ATOM 5434 C CA . TRP B 1 269 ? -16.688 10.688 -0.272 1 91.19 269 TRP B CA 1
ATOM 5435 C C . TRP B 1 269 ? -17.562 10.953 -1.487 1 91.19 269 TRP B C 1
ATOM 5437 O O . TRP B 1 269 ? -17.203 11.734 -2.367 1 91.19 269 TRP B O 1
ATOM 5447 N N . GLY B 1 270 ? -18.719 10.266 -1.48 1 88.56 270 GLY B N 1
ATOM 5448 C CA . GLY B 1 270 ? -19.688 10.523 -2.543 1 88.56 270 GLY B CA 1
ATOM 5449 C C . GLY B 1 270 ? -20.125 11.977 -2.602 1 88.56 270 GLY B C 1
ATOM 5450 O O . GLY B 1 270 ? -20.188 12.57 -3.68 1 88.56 270 GLY B O 1
ATOM 5451 N N . ILE B 1 271 ? -20.344 12.508 -1.469 1 92.88 271 ILE B N 1
ATOM 5452 C CA . ILE B 1 271 ? -20.781 13.891 -1.373 1 92.88 271 ILE B CA 1
ATOM 5453 C C . ILE B 1 271 ? -19.656 14.82 -1.84 1 92.88 271 ILE B C 1
ATOM 5455 O O . ILE B 1 271 ? -19.906 15.789 -2.561 1 92.88 271 ILE B O 1
ATOM 5459 N N . ALA B 1 272 ? -18.484 14.484 -1.44 1 94.88 272 ALA B N 1
ATOM 5460 C CA . ALA B 1 272 ? -17.328 15.281 -1.87 1 94.88 272 ALA B CA 1
ATOM 5461 C C . ALA B 1 272 ? -17.203 15.289 -3.391 1 94.88 272 ALA B C 1
ATOM 5463 O O . ALA B 1 272 ? -16.922 16.328 -3.992 1 94.88 272 ALA B O 1
ATOM 5464 N N . LEU B 1 273 ? -17.453 14.219 -3.973 1 90.06 273 LEU B N 1
ATOM 5465 C CA . LEU B 1 273 ? -17.344 14.102 -5.422 1 90.06 273 LEU B CA 1
ATOM 5466 C C . LEU B 1 273 ? -18.469 14.859 -6.117 1 90.06 273 LEU B C 1
ATOM 5468 O O . LEU B 1 273 ? -18.266 15.438 -7.184 1 90.06 273 LEU B O 1
ATOM 5472 N N . GLU B 1 274 ? -19.672 14.805 -5.562 1 92 274 GLU B N 1
ATOM 5473 C CA . GLU B 1 274 ? -20.766 15.594 -6.117 1 92 274 GLU B CA 1
ATOM 5474 C C . GLU B 1 274 ? -20.453 17.094 -6.059 1 92 274 GLU B C 1
ATOM 5476 O O . GLU B 1 274 ? -20.75 17.828 -6.992 1 92 274 GLU B O 1
ATOM 5481 N N . MET B 1 275 ? -19.859 17.484 -4.977 1 95.5 275 MET B N 1
ATOM 5482 C CA . MET B 1 275 ? -19.453 18.891 -4.859 1 95.5 275 MET B CA 1
ATOM 5483 C C . MET B 1 275 ? -18.406 19.234 -5.922 1 95.5 275 MET B C 1
ATOM 5485 O O . MET B 1 275 ? -18.469 20.312 -6.516 1 95.5 275 MET B O 1
ATOM 5489 N N . PHE B 1 276 ? -17.5 18.359 -6.156 1 93.5 276 PHE B N 1
ATOM 5490 C CA . PHE B 1 276 ? -16.469 18.562 -7.164 1 93.5 276 PHE B CA 1
ATOM 5491 C C . PHE B 1 276 ? -17.094 18.672 -8.555 1 93.5 276 PHE B C 1
ATOM 5493 O O . PHE B 1 276 ? -16.688 19.531 -9.352 1 93.5 276 PHE B O 1
ATOM 5500 N N . LYS B 1 277 ? -18.062 17.859 -8.812 1 89.94 277 LYS B N 1
ATOM 5501 C CA . LYS B 1 277 ? -18.734 17.891 -10.109 1 89.94 277 LYS B CA 1
ATOM 5502 C C . LYS B 1 277 ? -19.453 19.219 -10.312 1 89.94 277 LYS B C 1
ATOM 5504 O O . LYS B 1 277 ? -19.5 19.75 -11.43 1 89.94 277 LYS B O 1
ATOM 5509 N N . ASP B 1 278 ? -19.969 19.703 -9.281 1 94.12 278 ASP B N 1
ATOM 5510 C CA . ASP B 1 278 ? -20.688 20.969 -9.336 1 94.12 278 ASP B CA 1
ATOM 5511 C C . ASP B 1 278 ? -19.75 22.141 -9.625 1 94.12 278 ASP B C 1
ATOM 5513 O O . ASP B 1 278 ? -20.078 23.031 -10.398 1 94.12 278 ASP B O 1
ATOM 5517 N N . LYS B 1 279 ? -18.578 22.141 -9.023 1 96.38 279 LYS B N 1
ATOM 5518 C CA . LYS B 1 279 ? -17.562 23.172 -9.203 1 96.38 279 LYS B CA 1
ATOM 5519 C C . LYS B 1 279 ? -16.188 22.562 -9.438 1 96.38 279 LYS B C 1
ATOM 5521 O O . LYS B 1 279 ? -15.297 22.703 -8.594 1 96.38 279 LYS B O 1
ATOM 5526 N N . PRO B 1 280 ? -15.898 22.016 -10.578 1 93.38 280 PRO B N 1
ATOM 5527 C CA . PRO B 1 280 ? -14.695 21.234 -10.836 1 93.38 280 PRO B CA 1
ATOM 5528 C C . PRO B 1 280 ? -13.422 22.062 -10.805 1 93.38 280 PRO B C 1
ATOM 5530 O O . PRO B 1 280 ? -12.359 21.562 -10.422 1 93.38 280 PRO B O 1
ATOM 5533 N N . LEU B 1 281 ? -13.5 23.328 -11.078 1 95.12 281 LEU B N 1
ATOM 5534 C CA . LEU B 1 281 ? -12.305 24.141 -11.195 1 95.12 281 LEU B CA 1
ATOM 5535 C C . LEU B 1 281 ? -11.922 24.75 -9.852 1 95.12 281 LEU B C 1
ATOM 5537 O O . LEU B 1 281 ? -10.797 24.547 -9.375 1 95.12 281 LEU B O 1
ATOM 5541 N N . THR B 1 282 ? -12.891 25.359 -9.125 1 97.44 282 THR B N 1
ATOM 5542 C CA . THR B 1 282 ? -12.555 26.156 -7.953 1 97.44 282 THR B CA 1
ATOM 5543 C C . THR B 1 282 ? -12.938 25.438 -6.668 1 97.44 282 THR B C 1
ATOM 5545 O O . THR B 1 282 ? -12.453 25.766 -5.59 1 97.44 282 THR B O 1
ATOM 5548 N N . GLY B 1 283 ? -13.844 24.344 -6.777 1 97.56 283 GLY B N 1
ATOM 5549 C CA . GLY B 1 283 ? -14.422 23.766 -5.574 1 97.56 283 GLY B CA 1
ATOM 5550 C C . GLY B 1 283 ? -15.383 24.688 -4.867 1 97.56 283 GLY B C 1
ATOM 5551 O O . GLY B 1 283 ? -15.641 25.812 -5.332 1 97.56 283 GLY B O 1
ATOM 5552 N N . VAL B 1 284 ? -15.883 24.328 -3.719 1 98.25 284 VAL B N 1
ATOM 5553 C CA . VAL B 1 284 ? -16.953 25.047 -3.053 1 98.25 284 VAL B CA 1
ATOM 5554 C C . VAL B 1 284 ? -16.375 26.031 -2.043 1 98.25 284 VAL B C 1
ATOM 5556 O O . VAL B 1 284 ? -17.109 26.781 -1.386 1 98.25 284 VAL B O 1
ATOM 5559 N N . GLY B 1 285 ? -15.094 26.016 -1.88 1 98.5 285 GLY B N 1
ATOM 5560 C CA . GLY B 1 285 ? -14.422 26.906 -0.953 1 98.5 285 GLY B CA 1
ATOM 5561 C C . GLY B 1 285 ? -13.688 26.172 0.155 1 98.5 285 GLY B C 1
ATOM 5562 O O . GLY B 1 285 ? -14.156 25.141 0.642 1 98.5 285 GLY B O 1
ATOM 5563 N N . ASN B 1 286 ? -12.555 26.75 0.57 1 98.12 286 ASN B N 1
ATOM 5564 C CA . ASN B 1 286 ? -11.703 26.156 1.587 1 98.12 286 ASN B CA 1
ATOM 5565 C C . ASN B 1 286 ? -12.445 25.969 2.906 1 98.12 286 ASN B C 1
ATOM 5567 O O . ASN B 1 286 ? -12.969 26.922 3.473 1 98.12 286 ASN B O 1
ATOM 5571 N N . GLY B 1 287 ? -12.586 24.734 3.32 1 97.31 287 GLY B N 1
ATOM 5572 C CA . GLY B 1 287 ? -13.227 24.406 4.586 1 97.31 287 GLY B CA 1
ATOM 5573 C C . GLY B 1 287 ? -14.734 24.297 4.477 1 97.31 287 GLY B C 1
ATOM 5574 O O . GLY B 1 287 ? -15.406 23.938 5.449 1 97.31 287 GLY B O 1
ATOM 5575 N N . ASN B 1 288 ? -15.281 24.422 3.326 1 98.31 288 ASN B N 1
ATOM 5576 C CA . ASN B 1 288 ? -16.734 24.578 3.234 1 98.31 288 ASN B CA 1
ATOM 5577 C C . ASN B 1 288 ? -17.422 23.25 2.879 1 98.31 288 ASN B C 1
ATOM 5579 O O . ASN B 1 288 ? -18.641 23.188 2.779 1 98.31 288 ASN B O 1
ATOM 5583 N N . TYR B 1 289 ? -16.641 22.172 2.754 1 97.94 289 TYR B N 1
ATOM 5584 C CA . TYR B 1 289 ? -17.281 20.875 2.609 1 97.94 289 TYR B CA 1
ATOM 5585 C C . TYR B 1 289 ? -18.281 20.641 3.742 1 97.94 289 TYR B C 1
ATOM 5587 O O . TYR B 1 289 ? -19.438 20.281 3.502 1 97.94 289 TYR B O 1
ATOM 5595 N N . VAL B 1 290 ? -17.844 20.891 4.977 1 97.06 290 VAL B N 1
ATOM 5596 C CA . VAL B 1 290 ? -18.641 20.578 6.16 1 97.06 290 VAL B CA 1
ATOM 5597 C C . VAL B 1 290 ? -19.875 21.469 6.199 1 97.06 290 VAL B C 1
ATOM 5599 O O . VAL B 1 290 ? -20.969 21.031 6.559 1 97.06 290 VAL B O 1
ATOM 5602 N N . THR B 1 291 ? -19.703 22.672 5.77 1 96.81 291 THR B N 1
ATOM 5603 C CA . THR B 1 291 ? -20.797 23.641 5.777 1 96.81 291 THR B CA 1
ATOM 5604 C C . THR B 1 291 ? -21.891 23.234 4.801 1 96.81 291 THR B C 1
ATOM 5606 O O . THR B 1 291 ? -23.078 23.438 5.078 1 96.81 291 THR B O 1
ATOM 5609 N N . LEU B 1 292 ? -21.469 22.656 3.742 1 97.31 292 LEU B N 1
ATOM 5610 C CA . LEU B 1 292 ? -22.422 22.375 2.674 1 97.31 292 LEU B CA 1
ATOM 5611 C C . LEU B 1 292 ? -22.859 20.922 2.705 1 97.31 292 LEU B C 1
ATOM 5613 O O . LEU B 1 292 ? -23.719 20.5 1.923 1 97.31 292 LEU B O 1
ATOM 5617 N N . HIS B 1 293 ? -22.312 20.172 3.605 1 96.5 293 HIS B N 1
ATOM 5618 C CA . HIS B 1 293 ? -22.547 18.734 3.684 1 96.5 293 HIS B CA 1
ATOM 5619 C C . HIS B 1 293 ? -24.031 18.438 3.748 1 96.5 293 HIS B C 1
ATOM 5621 O O . HIS B 1 293 ? -24.547 17.656 2.939 1 96.5 293 HIS B O 1
ATOM 5627 N N . SER B 1 294 ? -24.797 19.078 4.617 1 95.25 294 SER B N 1
ATOM 5628 C CA . SER B 1 294 ? -26.203 18.797 4.828 1 95.25 294 SER B CA 1
ATOM 5629 C C . SER B 1 294 ? -27.031 19.156 3.6 1 95.25 294 SER B C 1
ATOM 5631 O O . SER B 1 294 ? -27.984 18.453 3.246 1 95.25 294 SER B O 1
ATOM 5633 N N . GLN B 1 295 ? -26.703 20.203 2.982 1 95.88 295 GLN B N 1
ATOM 5634 C CA . GLN B 1 295 ? -27.422 20.625 1.786 1 95.88 295 GLN B CA 1
ATOM 5635 C C . GLN B 1 295 ? -27.25 19.625 0.654 1 95.88 295 GLN B C 1
ATOM 5637 O O . GLN B 1 295 ? -28.219 19.297 -0.037 1 95.88 295 GLN B O 1
ATOM 5642 N N . TYR B 1 296 ? -26.062 19.172 0.47 1 95.44 296 TYR B N 1
ATOM 5643 C CA . TYR B 1 296 ? -25.797 18.234 -0.611 1 95.44 296 TYR B CA 1
ATOM 5644 C C . TYR B 1 296 ? -26.422 16.875 -0.297 1 95.44 296 TYR B C 1
ATOM 5646 O O . TYR B 1 296 ? -26.844 16.141 -1.204 1 95.44 296 TYR B O 1
ATOM 5654 N N . VAL B 1 297 ? -26.438 16.484 0.958 1 94.25 297 VAL B N 1
ATOM 5655 C CA . VAL B 1 297 ? -27.078 15.234 1.353 1 94.25 297 VAL B CA 1
ATOM 5656 C C . VAL B 1 297 ? -28.562 15.289 1.02 1 94.25 297 VAL B C 1
ATOM 5658 O O . VAL B 1 297 ? -29.156 14.289 0.61 1 94.25 297 VAL B O 1
ATOM 5661 N N . LYS B 1 298 ? -29.172 16.406 1.21 1 94.75 298 LYS B N 1
ATOM 5662 C CA . LYS B 1 298 ? -30.562 16.594 0.85 1 94.75 298 LYS B CA 1
ATOM 5663 C C . LYS B 1 298 ? -30.781 16.422 -0.653 1 94.75 298 LYS B C 1
ATOM 5665 O O . LYS B 1 298 ? -31.781 15.875 -1.086 1 94.75 298 LYS B O 1
ATOM 5670 N N . LEU B 1 299 ? -29.859 16.875 -1.419 1 94.56 299 LEU B N 1
ATOM 5671 C CA . LEU B 1 299 ? -29.938 16.781 -2.873 1 94.56 299 LEU B CA 1
ATOM 5672 C C . LEU B 1 299 ? -29.688 15.352 -3.336 1 94.56 299 LEU B C 1
ATOM 5674 O O . LEU B 1 299 ? -30.234 14.922 -4.359 1 94.56 299 LEU B O 1
ATOM 5678 N N . PHE B 1 300 ? -28.797 14.648 -2.596 1 92.19 300 PHE B N 1
ATOM 5679 C CA . PHE B 1 300 ? -28.438 13.273 -2.938 1 92.19 300 PHE B CA 1
ATOM 5680 C C . PHE B 1 300 ? -28.688 12.344 -1.759 1 92.19 300 PHE B C 1
ATOM 5682 O O . PHE B 1 300 ? -27.75 11.836 -1.15 1 92.19 300 PHE B O 1
ATOM 5689 N N . PRO B 1 301 ? -29.875 11.891 -1.542 1 91.69 301 PRO B N 1
ATOM 5690 C CA . PRO B 1 301 ? -30.281 11.148 -0.342 1 91.69 301 PRO B CA 1
ATOM 5691 C C . PRO B 1 301 ? -29.609 9.789 -0.234 1 91.69 301 PRO B C 1
ATOM 5693 O O . PRO B 1 301 ? -29.562 9.195 0.848 1 91.69 301 PRO B O 1
ATOM 5696 N N . LYS B 1 302 ? -29.047 9.312 -1.293 1 85.12 302 LYS B N 1
ATOM 5697 C CA . LYS B 1 302 ? -28.344 8.031 -1.268 1 85.12 302 LYS B CA 1
ATOM 5698 C C . LYS B 1 302 ? -27.109 8.094 -0.383 1 85.12 302 LYS B C 1
ATOM 5700 O O . LYS B 1 302 ? -26.594 7.062 0.04 1 85.12 302 LYS B O 1
ATOM 5705 N N . PHE B 1 303 ? -26.75 9.312 -0.034 1 88.12 303 PHE B N 1
ATOM 5706 C CA . PHE B 1 303 ? -25.531 9.477 0.747 1 88.12 303 PHE B CA 1
ATOM 5707 C C . PHE B 1 303 ? -25.859 9.836 2.189 1 88.12 303 PHE B C 1
ATOM 5709 O O . PHE B 1 303 ? -24.984 10.273 2.939 1 88.12 303 PHE B O 1
ATOM 5716 N N . ILE B 1 304 ? -27.031 9.648 2.615 1 87.94 304 ILE B N 1
ATOM 5717 C CA . ILE B 1 304 ? -27.438 9.953 3.982 1 87.94 304 ILE B CA 1
ATOM 5718 C C . ILE B 1 304 ? -26.766 8.977 4.949 1 87.94 304 ILE B C 1
ATOM 5720 O O . ILE B 1 304 ? -26.734 7.77 4.699 1 87.94 304 ILE B O 1
ATOM 5724 N N . VAL B 1 305 ? -26.125 9.5 5.859 1 88.62 305 VAL B N 1
ATOM 5725 C CA . VAL B 1 305 ? -25.672 8.742 7.02 1 88.62 305 VAL B CA 1
ATOM 5726 C C . VAL B 1 305 ? -26.406 9.219 8.273 1 88.62 305 VAL B C 1
ATOM 5728 O O . VAL B 1 305 ? -26.172 10.336 8.742 1 88.62 305 VAL B O 1
ATOM 5731 N N . PRO B 1 306 ? -27.219 8.32 8.758 1 84.94 306 PRO B N 1
ATOM 5732 C CA . PRO B 1 306 ? -28.031 8.758 9.898 1 84.94 306 PRO B CA 1
ATOM 5733 C C . PRO B 1 306 ? -27.203 9.289 11.055 1 84.94 306 PRO B C 1
ATOM 5735 O O . PRO B 1 306 ? -26.219 8.664 11.445 1 84.94 306 PRO B O 1
ATOM 5738 N N . GLY B 1 307 ? -27.531 10.477 11.547 1 85.44 307 GLY B N 1
ATOM 5739 C CA . GLY B 1 307 ? -26.875 11.047 12.719 1 85.44 307 GLY B CA 1
ATOM 5740 C C . GLY B 1 307 ? -25.656 11.867 12.375 1 85.44 307 GLY B C 1
ATOM 5741 O O . GLY B 1 307 ? -25.031 12.453 13.266 1 85.44 307 GLY B O 1
ATOM 5742 N N . GLU B 1 308 ? -25.328 11.805 11.141 1 86.5 308 GLU B N 1
ATOM 5743 C CA . GLU B 1 308 ? -24.141 12.555 10.742 1 86.5 308 GLU B CA 1
ATOM 5744 C C . GLU B 1 308 ? -24.516 13.766 9.883 1 86.5 308 GLU B C 1
ATOM 5746 O O . GLU B 1 308 ? -24.75 13.633 8.688 1 86.5 308 GLU B O 1
ATOM 5751 N N . GLU B 1 309 ? -24.516 14.906 10.555 1 86.12 309 GLU B N 1
ATOM 5752 C CA . GLU B 1 309 ? -24.75 16.188 9.891 1 86.12 309 GLU B CA 1
ATOM 5753 C C . GLU B 1 309 ? -23.516 17.078 9.945 1 86.12 309 GLU B C 1
ATOM 5755 O O . GLU B 1 309 ? -22.828 17.141 10.969 1 86.12 309 GLU B O 1
ATOM 5760 N N . ASN B 1 310 ? -23.234 17.781 8.82 1 89.31 310 ASN B N 1
ATOM 5761 C CA . ASN B 1 310 ? -22.062 18.641 8.75 1 89.31 310 ASN B CA 1
ATOM 5762 C C . ASN B 1 310 ? -20.797 17.906 9.172 1 89.31 310 ASN B C 1
ATOM 5764 O O . ASN B 1 310 ? -20.031 18.391 10.008 1 89.31 310 ASN B O 1
ATOM 5768 N N . TYR B 1 311 ? -20.688 16.781 8.648 1 90 311 TYR B N 1
ATOM 5769 C CA . TYR B 1 311 ? -19.625 15.844 8.992 1 90 311 TYR B CA 1
ATOM 5770 C C . TYR B 1 311 ? -18.453 15.961 8.016 1 90 311 TYR B C 1
ATOM 5772 O O . TYR B 1 311 ? -18.641 16.281 6.844 1 90 311 TYR B O 1
ATOM 5780 N N . PRO B 1 312 ? -17.234 15.781 8.469 1 93.06 312 PRO B N 1
ATOM 5781 C CA . PRO B 1 312 ? -16.078 15.93 7.582 1 93.06 312 PRO B CA 1
ATOM 5782 C C . PRO B 1 312 ? -15.945 14.781 6.582 1 93.06 312 PRO B C 1
ATOM 5784 O O . PRO B 1 312 ? -16.609 13.75 6.73 1 93.06 312 PRO B O 1
ATOM 5787 N N . THR B 1 313 ? -15.117 14.969 5.59 1 93.19 313 THR B N 1
ATOM 5788 C CA . THR B 1 313 ? -14.945 14.008 4.508 1 93.19 313 THR B CA 1
ATOM 5789 C C . THR B 1 313 ? -14.172 12.781 4.988 1 93.19 313 THR B C 1
ATOM 5791 O O . THR B 1 313 ? -14.312 11.695 4.426 1 93.19 313 THR B O 1
ATOM 5794 N N . HIS B 1 314 ? -13.266 12.922 6 1 92.75 314 HIS B N 1
ATOM 5795 C CA . HIS B 1 314 ? -12.344 11.898 6.477 1 92.75 314 HIS B CA 1
ATOM 5796 C C . HIS B 1 314 ? -11.461 11.383 5.348 1 92.75 314 HIS B C 1
ATOM 5798 O O . HIS B 1 314 ? -11.234 10.172 5.23 1 92.75 314 HIS B O 1
ATOM 5804 N N . ASN B 1 315 ? -11.109 12.195 4.488 1 95 315 ASN B N 1
ATOM 5805 C CA . ASN B 1 315 ? -10.203 12 3.359 1 95 315 ASN B CA 1
ATOM 5806 C C . ASN B 1 315 ? -9.656 13.328 2.85 1 95 315 ASN B C 1
ATOM 5808 O O . ASN B 1 315 ? -10.383 14.117 2.244 1 95 315 ASN B O 1
ATOM 5812 N N . SER B 1 316 ? -8.391 13.477 3.033 1 97.19 316 SER B N 1
ATOM 5813 C CA . SER B 1 316 ? -7.812 14.781 2.732 1 97.19 316 SER B CA 1
ATOM 5814 C C . SER B 1 316 ? -7.832 15.062 1.233 1 97.19 316 SER B C 1
ATOM 5816 O O . SER B 1 316 ? -7.926 16.219 0.813 1 97.19 316 SER B O 1
ATOM 5818 N N . TYR B 1 317 ? -7.75 14.086 0.422 1 94.25 317 TYR B N 1
ATOM 5819 C CA . TYR B 1 317 ? -7.746 14.25 -1.027 1 94.25 317 TYR B CA 1
ATOM 5820 C C . TYR B 1 317 ? -9.117 14.703 -1.527 1 94.25 317 TYR B C 1
ATOM 5822 O O . TYR B 1 317 ? -9.211 15.664 -2.297 1 94.25 317 TYR B O 1
ATOM 5830 N N . PHE B 1 318 ? -10.141 14.062 -1.031 1 94.44 318 PHE B N 1
ATOM 5831 C CA . PHE B 1 318 ? -11.492 14.438 -1.412 1 94.44 318 PHE B CA 1
ATOM 5832 C C . PHE B 1 318 ? -11.859 15.797 -0.818 1 94.44 318 PHE B C 1
ATOM 5834 O O . PHE B 1 318 ? -12.602 16.562 -1.431 1 94.44 318 PHE B O 1
ATOM 5841 N N . LYS B 1 319 ? -11.258 16.016 0.357 1 97.5 319 LYS B N 1
ATOM 5842 C CA . LYS B 1 319 ? -11.484 17.328 0.96 1 97.5 319 LYS B CA 1
ATOM 5843 C C . LYS B 1 319 ? -10.977 18.438 0.053 1 97.5 319 LYS B C 1
ATOM 5845 O O . LYS B 1 319 ? -11.727 19.344 -0.301 1 97.5 319 LYS B O 1
ATOM 5850 N N . ILE B 1 320 ? -9.773 18.344 -0.39 1 97.94 320 ILE B N 1
ATOM 5851 C CA . ILE B 1 320 ? -9.156 19.391 -1.2 1 97.94 320 ILE B CA 1
ATOM 5852 C C . ILE B 1 320 ? -9.82 19.438 -2.576 1 97.94 320 ILE B C 1
ATOM 5854 O O . ILE B 1 320 ? -10.07 20.516 -3.117 1 97.94 320 ILE B O 1
ATOM 5858 N N . LEU B 1 321 ? -10.148 18.328 -3.098 1 94.81 321 LEU B N 1
ATOM 5859 C CA . LEU B 1 321 ? -10.797 18.266 -4.406 1 94.81 321 LEU B CA 1
ATOM 5860 C C . LEU B 1 321 ? -12.148 18.953 -4.379 1 94.81 321 LEU B C 1
ATOM 5862 O O . LEU B 1 321 ? -12.484 19.703 -5.301 1 94.81 321 LEU B O 1
ATOM 5866 N N . SER B 1 322 ? -12.93 18.719 -3.361 1 97.06 322 SER B N 1
ATOM 5867 C CA . SER B 1 322 ? -14.266 19.312 -3.252 1 97.06 322 SER B CA 1
ATOM 5868 C C . SER B 1 322 ? -14.188 20.781 -2.883 1 97.06 322 SER B C 1
ATOM 5870 O O . SER B 1 322 ? -15 21.594 -3.346 1 97.06 322 SER B O 1
ATOM 5872 N N . GLU B 1 323 ? -13.172 21.188 -2.148 1 98.56 323 GLU B N 1
ATOM 5873 C CA . GLU B 1 323 ? -13.125 22.531 -1.578 1 98.56 323 GLU B CA 1
ATOM 5874 C C . GLU B 1 323 ? -12.375 23.484 -2.494 1 98.56 323 GLU B C 1
ATOM 5876 O O . GLU B 1 323 ? -12.688 24.672 -2.547 1 98.56 323 GLU B O 1
ATOM 5881 N N . LEU B 1 324 ? -11.352 22.953 -3.209 1 98.44 324 LEU B N 1
ATOM 5882 C CA . LEU B 1 324 ? -10.516 23.859 -3.988 1 98.44 324 LEU B CA 1
ATOM 5883 C C . LEU B 1 324 ? -10.477 23.438 -5.453 1 98.44 324 LEU B C 1
ATOM 5885 O O . LEU B 1 324 ? -9.758 24.031 -6.254 1 98.44 324 LEU B O 1
ATOM 5889 N N . GLY B 1 325 ? -11.219 22.422 -5.844 1 95.88 325 GLY B N 1
ATOM 5890 C CA . GLY B 1 325 ? -11.273 21.984 -7.227 1 95.88 325 GLY B CA 1
ATOM 5891 C C . GLY B 1 325 ? -9.93 21.531 -7.77 1 95.88 325 GLY B C 1
ATOM 5892 O O . GLY B 1 325 ? -8.992 21.297 -7 1 95.88 325 GLY B O 1
ATOM 5893 N N . ILE B 1 326 ? -9.859 21.359 -9.062 1 93 326 ILE B N 1
ATOM 5894 C CA . ILE B 1 326 ? -8.641 20.891 -9.719 1 93 326 ILE B CA 1
ATOM 5895 C C . ILE B 1 326 ? -7.539 21.938 -9.57 1 93 326 ILE B C 1
ATOM 5897 O O . ILE B 1 326 ? -6.355 21.594 -9.477 1 93 326 ILE B O 1
ATOM 5901 N N . LEU B 1 327 ? -7.867 23.172 -9.5 1 96.06 327 LEU B N 1
ATOM 5902 C CA . LEU B 1 327 ? -6.902 24.25 -9.375 1 96.06 327 LEU B CA 1
ATOM 5903 C C . LEU B 1 327 ? -6.152 24.156 -8.055 1 96.06 327 LEU B C 1
ATOM 5905 O O . LEU B 1 327 ? -4.965 24.484 -7.984 1 96.06 327 LEU B O 1
ATOM 5909 N N . GLY B 1 328 ? -6.852 23.797 -7.047 1 97.25 328 GLY B N 1
ATOM 5910 C CA . GLY B 1 328 ? -6.207 23.625 -5.754 1 97.25 328 GLY B CA 1
ATOM 5911 C C . GLY B 1 328 ? -5.605 22.25 -5.562 1 97.25 328 GLY B C 1
ATOM 5912 O O . GLY B 1 328 ? -4.559 22.109 -4.926 1 97.25 328 GLY B O 1
ATOM 5913 N N . PHE B 1 329 ? -6.203 21.234 -6.156 1 95.56 329 PHE B N 1
ATOM 5914 C CA . PHE B 1 329 ? -5.809 19.844 -5.961 1 95.56 329 PHE B CA 1
ATOM 5915 C C . PHE B 1 329 ? -4.438 19.578 -6.574 1 95.56 329 PHE B C 1
ATOM 5917 O O . PHE B 1 329 ? -3.588 18.938 -5.953 1 95.56 329 PHE B O 1
ATOM 5924 N N . ILE B 1 330 ? -4.203 20.078 -7.738 1 93.19 330 ILE B N 1
ATOM 5925 C CA . ILE B 1 330 ? -2.977 19.781 -8.469 1 93.19 330 ILE B CA 1
ATOM 5926 C C . ILE B 1 330 ? -1.779 20.359 -7.719 1 93.19 330 ILE B C 1
ATOM 5928 O O . ILE B 1 330 ? -0.838 19.641 -7.383 1 93.19 330 ILE B O 1
ATOM 5932 N N . PRO B 1 331 ? -1.803 21.641 -7.371 1 96.25 331 PRO B N 1
ATOM 5933 C CA . PRO B 1 331 ? -0.661 22.156 -6.613 1 96.25 331 PRO B CA 1
ATOM 5934 C C . PRO B 1 331 ? -0.504 21.484 -5.25 1 96.25 331 PRO B C 1
ATOM 5936 O O . PRO B 1 331 ? 0.619 21.297 -4.77 1 96.25 331 PRO B O 1
ATOM 5939 N N . PHE B 1 332 ? -1.591 21.156 -4.637 1 97.12 332 PHE B N 1
ATOM 5940 C CA . PHE B 1 332 ? -1.546 20.469 -3.352 1 97.12 332 PHE B CA 1
ATOM 5941 C C . PHE B 1 332 ? -0.841 19.125 -3.48 1 97.12 332 PHE B C 1
ATOM 5943 O O . PHE B 1 332 ? 0.03 18.797 -2.674 1 97.12 332 PHE B O 1
ATOM 5950 N N . MET B 1 333 ? -1.178 18.359 -4.488 1 94.19 333 MET B N 1
ATOM 5951 C CA . MET B 1 333 ? -0.55 17.062 -4.723 1 94.19 333 MET B CA 1
ATOM 5952 C C . MET B 1 333 ? 0.917 17.234 -5.105 1 94.19 333 MET B C 1
ATOM 5954 O O . MET B 1 333 ? 1.765 16.438 -4.691 1 94.19 333 MET B O 1
ATOM 5958 N N . LEU B 1 334 ? 1.209 18.203 -5.918 1 93.81 334 LEU B N 1
ATOM 5959 C CA . LEU B 1 334 ? 2.586 18.453 -6.324 1 93.81 334 LEU B CA 1
ATOM 5960 C C . LEU B 1 334 ? 3.447 18.828 -5.121 1 93.81 334 LEU B C 1
ATOM 5962 O O . LEU B 1 334 ? 4.605 18.422 -5.031 1 93.81 334 LEU B O 1
ATOM 5966 N N . LEU B 1 335 ? 2.836 19.594 -4.203 1 96.88 335 LEU B N 1
ATOM 5967 C CA . LEU B 1 335 ? 3.531 19.984 -2.982 1 96.88 335 LEU B CA 1
ATOM 5968 C C . LEU B 1 335 ? 3.988 18.75 -2.205 1 96.88 335 LEU B C 1
ATOM 5970 O O . LEU B 1 335 ? 5.184 18.594 -1.937 1 96.88 335 LEU B O 1
ATOM 5974 N N . HIS B 1 336 ? 3.086 17.859 -1.933 1 96.56 336 HIS B N 1
ATOM 5975 C CA . HIS B 1 336 ? 3.393 16.703 -1.09 1 96.56 336 HIS B CA 1
ATOM 5976 C C . HIS B 1 336 ? 4.258 15.695 -1.834 1 96.56 336 HIS B C 1
ATOM 5978 O O . HIS B 1 336 ? 5.109 15.039 -1.231 1 96.56 336 HIS B O 1
ATOM 5984 N N . THR B 1 337 ? 4.09 15.617 -3.146 1 92.69 337 THR B N 1
ATOM 5985 C CA . THR B 1 337 ? 4.934 14.734 -3.951 1 92.69 337 THR B CA 1
ATOM 5986 C C . THR B 1 337 ? 6.367 15.25 -3.988 1 92.69 337 THR B C 1
ATOM 5988 O O . THR B 1 337 ? 7.316 14.469 -3.9 1 92.69 337 THR B O 1
ATOM 5991 N N . MET B 1 338 ? 6.492 16.516 -4.121 1 93.12 338 MET B N 1
ATOM 5992 C CA . MET B 1 338 ? 7.82 17.109 -4.133 1 93.12 338 MET B CA 1
ATOM 5993 C C . MET B 1 338 ? 8.531 16.891 -2.805 1 93.12 338 MET B C 1
ATOM 5995 O O . MET B 1 338 ? 9.742 16.641 -2.779 1 93.12 338 MET B O 1
ATOM 5999 N N . ILE B 1 339 ? 7.801 17.031 -1.749 1 96.19 339 ILE B N 1
ATOM 6000 C CA . ILE B 1 339 ? 8.367 16.781 -0.428 1 96.19 339 ILE B CA 1
ATOM 6001 C C . ILE B 1 339 ? 8.875 15.344 -0.355 1 96.19 339 ILE B C 1
ATOM 6003 O O . ILE B 1 339 ? 10 15.102 0.101 1 96.19 339 ILE B O 1
ATOM 6007 N N . PHE B 1 340 ? 8.133 14.453 -0.812 1 93.31 340 PHE B N 1
ATOM 6008 C CA . PHE B 1 340 ? 8.508 13.047 -0.794 1 93.31 340 PHE B CA 1
ATOM 6009 C C . PHE B 1 340 ? 9.742 12.797 -1.656 1 93.31 340 PHE B C 1
ATOM 6011 O O . PHE B 1 340 ? 10.68 12.133 -1.226 1 93.31 340 PHE B O 1
ATOM 6018 N N . ILE B 1 341 ? 9.766 13.367 -2.877 1 90.88 341 ILE B N 1
ATOM 6019 C CA . ILE B 1 341 ? 10.891 13.211 -3.791 1 90.88 341 ILE B CA 1
ATOM 6020 C C . ILE B 1 341 ? 12.164 13.773 -3.15 1 90.88 341 ILE B C 1
ATOM 6022 O O . ILE B 1 341 ? 13.227 13.148 -3.213 1 90.88 341 ILE B O 1
ATOM 6026 N N . ARG B 1 342 ? 11.992 14.891 -2.566 1 90.94 342 ARG B N 1
ATOM 6027 C CA . ARG B 1 342 ? 13.133 15.508 -1.901 1 90.94 342 ARG B CA 1
ATOM 6028 C C . ARG B 1 342 ? 13.664 14.625 -0.781 1 90.94 342 ARG B C 1
ATOM 6030 O O . ARG B 1 342 ? 14.875 14.555 -0.557 1 90.94 342 ARG B O 1
ATOM 6037 N N . SER B 1 343 ? 12.812 14.023 -0.051 1 92.62 343 SER B N 1
ATOM 6038 C CA . SER B 1 343 ? 13.242 13.141 1.035 1 92.62 343 SER B CA 1
ATOM 6039 C C . SER B 1 343 ? 14.062 11.977 0.509 1 92.62 343 SER B C 1
ATOM 6041 O O . SER B 1 343 ? 15.055 11.578 1.125 1 92.62 343 SER B O 1
ATOM 6043 N N . ILE B 1 344 ? 13.711 11.445 -0.603 1 88.25 344 ILE B N 1
ATOM 6044 C CA . ILE B 1 344 ? 14.445 10.344 -1.214 1 88.25 344 ILE B CA 1
ATOM 6045 C C . ILE B 1 344 ? 15.82 10.828 -1.663 1 88.25 344 ILE B C 1
ATOM 6047 O O . ILE B 1 344 ? 16.828 10.133 -1.469 1 88.25 344 ILE B O 1
ATOM 6051 N N . LYS B 1 345 ? 15.844 12 -2.268 1 88.56 345 LYS B N 1
ATOM 6052 C CA . LYS B 1 345 ? 17.109 12.555 -2.748 1 88.56 345 LYS B CA 1
ATOM 6053 C C . LYS B 1 345 ? 18.062 12.828 -1.592 1 88.56 345 LYS B C 1
ATOM 6055 O O . LYS B 1 345 ? 19.266 12.578 -1.704 1 88.56 345 LYS B O 1
ATOM 6060 N N . ILE B 1 346 ? 17.5 13.305 -0.507 1 90.5 346 ILE B N 1
ATOM 6061 C CA . ILE B 1 346 ? 18.312 13.609 0.665 1 90.5 346 ILE B CA 1
ATOM 6062 C C . ILE B 1 346 ? 18.891 12.32 1.245 1 90.5 346 ILE B C 1
ATOM 6064 O O . ILE B 1 346 ? 20.031 12.297 1.714 1 90.5 346 ILE B O 1
ATOM 6068 N N . CYS B 1 347 ? 18.141 11.297 1.239 1 87.62 347 CYS B N 1
ATOM 6069 C CA . CYS B 1 347 ? 18.594 10.008 1.76 1 87.62 347 CYS B CA 1
ATOM 6070 C C . CYS B 1 347 ? 19.828 9.523 1.018 1 87.62 347 CYS B C 1
ATOM 6072 O O . CYS B 1 347 ? 20.734 8.953 1.624 1 87.62 347 CYS B O 1
ATOM 6074 N N . LYS B 1 348 ? 19.953 9.773 -0.213 1 84.62 348 LYS B N 1
ATOM 6075 C CA . LYS B 1 348 ? 21.078 9.344 -1.04 1 84.62 348 LYS B CA 1
ATOM 6076 C C . LYS B 1 348 ? 22.328 10.188 -0.77 1 84.62 348 LYS B C 1
ATOM 6078 O O . LYS B 1 348 ? 23.438 9.766 -1.056 1 84.62 348 LYS B O 1
ATOM 6083 N N . LEU B 1 349 ? 22.047 11.383 -0.227 1 86.12 349 LEU B N 1
ATOM 6084 C CA . LEU B 1 349 ? 23.156 12.312 0.021 1 86.12 349 LEU B CA 1
ATOM 6085 C C . LEU B 1 349 ? 23.891 11.938 1.298 1 86.12 349 LEU B C 1
ATOM 6087 O O . LEU B 1 349 ? 25.031 12.375 1.513 1 86.12 349 LEU B O 1
ATOM 6091 N N . TYR B 1 350 ? 23.219 11.289 2.172 1 85 350 TYR B N 1
ATOM 6092 C CA . TYR B 1 350 ? 23.844 10.953 3.451 1 85 350 TYR B CA 1
ATOM 6093 C C . TYR B 1 350 ? 24.219 9.484 3.504 1 85 350 TYR B C 1
ATOM 6095 O O . TYR B 1 350 ? 23.453 8.617 3.068 1 85 350 TYR B O 1
ATOM 6103 N N . SER B 1 351 ? 25.453 9.148 3.869 1 73.94 351 SER B N 1
ATOM 6104 C CA . SER B 1 351 ? 25.938 7.766 3.859 1 73.94 351 SER B CA 1
ATOM 6105 C C . SER B 1 351 ? 25.906 7.164 5.258 1 73.94 351 SER B C 1
ATOM 6107 O O . SER B 1 351 ? 25.844 5.941 5.414 1 73.94 351 SER B O 1
ATOM 6109 N N . GLU B 1 352 ? 26.047 7.902 6.266 1 76.88 352 GLU B N 1
ATOM 6110 C CA . GLU B 1 352 ? 26.141 7.305 7.594 1 76.88 352 GLU B CA 1
ATOM 6111 C C . GLU B 1 352 ? 25.359 8.109 8.617 1 76.88 352 GLU B C 1
ATOM 6113 O O . GLU B 1 352 ? 24.297 7.668 9.086 1 76.88 352 GLU B O 1
ATOM 6118 N N . LYS B 1 353 ? 25.922 9.367 8.773 1 80.31 353 LYS B N 1
ATOM 6119 C CA . LYS B 1 353 ? 25.281 10.18 9.805 1 80.31 353 LYS B CA 1
ATOM 6120 C C . LYS B 1 353 ? 23.844 10.531 9.422 1 80.31 353 LYS B C 1
ATOM 6122 O O . LYS B 1 353 ? 23.578 10.922 8.281 1 80.31 353 LYS B O 1
ATOM 6127 N N . TYR B 1 354 ? 22.766 10.266 10.164 1 86.88 354 TYR B N 1
ATOM 6128 C CA . TYR B 1 354 ? 21.375 10.664 10.031 1 86.88 354 TYR B CA 1
ATOM 6129 C C . TYR B 1 354 ? 20.609 9.703 9.133 1 86.88 354 TYR B C 1
ATOM 6131 O O . TYR B 1 354 ? 19.406 9.836 8.953 1 86.88 354 TYR B O 1
ATOM 6139 N N . LYS B 1 355 ? 21.359 8.75 8.5 1 84.88 355 LYS B N 1
ATOM 6140 C CA . LYS B 1 355 ? 20.719 7.859 7.527 1 84.88 355 LYS B CA 1
ATOM 6141 C C . LYS B 1 355 ? 19.5 7.16 8.141 1 84.88 355 LYS B C 1
ATOM 6143 O O . LYS B 1 355 ? 18.438 7.098 7.52 1 84.88 355 LYS B O 1
ATOM 6148 N N . GLY B 1 356 ? 19.734 6.652 9.328 1 87.44 356 GLY B N 1
ATOM 6149 C CA . GLY B 1 356 ? 18.625 6 10.008 1 87.44 356 GLY B CA 1
ATOM 6150 C C . GLY B 1 356 ? 17.438 6.922 10.234 1 87.44 356 GLY B C 1
ATOM 6151 O O . GLY B 1 356 ? 16.297 6.562 9.93 1 87.44 356 GLY B O 1
ATOM 6152 N N . LEU B 1 357 ? 17.703 8.102 10.664 1 90.19 357 LEU B N 1
ATOM 6153 C CA . LEU B 1 357 ? 16.656 9.094 10.914 1 90.19 357 LEU B CA 1
ATOM 6154 C C . LEU B 1 357 ? 15.914 9.438 9.625 1 90.19 357 LEU B C 1
ATOM 6156 O O . LEU B 1 357 ? 14.688 9.469 9.602 1 90.19 357 LEU B O 1
ATOM 6160 N N . ILE B 1 358 ? 16.703 9.68 8.531 1 92.38 358 ILE B N 1
ATOM 6161 C CA . ILE B 1 358 ? 16.109 10.086 7.258 1 92.38 358 ILE B CA 1
ATOM 6162 C C . ILE B 1 358 ? 15.188 8.984 6.742 1 92.38 358 ILE B C 1
ATOM 6164 O O . ILE B 1 358 ? 14.086 9.258 6.266 1 92.38 358 ILE B O 1
ATOM 6168 N N . LYS B 1 359 ? 15.578 7.758 6.875 1 91.06 359 LYS B N 1
ATOM 6169 C CA . LYS B 1 359 ? 14.75 6.641 6.43 1 91.06 359 LYS B CA 1
ATOM 6170 C C . LYS B 1 359 ? 13.469 6.551 7.246 1 91.06 359 LYS B C 1
ATOM 6172 O O . LYS B 1 359 ? 12.391 6.281 6.699 1 91.06 359 LYS B O 1
ATOM 6177 N N . GLY B 1 360 ? 13.633 6.723 8.547 1 94.81 360 GLY B N 1
ATOM 6178 C CA . GLY B 1 360 ? 12.453 6.777 9.391 1 94.81 360 GLY B CA 1
ATOM 6179 C C . GLY B 1 360 ? 11.5 7.895 9.008 1 94.81 360 GLY B C 1
ATOM 6180 O O . GLY B 1 360 ? 10.281 7.715 9.031 1 94.81 360 GLY B O 1
ATOM 6181 N N . LEU B 1 361 ? 12.055 9.031 8.641 1 95.69 361 LEU B N 1
ATOM 6182 C CA . LEU B 1 361 ? 11.242 10.172 8.25 1 95.69 361 LEU B CA 1
ATOM 6183 C C . LEU B 1 361 ? 10.547 9.914 6.918 1 95.69 361 LEU B C 1
ATOM 6185 O O . LEU B 1 361 ? 9.406 10.336 6.715 1 95.69 361 LEU B O 1
ATOM 6189 N N . ILE B 1 362 ? 11.219 9.234 6.012 1 92.88 362 ILE B N 1
ATOM 6190 C CA . ILE B 1 362 ? 10.625 8.867 4.73 1 92.88 362 ILE B CA 1
ATOM 6191 C C . ILE B 1 362 ? 9.406 7.98 4.961 1 92.88 362 ILE B C 1
ATOM 6193 O O . ILE B 1 362 ? 8.352 8.188 4.348 1 92.88 362 ILE B O 1
ATOM 6197 N N . VAL B 1 363 ? 9.531 7.031 5.859 1 94.75 363 VAL B N 1
ATOM 6198 C CA . VAL B 1 363 ? 8.414 6.152 6.188 1 94.75 363 VAL B CA 1
ATOM 6199 C C . VAL B 1 363 ? 7.27 6.973 6.781 1 94.75 363 VAL B C 1
ATOM 6201 O O . VAL B 1 363 ? 6.109 6.781 6.414 1 94.75 363 VAL B O 1
ATOM 6204 N N . ALA B 1 364 ? 7.59 7.871 7.668 1 96.62 364 ALA B N 1
ATOM 6205 C CA . ALA B 1 364 ? 6.578 8.727 8.281 1 96.62 364 ALA B CA 1
ATOM 6206 C C . ALA B 1 364 ? 5.824 9.531 7.227 1 96.62 364 ALA B C 1
ATOM 6208 O O . ALA B 1 364 ? 4.605 9.688 7.305 1 96.62 364 ALA B O 1
ATOM 6209 N N . LEU B 1 365 ? 6.543 10.055 6.234 1 95.62 365 LEU B N 1
ATOM 6210 C CA . LEU B 1 365 ? 5.914 10.82 5.16 1 95.62 365 LEU B CA 1
ATOM 6211 C C . LEU B 1 365 ? 4.969 9.945 4.352 1 95.62 365 LEU B C 1
ATOM 6213 O O . LEU B 1 365 ? 3.861 10.367 4.008 1 95.62 365 LEU B O 1
ATOM 6217 N N . LEU B 1 366 ? 5.363 8.758 4.098 1 93.44 366 LEU B N 1
ATOM 6218 C CA . LEU B 1 366 ? 4.531 7.836 3.328 1 93.44 366 LEU B CA 1
ATOM 6219 C C . LEU B 1 366 ? 3.285 7.445 4.113 1 93.44 366 LEU B C 1
ATOM 6221 O O . LEU B 1 366 ? 2.217 7.246 3.531 1 93.44 366 LEU B O 1
ATOM 6225 N N . ILE B 1 367 ? 3.467 7.332 5.363 1 94.81 367 ILE B N 1
ATOM 6226 C CA . ILE B 1 367 ? 2.336 7.027 6.23 1 94.81 367 ILE B CA 1
ATOM 6227 C C . ILE B 1 367 ? 1.302 8.148 6.148 1 94.81 367 ILE B C 1
ATOM 6229 O O . ILE B 1 367 ? 0.096 7.891 6.156 1 94.81 367 ILE B O 1
ATOM 6233 N N . PHE B 1 368 ? 1.722 9.344 6.027 1 95.06 368 PHE B N 1
ATOM 6234 C CA . PHE B 1 368 ? 0.798 10.461 5.867 1 95.06 368 PHE B CA 1
ATOM 6235 C C . PHE B 1 368 ? -0.003 10.32 4.578 1 95.06 368 PHE B C 1
ATOM 6237 O O . PHE B 1 368 ? -1.211 10.57 4.562 1 95.06 368 PHE B O 1
ATOM 6244 N N . PHE B 1 369 ? 0.642 9.93 3.568 1 94.19 369 PHE B N 1
ATOM 6245 C CA . PHE B 1 369 ? -0.065 9.75 2.307 1 94.19 369 PHE B CA 1
ATOM 6246 C C . PHE B 1 369 ? -1.171 8.711 2.453 1 94.19 369 PHE B C 1
ATOM 6248 O O . PHE B 1 369 ? -2.291 8.914 1.984 1 94.19 369 PHE B O 1
ATOM 6255 N N . GLN B 1 370 ? -0.831 7.668 3.145 1 92.38 370 GLN B N 1
ATOM 6256 C CA . GLN B 1 370 ? -1.794 6.59 3.33 1 92.38 370 GLN B CA 1
ATOM 6257 C C . GLN B 1 370 ? -2.891 6.996 4.312 1 92.38 370 GLN B C 1
ATOM 6259 O O . GLN B 1 370 ? -4.07 6.711 4.086 1 92.38 370 GLN B O 1
ATOM 6264 N N . ALA B 1 371 ? -2.486 7.633 5.375 1 95 371 ALA B N 1
ATOM 6265 C CA . ALA B 1 371 ? -3.424 8.016 6.43 1 95 371 ALA B CA 1
ATOM 6266 C C . ALA B 1 371 ? -4.496 8.961 5.895 1 95 371 ALA B C 1
ATOM 6268 O O . ALA B 1 371 ? -5.645 8.93 6.344 1 95 371 ALA B O 1
ATOM 6269 N N . ASN B 1 372 ? -4.121 9.727 4.934 1 96.5 372 ASN B N 1
ATOM 6270 C CA . ASN B 1 372 ? -5.016 10.766 4.43 1 96.5 372 ASN B CA 1
ATOM 6271 C C . ASN B 1 372 ? -6.008 10.203 3.414 1 96.5 372 ASN B C 1
ATOM 6273 O O . ASN B 1 372 ? -6.934 10.898 2.99 1 96.5 372 ASN B O 1
ATOM 6277 N N . LEU B 1 373 ? -5.934 8.922 3.094 1 91.19 373 LEU B N 1
ATOM 6278 C CA . LEU B 1 373 ? -6.945 8.234 2.297 1 91.19 373 LEU B CA 1
ATOM 6279 C C . LEU B 1 373 ? -8.172 7.91 3.141 1 91.19 373 LEU B C 1
ATOM 6281 O O . LEU B 1 373 ? -9.281 7.785 2.611 1 91.19 373 LEU B O 1
ATOM 6285 N N . LEU B 1 374 ? -7.918 7.828 4.48 1 91.94 374 LEU B N 1
ATOM 6286 C CA . LEU B 1 374 ? -9 7.348 5.34 1 91.94 374 LEU B CA 1
ATOM 6287 C C . LEU B 1 374 ? -9.336 8.375 6.41 1 91.94 374 LEU B C 1
ATOM 6289 O O . LEU B 1 374 ? -10.312 8.219 7.145 1 91.94 374 LEU B O 1
ATOM 6293 N N . ASP B 1 375 ? -8.484 9.422 6.426 1 94.38 375 ASP B N 1
ATOM 6294 C CA . ASP B 1 375 ? -8.727 10.5 7.375 1 94.38 375 ASP B CA 1
ATOM 6295 C C . ASP B 1 375 ? -8.234 11.836 6.824 1 94.38 375 ASP B C 1
ATOM 6297 O O . ASP B 1 375 ? -7.805 11.922 5.672 1 94.38 375 ASP B O 1
ATOM 6301 N N . ASN B 1 376 ? -8.398 12.898 7.598 1 95.69 376 ASN B N 1
ATOM 6302 C CA . ASN B 1 376 ? -7.938 14.242 7.246 1 95.69 376 ASN B CA 1
ATOM 6303 C C . ASN B 1 376 ? -6.738 14.664 8.094 1 95.69 376 ASN B C 1
ATOM 6305 O O . ASN B 1 376 ? -6.73 15.75 8.664 1 95.69 376 ASN B O 1
ATOM 6309 N N . MET B 1 377 ? -5.727 13.836 8.016 1 95.31 377 MET B N 1
ATOM 6310 C CA . MET B 1 377 ? -4.621 14.016 8.945 1 95.31 377 MET B CA 1
ATOM 6311 C C . MET B 1 377 ? -3.809 15.258 8.602 1 95.31 377 MET B C 1
ATOM 6313 O O . MET B 1 377 ? -3.213 15.883 9.477 1 95.31 377 MET B O 1
ATOM 6317 N N . TRP B 1 378 ? -3.84 15.703 7.367 1 96.5 378 TRP B N 1
ATOM 6318 C CA . TRP B 1 378 ? -3.145 16.922 6.984 1 96.5 378 TRP B CA 1
ATOM 6319 C C . TRP B 1 378 ? -3.859 18.156 7.535 1 96.5 378 TRP B C 1
ATOM 6321 O O . TRP B 1 378 ? -3.312 19.266 7.516 1 96.5 378 TRP B O 1
ATOM 6331 N N . PHE B 1 379 ? -5.016 17.938 8.102 1 94.81 379 PHE B N 1
ATOM 6332 C CA . PHE B 1 379 ? -5.812 19.062 8.57 1 94.81 379 PHE B CA 1
ATOM 6333 C C . PHE B 1 379 ? -6.152 18.922 10.047 1 94.81 379 PHE B C 1
ATOM 6335 O O . PHE B 1 379 ? -7.062 19.578 10.547 1 94.81 379 PHE B O 1
ATOM 6342 N N . VAL B 1 380 ? -5.512 18.016 10.688 1 92.69 380 VAL B N 1
ATOM 6343 C CA . VAL B 1 380 ? -5.594 17.859 12.141 1 92.69 380 VAL B CA 1
ATOM 6344 C C . VAL B 1 380 ? -4.332 18.422 12.789 1 92.69 380 VAL B C 1
ATOM 6346 O O . VAL B 1 380 ? -3.277 17.797 12.766 1 92.69 380 VAL B O 1
ATOM 6349 N N . PRO B 1 381 ? -4.422 19.484 13.375 1 89.25 381 PRO B N 1
ATOM 6350 C CA . PRO B 1 381 ? -3.262 20.281 13.789 1 89.25 381 PRO B CA 1
ATOM 6351 C C . PRO B 1 381 ? -2.277 19.469 14.641 1 89.25 381 PRO B C 1
ATOM 6353 O O . PRO B 1 381 ? -1.063 19.562 14.43 1 89.25 381 PRO B O 1
ATOM 6356 N N . LYS B 1 382 ? -2.707 18.609 15.562 1 89.38 382 LYS B N 1
ATOM 6357 C CA . LYS B 1 382 ? -1.813 17.891 16.469 1 89.38 382 LYS B CA 1
ATOM 6358 C C . LYS B 1 382 ? -0.955 16.875 15.719 1 89.38 382 LYS B C 1
ATOM 6360 O O . LYS B 1 382 ? 0.136 16.531 16.172 1 89.38 382 LYS B O 1
ATOM 6365 N N . VAL B 1 383 ? -1.414 16.469 14.57 1 93.56 383 VAL B N 1
ATOM 6366 C CA . VAL B 1 383 ? -0.642 15.523 13.773 1 93.56 383 VAL B CA 1
ATOM 6367 C C . VAL B 1 383 ? 0.054 16.25 12.633 1 93.56 383 VAL B C 1
ATOM 6369 O O . VAL B 1 383 ? 1.201 15.953 12.297 1 93.56 383 VAL B O 1
ATOM 6372 N N . THR B 1 384 ? -0.606 17.234 12.078 1 94.44 384 THR B N 1
ATOM 6373 C CA . THR B 1 384 ? -0.08 17.984 10.938 1 94.44 384 THR B CA 1
ATOM 6374 C C . THR B 1 384 ? 1.2 18.719 11.32 1 94.44 384 THR B C 1
ATOM 6376 O O . THR B 1 384 ? 2.115 18.844 10.508 1 94.44 384 THR B O 1
ATOM 6379 N N . PHE B 1 385 ? 1.221 19.188 12.516 1 92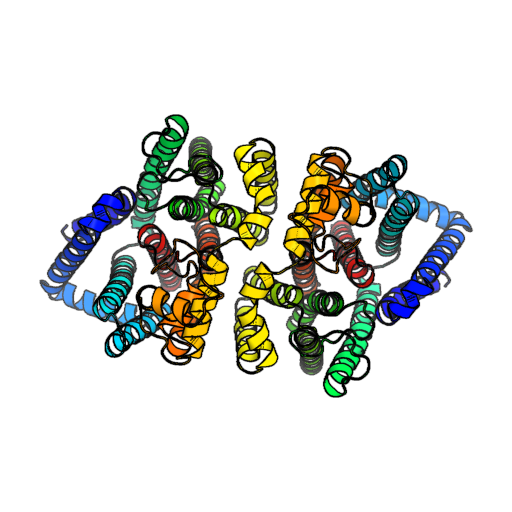.06 385 PHE B N 1
ATOM 6380 C CA . PHE B 1 385 ? 2.408 19.906 12.961 1 92.06 385 PHE B CA 1
ATOM 6381 C C . PHE B 1 385 ? 3.646 19.031 12.867 1 92.06 385 PHE B C 1
ATOM 6383 O O . PHE B 1 385 ? 4.719 19.5 12.484 1 92.06 385 PHE B O 1
ATOM 6390 N N . LEU B 1 386 ? 3.502 17.719 13.141 1 94.62 386 LEU B N 1
ATOM 6391 C CA . LEU B 1 386 ? 4.609 16.766 13.008 1 94.62 386 LEU B CA 1
ATOM 6392 C C . LEU B 1 386 ? 5.066 16.656 11.562 1 94.62 386 LEU B C 1
ATOM 6394 O O . LEU B 1 386 ? 6.266 16.578 11.289 1 94.62 386 LEU B O 1
ATOM 6398 N N . TYR B 1 387 ? 4.09 16.688 10.688 1 96.5 387 TYR B N 1
ATOM 6399 C CA . TYR B 1 387 ? 4.387 16.609 9.258 1 96.5 387 TYR B CA 1
ATOM 6400 C C . TYR B 1 387 ? 5.309 17.75 8.836 1 96.5 387 TYR B C 1
ATOM 6402 O O . TYR B 1 387 ? 6.316 17.531 8.164 1 96.5 387 TYR B O 1
ATOM 6410 N N . TRP B 1 388 ? 5.043 18.922 9.266 1 95.88 388 TRP B N 1
ATOM 6411 C CA . TRP B 1 388 ? 5.781 20.094 8.82 1 95.88 388 TRP B CA 1
ATOM 6412 C C . TRP B 1 388 ? 7.133 20.188 9.523 1 95.88 388 TRP B C 1
ATOM 6414 O O . TRP B 1 388 ? 8.094 20.719 8.961 1 95.88 388 TRP B O 1
ATOM 6424 N N . ILE B 1 389 ? 7.227 19.656 10.711 1 95.38 389 ILE B N 1
ATOM 6425 C CA . ILE B 1 389 ? 8.523 19.578 11.367 1 95.38 389 ILE B CA 1
ATOM 6426 C C . ILE B 1 389 ? 9.422 18.594 10.609 1 95.38 389 ILE B C 1
ATOM 6428 O O . ILE B 1 389 ? 10.617 18.859 10.422 1 95.38 389 ILE B O 1
ATOM 6432 N N . ILE B 1 390 ? 8.82 17.484 10.164 1 96.06 390 ILE B N 1
ATOM 6433 C CA . ILE B 1 390 ? 9.555 16.531 9.352 1 96.06 390 ILE B CA 1
ATOM 6434 C C . ILE B 1 390 ? 10.07 17.203 8.086 1 96.06 390 ILE B C 1
ATOM 6436 O O . ILE B 1 390 ? 11.25 17.078 7.734 1 96.06 390 ILE B O 1
ATOM 6440 N N . VAL B 1 391 ? 9.227 17.969 7.465 1 96.75 391 VAL B N 1
ATOM 6441 C CA . VAL B 1 391 ? 9.602 18.703 6.254 1 96.75 391 VAL B CA 1
ATOM 6442 C C . VAL B 1 391 ? 10.734 19.672 6.559 1 96.75 391 VAL B C 1
ATOM 6444 O O . VAL B 1 391 ? 11.695 19.781 5.797 1 96.75 391 VAL B O 1
ATOM 6447 N N . GLY B 1 392 ? 10.633 20.391 7.703 1 96.19 392 GLY B N 1
ATOM 6448 C CA . GLY B 1 392 ? 11.688 21.297 8.109 1 96.19 392 GLY B CA 1
ATOM 6449 C C . GLY B 1 392 ? 13.031 20.609 8.297 1 96.19 392 GLY B C 1
ATOM 6450 O O . GLY B 1 392 ? 14.062 21.125 7.863 1 96.19 392 GLY B O 1
ATOM 6451 N N . ILE B 1 393 ? 13.039 19.469 8.914 1 94.94 393 ILE B N 1
ATOM 6452 C CA . ILE B 1 393 ? 14.258 18.703 9.125 1 94.94 393 ILE B CA 1
ATOM 6453 C C . ILE B 1 393 ? 14.875 18.328 7.777 1 94.94 393 ILE B C 1
ATOM 6455 O O . ILE B 1 393 ? 16.078 18.469 7.578 1 94.94 393 ILE B O 1
ATOM 6459 N N . LEU B 1 394 ? 14.062 17.922 6.871 1 92.88 394 LEU B N 1
ATOM 6460 C CA . LEU B 1 394 ? 14.547 17.516 5.559 1 92.88 394 LEU B CA 1
ATOM 6461 C C . LEU B 1 394 ? 15.156 18.688 4.805 1 92.88 394 LEU B C 1
ATOM 6463 O O . LEU B 1 394 ? 16.203 18.547 4.164 1 92.88 394 LEU B O 1
ATOM 6467 N N . ILE B 1 395 ? 14.5 19.828 4.902 1 92.56 395 ILE B N 1
ATOM 6468 C CA . ILE B 1 395 ? 15.016 21.016 4.238 1 92.56 395 ILE B CA 1
ATOM 6469 C C . ILE B 1 395 ? 16.375 21.391 4.824 1 92.56 395 ILE B C 1
ATOM 6471 O O . ILE B 1 395 ? 17.312 21.688 4.086 1 92.56 395 ILE B O 1
ATOM 6475 N N . LEU B 1 396 ? 16.516 21.297 6.102 1 92.69 396 LEU B N 1
ATOM 6476 C CA . LEU B 1 396 ? 17.75 21.656 6.773 1 92.69 396 LEU B CA 1
ATOM 6477 C C . LEU B 1 396 ? 18.875 20.688 6.406 1 92.69 396 LEU B C 1
ATOM 6479 O O . LEU B 1 396 ? 20.016 21.094 6.191 1 92.69 396 LEU B O 1
ATOM 6483 N N . LEU B 1 397 ? 18.531 19.438 6.3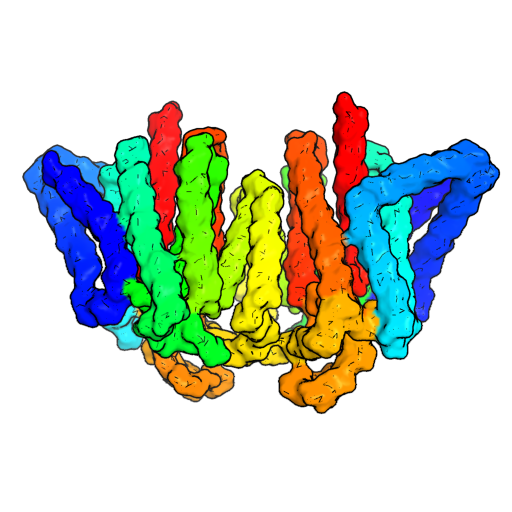63 1 91.44 397 LEU B N 1
ATOM 6484 C CA . LEU B 1 397 ? 19.531 18.438 6 1 91.44 397 LEU B CA 1
ATOM 6485 C C . LEU B 1 397 ? 20.016 18.641 4.57 1 91.44 397 LEU B C 1
ATOM 6487 O O . LEU B 1 397 ? 21.203 18.469 4.281 1 91.44 397 LEU B O 1
ATOM 6491 N N . TYR B 1 398 ? 19.125 18.984 3.742 1 89.44 398 TYR B N 1
ATOM 6492 C CA . TYR B 1 398 ? 19.484 19.25 2.355 1 89.44 398 TYR B CA 1
ATOM 6493 C C . TYR B 1 398 ? 20.406 20.453 2.26 1 89.44 398 TYR B C 1
ATOM 6495 O O . TYR B 1 398 ? 21.422 20.406 1.56 1 89.44 398 TYR B O 1
ATOM 6503 N N . ARG B 1 399 ? 20.094 21.531 2.986 1 87.69 399 ARG B N 1
ATOM 6504 C CA . ARG B 1 399 ? 20.906 22.734 2.982 1 87.69 399 ARG B CA 1
ATOM 6505 C C . ARG B 1 399 ? 22.281 22.484 3.578 1 87.69 399 ARG B C 1
ATOM 6507 O O . ARG B 1 399 ? 23.281 23.031 3.104 1 87.69 399 ARG B O 1
ATOM 6514 N N . ASN B 1 400 ? 22.297 21.719 4.586 1 86.38 400 ASN B N 1
ATOM 6515 C CA . ASN B 1 400 ? 23.547 21.391 5.254 1 86.38 400 ASN B CA 1
ATOM 6516 C C . ASN B 1 400 ? 24.5 20.641 4.328 1 86.38 400 ASN B C 1
ATOM 6518 O O . ASN B 1 400 ? 25.703 20.875 4.34 1 86.38 400 ASN B O 1
ATOM 6522 N N . LYS B 1 401 ? 24 19.703 3.582 1 83.88 401 LYS B N 1
ATOM 6523 C CA . LYS B 1 401 ? 24.812 18.922 2.666 1 83.88 401 LYS B CA 1
ATOM 6524 C C . LYS B 1 401 ? 25.281 19.766 1.484 1 83.88 401 LYS B C 1
ATOM 6526 O O . LYS B 1 401 ? 26.422 19.625 1.025 1 83.88 401 LYS B O 1
ATOM 6531 N N . LYS B 1 402 ? 24.5 20.625 1.057 1 81.56 402 LYS B N 1
ATOM 6532 C CA . LYS B 1 402 ? 24.875 21.5 -0.052 1 81.56 402 LYS B CA 1
ATOM 6533 C C . LYS B 1 402 ? 25.953 22.5 0.373 1 81.56 402 LYS B C 1
ATOM 6535 O O . LYS B 1 402 ? 26.828 22.844 -0.417 1 81.56 402 LYS B O 1
ATOM 6540 N N . ALA B 1 403 ? 25.859 22.906 1.574 1 77.12 403 ALA B N 1
ATOM 6541 C CA . ALA B 1 403 ? 26.844 23.844 2.104 1 77.12 403 ALA B CA 1
ATOM 6542 C C . ALA B 1 403 ? 28.188 23.156 2.328 1 77.12 403 ALA B C 1
ATOM 6544 O O . ALA B 1 403 ? 29.25 23.797 2.262 1 77.12 403 ALA B O 1
ATOM 6545 N N . ALA B 1 404 ? 28.266 21.969 2.543 1 75.06 404 ALA B N 1
ATOM 6546 C CA . ALA B 1 404 ? 29.484 21.203 2.754 1 75.06 404 ALA B CA 1
ATOM 6547 C C . ALA B 1 404 ? 30.156 20.875 1.425 1 75.06 404 ALA B C 1
ATOM 6549 O O . ALA B 1 404 ? 31.344 20.562 1.388 1 75.06 404 ALA B O 1
ATOM 6550 N N . LYS B 1 405 ? 29.5 21.031 0.26 1 66.19 405 LYS B N 1
ATOM 6551 C CA . LYS B 1 405 ? 30.109 20.812 -1.042 1 66.19 405 LYS B CA 1
ATOM 6552 C C . LYS B 1 405 ? 30.656 22.125 -1.621 1 66.19 405 LYS B C 1
ATOM 6554 O O . LYS B 1 405 ? 31.656 22.125 -2.336 1 66.19 405 LYS B O 1
#